Protein AF-A0A2J7ZJL5-F1 (afdb_monomer_lite)

Foldseek 3Di:
DDQLFQPADPCLPPPPPPPDPLLLVLLVVLVVLDDALVVQDQVPAPLVPDDPLVNVLVLLLLLLQLVLLVLLLCLLVVPNLVRTSRNSNNSSSVSLSVVSVRSNVNSLVVLVVNDVDPVVSVVSPVCCVVPPLSVVLSVQSVCLSPDPDAPQLSLLLSLLSLPQLCVLVLVLLVVCVVVVHRRSSNVSSVSSNVSSVSVSVSSVVSSVSGDPVSHDDPVSSCVSNVVSLVSSLCVDPPRSDSVSVPDDSVVSNQVSVQSVVVVLLVVLCVVLVLQQQWLDWDADSVVRDIDTDTDPQQWTQDPSNPGIDGHDDPDDDPCPDPWPVSVVSSCVSCVVSVNDDPDDDDFFADLADPDPVRRCVQFNDQVQLGGDCLPSNLLSCFVVFADDDDPDPLLWFAEDDAAEAEFAAAPLLLVQLLVVLVVLVVVVVVVQVVVCVVPVDRDDHPQVCQVPPSCVVSLLSQAFDDDPVQDQFDLVVLQVVVCVVVVDPDDDPVNSVVVSQVSNLVSLVCCLPVPLLCLELVHVVCNTGSLLNVVVVCLVVFQAAEEEEEQDLGCSPVVNSVSSLLSHQEFEFFWDQDPNDTATDPVSVPPDDDDDDDDDDDDDDDDDLDAHRYAYEQDPPDDPVRNVQVQCQQLQVLVPGDPRHCVRFPDNGRLRHSRHRYYYYYLVVLPDAAGANHAEYEYSAAALACVSVVSNVVSYTDRNRHVVPDSVSSYYYHYYYAYAHDPVSLPPPSCCVSQVRGRPRRSSVVSNVSNVVSVVSVVLSSLLSHPCNVVRDPPQDHRDDQDQDPVRDRDSDDSDPVVSVVPVVVVVPPQPFDWDDDPNAIWTASPVQQWTFHPCCCVPRVDRHTPDGD

Structure (mmCIF, N/CA/C/O backbone):
data_AF-A0A2J7ZJL5-F1
#
_entry.id   AF-A0A2J7ZJL5-F1
#
loop_
_atom_site.group_PDB
_atom_site.id
_atom_site.type_symbol
_atom_site.label_atom_id
_atom_site.label_alt_id
_atom_site.label_comp_id
_atom_site.label_asym_id
_atom_site.label_entity_id
_atom_site.label_seq_id
_atom_site.pdbx_PDB_ins_code
_atom_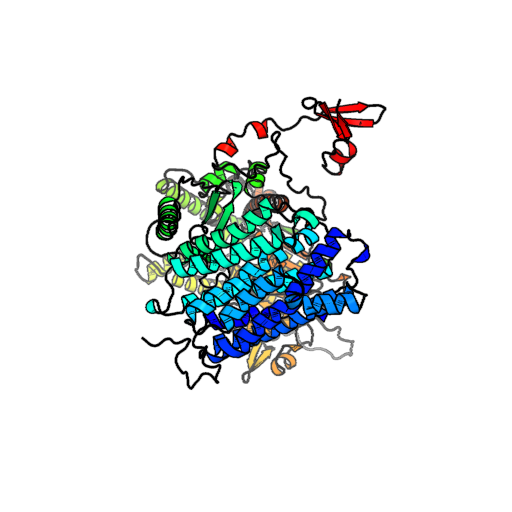site.Cartn_x
_atom_site.Cartn_y
_atom_site.Cartn_z
_atom_site.occupancy
_atom_site.B_iso_or_equiv
_atom_site.auth_seq_id
_atom_site.auth_comp_id
_atom_site.auth_asym_id
_atom_site.auth_atom_id
_atom_site.pdbx_PDB_model_num
ATOM 1 N N . MET A 1 1 ? 45.454 20.305 -2.781 1.00 44.34 1 MET A N 1
ATOM 2 C CA . MET A 1 1 ? 44.418 19.807 -1.847 1.00 44.34 1 MET A CA 1
ATOM 3 C C . MET A 1 1 ? 44.536 18.296 -1.820 1.00 44.34 1 MET A C 1
ATOM 5 O O . MET A 1 1 ? 44.840 17.747 -2.870 1.00 44.34 1 MET A O 1
ATOM 9 N N . ALA A 1 2 ? 44.379 17.667 -0.656 1.00 54.88 2 ALA A N 1
ATOM 10 C CA . ALA A 1 2 ? 44.536 16.222 -0.495 1.00 54.88 2 ALA A CA 1
ATOM 11 C C . ALA A 1 2 ? 43.500 15.450 -1.338 1.00 54.88 2 ALA A C 1
ATOM 13 O O . ALA A 1 2 ? 42.327 15.826 -1.355 1.00 54.88 2 ALA A O 1
ATOM 14 N N . ASN A 1 3 ? 43.929 14.406 -2.045 1.00 72.56 3 ASN A N 1
ATOM 15 C CA . ASN A 1 3 ? 43.061 13.472 -2.750 1.00 72.56 3 ASN A CA 1
ATOM 16 C C . ASN A 1 3 ? 42.745 12.295 -1.818 1.00 72.56 3 ASN A C 1
ATOM 18 O O . ASN A 1 3 ? 43.520 11.347 -1.722 1.00 72.56 3 ASN A O 1
ATOM 22 N N . ALA A 1 4 ? 41.591 12.342 -1.149 1.00 77.94 4 ALA A N 1
ATOM 23 C CA . ALA A 1 4 ? 41.185 11.333 -0.167 1.00 77.94 4 ALA A CA 1
ATOM 24 C C . ALA A 1 4 ? 41.119 9.890 -0.719 1.00 77.94 4 ALA A C 1
ATOM 26 O O . ALA A 1 4 ? 41.192 8.943 0.063 1.00 77.94 4 ALA A O 1
ATOM 27 N N . LEU A 1 5 ? 41.016 9.713 -2.043 1.00 87.00 5 LEU A N 1
ATOM 28 C CA . LEU A 1 5 ? 41.017 8.399 -2.690 1.00 87.00 5 LEU A CA 1
ATOM 29 C C . LEU A 1 5 ? 42.416 7.791 -2.832 1.00 87.00 5 LEU A C 1
ATOM 31 O O . LEU A 1 5 ? 42.555 6.574 -2.715 1.00 87.00 5 LEU A O 1
ATOM 35 N N . LEU A 1 6 ? 43.433 8.611 -3.117 1.00 89.31 6 LEU A N 1
ATOM 36 C CA . LEU A 1 6 ? 44.767 8.151 -3.537 1.00 89.31 6 LEU A CA 1
ATOM 37 C C . LEU A 1 6 ? 45.874 8.475 -2.525 1.00 89.31 6 LEU A C 1
ATOM 39 O O . LEU A 1 6 ? 46.924 7.831 -2.536 1.00 89.31 6 LEU A O 1
ATOM 43 N N . ASP A 1 7 ? 45.662 9.462 -1.655 1.00 87.50 7 ASP A N 1
ATOM 44 C CA . ASP A 1 7 ? 46.666 9.886 -0.685 1.00 87.50 7 ASP A CA 1
ATOM 45 C C . ASP A 1 7 ? 46.880 8.809 0.394 1.00 87.50 7 ASP A C 1
ATOM 47 O O . ASP A 1 7 ? 45.909 8.201 0.856 1.00 87.50 7 ASP A O 1
ATOM 51 N N . PRO A 1 8 ? 48.129 8.569 0.845 1.00 86.88 8 PRO A N 1
ATOM 52 C CA . PRO A 1 8 ? 48.427 7.554 1.851 1.00 86.88 8 PRO A CA 1
ATOM 53 C C . PRO A 1 8 ? 47.559 7.691 3.109 1.00 86.88 8 PRO A C 1
ATOM 55 O O . PRO A 1 8 ? 47.632 8.686 3.828 1.00 86.88 8 PRO A O 1
ATOM 58 N N . ASN A 1 9 ? 46.772 6.654 3.402 1.00 86.06 9 ASN A N 1
ATOM 59 C CA . ASN A 1 9 ? 45.864 6.614 4.545 1.00 86.06 9 ASN A CA 1
ATOM 60 C C . ASN A 1 9 ? 46.341 5.557 5.562 1.00 86.06 9 ASN A C 1
ATOM 62 O O . ASN A 1 9 ? 46.266 4.361 5.264 1.00 86.06 9 ASN A O 1
ATOM 66 N N . PRO A 1 10 ? 46.830 5.947 6.757 1.00 84.50 10 PRO A N 1
ATOM 67 C CA . PRO A 1 10 ? 47.288 4.994 7.771 1.00 84.50 10 PRO A CA 1
ATOM 68 C C . PRO A 1 10 ? 46.146 4.126 8.322 1.00 84.50 10 PRO A C 1
ATOM 70 O O . PRO A 1 10 ? 46.383 2.988 8.722 1.00 84.50 10 PRO A O 1
ATOM 73 N N . ASP A 1 11 ? 44.905 4.614 8.258 1.00 84.81 11 ASP A N 1
ATOM 74 C CA . ASP A 1 11 ? 43.718 3.914 8.754 1.00 84.81 11 ASP A CA 1
ATOM 75 C C . ASP A 1 11 ? 43.083 2.993 7.703 1.00 84.81 11 ASP A C 1
ATOM 77 O O . ASP A 1 11 ? 42.015 2.434 7.939 1.00 84.81 11 ASP A O 1
ATOM 81 N N . ARG A 1 12 ? 43.725 2.800 6.540 1.00 82.81 12 ARG A N 1
ATOM 82 C CA . ARG A 1 12 ? 43.163 2.047 5.401 1.00 82.81 12 ARG A CA 1
ATOM 83 C C . ARG A 1 12 ? 42.781 0.588 5.702 1.00 82.81 12 ARG A C 1
ATOM 85 O O . ARG A 1 12 ? 42.146 -0.062 4.879 1.00 82.81 12 ARG A O 1
ATOM 92 N N . PHE A 1 13 ? 43.225 0.061 6.843 1.00 86.69 13 PHE A N 1
ATOM 93 C CA . PHE A 1 13 ? 42.983 -1.310 7.294 1.00 86.69 13 PHE A CA 1
ATOM 94 C C . PHE A 1 13 ? 41.797 -1.440 8.261 1.00 86.69 13 PHE A C 1
ATOM 96 O O . PHE A 1 13 ? 41.383 -2.560 8.552 1.00 86.69 13 PHE A O 1
ATOM 103 N N . SER A 1 14 ? 41.252 -0.328 8.765 1.00 87.62 14 SER A N 1
ATOM 104 C CA . SER A 1 14 ? 40.042 -0.326 9.592 1.00 87.62 14 SER A CA 1
ATOM 105 C C . SER A 1 14 ? 38.849 0.119 8.756 1.00 87.62 14 SER A C 1
ATOM 107 O O . SER A 1 14 ? 38.888 1.179 8.140 1.00 87.62 14 SER A O 1
ATOM 109 N N . ILE A 1 15 ? 37.776 -0.677 8.755 1.00 89.31 15 ILE A N 1
ATOM 110 C CA . ILE A 1 15 ? 36.534 -0.328 8.045 1.00 89.31 15 ILE A CA 1
ATOM 111 C C . ILE A 1 15 ? 35.759 0.754 8.804 1.00 89.31 15 ILE A C 1
ATOM 113 O O . ILE A 1 15 ? 35.198 1.654 8.192 1.00 89.31 15 ILE A O 1
ATOM 117 N N . PHE A 1 16 ? 35.720 0.683 10.137 1.00 88.00 16 PHE A N 1
ATOM 118 C CA . PHE A 1 16 ? 34.994 1.661 10.943 1.00 88.00 16 PHE A CA 1
ATOM 119 C C . PHE A 1 16 ? 35.926 2.733 11.526 1.00 88.00 16 PHE A C 1
ATOM 121 O O . PHE A 1 16 ? 37.056 2.410 11.915 1.00 88.00 16 PHE A O 1
ATOM 128 N N . PRO A 1 17 ? 35.436 3.982 11.664 1.00 90.31 17 PRO A N 1
ATOM 129 C CA . PRO A 1 17 ? 34.125 4.473 11.208 1.00 90.31 17 PRO A CA 1
ATOM 130 C C . PRO A 1 17 ? 34.066 4.682 9.682 1.00 90.31 17 PRO A C 1
ATOM 132 O O . PRO A 1 17 ? 35.060 5.094 9.092 1.00 90.31 17 PRO A O 1
ATOM 135 N N . ILE A 1 18 ? 32.891 4.446 9.077 1.00 92.31 18 ILE A N 1
ATOM 136 C CA . ILE A 1 18 ? 32.652 4.711 7.647 1.00 92.31 18 ILE A CA 1
ATOM 137 C C . ILE A 1 18 ? 32.831 6.211 7.382 1.00 92.31 18 ILE A C 1
ATOM 139 O O . ILE A 1 18 ? 32.197 7.043 8.037 1.00 92.31 18 ILE A O 1
ATOM 143 N N . ARG A 1 19 ? 33.715 6.542 6.444 1.00 87.69 19 ARG A N 1
ATOM 144 C CA . ARG A 1 19 ? 34.060 7.893 5.987 1.00 87.69 19 ARG A CA 1
ATOM 145 C C . ARG A 1 19 ? 33.262 8.289 4.753 1.00 87.69 19 ARG A C 1
ATOM 147 O O . ARG A 1 19 ? 32.870 9.448 4.656 1.00 87.69 19 ARG A O 1
ATOM 154 N N . ASP A 1 20 ? 33.004 7.344 3.851 1.00 89.75 20 ASP A N 1
ATOM 155 C CA . ASP A 1 20 ? 32.218 7.580 2.639 1.00 89.75 20 ASP A CA 1
ATOM 156 C C . ASP A 1 20 ? 31.023 6.624 2.544 1.00 89.75 20 ASP A C 1
ATOM 158 O O . ASP A 1 20 ? 31.137 5.452 2.177 1.00 89.75 20 ASP A O 1
ATOM 162 N N . GLN A 1 21 ? 29.845 7.152 2.879 1.00 92.31 21 GLN A N 1
ATOM 163 C CA . GLN A 1 21 ? 28.606 6.383 2.869 1.00 92.31 21 GLN A CA 1
ATOM 164 C C . GLN A 1 21 ? 28.136 6.037 1.448 1.00 92.31 21 GLN A C 1
ATOM 166 O O . GLN A 1 21 ? 27.506 4.997 1.267 1.00 92.31 21 GLN A O 1
ATOM 171 N N . ALA A 1 22 ? 28.428 6.871 0.445 1.00 86.81 22 ALA A N 1
ATOM 172 C CA . ALA A 1 22 ? 28.006 6.617 -0.931 1.00 86.81 22 ALA A CA 1
ATOM 173 C C . ALA A 1 22 ? 28.781 5.428 -1.512 1.00 86.81 22 ALA A C 1
ATOM 175 O O . ALA A 1 22 ? 28.172 4.465 -1.981 1.00 86.81 22 ALA A O 1
ATOM 176 N N . VAL A 1 23 ? 30.107 5.428 -1.357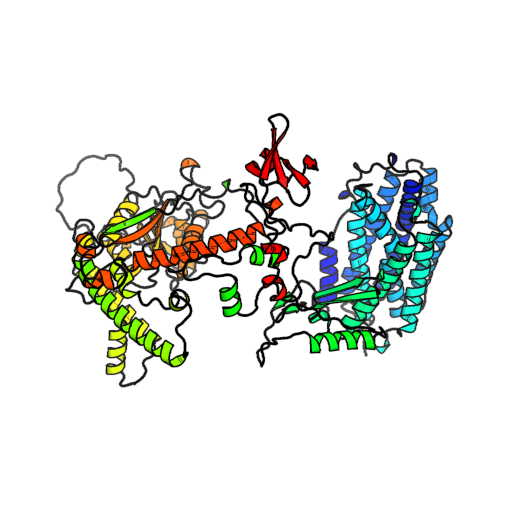 1.00 92.69 23 VAL A N 1
ATOM 177 C CA . VAL A 1 23 ? 30.985 4.306 -1.739 1.00 92.69 23 VAL A CA 1
ATOM 178 C C . VAL A 1 23 ? 30.617 3.037 -0.970 1.00 92.69 23 VAL A C 1
ATOM 180 O O . VAL A 1 23 ? 30.553 1.947 -1.541 1.00 92.69 23 VAL A O 1
ATOM 183 N N . TRP A 1 24 ? 30.310 3.158 0.325 1.00 95.00 24 TRP A N 1
ATOM 184 C CA . TRP A 1 24 ? 29.860 2.017 1.122 1.00 95.00 24 TRP A CA 1
ATOM 185 C C . TRP A 1 24 ? 28.533 1.428 0.626 1.00 95.00 24 TRP A C 1
ATOM 187 O O . TRP A 1 24 ? 28.362 0.208 0.627 1.00 95.00 24 TRP A O 1
ATOM 197 N N . ASN A 1 25 ? 27.601 2.266 0.170 1.00 92.44 25 ASN A N 1
ATOM 198 C CA . ASN A 1 25 ? 26.329 1.809 -0.385 1.00 92.44 25 ASN A CA 1
ATOM 199 C C . ASN A 1 25 ? 26.521 1.044 -1.702 1.00 92.44 25 ASN A C 1
ATOM 201 O O . ASN A 1 25 ? 25.859 0.024 -1.885 1.00 92.44 25 ASN A O 1
ATOM 205 N N . PHE A 1 26 ? 27.454 1.460 -2.569 1.00 94.19 26 PHE A N 1
ATOM 206 C CA . PHE A 1 26 ? 27.849 0.675 -3.749 1.00 94.19 26 PHE A CA 1
ATOM 207 C C . PHE A 1 26 ? 28.334 -0.720 -3.350 1.00 94.19 26 PHE A C 1
ATOM 209 O O . PHE A 1 26 ? 27.852 -1.717 -3.886 1.00 94.19 26 PHE A O 1
ATOM 216 N N . TYR A 1 27 ? 29.210 -0.810 -2.343 1.00 96.81 27 TYR A N 1
ATOM 217 C CA . TYR A 1 27 ? 29.677 -2.103 -1.831 1.00 96.81 27 TYR A CA 1
ATOM 218 C C . TYR A 1 27 ? 28.520 -2.949 -1.290 1.00 96.81 27 TYR A C 1
ATOM 220 O O . TYR A 1 27 ? 28.443 -4.144 -1.563 1.00 96.81 27 TYR A O 1
ATOM 228 N N . LYS A 1 28 ? 27.575 -2.345 -0.562 1.00 96.31 28 LYS A N 1
ATOM 229 C CA . LYS A 1 28 ? 26.391 -3.058 -0.065 1.00 96.31 28 LYS A CA 1
ATOM 230 C C . LYS A 1 28 ? 25.450 -3.514 -1.173 1.00 96.31 28 LYS A C 1
ATOM 232 O O . LYS A 1 28 ? 24.881 -4.595 -1.042 1.00 96.31 28 LYS A O 1
ATOM 237 N N . LYS A 1 29 ? 25.317 -2.742 -2.251 1.00 90.12 29 LYS A N 1
ATOM 238 C CA . LYS A 1 29 ? 24.544 -3.120 -3.439 1.00 90.12 29 LYS A CA 1
ATOM 239 C C . LYS A 1 29 ? 25.184 -4.313 -4.157 1.00 90.12 29 LYS A C 1
ATOM 241 O O . LYS A 1 29 ? 24.472 -5.264 -4.468 1.00 90.12 29 LYS A O 1
ATOM 246 N N . ALA A 1 30 ? 26.509 -4.310 -4.316 1.00 91.81 30 ALA A N 1
ATOM 247 C CA . ALA A 1 30 ? 27.254 -5.446 -4.864 1.00 91.81 30 ALA A CA 1
ATOM 248 C C . ALA A 1 30 ? 27.113 -6.686 -3.963 1.00 91.81 30 ALA A C 1
ATOM 250 O O . ALA A 1 30 ? 26.691 -7.745 -4.415 1.00 91.81 30 ALA A O 1
ATOM 251 N N . GLN A 1 31 ? 27.325 -6.527 -2.652 1.00 93.81 31 GLN A N 1
ATOM 252 C CA . GLN A 1 31 ? 27.197 -7.610 -1.672 1.00 93.81 31 GLN A CA 1
ATOM 253 C C . GLN A 1 31 ? 25.796 -8.244 -1.652 1.00 93.81 31 GLN A C 1
ATOM 255 O O . GLN A 1 31 ? 25.670 -9.452 -1.465 1.00 93.81 31 GLN A O 1
ATOM 260 N N . ALA A 1 32 ? 24.741 -7.444 -1.818 1.00 91.88 32 ALA A N 1
ATOM 261 C CA . ALA A 1 32 ? 23.361 -7.929 -1.869 1.00 91.88 32 ALA A CA 1
ATOM 262 C C . ALA A 1 32 ? 23.025 -8.683 -3.167 1.00 91.88 32 ALA A C 1
ATOM 264 O O . ALA A 1 32 ? 21.989 -9.340 -3.227 1.00 91.88 32 ALA A O 1
ATOM 265 N N . SER A 1 33 ? 23.886 -8.580 -4.179 1.00 91.62 33 SER A N 1
ATOM 266 C CA . SER A 1 33 ? 23.695 -9.157 -5.509 1.00 91.62 33 SER A CA 1
ATOM 267 C C . SER A 1 33 ? 24.506 -10.441 -5.719 1.00 91.62 33 SER A C 1
ATOM 269 O O . SER A 1 33 ? 24.534 -10.944 -6.835 1.00 91.62 33 SER A O 1
ATOM 271 N N . ILE A 1 34 ? 25.145 -10.975 -4.670 1.00 93.88 34 ILE A N 1
ATOM 272 C CA . ILE A 1 34 ? 25.982 -12.180 -4.745 1.00 93.88 34 ILE A CA 1
ATOM 273 C C . ILE A 1 34 ? 25.237 -13.367 -5.369 1.00 93.88 34 ILE A C 1
ATOM 275 O O . ILE A 1 34 ? 24.069 -13.601 -5.057 1.00 93.88 34 ILE A O 1
ATOM 279 N N . TRP A 1 35 ? 25.941 -14.120 -6.207 1.00 97.50 35 TRP A N 1
ATOM 280 C CA . TRP A 1 35 ? 25.481 -15.370 -6.807 1.00 97.50 35 TRP A CA 1
ATOM 281 C C . TRP A 1 35 ? 26.679 -16.289 -7.067 1.00 97.50 35 TRP A C 1
ATOM 283 O O . TRP A 1 35 ? 27.823 -15.823 -7.086 1.00 97.50 35 TRP A O 1
ATOM 293 N N . THR A 1 36 ? 26.434 -17.589 -7.236 1.00 96.38 36 THR A N 1
ATOM 294 C CA . THR A 1 36 ? 27.466 -18.567 -7.625 1.00 96.38 36 THR A CA 1
ATOM 295 C C . THR A 1 36 ? 27.128 -19.259 -8.941 1.00 96.38 36 THR A C 1
ATOM 297 O O . THR A 1 36 ? 25.967 -19.318 -9.351 1.00 96.38 36 THR A O 1
ATOM 300 N N . ALA A 1 37 ? 28.143 -19.807 -9.613 1.00 95.19 37 ALA A N 1
ATOM 301 C CA . ALA A 1 37 ? 27.961 -20.464 -10.904 1.00 95.19 37 ALA A CA 1
ATOM 302 C C . ALA A 1 37 ? 26.998 -21.669 -10.831 1.00 95.19 37 ALA A C 1
ATOM 304 O O . ALA A 1 37 ? 26.288 -21.955 -11.793 1.00 95.19 37 ALA A O 1
ATOM 305 N N . GLU A 1 38 ? 26.904 -22.340 -9.677 1.00 94.12 38 GLU A N 1
ATOM 306 C CA . GLU A 1 38 ? 25.978 -23.457 -9.447 1.00 94.12 38 GLU A CA 1
ATOM 307 C C . GLU A 1 38 ? 24.496 -23.059 -9.441 1.00 94.12 38 GLU A C 1
ATOM 309 O O . GLU A 1 38 ? 23.633 -23.931 -9.558 1.00 94.12 38 GLU A O 1
ATOM 314 N N . GLU A 1 39 ? 24.172 -21.771 -9.304 1.00 90.75 39 GLU A N 1
ATOM 315 C CA . GLU A 1 39 ? 22.790 -21.281 -9.389 1.00 90.75 39 GLU A CA 1
ATOM 316 C C . GLU A 1 39 ? 22.253 -21.291 -10.830 1.00 90.75 39 GLU A C 1
ATOM 318 O O . GLU A 1 39 ? 21.043 -21.172 -11.044 1.00 90.75 39 GLU A O 1
ATOM 323 N N . ILE A 1 40 ? 23.132 -21.451 -11.825 1.00 93.56 40 ILE A N 1
ATOM 324 C CA . ILE A 1 40 ? 22.775 -21.464 -13.242 1.00 93.56 40 ILE A CA 1
ATOM 325 C C . ILE A 1 40 ? 22.494 -22.901 -13.692 1.00 93.56 40 ILE A C 1
ATOM 327 O O . ILE A 1 40 ? 23.391 -23.735 -13.820 1.00 93.56 40 ILE A O 1
ATOM 331 N N . ASP A 1 41 ? 21.229 -23.183 -14.004 1.00 91.00 41 ASP A N 1
ATOM 332 C CA . ASP A 1 41 ? 20.823 -24.468 -14.573 1.00 91.00 41 ASP A CA 1
ATOM 333 C C . ASP A 1 41 ? 21.101 -24.527 -16.085 1.00 91.00 41 ASP A C 1
ATOM 335 O O . ASP A 1 41 ? 20.360 -23.974 -16.899 1.00 91.00 41 ASP A O 1
ATOM 339 N N . LEU A 1 42 ? 22.163 -25.246 -16.461 1.00 92.19 42 LEU A N 1
ATOM 340 C CA . LEU A 1 42 ? 22.555 -25.484 -17.856 1.00 92.19 42 LEU A CA 1
ATOM 341 C C . LEU A 1 42 ? 21.896 -26.725 -18.484 1.00 92.19 42 LEU A C 1
ATOM 343 O O . LEU A 1 42 ? 22.195 -27.071 -19.629 1.00 92.19 42 LEU A O 1
ATOM 347 N N . SER A 1 43 ? 21.028 -27.442 -17.761 1.00 89.69 43 SER A N 1
ATOM 348 C CA . SER A 1 43 ? 20.406 -28.678 -18.268 1.00 89.69 43 SER A CA 1
ATOM 349 C C . SER A 1 43 ? 19.390 -28.428 -19.385 1.00 89.69 43 SER A C 1
ATOM 351 O O . SER A 1 43 ? 19.134 -29.309 -20.208 1.00 89.69 43 SER A O 1
ATOM 353 N N . MET A 1 44 ? 18.833 -27.219 -19.426 1.00 87.06 44 MET A N 1
ATOM 354 C CA . MET A 1 44 ? 17.807 -26.804 -20.380 1.00 87.06 44 MET A CA 1
ATOM 355 C C . MET A 1 44 ? 18.387 -26.206 -21.671 1.00 87.06 44 MET A C 1
ATOM 357 O O . MET A 1 44 ? 17.625 -25.871 -22.585 1.00 87.06 44 MET A O 1
ATOM 361 N N . ASP A 1 45 ? 19.713 -26.100 -21.774 1.00 91.69 45 ASP A N 1
ATOM 362 C CA . ASP A 1 45 ? 20.386 -25.452 -22.896 1.00 91.69 45 ASP A CA 1
ATOM 363 C C . ASP A 1 45 ? 20.553 -26.413 -24.064 1.00 91.69 45 ASP A C 1
ATOM 365 O O . ASP A 1 45 ? 21.344 -27.356 -24.049 1.00 91.69 45 ASP A O 1
ATOM 369 N N . LYS A 1 46 ? 19.772 -26.153 -25.111 1.00 90.56 46 LYS A N 1
ATOM 370 C CA . LYS A 1 46 ? 19.716 -26.980 -26.314 1.00 90.56 46 LYS A CA 1
ATOM 371 C C . LYS A 1 46 ? 20.723 -26.514 -27.358 1.00 90.56 46 LYS A C 1
ATOM 373 O O . LYS A 1 46 ? 20.346 -26.016 -28.415 1.00 90.56 46 LYS A O 1
ATOM 378 N N . TRP A 1 47 ? 22.005 -26.679 -27.046 1.00 93.56 47 TRP A N 1
ATOM 379 C CA . TRP A 1 47 ? 23.104 -26.290 -27.932 1.00 93.56 47 TRP A CA 1
ATOM 380 C C . TRP A 1 47 ? 23.000 -26.921 -29.329 1.00 93.56 47 TRP A C 1
ATOM 382 O O . TRP A 1 47 ? 23.130 -26.226 -30.336 1.00 93.56 47 TRP A O 1
ATOM 392 N N . ASP A 1 48 ? 22.700 -28.221 -29.388 1.00 91.19 48 ASP A N 1
ATOM 393 C CA . ASP A 1 48 ? 22.638 -28.989 -30.638 1.00 91.19 48 ASP A CA 1
ATOM 394 C C . ASP A 1 48 ? 21.452 -28.597 -31.544 1.00 91.19 48 ASP A C 1
ATOM 396 O O . ASP A 1 48 ? 21.459 -28.915 -32.732 1.00 91.19 48 ASP A O 1
ATOM 400 N N . ASP A 1 49 ? 20.452 -27.884 -31.009 1.00 91.56 49 ASP A N 1
ATOM 401 C CA . ASP A 1 49 ? 19.276 -27.419 -31.762 1.00 91.56 49 ASP A CA 1
ATOM 402 C C . ASP A 1 49 ? 19.524 -26.071 -32.477 1.00 91.56 49 ASP A C 1
ATOM 404 O O . ASP A 1 49 ? 18.678 -25.610 -33.253 1.00 91.56 49 ASP A O 1
ATOM 408 N N . LEU A 1 50 ? 20.657 -25.410 -32.213 1.00 93.12 50 LEU A N 1
ATOM 409 C CA . LEU A 1 50 ? 21.027 -24.136 -32.833 1.00 93.12 50 LEU A CA 1
ATOM 410 C C . LEU A 1 50 ? 21.573 -24.314 -34.256 1.00 93.12 50 LEU A C 1
ATOM 412 O O . LEU A 1 50 ? 22.129 -25.350 -34.616 1.00 93.12 50 LEU A O 1
ATOM 416 N N . LYS A 1 51 ? 21.463 -23.264 -35.075 1.00 93.19 51 LYS A N 1
ATOM 417 C CA . LYS A 1 51 ? 22.097 -23.238 -36.405 1.00 93.19 51 LYS A CA 1
ATOM 418 C C . LYS A 1 51 ? 23.617 -23.135 -36.281 1.00 93.19 51 LYS A C 1
ATOM 420 O O . LYS A 1 51 ? 24.110 -22.519 -35.341 1.00 93.19 51 LYS A O 1
ATOM 425 N N . GLU A 1 52 ? 24.352 -23.622 -37.282 1.00 92.69 52 GLU A N 1
ATOM 426 C CA . GLU A 1 52 ? 25.821 -23.513 -37.320 1.00 92.69 52 GLU A CA 1
ATOM 427 C C . GLU A 1 52 ? 26.310 -22.065 -37.153 1.00 92.69 52 GLU A C 1
ATOM 429 O O . GLU A 1 52 ? 27.238 -21.823 -36.387 1.00 92.69 52 GLU A O 1
ATOM 434 N N . ASP A 1 53 ? 25.644 -21.094 -37.788 1.00 92.06 53 ASP A N 1
ATOM 435 C CA . ASP A 1 53 ? 25.967 -19.666 -37.645 1.00 92.06 53 ASP A CA 1
ATOM 436 C C . ASP A 1 53 ? 25.737 -19.151 -36.212 1.00 92.06 53 ASP A C 1
ATOM 438 O O . ASP A 1 53 ? 26.518 -18.350 -35.699 1.00 92.06 53 ASP A O 1
ATOM 442 N N . GLU A 1 54 ? 24.693 -19.635 -35.531 1.00 92.56 54 GLU A N 1
ATOM 443 C CA . GLU A 1 54 ? 24.363 -19.254 -34.152 1.00 92.56 54 GLU A CA 1
ATOM 444 C C . GLU A 1 54 ? 25.348 -19.880 -33.162 1.00 92.56 54 GLU A C 1
ATOM 446 O O . GLU A 1 54 ? 25.848 -19.195 -32.269 1.00 92.56 54 GLU A O 1
ATOM 451 N N . GLN A 1 55 ? 25.691 -21.156 -33.360 1.00 92.88 55 GLN A N 1
ATOM 452 C CA . GLN A 1 55 ? 26.738 -21.844 -32.603 1.00 92.88 55 GLN A CA 1
ATOM 453 C C . GLN A 1 55 ? 28.098 -21.171 -32.815 1.00 92.88 55 GLN A C 1
ATOM 455 O O . GLN A 1 55 ? 28.833 -20.929 -31.857 1.00 92.88 55 GLN A O 1
ATOM 460 N N . HIS A 1 56 ? 28.427 -20.818 -34.060 1.00 90.12 56 HIS A N 1
ATOM 461 C CA . HIS A 1 56 ? 29.645 -20.091 -34.397 1.00 90.12 56 HIS A CA 1
ATOM 462 C C . HIS A 1 56 ? 29.688 -18.725 -33.713 1.00 90.12 56 HIS A C 1
ATOM 464 O O . HIS A 1 56 ? 30.728 -18.338 -33.191 1.00 90.12 56 HIS A O 1
ATOM 470 N N . PHE A 1 57 ? 28.578 -17.999 -33.680 1.00 91.62 57 PHE A N 1
ATOM 471 C CA . PHE A 1 57 ? 28.514 -16.709 -33.009 1.00 91.62 57 PHE A CA 1
ATOM 472 C C . PHE A 1 57 ? 28.715 -16.846 -31.490 1.00 91.62 57 PHE A C 1
ATOM 474 O O . PHE A 1 57 ? 29.609 -16.224 -30.916 1.00 91.62 57 PHE A O 1
ATOM 481 N N . ILE A 1 58 ? 27.945 -17.721 -30.838 1.00 92.25 58 ILE A N 1
ATOM 482 C CA . ILE A 1 58 ? 27.973 -17.881 -29.376 1.00 92.25 58 ILE A CA 1
ATOM 483 C C . ILE A 1 58 ? 29.334 -18.389 -28.893 1.00 92.25 58 ILE A C 1
ATOM 485 O O . ILE A 1 58 ? 29.873 -17.850 -27.928 1.00 92.25 58 ILE A O 1
ATOM 489 N N . LYS A 1 59 ? 29.933 -19.383 -29.567 1.00 89.06 59 LYS A N 1
ATOM 490 C CA . LYS A 1 59 ? 31.216 -19.955 -29.121 1.00 89.06 59 LYS A CA 1
ATOM 491 C C . LYS A 1 59 ? 32.346 -18.924 -29.111 1.00 89.06 59 LYS A C 1
ATOM 493 O O . LYS A 1 59 ? 33.177 -18.941 -28.210 1.00 89.06 59 LYS A O 1
ATOM 498 N N . HIS A 1 60 ? 32.361 -18.009 -30.080 1.00 86.50 60 HIS A N 1
ATOM 499 C CA . HIS A 1 60 ? 33.400 -16.986 -30.177 1.00 86.50 60 HIS A CA 1
ATOM 500 C C . HIS A 1 60 ? 33.175 -15.817 -29.210 1.00 86.50 60 HIS A C 1
ATOM 502 O O . HIS A 1 60 ? 34.155 -15.263 -28.714 1.00 86.50 60 HIS A O 1
ATOM 508 N N . ILE A 1 61 ? 31.922 -15.484 -28.873 1.00 89.19 61 ILE A N 1
ATOM 509 C CA . ILE A 1 61 ? 31.630 -14.565 -27.759 1.00 89.19 61 ILE A CA 1
ATOM 510 C C . ILE A 1 61 ? 32.108 -15.157 -26.432 1.00 89.19 61 ILE A C 1
ATOM 512 O O . ILE A 1 61 ? 32.810 -14.488 -25.679 1.00 89.19 61 ILE A O 1
ATOM 516 N N . LEU A 1 62 ? 31.781 -16.422 -26.159 1.00 89.69 62 LEU A N 1
ATOM 517 C CA . LEU A 1 62 ? 32.192 -17.079 -24.918 1.00 89.69 62 LEU A CA 1
ATOM 518 C C . LEU A 1 62 ? 33.717 -17.210 -24.812 1.00 89.69 62 LEU A C 1
ATOM 520 O O . LEU A 1 62 ? 34.272 -17.018 -23.735 1.00 89.69 62 LEU A O 1
ATOM 524 N N . ALA A 1 63 ? 34.402 -17.478 -25.927 1.00 83.75 63 ALA A N 1
ATOM 525 C CA . ALA A 1 63 ? 35.863 -17.501 -25.977 1.00 83.75 63 ALA A CA 1
ATOM 526 C C . ALA A 1 63 ? 36.492 -16.132 -25.664 1.00 83.75 63 ALA A C 1
ATOM 528 O O . ALA A 1 63 ? 37.520 -16.068 -24.994 1.00 83.75 63 ALA A O 1
ATOM 529 N N . PHE A 1 64 ? 35.870 -15.034 -26.112 1.00 82.56 64 PHE A N 1
ATOM 530 C CA . PHE A 1 64 ? 36.275 -13.684 -25.717 1.00 82.56 64 PHE A CA 1
ATOM 531 C C . PHE A 1 64 ? 36.093 -13.489 -24.206 1.00 82.56 64 PHE A C 1
ATOM 533 O O . PHE A 1 64 ? 37.066 -13.204 -23.510 1.00 82.56 64 PHE A O 1
ATOM 540 N N . PHE A 1 65 ? 34.883 -13.709 -23.690 1.00 86.19 65 PHE A N 1
ATOM 541 C CA . PHE A 1 65 ? 34.558 -13.474 -22.282 1.00 86.19 65 PHE A CA 1
ATOM 542 C C . PHE A 1 65 ? 35.417 -14.279 -21.306 1.00 86.19 65 PHE A C 1
ATOM 544 O O . PHE A 1 65 ? 35.993 -13.698 -20.392 1.00 86.19 65 PHE A O 1
ATOM 551 N N . ALA A 1 66 ? 35.630 -15.572 -21.572 1.00 78.50 66 ALA A N 1
ATOM 552 C CA . ALA A 1 66 ? 36.442 -16.448 -20.721 1.00 78.50 66 ALA A CA 1
ATOM 553 C C . ALA A 1 66 ? 37.885 -15.951 -20.507 1.00 78.50 66 ALA A C 1
ATOM 555 O O . ALA A 1 66 ? 38.563 -16.392 -19.581 1.00 78.50 66 ALA A O 1
ATOM 556 N N . THR A 1 67 ? 38.372 -15.054 -21.368 1.00 75.06 67 THR A N 1
ATOM 557 C CA . THR A 1 67 ? 39.719 -14.482 -21.269 1.00 75.06 67 THR A CA 1
ATOM 558 C C . THR A 1 67 ? 39.739 -13.010 -20.847 1.00 75.06 67 THR A C 1
ATOM 560 O O . THR A 1 67 ? 40.749 -12.554 -20.309 1.00 75.06 67 THR A O 1
ATOM 563 N N . SER A 1 68 ? 38.643 -12.272 -21.044 1.00 81.31 68 SER A N 1
ATOM 564 C CA . SER A 1 68 ? 38.542 -10.839 -20.737 1.00 81.31 68 SER A CA 1
ATOM 565 C C . SER A 1 68 ? 38.453 -10.551 -19.239 1.00 81.31 68 SER A C 1
ATOM 567 O O . SER A 1 68 ? 39.175 -9.674 -18.762 1.00 81.31 68 SER A O 1
ATOM 569 N N . ASP A 1 69 ? 37.675 -11.327 -18.481 1.00 83.88 69 ASP A N 1
ATOM 570 C CA . ASP A 1 69 ? 37.502 -11.099 -17.033 1.00 83.88 69 ASP A CA 1
ATOM 571 C C . ASP A 1 69 ? 38.817 -11.323 -16.272 1.00 83.88 69 ASP A C 1
ATOM 573 O O . ASP A 1 69 ? 39.135 -10.635 -15.306 1.00 83.88 69 ASP A O 1
ATOM 577 N N . GLY A 1 70 ? 39.680 -12.218 -16.771 1.00 86.25 70 GLY A N 1
ATOM 578 C CA . GLY A 1 70 ? 41.035 -12.389 -16.242 1.00 86.25 70 GLY A CA 1
ATOM 579 C C . GLY A 1 70 ? 41.905 -11.131 -16.384 1.00 86.25 70 GLY A C 1
ATOM 580 O O . GLY A 1 70 ? 42.694 -10.820 -15.490 1.00 86.25 70 GLY A O 1
ATOM 581 N N . ILE A 1 71 ? 41.745 -10.377 -17.479 1.00 87.19 71 ILE A N 1
ATOM 582 C CA . ILE A 1 71 ? 42.462 -9.112 -17.720 1.00 87.19 71 ILE A CA 1
ATOM 583 C C . ILE A 1 71 ? 41.948 -8.021 -16.770 1.00 87.19 71 ILE A C 1
ATOM 585 O O . ILE A 1 71 ? 42.748 -7.293 -16.176 1.00 87.19 71 ILE A O 1
ATOM 589 N N . VAL A 1 72 ? 40.626 -7.929 -16.600 1.00 89.81 72 VAL A N 1
ATOM 590 C CA . VAL A 1 72 ? 39.969 -7.035 -15.630 1.00 89.81 72 VAL A CA 1
ATOM 591 C C . VAL A 1 72 ? 40.491 -7.311 -14.220 1.00 89.81 72 VAL A C 1
ATOM 593 O O . VAL A 1 72 ? 40.957 -6.399 -13.528 1.00 89.81 72 VAL A O 1
ATOM 596 N N . ASN A 1 73 ? 40.508 -8.581 -13.824 1.00 91.00 73 ASN A N 1
ATOM 597 C CA . ASN A 1 73 ? 40.921 -9.007 -12.495 1.00 91.00 73 ASN A CA 1
ATOM 598 C C . ASN A 1 73 ? 42.397 -8.673 -12.206 1.00 91.00 73 ASN A C 1
ATOM 600 O O . ASN A 1 73 ? 42.728 -8.148 -11.138 1.00 91.00 73 ASN A O 1
ATOM 604 N N . GLU A 1 74 ? 43.288 -8.867 -13.187 1.00 90.25 74 GLU A N 1
ATOM 605 C CA . GLU A 1 74 ? 44.698 -8.469 -13.077 1.00 90.25 74 GLU A CA 1
ATOM 606 C C . GLU A 1 74 ? 44.842 -6.953 -12.859 1.00 90.25 74 GLU A C 1
ATOM 608 O O . GLU A 1 74 ? 45.637 -6.524 -12.017 1.00 90.25 74 GLU A O 1
ATOM 613 N N . ASN A 1 75 ? 44.050 -6.120 -13.547 1.00 92.44 75 ASN A N 1
ATOM 614 C CA . ASN A 1 75 ? 44.048 -4.669 -13.326 1.00 92.44 75 ASN A CA 1
ATOM 615 C C . ASN A 1 75 ? 43.594 -4.301 -11.906 1.00 92.44 75 ASN A C 1
ATOM 617 O O . ASN A 1 75 ? 44.242 -3.500 -11.218 1.00 92.44 75 ASN A O 1
ATOM 621 N N . LEU A 1 76 ? 42.485 -4.891 -11.457 1.00 94.31 76 LEU A N 1
ATOM 622 C CA . LEU A 1 76 ? 41.911 -4.629 -10.141 1.00 94.31 76 LEU A CA 1
ATOM 623 C C . LEU A 1 76 ? 42.902 -4.993 -9.033 1.00 94.31 76 LEU A C 1
ATOM 625 O O . LEU A 1 76 ? 43.204 -4.154 -8.178 1.00 94.31 76 LEU A O 1
ATOM 629 N N . ALA A 1 77 ? 43.465 -6.201 -9.080 1.00 91.88 77 ALA A N 1
ATOM 630 C CA . ALA A 1 77 ? 44.356 -6.720 -8.050 1.00 91.88 77 ALA A CA 1
ATOM 631 C C . ALA A 1 77 ? 45.738 -6.043 -8.054 1.00 91.88 77 ALA A C 1
ATOM 633 O O . ALA A 1 77 ? 46.240 -5.642 -6.997 1.00 91.88 77 ALA A O 1
ATOM 634 N N . SER A 1 78 ? 46.365 -5.886 -9.225 1.00 88.12 78 SER A N 1
ATOM 635 C CA . SER A 1 78 ? 47.751 -5.402 -9.326 1.00 88.12 78 SER A CA 1
ATOM 636 C C . SER A 1 78 ? 47.872 -3.870 -9.332 1.00 88.12 78 SER A C 1
ATOM 638 O O . SER A 1 78 ? 48.907 -3.324 -8.914 1.00 88.12 78 SER A O 1
ATOM 640 N N . ARG A 1 79 ? 46.823 -3.150 -9.764 1.00 89.75 79 ARG A N 1
ATOM 641 C CA . ARG A 1 79 ? 46.823 -1.682 -9.906 1.00 89.75 79 ARG A CA 1
ATOM 642 C C . ARG A 1 79 ? 45.816 -1.016 -8.975 1.00 89.75 79 ARG A C 1
ATOM 644 O O . ARG A 1 79 ? 46.240 -0.380 -8.007 1.00 89.75 79 ARG A O 1
ATOM 651 N N . PHE A 1 80 ? 44.514 -1.127 -9.229 1.00 94.31 80 PHE A N 1
ATOM 652 C CA . PHE A 1 80 ? 43.515 -0.266 -8.576 1.00 94.31 80 PHE A CA 1
ATOM 653 C C . PHE A 1 80 ? 43.393 -0.511 -7.072 1.00 94.31 80 PHE A C 1
ATOM 655 O O . PHE A 1 80 ? 43.398 0.449 -6.296 1.00 94.31 80 PHE A O 1
ATOM 662 N N . MET A 1 81 ? 43.423 -1.769 -6.627 1.00 91.56 81 MET A N 1
ATOM 663 C CA . MET A 1 81 ? 43.495 -2.101 -5.202 1.00 91.56 81 MET A CA 1
ATOM 664 C C . MET A 1 81 ? 44.780 -1.614 -4.532 1.00 91.56 81 MET A C 1
ATOM 666 O O . MET A 1 81 ? 44.816 -1.499 -3.309 1.00 91.56 81 MET A O 1
ATOM 670 N N . ARG A 1 82 ? 45.859 -1.347 -5.270 1.00 89.44 82 ARG A N 1
ATOM 671 C CA . ARG A 1 82 ? 47.095 -0.795 -4.698 1.00 89.44 82 ARG A CA 1
ATOM 672 C C . ARG A 1 82 ? 47.044 0.726 -4.605 1.00 89.44 82 ARG A C 1
ATOM 674 O O . ARG A 1 82 ? 47.548 1.287 -3.633 1.00 89.44 82 ARG A O 1
ATOM 681 N N . GLU A 1 83 ? 46.458 1.370 -5.609 1.00 91.94 83 GLU A N 1
ATOM 682 C CA . GLU A 1 83 ? 46.383 2.827 -5.736 1.00 91.94 83 GLU A CA 1
ATOM 683 C C . GLU A 1 83 ? 45.326 3.428 -4.798 1.00 91.94 83 GLU A C 1
ATOM 685 O O . GLU A 1 83 ? 45.625 4.405 -4.110 1.00 91.94 83 GLU A O 1
ATOM 690 N N . ILE A 1 84 ? 44.147 2.809 -4.666 1.00 93.44 84 ILE A N 1
ATOM 691 C CA . ILE A 1 84 ? 43.085 3.300 -3.776 1.00 93.44 84 ILE A CA 1
ATOM 692 C C . ILE A 1 84 ? 43.414 3.066 -2.295 1.00 93.44 84 ILE A C 1
ATOM 694 O O . ILE A 1 84 ? 43.661 1.942 -1.839 1.00 93.44 84 ILE A O 1
ATOM 698 N N . GLN A 1 85 ? 43.344 4.147 -1.520 1.00 93.06 85 GLN A N 1
ATOM 699 C CA . GLN A 1 85 ? 43.620 4.188 -0.081 1.00 93.06 85 GLN A CA 1
ATOM 700 C C . GLN A 1 85 ? 42.352 4.276 0.789 1.00 93.06 85 GLN A C 1
ATOM 702 O O . GLN A 1 85 ? 42.441 4.120 2.011 1.00 93.06 85 GLN A O 1
ATOM 707 N N . LEU A 1 86 ? 41.177 4.489 0.186 1.00 93.00 86 LEU A N 1
ATOM 708 C CA . LEU A 1 86 ? 39.880 4.524 0.873 1.00 93.00 86 LEU A CA 1
ATOM 709 C C . LEU A 1 86 ? 39.384 3.091 1.199 1.00 93.00 86 LEU A C 1
ATOM 711 O O . LEU A 1 86 ? 39.185 2.312 0.262 1.00 93.00 86 LEU A O 1
ATOM 715 N N . PRO A 1 87 ? 39.177 2.711 2.482 1.00 93.75 87 PRO A N 1
ATOM 716 C CA . PRO A 1 87 ? 38.742 1.363 2.876 1.00 93.75 87 PRO A CA 1
ATOM 717 C C . PRO A 1 87 ? 37.477 0.866 2.172 1.00 93.75 87 PRO A C 1
ATOM 719 O O . PRO A 1 87 ? 37.410 -0.289 1.758 1.00 93.75 87 PRO A O 1
ATOM 722 N N . GLU A 1 88 ? 36.479 1.729 2.023 1.00 95.19 88 GLU A N 1
ATOM 723 C CA . GLU A 1 88 ? 35.164 1.403 1.475 1.00 95.19 88 GLU A CA 1
ATOM 724 C C . GLU A 1 88 ? 35.264 1.027 -0.003 1.00 95.19 88 GLU A C 1
ATOM 726 O O . GLU A 1 88 ? 34.714 0.012 -0.424 1.00 95.19 88 GLU A O 1
ATOM 731 N N . ALA A 1 89 ? 36.052 1.781 -0.774 1.00 95.44 89 ALA A N 1
ATOM 732 C CA . ALA A 1 89 ? 36.296 1.484 -2.182 1.00 95.44 89 ALA A CA 1
ATOM 733 C C . ALA A 1 89 ? 37.117 0.197 -2.356 1.00 95.44 89 ALA A C 1
ATOM 735 O O . ALA A 1 89 ? 36.889 -0.571 -3.286 1.00 95.44 89 ALA A O 1
ATOM 736 N N . ARG A 1 90 ? 38.028 -0.098 -1.419 1.00 94.62 90 ARG A N 1
ATOM 737 C CA . ARG A 1 90 ? 38.748 -1.383 -1.390 1.00 94.62 90 ARG A CA 1
ATOM 738 C C . ARG A 1 90 ? 37.823 -2.557 -1.065 1.00 94.62 90 ARG A C 1
ATOM 740 O O . ARG A 1 90 ? 38.076 -3.651 -1.558 1.00 94.62 90 ARG A O 1
ATOM 747 N N . CYS A 1 91 ? 36.780 -2.349 -0.256 1.00 96.44 91 CYS A N 1
ATOM 748 C CA . CYS A 1 91 ? 35.756 -3.369 -0.008 1.00 96.44 91 CYS A CA 1
ATOM 749 C C . CYS A 1 91 ? 34.956 -3.658 -1.281 1.00 96.44 91 CYS A C 1
ATOM 751 O O . CYS A 1 91 ? 34.749 -4.827 -1.594 1.00 96.44 91 CYS A O 1
ATOM 753 N N . PHE A 1 92 ? 34.574 -2.617 -2.034 1.00 97.50 92 PHE A N 1
ATOM 754 C CA . PHE A 1 92 ? 33.939 -2.793 -3.343 1.00 97.50 92 PHE A CA 1
ATOM 755 C C . PHE A 1 92 ? 34.841 -3.583 -4.293 1.00 97.50 92 PHE A C 1
ATOM 757 O O . PHE A 1 92 ? 34.432 -4.640 -4.753 1.00 97.50 92 PHE A O 1
ATOM 764 N N . TYR A 1 93 ? 36.089 -3.151 -4.513 1.00 97.50 93 TYR A N 1
ATOM 765 C CA . TYR A 1 93 ? 36.999 -3.862 -5.420 1.00 97.50 93 TYR A CA 1
ATOM 766 C C . TYR A 1 93 ? 37.327 -5.286 -4.974 1.00 97.50 93 TYR A C 1
ATOM 768 O O . TYR A 1 93 ? 37.458 -6.167 -5.814 1.00 97.50 93 TYR A O 1
ATOM 776 N N . GLY A 1 94 ? 37.428 -5.544 -3.668 1.00 96.69 94 GLY A N 1
ATOM 777 C CA . GLY A 1 94 ? 37.591 -6.909 -3.168 1.00 96.69 94 GLY A CA 1
ATOM 778 C C . GLY A 1 94 ? 36.396 -7.804 -3.508 1.00 96.69 94 GLY A C 1
ATOM 779 O O . GLY A 1 94 ? 36.579 -8.989 -3.773 1.00 96.69 94 GLY A O 1
ATOM 780 N N . PHE A 1 95 ? 35.187 -7.238 -3.524 1.00 97.62 95 PHE A N 1
ATOM 781 C CA . PHE A 1 95 ? 33.978 -7.950 -3.923 1.00 97.62 95 PHE A CA 1
ATOM 782 C C . PHE A 1 95 ? 33.865 -8.094 -5.445 1.00 97.62 95 PHE A C 1
ATOM 784 O O . PHE A 1 95 ? 33.556 -9.183 -5.912 1.00 97.62 95 PHE A O 1
ATOM 791 N N . GLN A 1 96 ? 34.193 -7.047 -6.206 1.00 97.81 96 GLN A N 1
ATOM 792 C CA . GLN A 1 96 ? 34.264 -7.096 -7.668 1.00 97.81 96 GLN A CA 1
ATOM 793 C C . GLN A 1 96 ? 35.211 -8.211 -8.124 1.00 97.81 96 GLN A C 1
ATOM 795 O O . GLN A 1 96 ? 34.791 -9.095 -8.848 1.00 97.81 96 GLN A O 1
ATOM 800 N N . ILE A 1 97 ? 36.435 -8.280 -7.585 1.00 97.38 97 ILE A N 1
ATOM 801 C CA . ILE A 1 97 ? 37.391 -9.370 -7.864 1.00 97.38 97 ILE A CA 1
ATOM 802 C C . ILE A 1 97 ? 36.793 -10.756 -7.592 1.00 97.38 97 ILE A C 1
ATOM 804 O O . ILE A 1 97 ? 37.060 -11.707 -8.324 1.00 97.38 97 ILE A O 1
ATOM 808 N N . ALA A 1 98 ? 36.018 -10.903 -6.514 1.00 96.94 98 ALA A N 1
ATOM 809 C CA . ALA A 1 98 ? 35.365 -12.171 -6.215 1.00 96.94 98 ALA A CA 1
ATOM 810 C C . ALA A 1 98 ? 34.325 -12.524 -7.289 1.00 96.94 98 ALA A C 1
ATOM 812 O O . ALA A 1 98 ? 34.308 -13.667 -7.737 1.00 96.94 98 ALA A O 1
ATOM 813 N N . MET A 1 99 ? 33.525 -11.551 -7.730 1.00 97.19 99 MET A N 1
ATOM 814 C CA . MET A 1 99 ? 32.526 -11.747 -8.782 1.00 97.19 99 MET A CA 1
ATOM 815 C C . MET A 1 99 ? 33.153 -11.979 -10.160 1.00 97.19 99 MET A C 1
ATOM 817 O O . MET A 1 99 ? 32.723 -12.904 -10.834 1.00 97.19 99 MET A O 1
ATOM 821 N N . GLU A 1 100 ? 34.243 -11.295 -10.522 1.00 95.75 100 GLU A N 1
ATOM 822 C CA . GLU A 1 100 ? 34.984 -11.566 -11.768 1.00 95.75 100 GLU A CA 1
ATOM 823 C C . GLU A 1 100 ? 35.477 -13.018 -11.854 1.00 95.75 100 GLU A C 1
ATOM 825 O O . GLU A 1 100 ? 35.493 -13.634 -12.919 1.00 95.75 100 GLU A O 1
ATOM 830 N N . ASN A 1 101 ? 35.859 -13.616 -10.718 1.00 95.62 101 ASN A N 1
ATOM 831 C CA . ASN A 1 101 ? 36.214 -15.037 -10.689 1.00 95.62 101 ASN A CA 1
ATOM 832 C C . ASN A 1 101 ? 34.996 -15.936 -10.954 1.00 95.62 101 ASN A C 1
ATOM 834 O O . ASN A 1 101 ? 35.127 -16.939 -11.654 1.00 95.62 101 ASN A O 1
ATOM 838 N N . VAL A 1 102 ? 33.824 -15.576 -10.421 1.00 96.81 102 VAL A N 1
ATOM 839 C CA . VAL A 1 102 ? 32.560 -16.285 -10.684 1.00 96.81 102 VAL A CA 1
ATOM 840 C C . VAL A 1 102 ? 32.133 -16.110 -12.146 1.00 96.81 102 VAL A C 1
ATOM 842 O O . VAL A 1 102 ? 31.663 -17.072 -12.757 1.00 96.81 102 VAL A O 1
ATOM 845 N N . HIS A 1 103 ? 32.343 -14.932 -12.743 1.00 95.81 103 HIS A N 1
ATOM 846 C CA . HIS A 1 103 ? 32.097 -14.673 -14.166 1.00 95.81 103 HIS A CA 1
ATOM 847 C C . HIS A 1 103 ? 32.978 -15.584 -15.031 1.00 95.81 103 HIS A C 1
ATOM 849 O O . HIS A 1 103 ? 32.463 -16.368 -15.835 1.00 95.81 103 HIS A O 1
ATOM 855 N N . GLY A 1 104 ? 34.291 -15.590 -14.778 1.00 92.38 104 GLY A N 1
ATOM 856 C CA . GLY A 1 104 ? 35.246 -16.446 -15.485 1.00 92.38 104 GLY A CA 1
ATOM 857 C C . GLY A 1 104 ? 34.949 -17.946 -15.346 1.00 92.38 104 GLY A C 1
ATOM 858 O O . GLY A 1 104 ? 35.046 -18.693 -16.327 1.00 92.38 104 GLY A O 1
ATOM 859 N N . GLU A 1 105 ? 34.538 -18.402 -14.158 1.00 94.31 105 GLU A N 1
ATOM 860 C CA . GLU A 1 105 ? 34.068 -19.777 -13.937 1.00 94.31 105 GLU A CA 1
ATOM 861 C C . GLU A 1 105 ? 32.810 -20.078 -14.758 1.00 94.31 105 GLU A C 1
ATOM 863 O O . GLU A 1 105 ? 32.759 -21.084 -15.467 1.00 94.31 105 GLU A O 1
ATOM 868 N N . THR A 1 106 ? 31.827 -19.182 -14.729 1.00 95.50 106 THR A N 1
ATOM 869 C CA . THR A 1 106 ? 30.563 -19.326 -15.460 1.00 95.50 106 THR A CA 1
ATOM 870 C C . THR A 1 106 ? 30.795 -19.438 -16.966 1.00 95.50 106 THR A C 1
ATOM 872 O O . THR A 1 106 ? 30.287 -20.364 -17.601 1.00 95.50 106 THR A O 1
ATOM 875 N N . TYR A 1 107 ? 31.617 -18.564 -17.553 1.00 93.62 107 TYR A N 1
ATOM 876 C CA . TYR A 1 107 ? 31.971 -18.652 -18.974 1.00 93.62 107 TYR A CA 1
ATOM 877 C C . TYR A 1 107 ? 32.725 -19.939 -19.314 1.00 93.62 107 TYR A C 1
ATOM 879 O O . TYR A 1 107 ? 32.471 -20.549 -20.357 1.00 93.62 107 TYR A O 1
ATOM 887 N N . SER A 1 108 ? 33.603 -20.396 -18.419 1.00 89.19 108 SER A N 1
ATOM 888 C CA . SER A 1 108 ? 34.317 -21.664 -18.585 1.00 89.19 108 SER A CA 1
ATOM 889 C C . SER A 1 108 ? 33.366 -22.864 -18.556 1.00 89.19 108 SER A C 1
ATOM 891 O O . SER A 1 108 ? 33.506 -23.761 -19.386 1.00 89.19 108 SER A O 1
ATOM 893 N N . LEU A 1 109 ? 32.369 -22.869 -17.665 1.00 91.19 109 LEU A N 1
ATOM 894 C CA . LEU A 1 109 ? 31.332 -23.905 -17.592 1.00 91.19 109 LEU A CA 1
ATOM 895 C C . LEU A 1 109 ? 30.439 -23.916 -18.836 1.00 91.19 109 LEU A C 1
ATOM 897 O O . LEU A 1 109 ? 30.144 -24.986 -19.366 1.00 91.19 109 LEU A O 1
ATOM 901 N N . LEU A 1 110 ? 30.053 -22.742 -19.345 1.00 93.69 110 LEU A N 1
ATOM 902 C CA . LEU A 1 110 ? 29.284 -22.611 -20.588 1.00 93.69 110 LEU A CA 1
ATOM 903 C C . LEU A 1 110 ? 30.059 -23.195 -21.781 1.00 93.69 110 LEU A C 1
ATOM 905 O O . LEU A 1 110 ? 29.525 -24.014 -22.530 1.00 93.69 110 LEU A O 1
ATOM 909 N N . LEU A 1 111 ? 31.342 -22.840 -21.929 1.00 89.81 111 LEU A N 1
ATOM 910 C CA . LEU A 1 111 ? 32.217 -23.426 -22.953 1.00 89.81 111 LEU A CA 1
ATOM 911 C C . LEU A 1 111 ? 32.383 -24.937 -22.772 1.00 89.81 111 LEU A C 1
ATOM 913 O O . LEU A 1 111 ? 32.357 -25.679 -23.758 1.00 89.81 111 LEU A O 1
ATOM 917 N N . ASP A 1 112 ? 32.551 -25.404 -21.532 1.00 88.44 112 ASP A N 1
ATOM 918 C CA . ASP A 1 112 ? 32.709 -26.827 -21.235 1.00 88.44 112 ASP A CA 1
ATOM 919 C C . ASP A 1 112 ? 31.465 -27.635 -21.617 1.00 88.44 112 ASP A C 1
ATOM 921 O O . ASP A 1 112 ? 31.574 -28.712 -22.219 1.00 88.44 112 ASP A O 1
ATOM 925 N N . GLN A 1 113 ? 30.292 -27.067 -21.338 1.00 90.69 113 GLN A N 1
ATOM 926 C CA . GLN A 1 113 ? 29.000 -27.666 -21.622 1.00 90.69 113 GLN A CA 1
ATOM 927 C C . GLN A 1 113 ? 28.696 -27.705 -23.122 1.00 90.69 113 GLN A C 1
ATOM 929 O O . GLN A 1 113 ? 28.243 -28.745 -23.609 1.00 90.69 113 GLN A O 1
ATOM 934 N N . TYR A 1 114 ? 28.959 -26.629 -23.862 1.00 93.00 114 TYR A N 1
ATOM 935 C CA . TYR A 1 114 ? 28.591 -26.525 -25.280 1.00 93.00 114 TYR A CA 1
ATOM 936 C C . TYR A 1 114 ? 29.596 -27.201 -26.211 1.00 93.00 114 TYR A C 1
ATOM 938 O O . TYR A 1 114 ? 29.207 -27.843 -27.185 1.00 93.00 114 TYR A O 1
ATOM 946 N N . ILE A 1 115 ? 30.893 -27.127 -25.904 1.00 90.81 115 ILE A N 1
ATOM 947 C CA . ILE A 1 115 ? 31.945 -27.647 -26.781 1.00 90.81 115 ILE A CA 1
ATOM 948 C C . ILE A 1 115 ? 32.461 -28.980 -26.240 1.00 90.81 115 ILE A C 1
ATOM 950 O O . ILE A 1 115 ? 33.210 -29.042 -25.263 1.00 90.81 115 ILE A O 1
ATOM 954 N N . LYS A 1 116 ? 32.072 -30.083 -26.891 1.00 87.50 116 LYS A N 1
ATOM 955 C CA . LYS A 1 116 ? 32.504 -31.434 -26.492 1.00 87.50 116 LYS A CA 1
ATOM 956 C C . LYS A 1 116 ? 33.896 -31.806 -27.018 1.00 87.50 116 LYS A C 1
ATOM 958 O O . LYS A 1 116 ? 34.585 -32.594 -26.369 1.00 87.50 116 LYS A O 1
ATOM 963 N N . ASP A 1 117 ? 34.338 -31.242 -28.147 1.00 89.69 117 ASP A N 1
ATOM 964 C CA . ASP A 1 117 ? 35.692 -31.483 -28.661 1.00 89.69 117 ASP A CA 1
ATOM 965 C C . ASP A 1 117 ? 36.737 -30.766 -27.794 1.00 89.69 117 ASP A C 1
ATOM 967 O O . ASP A 1 117 ? 36.765 -29.543 -27.663 1.00 89.69 117 ASP A O 1
ATOM 971 N N . THR A 1 118 ? 37.634 -31.553 -27.203 1.00 85.88 118 THR A N 1
ATOM 972 C CA . THR A 1 118 ? 38.708 -31.053 -26.343 1.00 85.88 118 THR A CA 1
ATOM 973 C C . THR A 1 118 ? 39.722 -30.203 -27.112 1.00 85.88 118 THR A C 1
ATOM 975 O O . THR A 1 118 ? 40.302 -29.293 -26.522 1.00 85.88 118 THR A O 1
ATOM 978 N N . ARG A 1 119 ? 39.950 -30.465 -28.407 1.00 86.69 119 ARG A N 1
ATOM 979 C CA . ARG A 1 119 ? 40.883 -29.666 -29.220 1.00 86.69 119 ARG A CA 1
ATOM 980 C C . ARG A 1 119 ? 40.304 -28.295 -29.534 1.00 86.69 119 ARG A C 1
ATOM 982 O O . ARG A 1 119 ? 40.953 -27.299 -29.242 1.00 86.69 119 ARG A O 1
ATOM 989 N N . GLU A 1 120 ? 39.066 -28.251 -30.023 1.00 86.38 120 GLU A N 1
ATOM 990 C CA . GLU A 1 120 ? 38.363 -26.988 -30.280 1.00 86.38 120 GLU A CA 1
ATOM 991 C C . GLU A 1 120 ? 38.267 -26.138 -29.006 1.00 86.38 120 GLU A C 1
ATOM 993 O O . GLU A 1 120 ? 38.565 -24.948 -29.026 1.00 86.38 120 GLU A O 1
ATOM 998 N N . LYS A 1 121 ? 37.958 -26.761 -27.865 1.00 84.62 121 LYS A N 1
ATOM 999 C CA . LYS A 1 121 ? 37.948 -26.093 -26.558 1.00 84.62 121 LYS A CA 1
ATOM 1000 C C . LYS A 1 121 ? 39.304 -25.473 -26.198 1.00 84.62 121 LYS A C 1
ATOM 1002 O O . LYS A 1 121 ? 39.353 -24.330 -25.756 1.00 84.62 121 LYS A O 1
ATOM 1007 N N . GLN A 1 122 ? 40.408 -26.198 -26.402 1.00 82.19 122 GLN A N 1
ATOM 1008 C CA . GLN A 1 122 ? 41.758 -25.671 -26.158 1.00 82.19 122 GLN A CA 1
ATOM 1009 C C . GLN A 1 122 ? 42.111 -24.501 -27.080 1.00 82.19 122 GLN A C 1
ATOM 1011 O O . GLN A 1 122 ? 42.781 -23.569 -26.637 1.00 82.19 122 GLN A O 1
ATOM 1016 N N . ASP A 1 123 ? 41.665 -24.541 -28.333 1.00 83.12 123 ASP A N 1
ATOM 1017 C CA . ASP A 1 123 ? 41.891 -23.461 -29.292 1.00 83.12 123 ASP A CA 1
ATOM 1018 C C . ASP A 1 123 ? 41.059 -22.214 -28.942 1.00 83.12 123 ASP A C 1
ATOM 1020 O O . ASP A 1 123 ? 41.575 -21.098 -29.019 1.00 83.12 123 ASP A O 1
ATOM 1024 N N . LEU A 1 124 ? 39.817 -22.394 -28.470 1.00 82.38 124 LEU A N 1
ATOM 1025 C CA . LEU A 1 124 ? 38.944 -21.311 -27.994 1.00 82.38 124 LEU A CA 1
ATOM 1026 C C . LEU A 1 124 ? 39.473 -20.658 -26.708 1.00 82.38 124 LEU A C 1
ATOM 1028 O O . LEU A 1 124 ? 39.456 -19.437 -26.600 1.00 82.38 124 LEU A O 1
ATOM 1032 N N . PHE A 1 125 ? 40.040 -21.418 -25.767 1.00 75.44 125 PHE A N 1
ATOM 1033 C CA . PHE A 1 125 ? 40.710 -20.825 -24.597 1.00 75.44 125 PHE A CA 1
ATOM 1034 C C . PHE A 1 125 ? 41.973 -20.026 -24.960 1.00 75.44 125 PHE A C 1
ATOM 1036 O O . PHE A 1 125 ? 42.423 -19.189 -24.181 1.00 75.44 125 PHE A O 1
ATOM 1043 N N . LYS A 1 126 ? 42.538 -20.246 -26.153 1.00 79.50 126 LYS A N 1
ATOM 1044 C CA . LYS A 1 126 ? 43.664 -19.474 -26.702 1.00 79.50 126 LYS A CA 1
ATOM 1045 C C . LYS A 1 126 ? 43.218 -18.388 -27.681 1.00 79.50 126 LYS A C 1
ATOM 1047 O O . LYS A 1 126 ? 44.050 -17.860 -28.419 1.00 79.50 126 LYS A O 1
ATOM 1052 N N . ALA A 1 127 ? 41.937 -18.018 -27.685 1.00 74.31 127 ALA A N 1
ATOM 1053 C CA . ALA A 1 127 ? 41.371 -17.072 -28.646 1.00 74.31 127 ALA A CA 1
ATOM 1054 C C . ALA A 1 127 ? 42.071 -15.699 -28.671 1.00 74.31 127 ALA A C 1
ATOM 1056 O O . ALA A 1 127 ? 42.149 -15.080 -29.730 1.00 74.31 127 ALA A O 1
ATOM 1057 N N . ILE A 1 128 ? 42.664 -15.242 -27.559 1.00 72.56 128 ILE A N 1
ATOM 1058 C CA . ILE A 1 128 ? 43.504 -14.026 -27.535 1.00 72.56 128 ILE A CA 1
ATOM 1059 C C . ILE A 1 128 ? 44.710 -14.129 -28.483 1.00 72.56 128 ILE A C 1
ATOM 1061 O O . ILE A 1 128 ? 45.124 -13.131 -29.077 1.00 72.56 128 ILE A O 1
ATOM 1065 N N . GLU A 1 129 ? 45.292 -15.317 -28.633 1.00 77.31 129 GLU A N 1
ATOM 1066 C CA . GLU A 1 129 ? 46.464 -15.549 -29.482 1.00 77.31 129 GLU A CA 1
ATOM 1067 C C . GLU A 1 129 ? 46.076 -15.878 -30.926 1.00 77.31 129 GLU A C 1
ATOM 1069 O O . GLU A 1 129 ? 46.825 -15.554 -31.852 1.00 77.31 129 GLU A O 1
ATOM 1074 N N . THR A 1 130 ? 44.917 -16.512 -31.118 1.00 74.12 130 THR A N 1
ATOM 1075 C CA . THR A 1 130 ? 44.501 -17.100 -32.397 1.00 74.12 130 THR A CA 1
ATOM 1076 C C . THR A 1 130 ? 43.494 -16.251 -33.178 1.00 74.12 130 THR A C 1
ATOM 1078 O O . THR A 1 130 ? 43.381 -16.436 -34.390 1.00 74.12 130 THR A O 1
ATOM 1081 N N . MET A 1 131 ? 42.801 -15.293 -32.544 1.00 76.12 131 MET A N 1
ATOM 1082 C CA . MET A 1 131 ? 41.780 -14.453 -33.186 1.00 76.12 131 MET A CA 1
ATOM 1083 C C . MET A 1 131 ? 42.118 -12.960 -33.133 1.00 76.12 131 MET A C 1
ATOM 1085 O O . MET A 1 131 ? 42.110 -12.327 -32.077 1.00 76.12 131 MET A O 1
ATOM 1089 N N . ASP A 1 132 ? 42.326 -12.357 -34.305 1.00 80.75 132 ASP A N 1
ATOM 1090 C CA . ASP A 1 132 ? 42.768 -10.962 -34.430 1.00 80.75 132 ASP A CA 1
ATOM 1091 C C . ASP A 1 132 ? 41.812 -9.937 -33.798 1.00 80.75 132 ASP A C 1
ATOM 1093 O O . ASP A 1 132 ? 42.260 -8.913 -33.281 1.00 80.75 132 ASP A O 1
ATOM 1097 N N . CYS A 1 133 ? 40.499 -10.173 -33.831 1.00 74.38 133 CYS A N 1
ATOM 1098 C CA . CYS A 1 133 ? 39.515 -9.248 -33.265 1.00 74.38 133 CYS A CA 1
ATOM 1099 C C . CYS A 1 133 ? 39.530 -9.242 -31.728 1.00 74.38 133 CYS A C 1
ATOM 1101 O O . CYS A 1 133 ? 39.549 -8.172 -31.119 1.00 74.38 133 CYS A O 1
ATOM 1103 N N . ILE A 1 134 ? 39.623 -10.422 -31.113 1.00 80.38 134 ILE A N 1
ATOM 1104 C CA . ILE A 1 134 ? 39.769 -10.609 -29.663 1.00 80.38 134 ILE A CA 1
ATOM 1105 C C . ILE A 1 134 ? 41.114 -10.045 -29.206 1.00 80.38 134 ILE A C 1
ATOM 1107 O O . ILE A 1 134 ? 41.177 -9.270 -28.251 1.00 80.38 134 ILE A O 1
ATOM 1111 N N . LYS A 1 135 ? 42.182 -10.325 -29.961 1.00 85.44 135 LYS A N 1
ATOM 1112 C CA . LYS A 1 135 ? 43.523 -9.793 -29.709 1.00 85.44 135 LYS A CA 1
ATOM 1113 C C . LYS A 1 135 ? 43.554 -8.269 -29.659 1.00 85.44 135 LYS A C 1
ATOM 1115 O O . LYS A 1 135 ? 44.251 -7.715 -28.813 1.00 85.44 135 LYS A O 1
ATOM 1120 N N . ARG A 1 136 ? 42.817 -7.569 -30.532 1.00 85.31 136 ARG A N 1
ATOM 1121 C CA . ARG A 1 136 ? 42.746 -6.093 -30.522 1.00 85.31 136 ARG A CA 1
ATOM 1122 C C . ARG A 1 136 ? 42.101 -5.553 -29.246 1.00 85.31 136 ARG A C 1
ATOM 1124 O O . ARG A 1 136 ? 42.667 -4.636 -28.656 1.00 85.31 136 ARG A O 1
ATOM 1131 N N . LYS A 1 137 ? 40.976 -6.130 -28.804 1.00 87.19 137 LYS A N 1
ATOM 1132 C CA . LYS A 1 137 ? 40.299 -5.748 -27.548 1.00 87.19 137 LYS A CA 1
ATOM 1133 C C . LYS A 1 137 ? 41.196 -6.004 -26.339 1.00 87.19 137 LYS A C 1
ATOM 1135 O O . LYS A 1 137 ? 41.457 -5.082 -25.570 1.00 87.19 137 LYS A O 1
ATOM 1140 N N . ALA A 1 138 ? 41.763 -7.208 -26.247 1.00 86.31 138 ALA A N 1
ATOM 1141 C CA . ALA A 1 138 ? 42.698 -7.578 -25.187 1.00 86.31 138 ALA A CA 1
ATOM 1142 C C . ALA A 1 138 ? 43.936 -6.664 -25.164 1.00 86.31 138 ALA A C 1
ATOM 1144 O O . ALA A 1 138 ? 44.305 -6.148 -24.115 1.00 86.31 138 ALA A O 1
ATOM 1145 N N . SER A 1 139 ? 44.540 -6.384 -26.326 1.00 89.06 139 SER A N 1
ATOM 1146 C CA . SER A 1 139 ? 45.704 -5.487 -26.428 1.00 89.06 139 SER A CA 1
ATOM 1147 C C . SER A 1 139 ? 45.372 -4.054 -26.007 1.00 89.06 139 SER A C 1
ATOM 1149 O O . SER A 1 139 ? 46.210 -3.381 -25.410 1.00 89.06 139 SER A O 1
ATOM 1151 N N . TRP A 1 140 ? 44.162 -3.571 -26.311 1.00 92.25 140 TRP A N 1
ATOM 1152 C CA . TRP A 1 140 ? 43.714 -2.247 -25.882 1.00 92.25 140 TRP A CA 1
ATOM 1153 C C . TRP A 1 140 ? 43.533 -2.184 -24.364 1.00 92.25 140 TRP A C 1
ATOM 1155 O O . TRP A 1 140 ? 44.023 -1.243 -23.747 1.00 92.25 140 TRP A O 1
ATOM 1165 N N . ALA A 1 141 ? 42.907 -3.193 -23.752 1.00 90.19 141 ALA A N 1
ATOM 1166 C CA . ALA A 1 141 ? 42.756 -3.267 -22.299 1.00 90.19 141 ALA A CA 1
ATOM 1167 C C . ALA A 1 141 ? 44.123 -3.363 -21.596 1.00 90.19 141 ALA A C 1
ATOM 1169 O O . ALA A 1 141 ? 44.438 -2.535 -20.740 1.00 90.19 141 ALA A O 1
ATOM 1170 N N . LEU A 1 142 ? 44.988 -4.289 -22.029 1.00 88.50 142 LEU A N 1
ATOM 1171 C CA . LEU A 1 142 ? 46.339 -4.481 -21.483 1.00 88.50 142 LEU A CA 1
ATOM 1172 C C . LEU A 1 142 ? 47.197 -3.213 -21.572 1.00 88.50 142 LEU A C 1
ATOM 1174 O O . LEU A 1 142 ? 47.878 -2.866 -20.607 1.00 88.50 142 LEU A O 1
ATOM 1178 N N . LYS A 1 143 ? 47.102 -2.462 -22.680 1.00 92.75 143 LYS A N 1
ATOM 1179 C CA . LYS A 1 143 ? 47.779 -1.163 -22.833 1.00 92.75 143 LYS A CA 1
ATOM 1180 C C . LYS A 1 143 ? 47.475 -0.226 -21.662 1.00 92.75 143 LYS A C 1
ATOM 1182 O O . LYS A 1 143 ? 48.373 0.485 -21.217 1.00 92.75 143 LYS A O 1
ATOM 1187 N N . TRP A 1 144 ? 46.238 -0.189 -21.169 1.00 89.44 144 TRP A N 1
ATOM 1188 C CA . TRP A 1 144 ? 45.855 0.696 -20.065 1.00 89.44 144 TRP A CA 1
ATOM 1189 C C . TRP A 1 144 ? 46.284 0.176 -18.695 1.00 89.44 144 TRP A C 1
ATOM 1191 O O . TRP A 1 144 ? 46.641 0.985 -17.837 1.00 89.44 144 TRP A O 1
ATOM 1201 N N . ILE A 1 145 ? 46.328 -1.143 -18.512 1.00 84.94 145 ILE A N 1
ATOM 1202 C CA . ILE A 1 145 ? 46.835 -1.789 -17.290 1.00 84.94 145 ILE A CA 1
ATOM 1203 C C . ILE A 1 145 ? 48.325 -1.482 -17.106 1.00 84.94 145 ILE A C 1
ATOM 1205 O O . ILE A 1 145 ? 48.763 -1.032 -16.038 1.00 84.94 145 ILE A O 1
ATOM 1209 N N . GLU A 1 146 ? 49.095 -1.665 -18.178 1.00 86.50 146 GLU A N 1
ATOM 1210 C CA . GLU A 1 146 ? 50.542 -1.441 -18.217 1.00 86.50 146 GLU A CA 1
ATOM 1211 C C . GLU A 1 146 ? 50.912 0.049 -18.300 1.00 86.50 146 GLU A C 1
ATOM 1213 O O . GLU A 1 146 ? 52.050 0.426 -18.011 1.00 86.50 146 GLU A O 1
ATOM 1218 N N . SER A 1 147 ? 49.959 0.921 -18.656 1.00 89.56 147 SER A N 1
ATOM 1219 C CA . SER A 1 147 ? 50.218 2.349 -18.838 1.00 89.56 147 SER A CA 1
ATOM 1220 C C . SER A 1 147 ? 50.658 3.046 -17.545 1.00 89.56 147 SER A C 1
ATOM 1222 O O . SER A 1 147 ? 50.061 2.905 -16.467 1.00 89.56 147 SER A O 1
ATOM 1224 N N . SER A 1 148 ? 51.669 3.907 -17.686 1.00 88.62 148 SER A N 1
ATOM 1225 C CA . SER A 1 148 ? 52.124 4.855 -16.667 1.00 88.62 148 SER A CA 1
ATOM 1226 C C . SER A 1 148 ? 51.295 6.149 -16.608 1.00 88.62 148 SER A C 1
ATOM 1228 O O . SER A 1 148 ? 51.703 7.085 -15.926 1.00 88.62 148 SER A O 1
ATOM 1230 N N . ASP A 1 149 ? 50.169 6.232 -17.329 1.00 91.38 149 ASP A N 1
ATOM 1231 C CA . ASP A 1 149 ? 49.258 7.389 -17.335 1.00 91.38 149 ASP A CA 1
ATOM 1232 C C . ASP A 1 149 ? 48.693 7.717 -15.936 1.00 91.38 149 ASP A C 1
ATOM 1234 O O . ASP A 1 149 ? 48.909 7.011 -14.954 1.00 91.38 149 ASP A O 1
ATOM 1238 N N . VAL A 1 150 ? 47.949 8.813 -15.799 1.00 91.75 150 VAL A N 1
ATOM 1239 C CA . VAL A 1 150 ? 47.298 9.155 -14.523 1.00 91.75 150 VAL A CA 1
ATOM 1240 C C . VAL A 1 150 ? 46.126 8.218 -14.208 1.00 91.75 150 VAL A C 1
ATOM 1242 O O . VAL A 1 150 ? 45.465 7.707 -15.112 1.00 91.75 150 VAL A O 1
ATOM 1245 N N . PHE A 1 151 ? 45.835 8.032 -12.914 1.00 92.75 151 PHE A N 1
ATOM 1246 C CA . PHE A 1 151 ? 44.734 7.183 -12.435 1.00 92.75 151 PHE A CA 1
ATOM 1247 C C . PHE A 1 151 ? 43.400 7.510 -13.117 1.00 92.75 151 PHE A C 1
ATOM 1249 O O . PHE A 1 151 ? 42.735 6.604 -13.599 1.00 92.75 151 PHE A O 1
ATOM 1256 N N . ALA A 1 152 ? 43.064 8.798 -13.250 1.00 92.69 152 ALA A N 1
ATOM 1257 C CA . ALA A 1 152 ? 41.837 9.261 -13.898 1.00 92.69 152 ALA A CA 1
ATOM 1258 C C . ALA A 1 152 ? 41.675 8.723 -15.332 1.00 92.69 152 ALA A C 1
ATOM 1260 O O . ALA A 1 152 ? 40.600 8.276 -15.712 1.00 92.69 152 ALA A O 1
ATOM 1261 N N . LYS A 1 153 ? 42.767 8.705 -16.107 1.00 93.25 153 LYS A N 1
ATOM 1262 C CA . LYS A 1 153 ? 42.785 8.224 -17.494 1.00 93.25 153 LYS A CA 1
ATOM 1263 C C . LYS A 1 153 ? 42.584 6.721 -17.584 1.00 93.25 153 LYS A C 1
ATOM 1265 O O . LYS A 1 153 ? 41.805 6.251 -18.406 1.00 93.25 153 LYS A O 1
ATOM 1270 N N . ARG A 1 154 ? 43.247 5.975 -16.699 1.00 94.25 154 ARG A N 1
ATOM 1271 C CA . ARG A 1 154 ? 43.058 4.525 -16.599 1.00 94.25 154 ARG A CA 1
ATOM 1272 C C . ARG A 1 154 ? 41.671 4.155 -16.086 1.00 94.25 154 ARG A C 1
ATOM 1274 O O . ARG A 1 154 ? 41.132 3.162 -16.542 1.00 94.25 154 ARG A O 1
ATOM 1281 N N . LEU A 1 155 ? 41.100 4.937 -15.171 1.00 94.69 155 LEU A N 1
ATOM 1282 C CA . LEU A 1 155 ? 39.765 4.692 -14.630 1.00 94.69 155 LEU A CA 1
ATOM 1283 C C . LEU A 1 155 ? 38.683 4.860 -15.705 1.00 94.69 155 LEU A C 1
ATOM 1285 O O . LEU A 1 155 ? 37.818 4.004 -15.815 1.00 94.69 155 LEU A O 1
ATOM 1289 N N . VAL A 1 156 ? 38.781 5.897 -16.546 1.00 92.31 156 VAL A N 1
ATOM 1290 C CA . VAL A 1 156 ? 37.888 6.074 -17.710 1.00 92.31 156 VAL A CA 1
ATOM 1291 C C . VAL A 1 156 ? 38.066 4.940 -18.721 1.00 92.31 156 VAL A C 1
ATOM 1293 O O . VAL A 1 156 ? 37.088 4.398 -19.223 1.00 92.31 156 VAL A O 1
ATOM 1296 N N . ALA A 1 157 ? 39.309 4.538 -19.004 1.00 92.75 157 ALA A N 1
ATOM 1297 C CA . ALA A 1 157 ? 39.560 3.403 -19.887 1.00 92.75 157 ALA A CA 1
ATOM 1298 C C . ALA A 1 157 ? 39.009 2.085 -19.318 1.00 92.75 157 ALA A C 1
ATOM 1300 O O . ALA A 1 157 ? 38.498 1.271 -20.075 1.00 92.75 157 ALA A O 1
ATOM 1301 N N . PHE A 1 158 ? 39.084 1.893 -18.001 1.00 93.25 158 PHE A N 1
ATOM 1302 C CA . PHE A 1 158 ? 38.516 0.739 -17.313 1.00 93.25 158 PHE A CA 1
ATOM 1303 C C . PHE A 1 158 ? 36.986 0.736 -17.369 1.00 93.25 158 PHE A C 1
ATOM 1305 O O . PHE A 1 158 ? 36.413 -0.280 -17.735 1.00 93.25 158 PHE A O 1
ATOM 1312 N N . ALA A 1 159 ? 36.333 1.877 -17.127 1.00 91.56 159 ALA A N 1
ATOM 1313 C CA . ALA A 1 159 ? 34.886 2.010 -17.313 1.00 91.56 159 ALA A CA 1
ATOM 1314 C C . ALA A 1 159 ? 34.462 1.650 -18.749 1.00 91.56 159 ALA A C 1
ATOM 1316 O O . ALA A 1 159 ? 33.470 0.963 -18.951 1.00 91.56 159 ALA A O 1
ATOM 1317 N N . ALA A 1 160 ? 35.264 2.023 -19.753 1.00 90.25 160 ALA A N 1
ATOM 1318 C CA . ALA A 1 160 ? 35.022 1.620 -21.136 1.00 90.25 160 ALA A CA 1
ATOM 1319 C C . ALA A 1 160 ? 35.208 0.107 -21.376 1.00 90.25 160 ALA A C 1
ATOM 1321 O O . ALA A 1 160 ? 34.531 -0.451 -22.239 1.00 90.25 160 ALA A O 1
ATOM 1322 N N . VAL A 1 161 ? 36.101 -0.568 -20.640 1.00 90.75 161 VAL A N 1
ATOM 1323 C CA . VAL A 1 161 ? 36.204 -2.036 -20.691 1.00 90.75 161 VAL A CA 1
ATOM 1324 C C . VAL A 1 161 ? 34.922 -2.657 -20.143 1.00 90.75 161 VAL A C 1
ATOM 1326 O O . VAL A 1 161 ? 34.272 -3.371 -20.892 1.00 90.75 161 VAL A O 1
ATOM 1329 N N . GLU A 1 162 ? 34.527 -2.335 -18.912 1.00 86.88 162 GLU A N 1
ATOM 1330 C CA . GLU A 1 162 ? 33.353 -2.925 -18.238 1.00 86.88 162 GLU A CA 1
ATOM 1331 C C . GLU A 1 162 ? 32.033 -2.582 -18.960 1.00 86.88 162 GLU A C 1
ATOM 1333 O O . GLU A 1 162 ? 31.168 -3.432 -19.144 1.00 86.88 162 GLU A O 1
ATOM 1338 N N . GLY A 1 163 ? 31.883 -1.334 -19.418 1.00 83.31 163 GLY A N 1
ATOM 1339 C CA . GLY A 1 163 ? 30.635 -0.829 -19.994 1.00 83.31 163 GLY A CA 1
ATOM 1340 C C . GLY A 1 163 ? 30.497 -1.023 -21.505 1.00 83.31 163 GLY A C 1
ATOM 1341 O O . GLY A 1 163 ? 29.433 -1.410 -21.976 1.00 83.31 163 GLY A O 1
ATOM 1342 N N . ILE A 1 164 ? 31.553 -0.775 -22.292 1.00 87.75 164 ILE A N 1
ATOM 1343 C CA . ILE A 1 164 ? 31.455 -0.728 -23.767 1.00 87.75 164 ILE A CA 1
ATOM 1344 C C . ILE A 1 164 ? 31.926 -2.035 -24.406 1.00 87.75 164 ILE A C 1
ATOM 1346 O O . ILE A 1 164 ? 31.305 -2.517 -25.348 1.00 87.75 164 ILE A O 1
ATOM 1350 N N . PHE A 1 165 ? 33.017 -2.646 -23.930 1.00 87.06 165 PHE A N 1
ATOM 1351 C CA . PHE A 1 165 ? 33.541 -3.867 -24.563 1.00 87.06 165 PHE A CA 1
ATOM 1352 C C . PHE A 1 165 ? 32.664 -5.103 -24.354 1.00 87.06 165 PHE A C 1
ATOM 1354 O O . PHE A 1 165 ? 32.862 -6.095 -25.059 1.00 87.06 165 PHE A O 1
ATOM 1361 N N . PHE A 1 166 ? 31.700 -5.064 -23.440 1.00 83.62 166 PHE A N 1
ATOM 1362 C CA . PHE A 1 166 ? 30.762 -6.165 -23.240 1.00 83.62 166 PHE A CA 1
ATOM 1363 C C . PHE A 1 166 ? 29.377 -5.899 -23.848 1.00 83.62 166 PHE A C 1
ATOM 1365 O O . PHE A 1 166 ? 28.646 -6.855 -24.123 1.00 83.62 166 PHE A O 1
ATOM 1372 N N . SER A 1 167 ? 29.012 -4.645 -24.138 1.00 85.00 167 SER A N 1
ATOM 1373 C CA . SER A 1 167 ? 27.618 -4.290 -24.425 1.00 85.00 167 SER A CA 1
ATOM 1374 C C . SER A 1 167 ? 27.062 -4.877 -25.719 1.00 85.00 167 SER A C 1
ATOM 1376 O O . SER A 1 167 ? 25.942 -5.397 -25.729 1.00 85.00 167 SER A O 1
ATOM 1378 N N . GLY A 1 168 ? 27.844 -4.899 -26.802 1.00 86.81 168 GLY A N 1
ATOM 1379 C CA . GLY A 1 168 ? 27.424 -5.529 -28.057 1.00 86.81 168 GLY A CA 1
ATOM 1380 C C . GLY A 1 168 ? 27.148 -7.025 -27.886 1.00 86.81 168 GLY A C 1
ATOM 1381 O O . GLY A 1 168 ? 26.160 -7.557 -28.402 1.00 86.81 168 GLY A O 1
ATOM 1382 N N . SER A 1 169 ? 27.984 -7.695 -27.094 1.00 89.75 169 SER A N 1
ATOM 1383 C CA . SER A 1 169 ? 27.860 -9.124 -26.803 1.00 89.75 169 SER A CA 1
ATOM 1384 C C . SER A 1 169 ? 26.680 -9.428 -25.868 1.00 89.75 169 SER A C 1
ATOM 1386 O O . SER A 1 169 ? 25.919 -10.361 -26.135 1.00 89.75 169 SER A O 1
ATOM 1388 N N . PHE A 1 170 ? 26.446 -8.606 -24.840 1.00 91.38 170 PHE A N 1
ATOM 1389 C CA . PHE A 1 170 ? 25.275 -8.724 -23.963 1.00 91.38 170 PHE A CA 1
ATOM 1390 C C . PHE A 1 170 ? 23.966 -8.518 -24.721 1.00 91.38 170 PHE A C 1
ATOM 1392 O O . PHE A 1 170 ? 23.044 -9.328 -24.599 1.00 91.38 170 PHE A O 1
ATOM 1399 N N . CYS A 1 171 ? 23.890 -7.481 -25.557 1.00 88.50 171 CYS A N 1
ATOM 1400 C CA . CYS A 1 171 ? 22.734 -7.213 -26.411 1.00 88.50 171 CYS A CA 1
ATOM 1401 C C . CYS A 1 171 ? 22.441 -8.397 -27.348 1.00 88.50 171 CYS A C 1
ATOM 1403 O O . CYS A 1 171 ? 21.289 -8.821 -27.498 1.00 88.50 171 CYS A O 1
ATOM 1405 N N . ALA A 1 172 ? 23.488 -8.997 -27.919 1.00 89.06 172 ALA A N 1
ATOM 1406 C CA . ALA A 1 172 ? 23.366 -10.169 -28.773 1.00 89.06 172 ALA A CA 1
ATOM 1407 C C . ALA A 1 172 ? 22.847 -11.414 -28.027 1.00 89.06 172 ALA A C 1
ATOM 1409 O O . ALA A 1 172 ? 22.021 -12.154 -28.563 1.00 89.06 172 ALA A O 1
ATOM 1410 N N . ILE A 1 173 ? 23.251 -11.637 -26.774 1.00 91.69 173 ILE A N 1
ATOM 1411 C CA . ILE A 1 173 ? 22.726 -12.748 -25.962 1.00 91.69 173 ILE A CA 1
ATOM 1412 C C . ILE A 1 173 ? 21.280 -12.472 -25.514 1.00 91.69 173 ILE A C 1
ATOM 1414 O O . ILE A 1 173 ? 20.430 -13.365 -25.575 1.00 91.69 173 ILE A O 1
ATOM 1418 N N . PHE A 1 174 ? 20.927 -11.228 -25.176 1.00 89.19 174 PHE A N 1
ATOM 1419 C CA . PHE A 1 174 ? 19.531 -10.848 -24.912 1.00 89.19 174 PHE A CA 1
ATOM 1420 C C . PHE A 1 174 ? 18.614 -11.064 -26.123 1.00 89.19 174 PHE A C 1
ATOM 1422 O O . PHE A 1 174 ? 17.437 -11.415 -25.969 1.00 89.19 174 PHE A O 1
ATOM 1429 N N . TRP A 1 175 ? 19.134 -10.918 -27.341 1.00 88.94 175 TRP A N 1
ATOM 1430 C CA . TRP A 1 175 ? 18.394 -11.274 -28.549 1.00 88.94 175 TRP A CA 1
ATOM 1431 C C . TRP A 1 175 ? 18.049 -12.771 -28.609 1.00 88.94 175 TRP A C 1
ATOM 1433 O O . TRP A 1 175 ? 16.929 -13.126 -28.988 1.00 88.94 175 TRP A O 1
ATOM 1443 N N . LEU A 1 176 ? 18.950 -13.654 -28.168 1.00 89.00 176 LEU A N 1
ATOM 1444 C CA . LEU A 1 176 ? 18.674 -15.093 -28.061 1.00 89.00 176 LEU A CA 1
ATOM 1445 C C . LEU A 1 176 ? 17.575 -15.380 -27.031 1.00 89.00 176 LEU A C 1
ATOM 1447 O O . LEU A 1 176 ? 16.662 -16.159 -27.319 1.00 89.00 176 LEU A O 1
ATOM 1451 N N . LYS A 1 177 ? 17.575 -14.663 -25.896 1.00 89.75 177 LYS A N 1
ATOM 1452 C CA . LYS A 1 177 ? 16.498 -14.736 -24.891 1.00 89.75 177 LYS A CA 1
ATOM 1453 C C . LYS A 1 177 ? 15.141 -14.396 -25.495 1.00 89.75 177 LYS A C 1
ATOM 1455 O O . LYS A 1 177 ? 14.171 -15.125 -25.298 1.00 89.75 177 LYS A O 1
ATOM 1460 N N . LYS A 1 178 ? 15.062 -13.317 -26.282 1.00 87.88 178 LYS A N 1
ATOM 1461 C CA . LYS A 1 178 ? 13.822 -12.908 -26.968 1.00 87.88 178 LYS A CA 1
ATOM 1462 C C . LYS A 1 178 ? 13.300 -13.987 -27.920 1.00 87.88 178 LYS A C 1
ATOM 1464 O O . LYS A 1 178 ? 12.092 -14.102 -28.119 1.00 87.88 178 LYS A O 1
ATOM 1469 N N . ARG A 1 179 ? 14.201 -14.779 -28.498 1.00 89.31 179 ARG A N 1
ATOM 1470 C CA . ARG A 1 179 ? 13.877 -15.922 -29.359 1.00 89.31 179 ARG A CA 1
ATOM 1471 C C . ARG A 1 179 ? 13.581 -17.210 -28.579 1.00 89.31 179 ARG A C 1
ATOM 1473 O O . ARG A 1 179 ? 13.218 -18.201 -29.205 1.00 89.31 179 ARG A O 1
ATOM 1480 N N . GLY A 1 180 ? 13.701 -17.194 -27.251 1.00 89.56 180 GLY A N 1
ATOM 1481 C CA . GLY A 1 180 ? 13.460 -18.344 -26.379 1.00 89.56 180 GLY A CA 1
ATOM 1482 C C . GLY A 1 180 ? 14.546 -19.419 -26.459 1.00 89.56 180 GLY A C 1
ATOM 1483 O O . GLY A 1 180 ? 14.232 -20.597 -26.309 1.00 89.56 180 GLY A O 1
ATOM 1484 N N . LEU A 1 181 ? 15.793 -19.036 -26.746 1.00 91.38 181 LEU A N 1
ATOM 1485 C CA . LEU A 1 181 ? 16.928 -19.948 -26.924 1.00 91.38 181 LEU A CA 1
ATOM 1486 C C . LEU A 1 181 ? 17.911 -19.849 -25.751 1.00 91.38 181 LEU A C 1
ATOM 1488 O O . LEU A 1 181 ? 18.088 -18.767 -25.202 1.00 91.38 181 LEU A O 1
ATOM 1492 N N . MET A 1 182 ? 18.578 -20.966 -25.434 1.00 93.81 182 MET A N 1
ATOM 1493 C CA . MET A 1 182 ? 19.690 -21.058 -24.467 1.00 93.81 182 MET A CA 1
ATOM 1494 C C . MET A 1 182 ? 19.385 -20.416 -23.095 1.00 93.81 182 MET A C 1
ATOM 1496 O O . MET A 1 182 ? 20.014 -19.425 -22.720 1.00 93.81 182 MET A O 1
ATOM 1500 N N . PRO A 1 183 ? 18.373 -20.919 -22.362 1.00 92.19 183 PRO A N 1
ATOM 1501 C CA . PRO A 1 183 ? 17.889 -20.289 -21.133 1.00 92.19 183 PRO A CA 1
ATOM 1502 C C . PRO A 1 183 ? 18.978 -20.093 -20.066 1.00 92.19 183 PRO A C 1
ATOM 1504 O O . PRO A 1 183 ? 19.032 -19.017 -19.478 1.00 92.19 183 PRO A O 1
ATOM 1507 N N . GLY A 1 184 ? 19.869 -21.059 -19.866 1.00 93.56 184 GLY A N 1
ATOM 1508 C CA . GLY A 1 184 ? 21.018 -21.004 -18.965 1.00 93.56 184 GLY A CA 1
ATOM 1509 C C . GLY A 1 184 ? 22.031 -19.935 -19.368 1.00 93.56 184 GLY A C 1
ATOM 1510 O O . GLY A 1 184 ? 22.351 -19.081 -18.544 1.00 93.56 184 GLY A O 1
ATOM 1511 N N . LEU A 1 185 ? 22.452 -19.893 -20.641 1.00 95.31 185 LEU A N 1
ATOM 1512 C CA . LEU A 1 185 ? 23.299 -18.807 -21.174 1.00 95.31 185 LEU A CA 1
ATOM 1513 C C . LEU A 1 185 ? 22.658 -17.423 -20.994 1.00 95.31 185 LEU A C 1
ATOM 1515 O O . LEU A 1 185 ? 23.329 -16.447 -20.667 1.00 95.31 185 LEU A O 1
ATOM 1519 N N . THR A 1 186 ? 21.356 -17.305 -21.254 1.00 94.62 186 THR A N 1
ATOM 1520 C CA . THR A 1 186 ? 20.673 -16.007 -21.153 1.00 94.62 186 THR A CA 1
ATOM 1521 C C . THR A 1 186 ? 20.475 -15.571 -19.707 1.00 94.62 186 THR A C 1
ATOM 1523 O O . THR A 1 186 ? 20.603 -14.385 -19.413 1.00 94.62 186 THR A O 1
ATOM 1526 N N . PHE A 1 187 ? 20.239 -16.522 -18.800 1.00 93.94 187 PHE A N 1
ATOM 1527 C CA . PHE A 1 187 ? 20.127 -16.263 -17.372 1.00 93.94 187 PHE A CA 1
ATOM 1528 C C . PHE A 1 187 ? 21.472 -15.850 -16.770 1.00 93.94 187 PHE A C 1
ATOM 1530 O O . PHE A 1 187 ? 21.533 -14.858 -16.048 1.00 93.94 187 PHE A O 1
ATOM 1537 N N . SER A 1 188 ? 22.567 -16.529 -17.126 1.00 95.19 188 SER A N 1
ATOM 1538 C CA . SER A 1 188 ? 23.906 -16.112 -16.697 1.00 95.19 188 SER A CA 1
ATOM 1539 C C . SER A 1 188 ? 24.250 -14.713 -17.212 1.00 95.19 188 SER A C 1
ATOM 1541 O O . SER A 1 188 ? 24.779 -13.892 -16.470 1.00 95.19 188 SER A O 1
ATOM 1543 N N . ASN A 1 189 ? 23.882 -14.399 -18.458 1.00 94.75 189 ASN A N 1
ATOM 1544 C CA . ASN A 1 189 ? 24.083 -13.075 -19.045 1.00 94.75 189 ASN A CA 1
ATOM 1545 C C . ASN A 1 189 ? 23.311 -11.971 -18.302 1.00 94.75 189 ASN A C 1
ATOM 1547 O O . ASN A 1 189 ? 23.803 -10.852 -18.200 1.00 94.75 189 ASN A O 1
ATOM 1551 N N . GLU A 1 190 ? 22.125 -12.253 -17.758 1.00 92.38 190 GLU A N 1
ATOM 1552 C CA . GLU A 1 190 ? 21.386 -11.299 -16.913 1.00 92.38 190 GLU A CA 1
ATOM 1553 C C . GLU A 1 190 ? 22.114 -10.979 -15.609 1.00 92.38 190 GLU A C 1
ATOM 1555 O O . GLU A 1 190 ? 22.126 -9.824 -15.187 1.00 92.38 190 GLU A O 1
ATOM 1560 N N . LEU A 1 191 ? 22.708 -11.992 -14.977 1.00 95.00 191 LEU A N 1
ATOM 1561 C CA . LEU A 1 191 ? 23.454 -11.817 -13.734 1.00 95.00 191 LEU A CA 1
ATOM 1562 C C . LEU A 1 191 ? 24.749 -11.038 -13.981 1.00 95.00 191 LEU A C 1
ATOM 1564 O O . LEU A 1 191 ? 24.984 -10.035 -13.314 1.00 95.00 191 LEU A O 1
ATOM 1568 N N . ILE A 1 192 ? 25.520 -11.440 -14.994 1.00 95.25 192 ILE A N 1
ATOM 1569 C CA . ILE A 1 192 ? 26.806 -10.813 -15.322 1.00 95.25 192 ILE A CA 1
ATOM 1570 C C . ILE A 1 192 ? 26.602 -9.374 -15.809 1.00 95.25 192 ILE A C 1
ATOM 1572 O O . ILE A 1 192 ? 27.199 -8.458 -15.262 1.00 95.25 192 ILE A O 1
ATOM 1576 N N . SER A 1 193 ? 25.690 -9.124 -16.758 1.00 91.56 193 SER A N 1
ATOM 1577 C CA . SER A 1 193 ? 25.462 -7.755 -17.266 1.00 91.56 193 SER A CA 1
ATOM 1578 C C . SER A 1 193 ? 24.970 -6.776 -16.193 1.00 91.56 193 SER A C 1
ATOM 1580 O O . SER A 1 193 ? 25.271 -5.584 -16.257 1.00 91.56 193 SER A O 1
ATOM 1582 N N . ARG A 1 194 ? 24.236 -7.260 -15.182 1.00 93.75 194 ARG A N 1
ATOM 1583 C CA . ARG A 1 194 ? 23.860 -6.463 -14.005 1.00 93.75 194 ARG A CA 1
ATOM 1584 C C . ARG A 1 194 ? 25.087 -6.075 -13.181 1.00 93.75 194 ARG A C 1
ATOM 1586 O O . ARG A 1 194 ? 25.149 -4.942 -12.700 1.00 93.75 194 ARG A O 1
ATOM 1593 N N . ASP A 1 195 ? 26.010 -7.009 -12.988 1.00 94.38 195 ASP A N 1
ATOM 1594 C CA . ASP A 1 195 ? 27.218 -6.792 -12.198 1.00 94.38 195 ASP A CA 1
ATOM 1595 C C . ASP A 1 195 ? 28.176 -5.844 -12.938 1.00 94.38 195 ASP A C 1
ATOM 1597 O O . ASP A 1 195 ? 28.568 -4.832 -12.358 1.00 94.38 195 ASP A O 1
ATOM 1601 N N . GLU A 1 196 ? 28.393 -6.039 -14.244 1.00 91.75 196 GLU A N 1
ATOM 1602 C CA . GLU A 1 196 ? 29.189 -5.126 -15.084 1.00 91.75 196 GLU A CA 1
ATOM 1603 C C . GLU A 1 196 ? 28.636 -3.695 -15.103 1.00 91.75 196 GLU A C 1
ATOM 1605 O O . GLU A 1 196 ? 29.380 -2.717 -14.996 1.00 91.75 196 GLU A O 1
ATOM 1610 N N . GLY A 1 197 ? 27.307 -3.545 -15.166 1.00 87.81 197 GLY A N 1
ATOM 1611 C CA . GLY A 1 197 ? 26.671 -2.231 -15.054 1.00 87.81 197 GLY A CA 1
ATOM 1612 C C . GLY A 1 197 ? 26.999 -1.549 -13.721 1.00 87.81 197 GLY A C 1
ATOM 1613 O O . GLY A 1 197 ? 27.319 -0.360 -13.685 1.00 87.81 197 GLY A O 1
ATOM 1614 N N . LEU A 1 198 ? 26.994 -2.308 -12.619 1.00 90.25 198 LEU A N 1
ATOM 1615 C CA . LEU A 1 198 ? 27.357 -1.792 -11.300 1.00 90.25 198 LEU A CA 1
ATOM 1616 C C . LEU A 1 198 ? 28.853 -1.451 -11.195 1.00 90.25 198 LEU A C 1
ATOM 1618 O O . LEU A 1 198 ? 29.205 -0.487 -10.509 1.00 90.25 198 LEU A O 1
ATOM 1622 N N . HIS A 1 199 ? 29.726 -2.215 -11.849 1.00 94.38 199 HIS A N 1
ATOM 1623 C CA . HIS A 1 199 ? 31.162 -1.940 -11.904 1.00 94.38 199 HIS A CA 1
ATOM 1624 C C . HIS A 1 199 ? 31.462 -0.651 -12.677 1.00 94.38 199 HIS A C 1
ATOM 1626 O O . HIS A 1 199 ? 32.224 0.198 -12.198 1.00 94.38 199 HIS A O 1
ATOM 1632 N N . CYS A 1 200 ? 30.806 -0.461 -13.825 1.00 91.62 200 CYS A N 1
ATOM 1633 C CA . CYS A 1 200 ? 30.903 0.755 -14.626 1.00 91.62 200 CYS A CA 1
ATOM 1634 C C . CYS A 1 200 ? 30.403 1.980 -13.843 1.00 91.62 200 CYS A C 1
ATOM 1636 O O . CYS A 1 200 ? 31.134 2.966 -13.703 1.00 91.62 200 CYS A O 1
ATOM 1638 N N . ASP A 1 201 ? 29.218 1.889 -13.225 1.00 86.81 201 ASP A N 1
ATOM 1639 C CA . ASP A 1 201 ? 28.671 2.946 -12.361 1.00 86.81 201 ASP A CA 1
ATOM 1640 C C . ASP A 1 201 ? 29.647 3.320 -11.235 1.00 86.81 201 ASP A C 1
ATOM 1642 O O . ASP A 1 201 ? 29.839 4.499 -10.915 1.00 86.81 201 ASP A O 1
ATOM 1646 N N . PHE A 1 202 ? 30.290 2.320 -10.625 1.00 94.38 202 PHE A N 1
ATOM 1647 C CA . PHE A 1 202 ? 31.259 2.539 -9.559 1.00 94.38 202 PHE A CA 1
ATOM 1648 C C . PHE A 1 202 ? 32.523 3.252 -10.055 1.00 94.38 202 PHE A C 1
ATOM 1650 O O . PHE A 1 202 ? 33.005 4.179 -9.395 1.00 94.38 202 PHE A O 1
ATOM 1657 N N . ALA A 1 203 ? 33.040 2.881 -11.229 1.00 92.62 203 ALA A N 1
ATOM 1658 C CA . ALA A 1 203 ? 34.170 3.565 -11.853 1.00 92.62 203 ALA A CA 1
ATOM 1659 C C . ALA A 1 203 ? 33.842 5.041 -12.148 1.00 92.62 203 ALA A C 1
ATOM 1661 O O . ALA A 1 203 ? 34.636 5.930 -11.816 1.00 92.62 203 ALA A O 1
ATOM 1662 N N . CYS A 1 204 ? 32.645 5.320 -12.670 1.00 89.69 204 CYS A N 1
ATOM 1663 C CA . CYS A 1 204 ? 32.147 6.679 -12.893 1.00 89.69 204 CYS A CA 1
ATOM 1664 C C . CYS A 1 204 ? 32.006 7.461 -11.577 1.00 89.69 204 CYS A C 1
ATOM 1666 O O . CYS A 1 204 ? 32.445 8.612 -11.484 1.00 89.69 204 CYS A O 1
ATOM 1668 N N . HIS A 1 205 ? 31.484 6.833 -10.520 1.00 90.50 205 HIS A N 1
ATOM 1669 C CA . HIS A 1 205 ? 31.379 7.456 -9.200 1.00 90.50 205 HIS A CA 1
ATOM 1670 C C . HIS A 1 205 ? 32.754 7.825 -8.622 1.00 90.50 205 HIS A C 1
ATOM 1672 O O . HIS A 1 205 ? 32.960 8.952 -8.167 1.00 90.50 205 HIS A O 1
ATOM 1678 N N . LEU A 1 206 ? 33.731 6.915 -8.685 1.00 91.75 206 LEU A N 1
ATOM 1679 C CA . LEU A 1 206 ? 35.099 7.192 -8.239 1.00 91.75 206 LEU A CA 1
ATOM 1680 C C . LEU A 1 206 ? 35.756 8.316 -9.049 1.00 91.75 206 LEU A C 1
ATOM 1682 O O . LEU A 1 206 ? 36.475 9.141 -8.481 1.00 91.75 206 LEU A O 1
ATOM 1686 N N . TYR A 1 207 ? 35.488 8.394 -10.353 1.00 92.44 207 TYR A N 1
ATOM 1687 C CA . TYR A 1 207 ? 35.970 9.488 -11.193 1.00 92.44 207 TYR A CA 1
ATOM 1688 C C . TYR A 1 207 ? 35.394 10.839 -10.747 1.00 92.44 207 TYR A C 1
ATOM 1690 O O . TYR A 1 207 ? 36.129 11.821 -10.606 1.00 92.44 207 TYR A O 1
ATOM 1698 N N . GLN A 1 208 ? 34.097 10.888 -10.435 1.00 87.56 208 GLN A N 1
ATOM 1699 C CA . GLN A 1 208 ? 33.434 12.085 -9.908 1.00 87.56 208 GLN A CA 1
ATOM 1700 C C . GLN A 1 208 ? 33.955 12.502 -8.526 1.00 87.56 208 GLN A C 1
ATOM 1702 O O . GLN A 1 208 ? 33.892 13.680 -8.179 1.00 87.56 208 GLN A O 1
ATOM 1707 N N . GLN A 1 209 ? 34.512 11.586 -7.738 1.00 88.00 209 GLN A N 1
ATOM 1708 C CA . GLN A 1 209 ? 35.141 11.921 -6.460 1.00 88.00 209 GLN A CA 1
ATOM 1709 C C . GLN A 1 209 ? 36.553 12.510 -6.601 1.00 88.00 209 GLN A C 1
ATOM 1711 O O . GLN A 1 209 ? 37.063 13.125 -5.659 1.00 88.00 209 GLN A O 1
ATOM 1716 N N . LEU A 1 210 ? 37.193 12.385 -7.770 1.00 87.81 210 LEU A N 1
ATOM 1717 C CA . LEU A 1 210 ? 38.494 13.008 -8.003 1.00 87.81 210 LEU A CA 1
ATOM 1718 C C . LEU A 1 210 ? 38.381 14.537 -7.923 1.00 87.81 210 LEU A C 1
ATOM 1720 O O . LEU A 1 210 ? 37.394 15.120 -8.395 1.00 87.81 210 LEU A O 1
ATOM 1724 N N . PRO A 1 211 ? 39.395 15.223 -7.365 1.00 85.94 211 PRO A N 1
ATOM 1725 C CA . PRO A 1 211 ? 39.382 16.674 -7.312 1.00 85.94 211 PRO A CA 1
ATOM 1726 C C . PRO A 1 211 ? 39.428 17.259 -8.738 1.00 85.94 211 PRO A C 1
ATOM 1728 O O . PRO A 1 211 ? 40.071 16.668 -9.605 1.00 85.94 211 PRO A O 1
ATOM 1731 N N . PRO A 1 212 ? 38.823 18.436 -9.002 1.00 83.88 212 PRO A N 1
ATOM 1732 C CA . PRO A 1 212 ? 38.648 18.951 -10.367 1.00 83.88 212 PRO A CA 1
ATOM 1733 C C . PRO A 1 212 ? 39.930 19.040 -11.206 1.00 83.88 212 PRO A C 1
ATOM 1735 O O . PRO A 1 212 ? 39.903 18.774 -12.396 1.00 83.88 212 PRO A O 1
ATOM 1738 N N . HIS A 1 213 ? 41.068 19.357 -10.581 1.00 82.81 213 HIS A N 1
ATOM 1739 C CA . HIS A 1 213 ? 42.371 19.456 -11.251 1.00 82.81 213 HIS A CA 1
ATOM 1740 C C . HIS A 1 213 ? 43.007 18.100 -11.610 1.00 82.81 213 HIS A C 1
ATOM 1742 O O . HIS A 1 213 ? 44.017 18.074 -12.305 1.00 82.81 213 HIS A O 1
ATOM 1748 N N . ALA A 1 214 ? 42.476 16.994 -11.084 1.00 84.25 214 ALA A N 1
ATOM 1749 C CA . ALA A 1 214 ? 42.917 15.633 -11.382 1.00 84.25 214 ALA A CA 1
ATOM 1750 C C . ALA A 1 214 ? 41.991 14.917 -12.380 1.00 84.25 214 ALA A C 1
ATOM 1752 O O . ALA A 1 214 ? 42.284 13.786 -12.767 1.00 84.25 214 ALA A O 1
ATOM 1753 N N . ARG A 1 215 ? 40.878 15.550 -12.773 1.00 89.06 215 ARG A N 1
ATOM 1754 C CA . ARG A 1 215 ? 39.982 15.059 -13.824 1.00 89.06 215 ARG A CA 1
ATOM 1755 C C . ARG A 1 215 ? 40.552 15.407 -15.196 1.00 89.06 215 ARG A C 1
ATOM 1757 O O . ARG A 1 215 ? 41.330 16.348 -15.332 1.00 89.06 215 ARG A O 1
ATOM 1764 N N . LEU A 1 216 ? 40.180 14.617 -16.192 1.00 86.00 216 LEU A N 1
ATOM 1765 C CA . LEU A 1 216 ? 40.589 14.800 -17.578 1.00 86.00 216 LEU A CA 1
ATOM 1766 C C . LEU A 1 216 ? 39.744 15.873 -18.259 1.00 86.00 216 LEU A C 1
ATOM 1768 O O . LEU A 1 216 ? 38.581 16.085 -17.904 1.00 86.00 216 LEU A O 1
ATOM 1772 N N . ASP A 1 217 ? 40.314 16.477 -19.296 1.00 80.44 217 ASP A N 1
ATOM 1773 C CA . ASP A 1 217 ? 39.547 17.298 -20.220 1.00 80.44 217 ASP A CA 1
ATOM 1774 C C . ASP A 1 217 ? 38.567 16.423 -21.011 1.00 80.44 217 ASP A C 1
ATOM 1776 O O . ASP A 1 217 ? 38.871 15.286 -21.384 1.00 80.44 217 ASP A O 1
ATOM 1780 N N . ALA A 1 218 ? 37.401 16.982 -21.344 1.00 71.75 218 ALA A N 1
ATOM 1781 C CA . ALA A 1 218 ? 36.354 16.271 -22.081 1.00 71.75 218 ALA A CA 1
ATOM 1782 C C . ALA A 1 218 ? 36.857 15.656 -23.400 1.00 71.75 218 ALA A C 1
ATOM 1784 O O . ALA A 1 218 ? 36.384 14.604 -23.818 1.00 71.75 218 ALA A O 1
ATOM 1785 N N . LYS A 1 219 ? 37.848 16.286 -24.043 1.00 72.44 219 LYS A N 1
ATOM 1786 C CA . LYS A 1 219 ? 38.457 15.782 -25.276 1.00 72.44 219 LYS A CA 1
ATOM 1787 C C . LYS A 1 219 ? 39.185 14.450 -25.062 1.00 72.44 219 LYS A C 1
ATOM 1789 O O . LYS A 1 219 ? 39.036 13.551 -25.883 1.00 72.44 219 LYS A O 1
ATOM 1794 N N . ASP A 1 220 ? 39.929 14.314 -23.967 1.00 79.31 220 ASP A N 1
ATOM 1795 C CA . ASP A 1 220 ? 40.678 13.090 -23.666 1.00 79.31 220 ASP A CA 1
ATOM 1796 C C . ASP A 1 220 ? 39.725 11.934 -23.335 1.00 79.31 220 ASP A C 1
ATOM 1798 O O . ASP A 1 220 ? 39.947 10.806 -23.770 1.00 79.31 220 ASP A O 1
ATOM 1802 N N . ILE A 1 221 ? 38.631 12.224 -22.621 1.00 80.88 221 ILE A N 1
ATOM 1803 C CA . ILE A 1 221 ? 37.559 11.254 -22.346 1.00 80.88 221 ILE A CA 1
ATOM 1804 C C . ILE A 1 221 ? 36.926 10.796 -23.663 1.00 80.88 221 ILE A C 1
ATOM 1806 O O . ILE A 1 221 ? 36.860 9.601 -23.938 1.00 80.88 221 ILE A O 1
ATOM 1810 N N . GLN A 1 222 ? 36.527 11.743 -24.518 1.00 74.44 222 GLN A N 1
ATOM 1811 C CA . GLN A 1 222 ? 35.923 11.446 -25.819 1.00 74.44 222 GLN A CA 1
ATOM 1812 C C . GLN A 1 222 ? 36.833 10.606 -26.714 1.00 74.44 222 GLN A C 1
ATOM 1814 O O . GLN A 1 222 ? 36.339 9.731 -27.419 1.00 74.44 222 GLN A O 1
ATOM 1819 N N . GLU A 1 223 ? 38.144 10.851 -26.710 1.00 82.38 223 GLU A N 1
ATOM 1820 C CA . GLU A 1 223 ? 39.095 10.046 -27.482 1.00 82.38 223 GLU A CA 1
ATOM 1821 C C . GLU A 1 223 ? 39.133 8.592 -26.990 1.00 82.38 223 GLU A C 1
ATOM 1823 O O . GLU A 1 223 ? 39.037 7.681 -27.811 1.00 82.38 223 GLU A O 1
ATOM 1828 N N . ILE A 1 224 ? 39.177 8.363 -25.672 1.00 87.25 224 ILE A N 1
ATOM 1829 C CA . ILE A 1 224 ? 39.179 7.011 -25.083 1.00 87.25 224 ILE A CA 1
ATOM 1830 C C . ILE A 1 224 ? 37.879 6.270 -25.408 1.00 87.25 224 ILE A C 1
ATOM 1832 O O . ILE A 1 224 ? 37.926 5.141 -25.900 1.00 87.25 224 ILE A O 1
ATOM 1836 N N . ILE A 1 225 ? 36.730 6.912 -25.178 1.00 85.12 225 ILE A N 1
ATOM 1837 C CA . ILE A 1 225 ? 35.409 6.315 -25.416 1.00 85.12 225 ILE A CA 1
ATOM 1838 C C . ILE A 1 225 ? 35.196 6.038 -26.904 1.00 85.12 225 ILE A C 1
ATOM 1840 O O . ILE A 1 225 ? 34.771 4.948 -27.277 1.00 85.12 225 ILE A O 1
ATOM 1844 N N . ARG A 1 226 ? 35.548 6.979 -27.788 1.00 81.69 226 ARG A N 1
ATOM 1845 C CA . ARG A 1 226 ? 35.408 6.787 -29.239 1.00 81.69 226 ARG A CA 1
ATOM 1846 C C . ARG A 1 226 ? 36.262 5.629 -29.742 1.00 81.69 226 ARG A C 1
ATOM 1848 O O . ARG A 1 226 ? 35.802 4.869 -30.593 1.00 81.69 226 ARG A O 1
ATOM 1855 N N . ASP A 1 227 ? 37.488 5.504 -29.244 1.00 87.25 227 ASP A N 1
ATOM 1856 C CA . ASP A 1 227 ? 38.367 4.396 -29.608 1.00 87.25 227 ASP A CA 1
ATOM 1857 C C . ASP A 1 227 ? 37.777 3.058 -29.134 1.00 87.25 227 ASP A C 1
ATOM 1859 O O . ASP A 1 227 ? 37.761 2.099 -29.908 1.00 87.25 227 ASP A O 1
ATOM 1863 N N . ALA A 1 228 ? 37.218 3.006 -27.919 1.00 88.50 228 ALA A N 1
ATOM 1864 C CA . ALA A 1 228 ? 36.549 1.814 -27.401 1.00 88.50 228 ALA A CA 1
ATOM 1865 C C . ALA A 1 228 ? 35.312 1.428 -28.237 1.00 88.50 228 ALA A C 1
ATOM 1867 O O . ALA A 1 228 ? 35.212 0.292 -28.702 1.00 88.50 228 ALA A O 1
ATOM 1868 N N . VAL A 1 229 ? 34.424 2.384 -28.530 1.00 84.56 229 VAL A N 1
ATOM 1869 C CA . VAL A 1 229 ? 33.233 2.172 -29.379 1.00 84.56 229 VAL A CA 1
ATOM 1870 C C . VAL A 1 229 ? 33.625 1.705 -30.780 1.00 84.56 229 VAL A C 1
ATOM 1872 O O . VAL A 1 229 ? 32.985 0.820 -31.346 1.00 84.56 229 VAL A O 1
ATOM 1875 N N . HIS A 1 230 ? 34.684 2.272 -31.366 1.00 85.12 230 HIS A N 1
ATOM 1876 C CA . HIS A 1 230 ? 35.151 1.859 -32.689 1.00 85.12 230 HIS A CA 1
ATOM 1877 C C . HIS A 1 230 ? 35.632 0.404 -32.698 1.00 85.12 230 HIS A C 1
ATOM 1879 O O . HIS A 1 230 ? 35.306 -0.346 -33.623 1.00 85.12 230 HIS A O 1
ATOM 1885 N N . ILE A 1 231 ? 36.378 0.001 -31.668 1.00 88.25 231 ILE A N 1
ATOM 1886 C CA . ILE A 1 231 ? 36.854 -1.375 -31.514 1.00 88.25 231 ILE A CA 1
ATOM 1887 C C . ILE A 1 231 ? 35.674 -2.330 -31.308 1.00 88.25 231 ILE A C 1
ATOM 1889 O O . ILE A 1 231 ? 35.620 -3.356 -31.988 1.00 88.25 231 ILE A O 1
ATOM 1893 N N . GLU A 1 232 ? 34.721 -1.991 -30.436 1.00 88.75 232 GLU A N 1
ATOM 1894 C CA . GLU A 1 232 ? 33.562 -2.852 -30.171 1.00 88.75 232 GLU A CA 1
ATOM 1895 C C . GLU A 1 232 ? 32.674 -3.008 -31.401 1.00 88.75 232 GLU A C 1
ATOM 1897 O O . GLU A 1 232 ? 32.285 -4.117 -31.767 1.00 88.75 232 GLU A O 1
ATOM 1902 N N . LYS A 1 233 ? 32.435 -1.912 -32.123 1.00 83.38 233 LYS A N 1
ATOM 1903 C CA . LYS A 1 233 ? 31.696 -1.958 -33.381 1.00 83.38 233 LYS A CA 1
ATOM 1904 C C . LYS A 1 233 ? 32.383 -2.864 -34.394 1.00 83.38 233 LYS A C 1
ATOM 1906 O O . LYS A 1 233 ? 31.719 -3.684 -35.015 1.00 83.38 233 LYS A O 1
ATOM 1911 N N . SER A 1 234 ? 33.703 -2.758 -34.549 1.00 85.12 234 SER A N 1
ATOM 1912 C CA . SER A 1 234 ? 34.425 -3.635 -35.475 1.00 85.12 234 SER A CA 1
ATOM 1913 C C . SER A 1 234 ? 34.379 -5.103 -35.036 1.00 85.12 234 SER A C 1
ATOM 1915 O O . SER A 1 234 ? 34.300 -6.001 -35.874 1.00 85.12 234 SER A O 1
ATOM 1917 N N . PHE A 1 235 ? 34.359 -5.369 -33.729 1.00 85.62 235 PHE A N 1
ATOM 1918 C CA . PHE A 1 235 ? 34.200 -6.718 -33.197 1.00 85.62 235 PHE A CA 1
ATOM 1919 C C . PHE A 1 235 ? 32.827 -7.315 -33.539 1.00 85.62 235 PHE A C 1
ATOM 1921 O O . PHE A 1 235 ? 32.774 -8.356 -34.190 1.00 85.62 235 PHE A O 1
ATOM 1928 N N . ILE A 1 236 ? 31.737 -6.645 -33.161 1.00 85.75 236 ILE A N 1
ATOM 1929 C CA . ILE A 1 236 ? 30.378 -7.213 -33.200 1.00 85.75 236 ILE A CA 1
ATOM 1930 C C . ILE A 1 236 ? 29.680 -7.053 -34.565 1.00 85.75 236 ILE A C 1
ATOM 1932 O O . ILE A 1 236 ? 28.696 -7.730 -34.869 1.00 85.75 236 ILE A O 1
ATOM 1936 N N . CYS A 1 237 ? 30.174 -6.144 -35.410 1.00 78.94 237 CYS A N 1
ATOM 1937 C CA . CYS A 1 237 ? 29.622 -5.904 -36.741 1.00 78.94 237 CYS A CA 1
ATOM 1938 C C . CYS A 1 237 ? 30.483 -6.507 -37.857 1.00 78.94 237 CYS A C 1
ATOM 1940 O O . CYS A 1 237 ? 29.917 -6.990 -38.834 1.00 78.94 237 CYS A O 1
ATOM 1942 N N . ASP A 1 238 ? 31.815 -6.512 -37.732 1.00 75.38 238 ASP A N 1
ATOM 1943 C CA . ASP A 1 238 ? 32.692 -6.939 -38.831 1.00 75.38 238 ASP A CA 1
ATOM 1944 C C . ASP A 1 238 ? 33.312 -8.319 -38.582 1.00 75.38 238 ASP A C 1
ATOM 1946 O O . ASP A 1 238 ? 33.248 -9.192 -39.445 1.00 75.38 238 ASP A O 1
ATOM 1950 N N . ALA A 1 239 ? 33.934 -8.522 -37.417 1.00 75.19 239 ALA A N 1
ATOM 1951 C CA . ALA A 1 239 ? 34.690 -9.741 -37.135 1.00 75.19 239 ALA A CA 1
ATOM 1952 C C . ALA A 1 239 ? 33.811 -10.914 -36.684 1.00 75.19 239 ALA A C 1
ATOM 1954 O O . ALA A 1 239 ? 34.072 -12.053 -37.063 1.00 75.19 239 ALA A O 1
ATOM 1955 N N . LEU A 1 240 ? 32.773 -10.632 -35.898 1.00 82.19 240 LEU A N 1
ATOM 1956 C CA . LEU A 1 240 ? 31.758 -11.590 -35.481 1.00 82.19 240 LEU A CA 1
ATOM 1957 C C . LEU A 1 240 ? 30.371 -10.974 -35.720 1.00 82.19 240 LEU A C 1
ATOM 1959 O O . LEU A 1 240 ? 29.757 -10.467 -34.784 1.00 82.19 240 LEU A O 1
ATOM 1963 N N . PRO A 1 241 ? 29.889 -10.947 -36.978 1.00 85.12 241 PRO A N 1
ATOM 1964 C CA . PRO A 1 241 ? 28.710 -10.171 -37.340 1.00 85.12 241 PRO A CA 1
ATOM 1965 C C . PRO A 1 241 ? 27.437 -10.670 -36.651 1.00 85.12 241 PRO A C 1
ATOM 1967 O O . PRO A 1 241 ? 27.048 -11.828 -36.795 1.00 85.12 241 PRO A O 1
ATOM 1970 N N . VAL A 1 242 ? 26.704 -9.770 -35.994 1.00 84.75 242 VAL A N 1
ATOM 1971 C CA . VAL A 1 242 ? 25.386 -10.072 -35.387 1.00 84.75 242 VAL A CA 1
ATOM 1972 C C . VAL A 1 242 ? 24.311 -10.508 -36.390 1.00 84.75 242 VAL A C 1
ATOM 1974 O O . VAL A 1 242 ? 23.269 -11.046 -36.011 1.00 84.75 242 VAL A O 1
ATOM 1977 N N . SER A 1 243 ? 24.559 -10.331 -37.688 1.00 85.25 243 SER A N 1
ATOM 1978 C CA . SER A 1 243 ? 23.715 -10.891 -38.745 1.00 85.25 243 SER A CA 1
ATOM 1979 C C . SER A 1 243 ? 23.674 -12.424 -38.715 1.00 85.25 243 SER A C 1
ATOM 1981 O O . SER A 1 243 ? 22.647 -12.991 -39.090 1.00 85.25 243 SER A O 1
ATOM 1983 N N . LEU A 1 244 ? 24.707 -13.088 -38.176 1.00 85.81 244 LEU A N 1
ATOM 1984 C CA . LEU A 1 244 ? 24.759 -14.545 -37.981 1.00 85.81 244 LEU A CA 1
ATOM 1985 C C . LEU A 1 244 ? 23.637 -15.066 -37.064 1.00 85.81 244 LEU A C 1
ATOM 1987 O O . LEU A 1 244 ? 23.144 -16.175 -37.250 1.00 85.81 244 LEU A O 1
ATOM 1991 N N . ILE A 1 245 ? 23.169 -14.245 -36.119 1.00 88.00 245 ILE A N 1
ATOM 1992 C CA . ILE A 1 245 ? 22.046 -14.566 -35.216 1.00 88.00 245 ILE A CA 1
ATOM 1993 C C . ILE A 1 245 ? 20.734 -13.874 -35.621 1.00 88.00 245 ILE A C 1
ATOM 1995 O O . ILE A 1 245 ? 19.742 -13.901 -34.880 1.00 88.00 245 ILE A O 1
ATOM 1999 N N . GLY A 1 246 ? 20.706 -13.262 -36.809 1.00 84.00 246 GLY A N 1
ATOM 2000 C CA . GLY A 1 246 ? 19.532 -12.599 -37.373 1.00 84.00 246 GLY A CA 1
ATOM 2001 C C . GLY A 1 246 ? 19.252 -11.198 -36.823 1.00 84.00 246 GLY A C 1
ATOM 2002 O O . GLY A 1 246 ? 18.111 -10.744 -36.913 1.00 84.00 246 GLY A O 1
ATOM 2003 N N . MET A 1 247 ? 20.247 -10.513 -36.253 1.00 84.31 247 MET A N 1
ATOM 2004 C CA . MET A 1 247 ? 20.125 -9.099 -35.875 1.00 84.31 247 MET A CA 1
ATOM 2005 C C . MET A 1 247 ? 20.569 -8.173 -37.013 1.00 84.31 247 MET A C 1
ATOM 2007 O O . MET A 1 247 ? 21.368 -8.536 -37.875 1.00 84.31 247 MET A O 1
ATOM 2011 N N . ASN A 1 248 ? 20.060 -6.941 -37.002 1.00 84.75 248 ASN A N 1
ATOM 2012 C CA . ASN A 1 248 ? 20.462 -5.912 -37.953 1.00 84.75 248 ASN A CA 1
ATOM 2013 C C . ASN A 1 248 ? 21.763 -5.228 -37.482 1.00 84.75 248 ASN A C 1
ATOM 2015 O O . ASN A 1 248 ? 21.811 -4.644 -36.401 1.00 84.75 248 ASN A O 1
ATOM 2019 N N . GLN A 1 249 ? 22.799 -5.285 -38.319 1.00 79.69 249 GLN A N 1
ATOM 2020 C CA . GLN A 1 249 ? 24.127 -4.729 -38.044 1.00 79.69 249 GLN A CA 1
ATOM 2021 C C . GLN A 1 249 ? 24.144 -3.192 -37.954 1.00 79.69 249 GLN A C 1
ATOM 2023 O O . GLN A 1 249 ? 24.929 -2.632 -37.191 1.00 79.69 249 GLN A O 1
ATOM 2028 N N . GLU A 1 250 ? 23.275 -2.499 -38.695 1.00 73.81 250 GLU A N 1
ATOM 2029 C CA . GLU A 1 250 ? 23.130 -1.041 -38.608 1.00 73.81 250 GLU A CA 1
ATOM 2030 C C . GLU A 1 250 ? 22.548 -0.648 -37.249 1.00 73.81 250 GLU A C 1
ATOM 2032 O O . GLU A 1 250 ? 23.123 0.203 -36.579 1.00 73.81 250 GLU A O 1
ATOM 2037 N N . LEU A 1 251 ? 21.496 -1.340 -36.791 1.00 73.81 251 LEU A N 1
ATOM 2038 C CA . LEU A 1 251 ? 20.894 -1.106 -35.471 1.00 73.81 251 LEU A CA 1
ATOM 2039 C C . LEU A 1 251 ? 21.843 -1.454 -34.318 1.00 73.81 251 LEU A C 1
ATOM 2041 O O . LEU A 1 251 ? 21.839 -0.764 -33.307 1.00 73.81 251 LEU A O 1
ATOM 2045 N N . MET A 1 252 ? 22.680 -2.486 -34.461 1.00 75.50 252 MET A N 1
ATOM 2046 C CA . MET A 1 252 ? 23.743 -2.773 -33.487 1.00 75.50 252 MET A CA 1
ATOM 2047 C C . MET A 1 252 ? 24.804 -1.662 -33.475 1.00 75.50 252 MET A C 1
ATOM 2049 O O . MET A 1 252 ? 25.259 -1.226 -32.422 1.00 75.50 252 MET A O 1
ATOM 2053 N N . GLY A 1 253 ? 25.170 -1.153 -34.653 1.00 70.38 253 GLY A N 1
ATOM 2054 C CA . GLY A 1 253 ? 26.073 -0.015 -34.776 1.00 70.38 253 GLY A CA 1
ATOM 2055 C C . GLY A 1 253 ? 25.503 1.292 -34.215 1.00 70.38 253 GLY A C 1
ATOM 2056 O O . GLY A 1 253 ? 26.294 2.123 -33.776 1.00 70.38 253 GLY A O 1
ATOM 2057 N N . GLU A 1 254 ? 24.181 1.479 -34.254 1.00 69.50 254 GLU A N 1
ATOM 2058 C CA . GLU A 1 254 ? 23.466 2.570 -33.578 1.00 69.50 254 GLU A CA 1
ATOM 2059 C C . GLU A 1 254 ? 23.456 2.342 -32.065 1.00 69.50 254 GLU A C 1
ATOM 2061 O O . GLU A 1 254 ? 23.964 3.200 -31.359 1.00 69.50 254 GLU A O 1
ATOM 2066 N N . TYR A 1 255 ? 23.060 1.158 -31.583 1.00 68.50 255 TYR A N 1
ATOM 2067 C CA . TYR A 1 255 ? 23.053 0.787 -30.158 1.00 68.50 255 TYR A CA 1
ATOM 2068 C C . TYR A 1 255 ? 24.374 1.107 -29.435 1.00 68.50 255 TYR A C 1
ATOM 2070 O O . TYR A 1 255 ? 24.366 1.735 -28.379 1.00 68.50 255 TYR A O 1
ATOM 2078 N N . LEU A 1 256 ? 25.518 0.764 -30.037 1.00 63.34 256 LEU A N 1
ATOM 2079 C CA . LEU A 1 256 ? 26.843 1.052 -29.465 1.00 63.34 256 LEU A CA 1
ATOM 2080 C C . LEU A 1 256 ? 27.177 2.554 -29.400 1.00 63.34 256 LEU A C 1
ATOM 2082 O O . LEU A 1 256 ? 27.930 2.998 -28.537 1.00 63.34 256 LEU A O 1
ATOM 2086 N N . ILE A 1 257 ? 26.642 3.353 -30.327 1.00 61.16 257 ILE A N 1
ATOM 2087 C CA . ILE A 1 257 ? 26.761 4.820 -30.305 1.00 61.16 257 ILE A CA 1
ATOM 2088 C C . ILE A 1 257 ? 25.724 5.415 -29.334 1.00 61.16 257 ILE A C 1
ATOM 2090 O O . ILE A 1 257 ? 25.984 6.439 -28.695 1.00 61.16 257 ILE A O 1
ATOM 2094 N N . ASP A 1 258 ? 24.572 4.769 -29.193 1.00 60.31 258 ASP A N 1
ATOM 2095 C CA . ASP A 1 258 ? 23.446 5.190 -28.368 1.00 60.31 258 ASP A CA 1
ATOM 2096 C C . ASP A 1 258 ? 23.731 5.029 -26.873 1.00 60.31 258 ASP A C 1
ATOM 2098 O O . ASP A 1 258 ? 23.400 5.944 -26.121 1.00 60.31 258 ASP A O 1
ATOM 2102 N N . GLU A 1 259 ? 24.414 3.961 -26.443 1.00 55.22 259 GLU A N 1
ATOM 2103 C CA . GLU A 1 259 ? 24.905 3.832 -25.059 1.00 55.22 259 GLU A CA 1
ATOM 2104 C C . GLU A 1 259 ? 25.841 4.987 -24.689 1.00 55.22 259 GLU A C 1
ATOM 2106 O O . GLU A 1 259 ? 25.608 5.674 -23.695 1.00 55.22 259 GLU A O 1
ATOM 2111 N N . SER A 1 260 ? 26.813 5.307 -25.551 1.00 59.88 260 SER A N 1
ATOM 2112 C CA . SER A 1 260 ? 27.726 6.438 -25.316 1.00 59.88 260 SER A CA 1
ATOM 2113 C C . SER A 1 260 ? 27.016 7.803 -25.311 1.00 59.88 260 SER A C 1
ATOM 2115 O O . SER A 1 260 ? 27.413 8.729 -24.603 1.00 59.88 260 SER A O 1
ATOM 2117 N N . SER A 1 261 ? 25.939 7.945 -26.092 1.00 63.47 261 SER A N 1
ATOM 2118 C CA . SER A 1 261 ? 25.149 9.180 -26.168 1.00 63.47 261 SER A CA 1
ATOM 2119 C C . SER A 1 261 ? 24.226 9.340 -24.959 1.00 63.47 261 SER A C 1
ATOM 2121 O O . SER A 1 261 ? 24.034 10.458 -24.479 1.00 63.47 261 SER A O 1
ATOM 2123 N N . MET A 1 262 ? 23.664 8.239 -24.458 1.00 64.62 262 MET A N 1
ATOM 2124 C CA . MET A 1 262 ? 22.869 8.205 -23.232 1.00 64.62 262 MET A CA 1
ATOM 2125 C C . MET A 1 262 ? 23.715 8.523 -22.005 1.00 64.62 262 MET A C 1
ATOM 2127 O O . MET A 1 262 ? 23.286 9.326 -21.179 1.00 64.62 262 MET A O 1
ATOM 2131 N N . GLU A 1 263 ? 24.925 7.973 -21.922 1.00 64.12 263 GLU A N 1
ATOM 2132 C CA . GLU A 1 263 ? 25.864 8.252 -20.833 1.00 64.12 263 GLU A CA 1
ATOM 2133 C C . GLU A 1 263 ? 26.238 9.743 -20.790 1.00 64.12 263 GLU A C 1
ATOM 2135 O O . GLU A 1 263 ? 26.134 10.382 -19.744 1.00 64.12 263 GLU A O 1
ATOM 2140 N N . ALA A 1 264 ? 26.519 10.351 -21.949 1.00 65.81 264 ALA A N 1
ATOM 2141 C CA . ALA A 1 264 ? 26.785 11.788 -22.053 1.00 65.81 264 ALA A CA 1
ATOM 2142 C C . ALA A 1 264 ? 25.570 12.670 -21.690 1.00 65.81 264 ALA A C 1
ATOM 2144 O O . ALA A 1 264 ? 25.726 13.741 -21.099 1.00 65.81 264 ALA A O 1
ATOM 2145 N N . ILE A 1 265 ? 24.348 12.247 -22.041 1.00 68.00 265 ILE A N 1
ATOM 2146 C CA . ILE A 1 265 ? 23.112 12.944 -21.645 1.00 68.00 265 ILE A CA 1
ATOM 2147 C C . ILE A 1 265 ? 22.920 12.856 -20.129 1.00 68.00 265 ILE A C 1
ATOM 2149 O O . ILE A 1 265 ? 22.584 13.859 -19.502 1.00 68.00 265 ILE A O 1
ATOM 2153 N N . GLN A 1 266 ? 23.136 11.682 -19.540 1.00 65.31 266 GLN A N 1
ATOM 2154 C CA . GLN A 1 266 ? 22.977 11.460 -18.108 1.00 65.31 266 GLN A CA 1
ATOM 2155 C C . GLN A 1 266 ? 24.009 12.267 -17.308 1.00 65.31 266 GLN A C 1
ATOM 2157 O O . GLN A 1 266 ? 23.633 13.017 -16.406 1.00 65.31 266 GLN A O 1
ATOM 2162 N N . GLU A 1 267 ? 25.278 12.241 -17.722 1.00 67.19 267 GLU A N 1
ATOM 2163 C CA . GLU A 1 267 ? 26.354 13.035 -17.117 1.00 67.19 267 GLU A CA 1
ATOM 2164 C C . GLU A 1 267 ? 26.054 14.543 -17.167 1.00 67.19 267 GLU A C 1
ATOM 2166 O O . GLU A 1 267 ? 26.236 15.253 -16.176 1.00 67.19 267 GLU A O 1
ATOM 2171 N N . ALA A 1 268 ? 25.523 15.039 -18.290 1.00 68.19 268 ALA A N 1
ATOM 2172 C CA . ALA A 1 268 ? 25.124 16.439 -18.434 1.00 68.19 268 ALA A CA 1
ATOM 2173 C C . ALA A 1 268 ? 24.023 16.851 -17.443 1.00 68.19 268 ALA A C 1
ATOM 2175 O O . ALA A 1 268 ? 24.028 17.970 -16.921 1.00 68.19 268 ALA A O 1
ATOM 2176 N N . LEU A 1 269 ? 23.061 15.962 -17.187 1.00 70.00 269 LEU A N 1
ATOM 2177 C CA . LEU A 1 269 ? 21.958 16.214 -16.259 1.00 70.00 269 LEU A CA 1
ATOM 2178 C C . LEU A 1 269 ? 22.412 16.137 -14.796 1.00 70.00 269 LEU A C 1
ATOM 2180 O O . LEU A 1 269 ? 21.976 16.951 -13.975 1.00 70.00 269 LEU A O 1
ATOM 2184 N N . ASP A 1 270 ? 23.319 15.218 -14.479 1.00 67.19 270 ASP A N 1
ATOM 2185 C CA . ASP A 1 270 ? 23.891 15.077 -13.139 1.00 67.19 270 ASP A CA 1
ATOM 2186 C C . ASP A 1 270 ? 24.823 16.244 -12.788 1.00 67.19 270 ASP A C 1
ATOM 2188 O O . ASP A 1 270 ? 24.720 16.814 -11.698 1.00 67.19 270 ASP A O 1
ATOM 2192 N N . ALA A 1 271 ? 25.650 16.699 -13.734 1.00 66.25 271 ALA A N 1
ATOM 2193 C CA . ALA A 1 271 ? 26.525 17.860 -13.556 1.00 66.25 271 ALA A CA 1
ATOM 2194 C C . ALA A 1 271 ? 25.759 19.165 -13.255 1.00 66.25 271 ALA A C 1
ATOM 2196 O O . ALA A 1 271 ? 26.298 20.073 -12.619 1.00 66.25 271 ALA A O 1
ATOM 2197 N N . ALA A 1 272 ? 24.500 19.264 -13.689 1.00 65.38 272 ALA A N 1
ATOM 2198 C CA . ALA A 1 272 ? 23.652 20.442 -13.521 1.00 65.38 272 ALA A CA 1
ATOM 2199 C C . ALA A 1 272 ? 22.654 20.354 -12.340 1.00 65.38 272 ALA A C 1
ATOM 2201 O O . ALA A 1 272 ? 21.775 21.218 -12.223 1.00 65.38 272 ALA A O 1
ATOM 2202 N N . ASP A 1 273 ? 22.768 19.336 -11.472 1.00 66.88 273 ASP A N 1
ATOM 2203 C CA . ASP A 1 273 ? 21.872 19.076 -10.321 1.00 66.88 273 ASP A CA 1
ATOM 2204 C C . ASP A 1 273 ? 20.378 19.094 -10.720 1.00 66.88 273 ASP A C 1
ATOM 2206 O O . ASP A 1 273 ? 19.511 19.631 -10.018 1.00 66.88 273 ASP A O 1
ATOM 2210 N N . VAL A 1 274 ? 20.065 18.564 -11.910 1.00 69.06 274 VAL A N 1
ATOM 2211 C CA . VAL A 1 274 ? 18.686 18.414 -12.412 1.00 69.06 274 VAL A CA 1
ATOM 2212 C C . VAL A 1 274 ? 18.167 16.982 -12.307 1.00 69.06 274 VAL A C 1
ATOM 2214 O O . VAL A 1 274 ? 16.956 16.793 -12.411 1.00 69.06 274 VAL A O 1
ATOM 2217 N N . SER A 1 275 ? 19.005 15.994 -11.985 1.00 64.31 275 SER A N 1
ATOM 2218 C CA . SER A 1 275 ? 18.566 14.610 -11.735 1.00 64.31 275 SER A CA 1
ATOM 2219 C C . SER A 1 275 ? 17.575 14.477 -10.577 1.00 64.31 275 SER A C 1
ATOM 2221 O O . SER A 1 275 ? 16.720 13.601 -10.591 1.00 64.31 275 SER A O 1
ATOM 2223 N N . ARG A 1 276 ? 17.558 15.425 -9.632 1.00 69.50 276 ARG A N 1
ATOM 2224 C CA . ARG A 1 276 ? 16.545 15.470 -8.559 1.00 69.50 276 ARG A CA 1
ATOM 2225 C C . ARG A 1 276 ? 15.119 15.716 -9.043 1.00 69.50 276 ARG A C 1
ATOM 2227 O O . ARG A 1 276 ? 14.178 15.339 -8.354 1.00 69.50 276 ARG A O 1
ATOM 2234 N N . ILE A 1 277 ? 14.945 16.377 -10.186 1.00 69.19 277 ILE A N 1
ATOM 2235 C CA . ILE A 1 277 ? 13.622 16.712 -10.739 1.00 69.19 277 ILE A CA 1
ATOM 2236 C C . ILE A 1 277 ? 13.278 15.879 -11.976 1.00 69.19 277 ILE A C 1
ATOM 2238 O O . ILE A 1 277 ? 12.168 15.992 -12.492 1.00 69.19 277 ILE A O 1
ATOM 2242 N N . VAL A 1 278 ? 14.211 15.061 -12.460 1.00 69.81 278 VAL A N 1
ATOM 2243 C CA . VAL A 1 278 ? 14.047 14.193 -13.626 1.00 69.81 278 VAL A CA 1
ATOM 2244 C C . VAL A 1 278 ? 13.870 12.760 -13.135 1.00 69.81 278 VAL A C 1
ATOM 2246 O O . VAL A 1 278 ? 14.759 12.201 -12.511 1.00 69.81 278 VAL A O 1
ATOM 2249 N N . GLN A 1 279 ? 12.702 12.180 -13.401 1.00 69.00 279 GLN A N 1
ATOM 2250 C CA . GLN A 1 279 ? 12.380 10.798 -13.05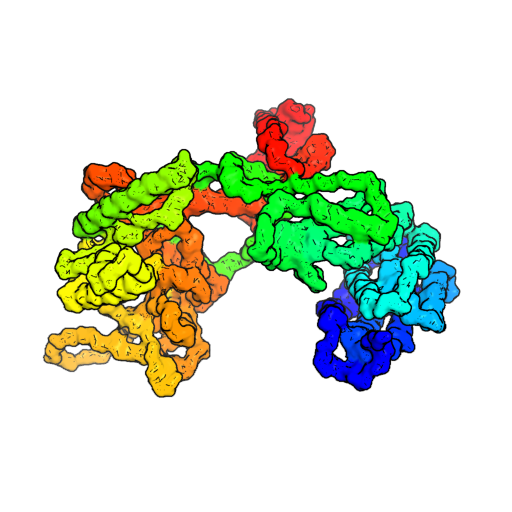1 1.00 69.00 279 GLN A CA 1
ATOM 2251 C C . GLN A 1 279 ? 13.003 9.808 -14.035 1.00 69.00 279 GLN A C 1
ATOM 2253 O O . GLN A 1 279 ? 13.531 8.779 -13.629 1.00 69.00 279 GLN A O 1
ATOM 2258 N N . GLU A 1 280 ? 12.876 10.088 -15.329 1.00 69.75 280 GLU A N 1
ATOM 2259 C CA . GLU A 1 280 ? 13.305 9.184 -16.391 1.00 69.75 280 GLU A CA 1
ATOM 2260 C C . GLU A 1 280 ? 13.800 10.001 -17.580 1.00 69.75 280 GLU A C 1
ATOM 2262 O O . GLU A 1 280 ? 13.221 11.033 -17.935 1.00 69.75 280 GLU A O 1
ATOM 2267 N N . VAL A 1 281 ? 14.854 9.514 -18.223 1.00 70.75 281 VAL A N 1
ATOM 2268 C CA . VAL A 1 281 ? 15.345 10.036 -19.494 1.00 70.75 281 VAL A CA 1
ATOM 2269 C C . VAL A 1 281 ? 15.418 8.879 -20.466 1.00 70.75 281 VAL A C 1
ATOM 2271 O O . VAL A 1 281 ? 16.013 7.848 -20.173 1.00 70.75 281 VAL A O 1
ATOM 2274 N N . SER A 1 282 ? 14.821 9.057 -21.635 1.00 62.00 282 SER A N 1
ATOM 2275 C CA . SER A 1 282 ? 14.962 8.131 -22.751 1.00 62.00 282 SER A CA 1
ATOM 2276 C C . SER A 1 282 ? 15.351 8.895 -24.005 1.00 62.00 282 SER A C 1
ATOM 2278 O O . SER A 1 282 ? 14.880 10.002 -24.262 1.00 62.00 282 SER A O 1
ATOM 2280 N N . TYR A 1 283 ? 16.225 8.307 -24.807 1.00 69.56 283 TYR A N 1
ATOM 2281 C CA . TYR A 1 283 ? 16.613 8.833 -26.107 1.00 69.56 283 TYR A CA 1
ATOM 2282 C C . TYR A 1 283 ? 16.099 7.883 -27.182 1.00 69.56 283 TYR A C 1
ATOM 2284 O O . TYR A 1 283 ? 16.334 6.683 -27.114 1.00 69.56 283 TYR A O 1
ATOM 2292 N N . GLU A 1 284 ? 15.356 8.419 -28.148 1.00 64.94 284 GLU A N 1
ATOM 2293 C CA . GLU A 1 284 ? 14.910 7.698 -29.336 1.00 64.94 284 GLU A CA 1
ATOM 2294 C C . GLU A 1 284 ? 15.873 8.022 -30.495 1.00 64.94 284 GLU A C 1
ATOM 2296 O O . GLU A 1 284 ? 15.808 9.130 -31.049 1.00 64.94 284 GLU A O 1
ATOM 2301 N N . PRO A 1 285 ? 16.765 7.089 -30.879 1.00 52.09 285 PRO A N 1
ATOM 2302 C CA . PRO A 1 285 ? 17.858 7.360 -31.819 1.00 52.09 285 PRO A CA 1
ATOM 2303 C C . PRO A 1 285 ? 17.376 7.665 -33.238 1.00 52.09 285 PRO A C 1
ATOM 2305 O O . PRO A 1 285 ? 17.830 8.623 -33.871 1.00 52.09 285 PRO A O 1
ATOM 2308 N N . SER A 1 286 ? 16.374 6.913 -33.703 1.00 52.12 286 SER A N 1
ATOM 2309 C CA . SER A 1 286 ? 15.791 7.030 -35.047 1.00 52.12 286 SER A CA 1
ATOM 2310 C C . SER A 1 286 ? 15.207 8.418 -35.326 1.00 52.12 286 SER A C 1
ATOM 2312 O O . SER A 1 286 ? 15.248 8.913 -36.454 1.00 52.12 286 SER A O 1
ATOM 2314 N N . THR A 1 287 ? 14.692 9.083 -34.290 1.00 66.25 287 THR A N 1
ATOM 2315 C CA . THR A 1 287 ? 14.108 10.426 -34.379 1.00 66.25 287 THR A CA 1
ATOM 2316 C C . THR A 1 287 ? 15.005 11.505 -33.767 1.00 66.25 287 THR A C 1
ATOM 2318 O O . THR A 1 287 ? 14.693 12.696 -33.887 1.00 66.25 287 THR A O 1
ATOM 2321 N N . ARG A 1 288 ? 16.122 11.109 -33.136 1.00 67.69 288 ARG A N 1
ATOM 2322 C CA . ARG A 1 288 ? 17.004 11.944 -32.303 1.00 67.69 288 ARG A CA 1
ATOM 2323 C C . ARG A 1 288 ? 16.231 12.736 -31.248 1.00 67.69 288 ARG A C 1
ATOM 2325 O O . ARG A 1 288 ? 16.525 13.910 -30.998 1.00 67.69 288 ARG A O 1
ATOM 2332 N N . ARG A 1 289 ? 15.191 12.129 -30.673 1.00 69.12 289 ARG A N 1
ATOM 2333 C CA . ARG A 1 289 ? 14.344 12.765 -29.658 1.00 69.12 289 ARG A CA 1
ATOM 2334 C C . ARG A 1 289 ? 14.785 12.329 -28.276 1.00 69.12 289 ARG A C 1
ATOM 2336 O O . ARG A 1 289 ? 14.742 11.152 -27.957 1.00 69.12 289 ARG A O 1
ATOM 2343 N N . VAL A 1 290 ? 15.137 13.296 -27.438 1.00 69.12 290 VAL A N 1
ATOM 2344 C CA . VAL A 1 290 ? 15.293 13.069 -25.999 1.00 69.12 290 VAL A CA 1
ATOM 2345 C C . VAL A 1 290 ? 13.934 13.298 -25.344 1.00 69.12 290 VAL A C 1
ATOM 2347 O O . VAL A 1 290 ? 13.351 14.379 -25.465 1.00 69.12 290 VAL A O 1
ATOM 2350 N N . ARG A 1 291 ? 13.416 12.274 -24.676 1.00 70.56 291 ARG A N 1
ATOM 2351 C CA . ARG A 1 291 ? 12.246 12.331 -23.809 1.00 70.56 291 ARG A CA 1
ATOM 2352 C C . ARG A 1 291 ? 12.736 12.432 -22.370 1.00 70.56 291 ARG A C 1
ATOM 2354 O O . ARG A 1 291 ? 13.484 11.588 -21.899 1.00 70.56 291 ARG A O 1
ATOM 2361 N N . VAL A 1 292 ? 12.283 13.470 -21.680 1.00 68.81 292 VAL A N 1
ATOM 2362 C CA . VAL A 1 292 ? 12.565 13.688 -20.261 1.00 68.81 292 VAL A CA 1
ATOM 2363 C C . VAL A 1 292 ? 11.237 13.656 -19.524 1.00 68.81 292 VAL A C 1
ATOM 2365 O O . VAL A 1 292 ? 10.330 14.427 -19.847 1.00 68.81 292 VAL A O 1
ATOM 2368 N N . VAL A 1 293 ? 11.115 12.750 -18.563 1.00 68.19 293 VAL A N 1
ATOM 2369 C CA . VAL A 1 293 ? 9.976 12.647 -17.652 1.00 68.19 293 VAL A CA 1
ATOM 2370 C C . VAL A 1 293 ? 10.384 13.314 -16.349 1.00 68.19 293 VAL A C 1
ATOM 2372 O O . VAL A 1 293 ? 11.359 12.915 -15.716 1.00 68.19 293 VAL A O 1
ATOM 2375 N N . PHE A 1 294 ? 9.662 14.358 -15.955 1.00 68.94 294 PHE A N 1
ATOM 2376 C CA . PHE A 1 294 ? 9.904 15.037 -14.686 1.00 68.94 294 PHE A CA 1
ATOM 2377 C C . PHE A 1 294 ? 9.219 14.300 -13.537 1.00 68.94 294 PHE A C 1
ATOM 2379 O O . PHE A 1 294 ? 8.162 13.695 -13.725 1.00 68.94 294 PHE A O 1
ATOM 2386 N N . ALA A 1 295 ? 9.803 14.393 -12.344 1.00 65.81 295 ALA A N 1
ATOM 2387 C CA . ALA A 1 295 ? 9.157 13.938 -11.124 1.00 65.81 295 ALA A CA 1
ATOM 2388 C C . ALA A 1 295 ? 7.826 14.696 -10.898 1.00 65.81 295 ALA A C 1
ATOM 2390 O O . ALA A 1 295 ? 7.718 15.872 -11.273 1.00 65.81 295 ALA A O 1
ATOM 2391 N N . PRO A 1 296 ? 6.807 14.051 -10.296 1.00 62.66 296 PRO A N 1
ATOM 2392 C CA . PRO A 1 296 ? 5.554 14.703 -9.938 1.00 62.66 296 PRO A CA 1
ATOM 2393 C C . PRO A 1 296 ? 5.774 15.927 -9.046 1.00 62.66 296 PRO A C 1
ATOM 2395 O O . PRO A 1 296 ? 6.714 15.986 -8.255 1.00 62.66 296 PRO A O 1
ATOM 2398 N N . VAL A 1 297 ? 4.864 16.897 -9.129 1.00 61.38 297 VAL A N 1
ATOM 2399 C CA . VAL A 1 297 ? 4.926 18.115 -8.309 1.00 61.38 297 VAL A CA 1
ATOM 2400 C C . VAL A 1 297 ? 4.960 17.755 -6.819 1.00 61.38 297 VAL A C 1
ATOM 2402 O O . VAL A 1 297 ? 4.118 16.999 -6.341 1.00 61.38 297 VAL A O 1
ATOM 2405 N N . GLY A 1 298 ? 5.936 18.303 -6.086 1.00 57.78 298 GLY A N 1
ATOM 2406 C CA . GLY A 1 298 ? 6.148 18.019 -4.659 1.00 57.78 298 GLY A CA 1
ATOM 2407 C C . GLY A 1 298 ? 7.000 16.777 -4.371 1.00 57.78 298 GLY A C 1
ATOM 2408 O O . GLY A 1 298 ? 7.234 16.461 -3.202 1.00 57.78 298 GLY A O 1
ATOM 2409 N N . PHE A 1 299 ? 7.490 16.092 -5.408 1.00 61.72 299 PHE A N 1
ATOM 2410 C CA . PHE A 1 299 ? 8.391 14.951 -5.292 1.00 61.72 299 PHE A CA 1
ATOM 2411 C C . PHE A 1 299 ? 9.748 15.262 -5.931 1.00 61.72 299 PHE A C 1
ATOM 2413 O O . PHE A 1 299 ? 9.830 15.826 -7.020 1.00 61.72 299 PHE A O 1
ATOM 2420 N N . GLU A 1 300 ? 10.818 14.871 -5.246 1.00 71.25 300 GLU A N 1
ATOM 2421 C CA . GLU A 1 300 ? 12.186 14.862 -5.773 1.00 71.25 300 GLU A CA 1
ATOM 2422 C C . GLU A 1 300 ? 12.688 13.414 -5.807 1.00 71.25 300 GLU A C 1
ATOM 2424 O O . GLU A 1 300 ? 12.297 12.591 -4.973 1.00 71.25 300 GLU A O 1
ATOM 2429 N N . MET A 1 301 ? 13.569 13.087 -6.748 1.00 66.88 301 MET A N 1
ATOM 2430 C CA . MET A 1 301 ? 14.309 11.828 -6.708 1.00 66.88 301 MET A CA 1
ATOM 2431 C C . MET A 1 301 ? 15.227 11.827 -5.482 1.00 66.88 301 MET A C 1
ATOM 2433 O O . MET A 1 301 ? 15.905 12.818 -5.189 1.00 66.88 301 MET A O 1
ATOM 2437 N N . SER A 1 302 ? 15.215 10.725 -4.735 1.00 64.38 302 SER A N 1
ATOM 2438 C CA . SER A 1 302 ? 16.099 10.535 -3.588 1.00 64.38 302 SER A CA 1
ATOM 2439 C C . SER A 1 302 ? 17.565 10.596 -4.024 1.00 64.38 302 SER A C 1
ATOM 2441 O O . SER A 1 302 ? 17.913 10.140 -5.108 1.00 64.38 302 SER A O 1
ATOM 2443 N N . ALA A 1 303 ? 18.445 11.121 -3.166 1.00 56.56 303 ALA A N 1
ATOM 2444 C CA . ALA A 1 303 ? 19.876 11.265 -3.463 1.00 56.56 303 ALA A CA 1
ATOM 2445 C C . ALA A 1 303 ? 20.610 9.923 -3.674 1.00 56.56 303 ALA A C 1
ATOM 2447 O O . ALA A 1 303 ? 21.736 9.911 -4.159 1.00 56.56 303 ALA A O 1
ATOM 2448 N N . ASP A 1 304 ? 19.986 8.811 -3.292 1.00 54.22 304 ASP A N 1
ATOM 2449 C CA . ASP A 1 304 ? 20.459 7.439 -3.483 1.00 54.22 304 ASP A CA 1
ATOM 2450 C C . ASP A 1 304 ? 19.772 6.717 -4.661 1.00 54.22 304 ASP A C 1
ATOM 2452 O O . ASP A 1 304 ? 19.972 5.516 -4.832 1.00 54.22 304 ASP A O 1
ATOM 2456 N N . ASN A 1 305 ? 18.947 7.417 -5.455 1.00 51.31 305 ASN A N 1
ATOM 2457 C CA . ASN A 1 305 ? 18.120 6.856 -6.532 1.00 51.31 305 ASN A CA 1
ATOM 2458 C C . ASN A 1 305 ? 17.216 5.677 -6.104 1.00 51.31 305 ASN A C 1
ATOM 2460 O O . ASN A 1 305 ? 16.698 4.952 -6.953 1.00 51.31 305 ASN A O 1
ATOM 2464 N N . ALA A 1 306 ? 16.954 5.496 -4.803 1.00 44.97 306 ALA A N 1
ATOM 2465 C CA . ALA A 1 306 ? 16.130 4.397 -4.289 1.00 44.97 306 ALA A CA 1
ATOM 2466 C C . ALA A 1 306 ? 14.611 4.637 -4.434 1.00 44.97 306 ALA A C 1
ATOM 2468 O O . ALA A 1 306 ? 13.809 3.772 -4.079 1.00 44.97 306 ALA A O 1
ATOM 2469 N N . GLY A 1 307 ? 14.199 5.809 -4.936 1.00 57.50 307 GLY A N 1
ATOM 2470 C CA . GLY A 1 307 ? 12.798 6.165 -5.165 1.00 57.50 307 GLY A CA 1
ATOM 2471 C C . GLY A 1 307 ? 12.529 7.671 -5.102 1.00 57.50 307 GLY A C 1
ATOM 2472 O O . GLY A 1 307 ? 13.450 8.486 -5.077 1.00 57.50 307 GLY A O 1
ATOM 2473 N N . MET A 1 308 ? 11.248 8.043 -5.068 1.00 65.56 308 MET A N 1
ATOM 2474 C CA . MET A 1 308 ? 10.797 9.433 -4.932 1.00 65.56 308 MET A CA 1
ATOM 2475 C C . MET A 1 308 ? 10.561 9.808 -3.467 1.00 65.56 308 MET A C 1
ATOM 2477 O O . MET A 1 308 ? 9.945 9.052 -2.715 1.00 65.56 308 MET A O 1
ATOM 2481 N N . VAL A 1 309 ? 10.988 11.007 -3.075 1.00 63.09 309 VAL A N 1
ATOM 2482 C CA . VAL A 1 309 ? 10.788 11.574 -1.737 1.00 63.09 309 VAL A CA 1
ATOM 2483 C C . VAL A 1 309 ? 9.864 12.779 -1.839 1.00 63.09 309 VAL A C 1
ATOM 2485 O O . VAL A 1 309 ? 10.108 13.702 -2.613 1.00 63.09 309 VAL A O 1
ATOM 2488 N N . HIS A 1 310 ? 8.805 12.791 -1.032 1.00 62.94 310 HIS A N 1
ATOM 2489 C CA . HIS A 1 310 ? 7.910 13.939 -0.930 1.00 62.94 310 HIS A CA 1
ATOM 2490 C C . HIS A 1 310 ? 8.592 15.069 -0.144 1.00 62.94 310 HIS A C 1
ATOM 2492 O O . HIS A 1 310 ? 8.921 14.899 1.034 1.00 62.94 310 HIS A O 1
ATOM 2498 N N . ARG A 1 311 ? 8.790 16.228 -0.774 1.00 60.31 311 ARG A N 1
ATOM 2499 C CA . ARG A 1 311 ? 9.306 17.445 -0.135 1.00 60.31 311 ARG A CA 1
ATOM 2500 C C . ARG A 1 311 ? 8.385 18.615 -0.454 1.00 60.31 311 ARG A C 1
ATOM 2502 O O . ARG A 1 311 ? 8.410 19.165 -1.550 1.00 60.31 311 ARG A O 1
ATOM 2509 N N . VAL A 1 312 ? 7.609 19.029 0.542 1.00 49.97 312 VAL A N 1
ATOM 2510 C CA . VAL A 1 312 ? 6.917 20.323 0.526 1.00 49.97 312 VAL A CA 1
ATOM 2511 C C . VAL A 1 312 ? 7.942 21.380 0.931 1.00 49.97 312 VAL A C 1
ATOM 2513 O O . VAL A 1 312 ? 8.561 21.245 1.985 1.00 49.97 312 VAL A O 1
ATOM 2516 N N . ARG A 1 313 ? 8.168 22.405 0.103 1.00 49.66 313 ARG A N 1
ATOM 2517 C CA . ARG A 1 313 ? 8.832 23.633 0.568 1.00 49.66 313 ARG A CA 1
ATOM 2518 C C . ARG A 1 313 ? 7.762 24.518 1.206 1.00 49.66 313 ARG A C 1
ATOM 2520 O O . ARG A 1 313 ? 6.709 24.706 0.609 1.00 49.66 313 ARG A O 1
ATOM 2527 N N . ASP A 1 314 ? 8.037 25.001 2.414 1.00 39.06 314 ASP A N 1
ATOM 2528 C CA . ASP A 1 314 ? 7.083 25.704 3.286 1.00 39.06 314 ASP A CA 1
ATOM 2529 C C . ASP A 1 314 ? 6.753 27.150 2.872 1.00 39.06 314 ASP A C 1
ATOM 2531 O O . ASP A 1 314 ? 5.910 27.766 3.512 1.00 39.06 314 ASP A O 1
ATOM 2535 N N . ASP A 1 315 ? 7.329 27.689 1.796 1.00 35.06 315 ASP A N 1
ATOM 2536 C CA . ASP A 1 315 ? 7.074 29.071 1.383 1.00 35.06 315 ASP A CA 1
ATOM 2537 C C . ASP A 1 315 ? 6.625 29.154 -0.084 1.00 35.06 315 ASP A C 1
ATOM 2539 O O . ASP A 1 315 ? 7.340 28.734 -0.993 1.00 35.06 315 ASP A O 1
ATOM 2543 N N . ASP A 1 316 ? 5.435 29.736 -0.244 1.00 35.66 316 ASP A N 1
ATOM 2544 C CA . ASP A 1 316 ? 4.849 30.396 -1.412 1.00 35.66 316 ASP A CA 1
ATOM 2545 C C . ASP A 1 316 ? 4.666 29.634 -2.745 1.00 35.66 316 ASP A C 1
ATOM 2547 O O . ASP A 1 316 ? 5.584 29.141 -3.389 1.00 35.66 316 ASP A O 1
ATOM 2551 N N . GLU A 1 317 ? 3.400 29.673 -3.184 1.00 31.92 317 GLU A N 1
ATOM 2552 C CA . GLU A 1 317 ? 2.837 29.234 -4.466 1.00 31.92 317 GLU A CA 1
ATOM 2553 C C . GLU A 1 317 ? 2.838 27.716 -4.712 1.00 31.92 317 GLU A C 1
ATOM 2555 O O . GLU A 1 317 ? 3.840 27.097 -5.058 1.00 31.92 317 GLU A O 1
ATOM 2560 N N . ARG A 1 318 ? 1.643 27.101 -4.639 1.00 34.38 318 ARG A N 1
ATOM 2561 C CA . ARG A 1 318 ? 1.392 25.818 -5.316 1.00 34.38 318 ARG A CA 1
ATOM 2562 C C . ARG A 1 318 ? 1.845 26.000 -6.769 1.00 34.38 318 ARG A C 1
ATOM 2564 O O . ARG A 1 318 ? 1.211 26.801 -7.460 1.00 34.38 318 ARG A O 1
ATOM 2571 N N . PRO A 1 319 ? 2.886 25.305 -7.260 1.00 36.81 319 PRO A N 1
ATOM 2572 C CA . PRO A 1 319 ? 3.301 25.466 -8.637 1.00 36.81 319 PRO A CA 1
ATOM 2573 C C . PRO A 1 319 ? 2.237 24.778 -9.488 1.00 36.81 319 PRO A C 1
ATOM 2575 O O . PRO A 1 319 ? 2.282 23.574 -9.715 1.00 36.81 319 PRO A O 1
ATOM 2578 N N . THR A 1 320 ? 1.252 25.539 -9.956 1.00 40.84 320 THR A N 1
ATOM 2579 C CA . THR A 1 320 ? 0.250 25.078 -10.925 1.00 40.84 320 THR A CA 1
ATOM 2580 C C . THR A 1 320 ? 0.868 24.785 -12.295 1.00 40.84 320 THR A C 1
ATOM 2582 O O . THR A 1 320 ? 0.182 24.300 -13.187 1.00 40.84 320 THR A O 1
ATOM 2585 N N . SER A 1 321 ? 2.173 25.013 -12.489 1.00 46.41 321 SER A N 1
ATOM 2586 C CA . SER A 1 321 ? 2.896 24.492 -13.649 1.00 46.41 321 SER A CA 1
ATOM 2587 C C . SER A 1 321 ? 4.389 24.319 -13.361 1.00 46.41 321 SER A C 1
ATOM 2589 O O . SER A 1 321 ? 5.139 25.279 -13.215 1.00 46.41 321 SER A O 1
ATOM 2591 N N . MET A 1 322 ? 4.848 23.069 -13.296 1.00 52.41 322 MET A N 1
ATOM 2592 C CA . MET A 1 322 ? 6.267 22.726 -13.128 1.00 52.41 322 MET A CA 1
ATOM 2593 C C . MET A 1 322 ? 7.006 22.580 -14.472 1.00 52.41 322 MET A C 1
ATOM 2595 O O . MET A 1 322 ? 7.968 21.820 -14.576 1.00 52.41 322 MET A O 1
ATOM 2599 N N . THR A 1 323 ? 6.554 23.262 -15.530 1.00 57.66 323 THR A N 1
ATOM 2600 C CA . THR A 1 323 ? 6.978 22.962 -16.907 1.00 57.66 323 THR A CA 1
ATOM 2601 C C . THR A 1 323 ? 7.986 23.946 -17.493 1.00 57.66 323 THR A C 1
ATOM 2603 O O . THR A 1 323 ? 8.968 23.493 -18.063 1.00 57.66 323 THR A O 1
ATOM 2606 N N . SER A 1 324 ? 7.847 25.268 -17.359 1.00 57.59 324 SER A N 1
ATOM 2607 C CA . SER A 1 324 ? 8.764 26.199 -18.052 1.00 57.59 324 SER A CA 1
ATOM 2608 C C . SER A 1 324 ? 10.167 26.231 -17.432 1.00 57.59 324 SER A C 1
ATOM 2610 O O . SER A 1 324 ? 11.156 25.976 -18.119 1.00 57.59 324 SER A O 1
ATOM 2612 N N . THR A 1 325 ? 10.261 26.457 -16.122 1.00 64.69 325 THR A N 1
ATOM 2613 C CA . THR A 1 325 ? 11.538 26.611 -15.403 1.00 64.69 325 THR A CA 1
ATOM 2614 C C . THR A 1 325 ? 12.373 25.324 -15.402 1.00 64.69 325 THR A C 1
ATOM 2616 O O . THR A 1 325 ? 13.591 25.365 -15.571 1.00 64.69 325 THR A O 1
ATOM 2619 N N . SER A 1 326 ? 11.730 24.163 -15.258 1.00 68.94 326 SER A N 1
ATOM 2620 C CA . SER A 1 326 ? 12.389 22.847 -15.270 1.00 68.94 326 SER A CA 1
ATOM 2621 C C . SER A 1 326 ? 12.913 22.482 -16.662 1.00 68.94 326 SER A C 1
ATOM 2623 O O . SER A 1 326 ? 14.053 22.036 -16.795 1.00 68.94 326 SER A O 1
ATOM 2625 N N . ILE A 1 327 ? 12.125 22.748 -17.713 1.00 70.56 327 ILE A N 1
ATOM 2626 C CA . ILE A 1 327 ? 12.540 22.544 -19.110 1.00 70.56 327 ILE A CA 1
ATOM 2627 C C . ILE A 1 327 ? 13.717 23.457 -19.464 1.00 70.56 327 ILE A C 1
ATOM 2629 O O . ILE A 1 327 ? 14.644 23.024 -20.151 1.00 70.56 327 ILE A O 1
ATOM 2633 N N . GLU A 1 328 ? 13.724 24.703 -18.989 1.00 73.62 328 GLU A N 1
ATOM 2634 C CA . GLU A 1 328 ? 14.849 25.618 -19.197 1.00 73.62 328 GLU A CA 1
ATOM 2635 C C . GLU A 1 328 ? 16.128 25.146 -18.507 1.00 73.62 328 GLU A C 1
ATOM 2637 O O . GLU A 1 328 ? 17.197 25.212 -19.115 1.00 73.62 328 GLU A O 1
ATOM 2642 N N . ARG A 1 329 ? 16.032 24.627 -17.277 1.00 72.94 329 ARG A N 1
ATOM 2643 C CA . ARG A 1 329 ? 17.182 24.065 -16.551 1.00 72.94 329 ARG A CA 1
ATOM 2644 C C . ARG A 1 329 ? 17.770 22.851 -17.269 1.00 72.94 329 ARG A C 1
ATOM 2646 O O . ARG A 1 329 ? 18.974 22.825 -17.495 1.00 72.94 329 ARG A O 1
ATOM 2653 N N . VAL A 1 330 ? 16.928 21.908 -17.696 1.00 74.38 330 VAL A N 1
ATOM 2654 C CA . VAL A 1 330 ? 17.355 20.731 -18.476 1.00 74.38 330 VAL A CA 1
ATOM 2655 C C . VAL A 1 330 ? 17.955 21.145 -19.819 1.00 74.38 330 VAL A C 1
ATOM 2657 O O . VAL A 1 330 ? 19.010 20.659 -20.209 1.00 74.38 330 VAL A O 1
ATOM 2660 N N . THR A 1 331 ? 17.338 22.094 -20.526 1.00 75.62 331 THR A N 1
ATOM 2661 C CA . THR A 1 331 ? 17.867 22.546 -21.822 1.00 75.62 331 THR A CA 1
ATOM 2662 C C . THR A 1 331 ? 19.211 23.261 -21.679 1.00 75.62 331 THR A C 1
ATOM 2664 O O . THR A 1 331 ? 20.064 23.133 -22.554 1.00 75.62 331 THR A O 1
ATOM 2667 N N . ARG A 1 332 ? 19.405 24.018 -20.593 1.00 78.06 332 ARG A N 1
ATOM 2668 C CA . ARG A 1 332 ? 20.685 24.660 -20.278 1.00 78.06 332 ARG A CA 1
ATOM 2669 C C . ARG A 1 332 ? 21.756 23.616 -19.970 1.00 78.06 332 ARG A C 1
ATOM 2671 O O . ARG A 1 332 ? 22.803 23.672 -20.595 1.00 78.06 332 ARG A O 1
ATOM 2678 N N . ALA A 1 333 ? 21.443 22.631 -19.127 1.00 77.25 333 ALA A N 1
ATOM 2679 C CA . ALA A 1 333 ? 22.339 21.522 -18.797 1.00 77.25 333 ALA A CA 1
ATOM 2680 C C . ALA A 1 333 ? 22.837 20.782 -20.050 1.00 77.25 333 ALA A C 1
ATOM 2682 O O . ALA A 1 333 ? 24.036 20.611 -20.251 1.00 77.25 333 ALA A O 1
ATOM 2683 N N . LEU A 1 334 ? 21.916 20.433 -20.953 1.00 77.25 334 LEU A N 1
ATOM 2684 C CA . LEU A 1 334 ? 22.261 19.803 -22.230 1.00 77.25 334 LEU A CA 1
ATOM 2685 C C . LEU A 1 334 ? 23.106 20.733 -23.120 1.00 77.25 334 LEU A C 1
ATOM 2687 O O . LEU A 1 334 ? 24.048 20.286 -23.767 1.00 77.25 334 LEU A O 1
ATOM 2691 N N . GLY A 1 335 ? 22.802 22.034 -23.141 1.00 76.25 335 GLY A N 1
ATOM 2692 C CA . GLY A 1 335 ? 23.571 23.026 -23.895 1.00 76.25 335 GLY A CA 1
ATOM 2693 C C . GLY A 1 335 ? 25.004 23.211 -23.387 1.00 76.25 335 GLY A C 1
ATOM 2694 O O . GLY A 1 335 ? 25.924 23.311 -24.204 1.00 76.25 335 GLY A O 1
ATOM 2695 N N . ASP A 1 336 ? 25.192 23.210 -22.068 1.00 74.25 336 ASP A N 1
ATOM 2696 C CA . ASP A 1 336 ? 26.496 23.309 -21.403 1.00 74.25 336 ASP A CA 1
ATOM 2697 C C . ASP A 1 336 ? 27.361 22.067 -21.685 1.00 74.25 336 ASP A C 1
ATOM 2699 O O . ASP A 1 336 ? 28.572 22.183 -21.849 1.00 74.25 336 ASP A O 1
ATOM 2703 N N . ALA A 1 337 ? 26.729 20.905 -21.885 1.00 67.44 337 ALA A N 1
ATOM 2704 C CA . ALA A 1 337 ? 27.363 19.676 -22.372 1.00 67.44 337 ALA A CA 1
ATOM 2705 C C . ALA A 1 337 ? 27.508 19.603 -23.909 1.00 67.44 337 ALA A C 1
ATOM 2707 O O . ALA A 1 337 ? 27.754 18.539 -24.474 1.00 67.44 337 ALA A O 1
ATOM 2708 N N . HIS A 1 338 ? 27.342 20.726 -24.617 1.00 72.00 338 HIS A N 1
ATOM 2709 C CA . HIS A 1 338 ? 27.425 20.832 -26.080 1.00 72.00 338 HIS A CA 1
ATOM 2710 C C . HIS A 1 338 ? 26.379 20.016 -26.872 1.00 72.00 338 HIS A C 1
ATOM 2712 O O . HIS A 1 338 ? 26.511 19.840 -28.088 1.00 72.00 338 HIS A O 1
ATOM 2718 N N . ILE A 1 339 ? 25.279 19.602 -26.238 1.00 71.62 339 ILE A N 1
ATOM 2719 C CA . ILE A 1 339 ? 24.158 18.904 -26.879 1.00 71.62 339 ILE A CA 1
ATOM 2720 C C . ILE A 1 339 ? 23.154 19.940 -27.408 1.00 71.62 339 ILE A C 1
ATOM 2722 O O . ILE A 1 339 ? 22.421 20.604 -26.671 1.00 71.62 339 ILE A O 1
ATOM 2726 N N . ARG A 1 340 ? 23.107 20.109 -28.736 1.00 70.69 340 ARG A N 1
ATOM 2727 C CA . ARG A 1 340 ? 22.281 21.144 -29.382 1.00 70.69 340 ARG A CA 1
ATOM 2728 C C . ARG A 1 340 ? 20.806 20.725 -29.488 1.00 70.69 340 ARG A C 1
ATOM 2730 O O . ARG A 1 340 ? 20.427 19.990 -30.399 1.00 70.69 340 ARG A O 1
ATOM 2737 N N . VAL A 1 341 ? 19.950 21.284 -28.631 1.00 73.19 341 VAL A N 1
ATOM 2738 C CA . VAL A 1 341 ? 18.488 21.078 -28.668 1.00 73.19 341 VAL A CA 1
ATOM 2739 C C . VAL A 1 341 ? 17.848 21.887 -29.807 1.00 73.19 341 VAL A C 1
ATOM 2741 O O . VAL A 1 341 ? 17.836 23.116 -29.776 1.00 73.19 341 VAL A O 1
ATOM 2744 N N . LYS A 1 342 ? 17.313 21.205 -30.832 1.00 70.38 342 LYS A N 1
ATOM 2745 C CA . LYS A 1 342 ? 16.712 21.846 -32.024 1.00 70.38 342 LYS A CA 1
ATOM 2746 C C . LYS A 1 342 ? 15.242 22.252 -31.864 1.00 70.38 342 LYS A C 1
ATOM 2748 O O . LYS A 1 342 ? 14.818 23.207 -32.506 1.00 70.38 342 LYS A O 1
ATOM 2753 N N . ALA A 1 343 ? 14.465 21.527 -31.063 1.00 65.00 343 ALA A N 1
ATOM 2754 C CA . ALA A 1 343 ? 13.036 21.771 -30.866 1.00 65.00 343 ALA A CA 1
ATOM 2755 C C . ALA A 1 343 ? 12.613 21.366 -29.447 1.00 65.00 343 ALA A C 1
ATOM 2757 O O . ALA A 1 343 ? 13.172 20.422 -28.891 1.00 65.00 343 ALA A O 1
ATOM 2758 N N . ARG A 1 344 ? 11.633 22.078 -28.874 1.00 67.94 344 ARG A N 1
ATOM 2759 C CA . ARG A 1 344 ? 11.072 21.811 -27.540 1.00 67.94 344 ARG A CA 1
ATOM 2760 C C . ARG A 1 344 ? 9.571 21.570 -27.664 1.00 67.94 344 ARG A C 1
ATOM 2762 O O . ARG A 1 344 ? 8.861 22.468 -28.101 1.00 67.94 344 ARG A O 1
ATOM 2769 N N . ASN A 1 345 ? 9.107 20.399 -27.235 1.00 63.16 345 ASN A N 1
ATOM 2770 C CA . ASN A 1 345 ? 7.685 20.093 -27.098 1.00 63.16 345 ASN A CA 1
ATOM 2771 C C . ASN A 1 345 ? 7.430 19.678 -25.646 1.00 63.16 345 ASN A C 1
ATOM 2773 O O . ASN A 1 345 ? 7.983 18.680 -25.191 1.00 63.16 345 ASN A O 1
ATOM 2777 N N . SER A 1 346 ? 6.619 20.445 -24.918 1.00 57.47 346 SER A N 1
ATOM 2778 C CA . SER A 1 346 ? 6.173 20.108 -23.564 1.00 57.47 346 SER A CA 1
ATOM 2779 C C . SER A 1 346 ? 4.770 19.519 -23.623 1.00 57.47 346 SER A C 1
ATOM 2781 O O . SER A 1 346 ? 3.889 20.118 -24.241 1.00 57.47 346 SER A O 1
ATOM 2783 N N . MET A 1 347 ? 4.544 18.383 -22.972 1.00 55.97 347 MET A N 1
ATOM 2784 C CA . MET A 1 347 ? 3.218 17.775 -22.864 1.00 55.97 347 MET A CA 1
ATOM 2785 C C . MET A 1 347 ? 2.883 17.563 -21.391 1.00 55.97 347 MET A C 1
ATOM 2787 O O . MET A 1 347 ? 3.599 16.843 -20.700 1.00 55.97 347 MET A O 1
ATOM 2791 N N . THR A 1 348 ? 1.789 18.163 -20.923 1.00 55.78 348 THR A N 1
ATOM 2792 C CA . THR A 1 348 ? 1.222 17.894 -19.597 1.00 55.78 348 THR A CA 1
ATOM 2793 C C . THR A 1 348 ? -0.017 17.039 -19.804 1.00 55.78 348 THR A C 1
ATOM 2795 O O . THR A 1 348 ? -0.987 17.516 -20.377 1.00 55.78 348 THR A O 1
ATOM 2798 N N . ALA A 1 349 ? 0.022 15.773 -19.390 1.00 56.56 349 ALA A N 1
ATOM 2799 C CA . ALA A 1 349 ? -1.119 14.866 -19.483 1.00 56.56 349 ALA A CA 1
ATOM 2800 C C . ALA A 1 349 ? -1.523 14.433 -18.073 1.00 56.56 349 ALA A C 1
ATOM 2802 O O . ALA A 1 349 ? -1.017 13.436 -17.553 1.00 56.56 349 ALA A O 1
ATOM 2803 N N . LEU A 1 350 ? -2.412 15.204 -17.447 1.00 60.56 350 LEU A N 1
ATOM 2804 C CA . LEU A 1 350 ? -2.955 14.847 -16.141 1.00 60.56 350 LEU A CA 1
ATOM 2805 C C . LEU A 1 350 ? -3.910 13.648 -16.292 1.00 60.56 350 LEU A C 1
ATOM 2807 O O . LEU A 1 350 ? -4.797 13.677 -17.158 1.00 60.56 350 LEU A O 1
ATOM 2811 N N . PRO A 1 351 ? -3.742 12.579 -15.488 1.00 66.00 351 PRO A N 1
ATOM 2812 C CA . PRO A 1 351 ? -4.652 11.441 -15.513 1.00 66.00 351 PRO A CA 1
ATOM 2813 C C . PRO A 1 351 ? -6.074 11.871 -15.149 1.00 66.00 351 PRO A C 1
ATOM 2815 O O . PRO A 1 351 ? -7.020 11.467 -15.808 1.00 66.00 351 PRO A O 1
ATOM 2818 N N . LEU A 1 352 ? -6.233 12.730 -14.146 1.00 75.62 352 LEU A N 1
ATOM 2819 C CA . LEU A 1 352 ? -7.517 13.230 -13.657 1.00 75.62 352 LEU A CA 1
ATOM 2820 C C . LEU A 1 352 ? -7.445 14.755 -13.492 1.00 75.62 352 LEU A C 1
ATOM 2822 O O . LEU A 1 352 ? -6.339 15.293 -13.498 1.00 75.62 352 LEU A O 1
ATOM 2826 N N . PRO A 1 353 ? -8.584 15.457 -13.370 1.00 75.75 353 PRO A N 1
ATOM 2827 C CA . PRO A 1 353 ? -8.592 16.862 -12.976 1.00 75.75 353 PRO A CA 1
ATOM 2828 C C . PRO A 1 353 ? -7.862 17.066 -11.641 1.00 75.75 353 PRO A C 1
ATOM 2830 O O . PRO A 1 353 ? -8.013 16.254 -10.728 1.00 75.75 353 PRO A O 1
ATOM 2833 N N . ASP A 1 354 ? -7.089 18.149 -11.531 1.00 67.56 354 ASP A N 1
ATOM 2834 C CA . ASP A 1 354 ? -6.354 18.506 -10.305 1.00 67.56 354 ASP A CA 1
ATOM 2835 C C . ASP A 1 354 ? -7.244 19.199 -9.257 1.00 67.56 354 ASP A C 1
ATOM 2837 O O . ASP A 1 354 ? -6.874 19.294 -8.084 1.00 67.56 354 ASP A O 1
ATOM 2841 N N . ASP A 1 355 ? -8.410 19.695 -9.677 1.00 75.06 355 ASP A N 1
ATOM 2842 C CA . ASP A 1 355 ? -9.395 20.346 -8.821 1.00 75.06 355 ASP A CA 1
ATOM 2843 C C . ASP A 1 355 ? -10.545 19.389 -8.465 1.00 75.06 355 ASP A C 1
ATOM 2845 O O . ASP A 1 355 ? -11.030 18.622 -9.301 1.00 75.06 355 ASP A O 1
ATOM 2849 N N . VAL A 1 356 ? -10.964 19.419 -7.197 1.00 72.31 356 VAL A N 1
ATOM 2850 C CA . VAL A 1 356 ? -12.003 18.522 -6.667 1.00 72.31 356 VAL A CA 1
ATOM 2851 C C . VAL A 1 356 ? -13.373 18.850 -7.256 1.00 72.31 356 VAL A C 1
ATOM 2853 O O . VAL A 1 356 ? -14.120 17.924 -7.564 1.00 72.31 356 VAL A O 1
ATOM 2856 N N . ASP A 1 357 ? -13.691 20.132 -7.459 1.00 75.75 357 ASP A N 1
ATOM 2857 C CA . ASP A 1 357 ? -14.974 20.538 -8.037 1.00 75.75 357 ASP A CA 1
ATOM 2858 C C . ASP A 1 357 ? -15.052 20.091 -9.507 1.00 75.75 357 ASP A C 1
ATOM 2860 O O . ASP A 1 357 ? -16.094 19.602 -9.951 1.00 75.75 357 ASP A O 1
ATOM 2864 N N . ASP A 1 358 ? -13.937 20.176 -10.243 1.00 74.38 358 ASP A N 1
ATOM 2865 C CA . ASP A 1 358 ? -13.839 19.662 -11.615 1.00 74.38 358 ASP A CA 1
ATOM 2866 C C . ASP A 1 358 ? -13.945 18.127 -11.662 1.00 74.38 358 ASP A C 1
ATOM 2868 O O . ASP A 1 358 ? -14.659 17.575 -12.505 1.00 74.38 358 ASP A O 1
ATOM 2872 N N . PHE A 1 359 ? -13.279 17.404 -10.753 1.00 82.38 359 PHE A N 1
ATOM 2873 C CA . PHE A 1 359 ? -13.407 15.945 -10.663 1.00 82.38 359 PHE A CA 1
ATOM 2874 C C . PHE A 1 359 ? -14.857 15.529 -10.394 1.00 82.38 359 PHE A C 1
ATOM 2876 O O . PHE A 1 359 ? -15.399 14.667 -11.094 1.00 82.38 359 PHE A O 1
ATOM 2883 N N . ASP A 1 360 ? -15.499 16.164 -9.418 1.00 80.31 360 ASP A N 1
ATOM 2884 C CA . ASP A 1 360 ? -16.874 15.864 -9.038 1.00 80.31 360 ASP A CA 1
ATOM 2885 C C . ASP A 1 360 ? -17.844 16.165 -10.182 1.00 80.31 360 ASP A C 1
ATOM 2887 O O . ASP A 1 360 ? -18.667 15.312 -10.519 1.00 80.31 360 ASP A O 1
ATOM 2891 N N . ALA A 1 361 ? -17.696 17.310 -10.856 1.00 79.25 361 ALA A N 1
ATOM 2892 C CA . ALA A 1 361 ? -18.526 17.679 -12.003 1.00 79.25 361 ALA A CA 1
ATOM 2893 C C . ALA A 1 361 ? -18.459 16.656 -13.151 1.00 79.25 361 ALA A C 1
ATOM 2895 O O . ALA A 1 361 ? -19.439 16.474 -13.880 1.00 79.25 361 ALA A O 1
ATOM 2896 N N . HIS A 1 362 ? -17.319 15.983 -13.322 1.00 77.44 362 HIS A N 1
ATOM 2897 C CA . HIS A 1 362 ? -17.105 15.031 -14.409 1.00 77.44 362 HIS A CA 1
ATOM 2898 C C . HIS A 1 362 ? -17.372 13.573 -14.037 1.00 77.44 362 HIS A C 1
ATOM 2900 O O . HIS A 1 362 ? -17.734 12.789 -14.922 1.00 77.44 362 HIS A O 1
ATOM 2906 N N . PHE A 1 363 ? -17.199 13.182 -12.775 1.00 82.94 363 PHE A N 1
ATOM 2907 C CA . PHE A 1 363 ? -17.214 11.772 -12.389 1.00 82.94 363 PHE A CA 1
ATOM 2908 C C . PHE A 1 363 ? -18.241 11.414 -11.321 1.00 82.94 363 PHE A C 1
ATOM 2910 O O . PHE A 1 363 ? -18.603 10.240 -11.270 1.00 82.94 363 PHE A O 1
ATOM 2917 N N . VAL A 1 364 ? -18.759 12.352 -10.524 1.00 82.50 364 VAL A N 1
ATOM 2918 C CA . VAL A 1 364 ? -19.573 12.030 -9.341 1.00 82.50 364 VAL A CA 1
ATOM 2919 C C . VAL A 1 364 ? -20.959 12.673 -9.405 1.00 82.50 364 VAL A C 1
ATOM 2921 O O . VAL A 1 364 ? -21.108 13.889 -9.407 1.00 82.50 364 VAL A O 1
ATOM 2924 N N . ASP A 1 365 ? -22.007 11.847 -9.361 1.00 80.44 365 ASP A N 1
ATOM 2925 C CA . ASP A 1 365 ? -23.364 12.302 -9.051 1.00 80.44 365 ASP A CA 1
ATOM 2926 C C . ASP A 1 365 ? -23.617 12.113 -7.550 1.00 80.44 365 ASP A C 1
ATOM 2928 O O . ASP A 1 365 ? -23.896 11.008 -7.074 1.00 80.44 365 ASP A O 1
ATOM 2932 N N . TRP A 1 366 ? -23.515 13.201 -6.788 1.00 75.06 366 TRP A N 1
ATOM 2933 C CA . TRP A 1 366 ? -23.733 13.194 -5.340 1.00 75.06 366 TRP A CA 1
ATOM 2934 C C . TRP A 1 366 ? -25.202 13.012 -4.928 1.00 75.06 366 TRP A C 1
ATOM 2936 O O . TRP A 1 366 ? -25.463 12.607 -3.790 1.00 75.06 366 TRP A O 1
ATOM 2946 N N . GLU A 1 367 ? -26.167 13.300 -5.806 1.00 72.19 367 GLU A N 1
ATOM 2947 C CA . GLU A 1 367 ? -27.590 13.106 -5.505 1.00 72.19 367 GLU A CA 1
ATOM 2948 C C . GLU A 1 367 ? -27.959 11.623 -5.584 1.00 72.19 367 GLU A C 1
ATOM 2950 O O . GLU A 1 367 ? -28.604 11.082 -4.671 1.00 72.19 367 GLU A O 1
ATOM 2955 N N . GLN A 1 368 ? -27.498 10.957 -6.645 1.00 72.00 368 GLN A N 1
ATOM 2956 C CA . GLN A 1 368 ? -27.742 9.536 -6.900 1.00 72.00 368 GLN A CA 1
ATOM 2957 C C . GLN A 1 368 ? -26.723 8.619 -6.208 1.00 72.00 368 GLN A C 1
ATOM 2959 O O . GLN A 1 368 ? -27.038 7.465 -5.918 1.00 72.00 368 GLN A O 1
ATOM 2964 N N . GLY A 1 369 ? -25.536 9.127 -5.863 1.00 74.38 369 GLY A N 1
ATOM 2965 C CA . GLY A 1 369 ? -24.444 8.339 -5.285 1.00 74.38 369 GLY A CA 1
ATOM 2966 C C . GLY A 1 369 ? -23.797 7.398 -6.304 1.00 74.38 369 GLY A C 1
ATOM 2967 O O . GLY A 1 369 ? -23.476 6.255 -5.972 1.00 74.38 369 GLY A O 1
ATOM 2968 N N . THR A 1 370 ? -23.644 7.857 -7.547 1.00 80.00 370 THR A N 1
ATOM 2969 C CA . THR A 1 370 ? -23.192 7.054 -8.696 1.00 80.00 370 THR A CA 1
ATOM 2970 C C . THR A 1 370 ? -22.094 7.751 -9.491 1.00 80.00 370 THR A C 1
ATOM 2972 O O . THR A 1 370 ? -21.930 8.966 -9.404 1.00 80.00 370 THR A O 1
ATOM 2975 N N . ILE A 1 371 ? -21.356 6.982 -10.296 1.00 81.19 371 ILE A N 1
ATOM 2976 C CA . ILE A 1 371 ? -20.340 7.524 -11.209 1.00 81.19 371 ILE A CA 1
ATOM 2977 C C . ILE A 1 371 ? -20.964 7.888 -12.563 1.00 81.19 371 ILE A C 1
ATOM 2979 O O . ILE A 1 371 ? -21.627 7.055 -13.178 1.00 81.19 371 ILE A O 1
ATOM 2983 N N . VAL A 1 372 ? -20.730 9.115 -13.043 1.00 79.12 372 VAL A N 1
ATOM 2984 C CA . VAL A 1 372 ? -21.333 9.645 -14.288 1.00 79.12 372 VAL A CA 1
ATOM 2985 C C . VAL A 1 372 ? -20.602 9.153 -15.540 1.00 79.12 372 VAL A C 1
ATOM 2987 O O . VAL A 1 372 ? -21.234 8.663 -16.472 1.00 79.12 372 VAL A O 1
ATOM 2990 N N . ASN A 1 373 ? -19.268 9.236 -15.558 1.00 77.50 373 ASN A N 1
ATOM 2991 C CA . ASN A 1 373 ? -18.437 8.870 -16.711 1.00 77.50 373 ASN A CA 1
ATOM 2992 C C . ASN A 1 373 ? -17.465 7.716 -16.378 1.00 77.50 373 ASN A C 1
ATOM 2994 O O . ASN A 1 373 ? -16.245 7.911 -16.391 1.00 77.50 373 ASN A O 1
ATOM 2998 N N . PRO A 1 374 ? -17.969 6.500 -16.081 1.00 78.38 374 PRO A N 1
ATOM 2999 C CA . PRO A 1 374 ? -17.150 5.394 -15.575 1.00 78.38 374 PRO A CA 1
ATOM 3000 C C . PRO A 1 374 ? -16.078 4.943 -16.570 1.00 78.38 374 PRO A C 1
ATOM 3002 O O . PRO A 1 374 ? -14.952 4.648 -16.186 1.00 78.38 374 PRO A O 1
ATOM 3005 N N . VAL A 1 375 ? -16.401 4.956 -17.861 1.00 75.88 375 VAL A N 1
ATOM 3006 C CA . VAL A 1 375 ? -15.463 4.581 -18.920 1.00 75.88 375 VAL A CA 1
ATOM 3007 C C . VAL A 1 375 ? -14.347 5.605 -19.081 1.00 75.88 375 VAL A C 1
ATOM 3009 O O . VAL A 1 375 ? -13.189 5.228 -19.241 1.00 75.88 375 VAL A O 1
ATOM 3012 N N . LEU A 1 376 ? -14.682 6.899 -19.073 1.00 78.12 376 LEU A N 1
ATOM 3013 C CA . LEU A 1 376 ? -13.679 7.955 -19.183 1.00 78.12 376 LEU A CA 1
ATOM 3014 C C . LEU A 1 376 ? -12.702 7.863 -18.010 1.00 78.12 376 LEU A C 1
ATOM 3016 O O . LEU A 1 376 ? -11.495 7.951 -18.225 1.00 78.12 376 LEU A O 1
ATOM 3020 N N . LEU A 1 377 ? -13.231 7.617 -16.805 1.00 81.56 377 LEU A N 1
ATOM 3021 C CA . LEU A 1 377 ? -12.440 7.380 -15.603 1.00 81.56 377 LEU A CA 1
ATOM 3022 C C . LEU A 1 377 ? -11.489 6.196 -15.808 1.00 81.56 377 LEU A C 1
ATOM 3024 O O . LEU A 1 377 ? -10.288 6.356 -15.623 1.00 81.56 377 LEU A O 1
ATOM 3028 N N . GLN A 1 378 ? -11.996 5.046 -16.264 1.00 78.81 378 GLN A N 1
ATOM 3029 C CA . GLN A 1 378 ? -11.179 3.861 -16.546 1.00 78.81 378 GLN A CA 1
ATOM 3030 C C . GLN A 1 378 ? -10.103 4.134 -17.601 1.00 78.81 378 GLN A C 1
ATOM 3032 O O . GLN A 1 378 ? -8.932 3.915 -17.322 1.00 78.81 378 GLN A O 1
ATOM 3037 N N . ARG A 1 379 ? -10.452 4.691 -18.769 1.00 76.81 379 ARG A N 1
ATOM 3038 C CA . ARG A 1 379 ? -9.493 5.030 -19.841 1.00 76.81 379 ARG A CA 1
ATOM 3039 C C . ARG A 1 379 ? -8.329 5.872 -19.315 1.00 76.81 379 ARG A C 1
ATOM 3041 O O . ARG A 1 379 ? -7.178 5.615 -19.640 1.00 76.81 379 ARG A O 1
ATOM 3048 N N . ARG A 1 380 ? -8.640 6.855 -18.473 1.00 77.56 380 ARG A N 1
ATOM 3049 C CA . ARG A 1 380 ? -7.678 7.812 -17.923 1.00 77.56 380 ARG A CA 1
ATOM 3050 C C . ARG A 1 380 ? -6.763 7.233 -16.834 1.00 77.56 380 ARG A C 1
ATOM 3052 O O . ARG A 1 380 ? -5.646 7.734 -16.683 1.00 77.56 380 ARG A O 1
ATOM 3059 N N . ILE A 1 381 ? -7.208 6.201 -16.108 1.00 79.06 381 ILE A N 1
ATOM 3060 C CA . ILE A 1 381 ? -6.443 5.540 -15.029 1.00 79.06 381 ILE A CA 1
ATOM 3061 C C . ILE A 1 381 ? -5.830 4.188 -15.433 1.00 79.06 381 ILE A C 1
ATOM 3063 O O . ILE A 1 381 ? -5.002 3.659 -14.691 1.00 79.06 381 ILE A O 1
ATOM 3067 N N . VAL A 1 382 ? -6.207 3.620 -16.583 1.00 74.19 382 VAL A N 1
ATOM 3068 C CA . VAL A 1 382 ? -5.601 2.393 -17.128 1.00 74.19 382 VAL A CA 1
ATOM 3069 C C . VAL A 1 382 ? -4.091 2.569 -17.249 1.00 74.19 382 VAL A C 1
ATOM 3071 O O . VAL A 1 382 ? -3.606 3.593 -17.728 1.00 74.19 382 VAL A O 1
ATOM 3074 N N . GLY A 1 383 ? -3.340 1.568 -16.793 1.00 67.38 383 GLY A N 1
ATOM 3075 C CA . GLY A 1 383 ? -1.876 1.624 -16.768 1.00 67.38 383 GLY A CA 1
ATOM 3076 C C . GLY A 1 383 ? -1.288 2.366 -15.564 1.00 67.38 383 GLY A C 1
ATOM 3077 O O . GLY A 1 383 ? -0.104 2.208 -15.289 1.00 67.38 383 GLY A O 1
ATOM 3078 N N . ALA A 1 384 ? -2.091 3.137 -14.821 1.00 72.81 384 ALA A N 1
ATOM 3079 C CA . ALA A 1 384 ? -1.646 3.886 -13.641 1.00 72.81 384 ALA A CA 1
ATOM 3080 C C . ALA A 1 384 ? -1.976 3.189 -12.310 1.00 72.81 384 ALA A C 1
ATOM 3082 O O . ALA A 1 384 ? -1.537 3.642 -11.254 1.00 72.81 384 ALA A O 1
ATOM 3083 N N . VAL A 1 385 ? -2.764 2.110 -12.339 1.00 76.12 385 VAL A N 1
ATOM 3084 C CA . VAL A 1 385 ? -3.231 1.400 -11.142 1.00 76.12 385 VAL A CA 1
ATOM 3085 C C . VAL A 1 385 ? -2.931 -0.098 -11.226 1.00 76.12 385 VAL A C 1
ATOM 3087 O O . VAL A 1 385 ? -3.008 -0.712 -12.290 1.00 76.12 385 VAL A O 1
ATOM 3090 N N . SER A 1 386 ? -2.591 -0.690 -10.083 1.00 76.88 386 SER A N 1
ATOM 3091 C CA . SER A 1 386 ? -2.399 -2.131 -9.878 1.00 76.88 386 SER A CA 1
ATOM 3092 C C . SER A 1 386 ? -3.250 -2.564 -8.682 1.00 76.88 386 SER A C 1
ATOM 3094 O O . SER A 1 386 ? -3.457 -1.791 -7.741 1.00 76.88 386 SER A O 1
ATOM 3096 N N . SER A 1 387 ? -3.803 -3.772 -8.740 1.00 72.81 387 SER A N 1
ATOM 3097 C CA . SER A 1 387 ? -4.689 -4.335 -7.728 1.00 72.81 387 SER A CA 1
ATOM 3098 C C . SER A 1 387 ? -4.286 -5.766 -7.387 1.00 72.81 387 SER A C 1
ATOM 3100 O O . SER A 1 387 ? -4.648 -6.719 -8.073 1.00 72.81 387 SER A O 1
ATOM 3102 N N . TYR A 1 388 ? -3.676 -5.934 -6.219 1.00 66.56 388 TYR A N 1
ATOM 3103 C CA . TYR A 1 388 ? -3.308 -7.243 -5.690 1.00 66.56 388 TYR A CA 1
ATOM 3104 C C . TYR A 1 388 ? -4.463 -7.899 -4.926 1.00 66.56 388 TYR A C 1
ATOM 3106 O O . TYR A 1 388 ? -5.054 -7.305 -4.021 1.00 66.56 388 TYR A O 1
ATOM 3114 N N . SER A 1 389 ? -4.741 -9.165 -5.243 1.00 61.22 389 SER A N 1
ATOM 3115 C CA . SER A 1 389 ? -5.646 -10.015 -4.462 1.00 61.22 389 SER A CA 1
ATOM 3116 C C . SER A 1 389 ? -4.859 -10.980 -3.570 1.00 61.22 389 SER A C 1
ATOM 3118 O O . SER A 1 389 ? -3.840 -11.543 -3.980 1.00 61.22 389 SER A O 1
ATOM 3120 N N . LEU A 1 390 ? -5.333 -11.198 -2.340 1.00 57.75 390 LEU A N 1
ATOM 3121 C CA . LEU A 1 390 ? -4.750 -12.178 -1.421 1.00 57.75 390 LEU A CA 1
ATOM 3122 C C . LEU A 1 390 ? -5.034 -13.598 -1.936 1.00 57.75 390 LEU A C 1
ATOM 3124 O O . LEU A 1 390 ? -6.189 -13.988 -2.098 1.00 57.75 390 LEU A O 1
ATOM 3128 N N . ARG A 1 391 ? -3.970 -14.374 -2.190 1.00 54.00 391 ARG A N 1
ATOM 3129 C CA . ARG A 1 391 ? -4.042 -15.673 -2.887 1.00 54.00 391 ARG A CA 1
ATOM 3130 C C . ARG A 1 391 ? -4.747 -16.791 -2.115 1.00 54.00 391 ARG A C 1
ATOM 3132 O O . ARG A 1 391 ? -5.162 -17.753 -2.752 1.00 54.00 391 ARG A O 1
ATOM 3139 N N . ASP A 1 392 ? -4.908 -16.677 -0.796 1.00 64.75 392 ASP A N 1
ATOM 3140 C CA . ASP A 1 392 ? -5.483 -17.758 0.005 1.00 64.75 392 ASP A CA 1
ATOM 3141 C C . ASP A 1 392 ? -6.484 -17.257 1.059 1.00 64.75 392 ASP A C 1
ATOM 3143 O O . ASP A 1 392 ? -6.126 -16.840 2.166 1.00 64.75 392 ASP A O 1
ATOM 3147 N N . LYS A 1 393 ? -7.773 -17.290 0.691 1.00 66.81 393 LYS A N 1
ATOM 3148 C CA . LYS A 1 393 ? -8.896 -16.919 1.568 1.00 66.81 393 LYS A CA 1
ATOM 3149 C C . LYS A 1 393 ? -9.077 -17.912 2.733 1.00 66.81 393 LYS A C 1
ATOM 3151 O O . LYS A 1 393 ? -9.753 -17.561 3.694 1.00 66.81 393 LYS A O 1
ATOM 3156 N N . THR A 1 394 ? -8.460 -19.101 2.699 1.00 70.31 394 THR A N 1
ATOM 3157 C CA . THR A 1 394 ? -8.630 -20.139 3.740 1.00 70.31 394 THR A CA 1
ATOM 3158 C C . THR A 1 394 ? -7.997 -19.767 5.083 1.00 70.31 394 THR A C 1
ATOM 3160 O O . THR A 1 394 ? -8.413 -20.259 6.130 1.00 70.31 394 THR A O 1
ATOM 3163 N N . PHE A 1 395 ? -7.025 -18.848 5.088 1.00 78.81 395 PHE A N 1
ATOM 3164 C CA . PHE A 1 395 ? -6.423 -18.344 6.325 1.00 78.81 395 PHE A CA 1
ATOM 3165 C C . PHE A 1 395 ? -7.294 -17.322 7.064 1.00 78.81 395 PHE A C 1
ATOM 3167 O O . PHE A 1 395 ? -6.921 -16.900 8.160 1.00 78.81 395 PHE A O 1
ATOM 3174 N N . PHE A 1 396 ? -8.423 -16.903 6.495 1.00 83.44 396 PHE A N 1
ATOM 3175 C CA . PHE A 1 396 ? -9.344 -15.954 7.110 1.00 83.44 396 PHE A CA 1
ATOM 3176 C C . PHE A 1 396 ? -10.585 -16.679 7.630 1.00 83.44 396 PHE A C 1
ATOM 3178 O O . PHE A 1 396 ? -11.054 -17.642 7.030 1.00 83.44 396 PHE A O 1
ATOM 3185 N N . ALA A 1 397 ? -11.135 -16.202 8.747 1.00 85.88 397 ALA A N 1
ATOM 3186 C CA . ALA A 1 397 ? -12.458 -16.637 9.177 1.00 85.88 397 ALA A CA 1
ATOM 3187 C C . ALA A 1 397 ? -13.526 -16.134 8.197 1.00 85.88 397 ALA A C 1
ATOM 3189 O O . ALA A 1 397 ? -13.419 -15.027 7.660 1.00 85.88 397 ALA A O 1
ATOM 3190 N N . SER A 1 398 ? -14.573 -16.930 7.990 1.00 88.25 398 SER A N 1
ATOM 3191 C CA . SER A 1 398 ? -15.726 -16.494 7.205 1.00 88.25 398 SER A CA 1
ATOM 3192 C C . SER A 1 398 ? -16.500 -15.422 7.970 1.00 88.25 398 SER A C 1
ATOM 3194 O O . SER A 1 398 ? -16.781 -15.590 9.157 1.00 88.25 398 SER A O 1
ATOM 3196 N N . VAL A 1 399 ? -16.885 -14.341 7.299 1.00 90.81 399 VAL A N 1
ATOM 3197 C CA . VAL A 1 399 ? -17.631 -13.237 7.918 1.00 90.81 399 VAL A CA 1
ATOM 3198 C C . VAL A 1 399 ? -19.061 -13.257 7.408 1.00 90.81 399 VAL A C 1
ATOM 3200 O O . VAL A 1 399 ? -19.281 -13.193 6.197 1.00 90.81 399 VAL A O 1
ATOM 3203 N N . SER A 1 400 ? -20.027 -13.341 8.320 1.00 88.31 400 SER A N 1
ATOM 3204 C CA . SER A 1 400 ? -21.445 -13.227 7.976 1.00 88.31 400 SER A CA 1
ATOM 3205 C C . SER A 1 400 ? -21.751 -11.812 7.457 1.00 88.31 400 SER A C 1
ATOM 3207 O O . SER A 1 400 ? -21.143 -10.843 7.927 1.00 88.31 400 SER A O 1
ATOM 3209 N N . PRO A 1 401 ? -22.707 -11.640 6.523 1.00 89.06 401 PRO A N 1
ATOM 3210 C CA . PRO A 1 401 ? -23.217 -10.317 6.175 1.00 89.06 401 PRO A CA 1
ATOM 3211 C C . PRO A 1 401 ? -23.647 -9.550 7.431 1.00 89.06 401 PRO A C 1
ATOM 3213 O O . PRO A 1 401 ? -24.148 -10.153 8.381 1.00 89.06 401 PRO A O 1
ATOM 3216 N N . ILE A 1 402 ? -23.466 -8.225 7.437 1.00 90.50 402 ILE A N 1
ATOM 3217 C CA . ILE A 1 402 ? -23.822 -7.392 8.593 1.00 90.50 402 ILE A CA 1
ATOM 3218 C C . ILE A 1 402 ? -25.318 -7.554 8.887 1.00 90.50 402 ILE A C 1
ATOM 3220 O O . ILE A 1 402 ? -26.166 -7.113 8.110 1.00 90.50 402 ILE A O 1
ATOM 3224 N N . ASN A 1 403 ? -25.633 -8.156 10.029 1.00 93.94 403 ASN A N 1
ATOM 3225 C CA . ASN A 1 403 ? -26.990 -8.308 10.520 1.00 93.94 403 ASN A CA 1
ATOM 3226 C C . ASN A 1 403 ? -27.464 -6.982 11.127 1.00 93.94 403 ASN A C 1
ATOM 3228 O O . ASN A 1 403 ? -26.947 -6.527 12.153 1.00 93.94 403 ASN A O 1
ATOM 3232 N N . ILE A 1 404 ? -28.439 -6.347 10.479 1.00 93.62 404 ILE A N 1
ATOM 3233 C CA . ILE A 1 404 ? -29.030 -5.096 10.952 1.00 93.62 404 ILE A CA 1
ATOM 3234 C C . ILE A 1 404 ? -30.109 -5.426 11.984 1.00 93.62 404 ILE A C 1
ATOM 3236 O O . ILE A 1 404 ? -31.216 -5.840 11.642 1.00 93.62 404 ILE A O 1
ATOM 3240 N N . VAL A 1 405 ? -29.798 -5.189 13.256 1.00 95.19 405 VAL A N 1
ATOM 3241 C CA . VAL A 1 405 ? -30.736 -5.363 14.365 1.00 95.19 405 VAL A CA 1
ATOM 3242 C C . VAL A 1 405 ? -31.532 -4.073 14.525 1.00 95.19 405 VAL A C 1
ATOM 3244 O O . VAL A 1 405 ? -31.059 -3.103 15.123 1.00 95.19 405 VAL A O 1
ATOM 3247 N N . GLN A 1 406 ? -32.736 -4.050 13.960 1.00 94.38 406 GLN A N 1
ATOM 3248 C CA . GLN A 1 406 ? -33.669 -2.940 14.135 1.00 94.38 406 GLN A CA 1
ATOM 3249 C C . GLN A 1 406 ? -34.346 -3.041 15.500 1.00 94.38 406 GLN A C 1
ATOM 3251 O O . GLN A 1 406 ? -34.892 -4.084 15.852 1.00 94.38 406 GLN A O 1
ATOM 3256 N N . VAL A 1 407 ? -34.296 -1.958 16.272 1.00 95.00 407 VAL A N 1
ATOM 3257 C CA . VAL A 1 407 ? -34.867 -1.906 17.619 1.00 95.00 407 VAL A CA 1
ATOM 3258 C C . VAL A 1 407 ? -35.798 -0.710 17.726 1.00 95.00 407 VAL A C 1
ATOM 3260 O O . VAL A 1 407 ? -35.399 0.413 17.436 1.00 95.00 407 VAL A O 1
ATOM 3263 N N . GLU A 1 408 ? -37.046 -0.926 18.117 1.00 95.12 408 GLU A N 1
ATOM 3264 C CA . GLU A 1 408 ? -38.016 0.161 18.252 1.00 95.12 408 GLU A CA 1
ATOM 3265 C C . GLU A 1 408 ? -37.753 1.002 19.506 1.00 95.12 408 GLU A C 1
ATOM 3267 O O . GLU A 1 408 ? -37.425 0.475 20.573 1.00 95.12 408 GLU A O 1
ATOM 3272 N N . MET A 1 409 ? -37.892 2.323 19.383 1.00 94.25 409 MET A N 1
ATOM 3273 C CA . MET A 1 409 ? -37.753 3.232 20.517 1.00 94.25 409 MET A CA 1
ATOM 3274 C C . MET A 1 409 ? -38.918 3.086 21.493 1.00 94.25 409 MET A C 1
ATOM 3276 O O . MET A 1 409 ? -40.089 3.089 21.107 1.00 94.25 409 MET A O 1
ATOM 3280 N N . SER A 1 410 ? -38.603 3.080 22.787 1.00 95.06 410 SER A N 1
ATOM 3281 C CA . SER A 1 410 ? -39.623 3.229 23.824 1.00 95.06 410 SER A CA 1
ATOM 3282 C C . SER A 1 410 ? -40.284 4.615 23.749 1.00 95.06 410 SER A C 1
ATOM 3284 O O . SER A 1 410 ? -39.711 5.567 23.213 1.00 95.06 410 SER A O 1
ATOM 3286 N N . GLY A 1 411 ? -41.462 4.773 24.362 1.00 92.25 411 GLY A N 1
ATOM 3287 C CA . GLY A 1 411 ? -42.128 6.079 24.443 1.00 92.25 411 GLY A CA 1
ATOM 3288 C C . GLY A 1 411 ? -41.273 7.158 25.126 1.00 92.25 411 GLY A C 1
ATOM 3289 O O . GLY A 1 411 ? -41.191 8.282 24.635 1.00 92.25 411 GLY A O 1
ATOM 3290 N N . LEU A 1 412 ? -40.566 6.816 26.211 1.00 91.69 412 LEU A N 1
ATOM 3291 C CA . LEU A 1 412 ? -39.669 7.756 26.896 1.00 91.69 412 LEU A CA 1
ATOM 3292 C C . LEU A 1 412 ? -38.477 8.144 26.012 1.00 91.69 412 LEU A C 1
ATOM 3294 O O . LEU A 1 412 ? -38.113 9.321 25.928 1.00 91.69 412 LEU A O 1
ATOM 3298 N N . GLN A 1 413 ? -37.877 7.157 25.341 1.00 92.62 413 GLN A N 1
ATOM 3299 C CA . GLN A 1 413 ? -36.752 7.372 24.438 1.00 92.62 413 GLN A CA 1
ATOM 3300 C C . GLN A 1 413 ? -37.149 8.282 23.280 1.00 92.62 413 GLN A C 1
ATOM 3302 O O . GLN A 1 413 ? -36.424 9.228 22.974 1.00 92.62 413 GLN A O 1
ATOM 3307 N N . PHE A 1 414 ? -38.330 8.056 22.709 1.00 92.31 414 PHE A N 1
ATOM 3308 C CA . PHE A 1 414 ? -38.901 8.869 21.647 1.00 92.31 414 PHE A CA 1
ATOM 3309 C C . PHE A 1 414 ? -39.082 10.337 22.051 1.00 92.31 414 PHE A C 1
ATOM 3311 O O . PHE A 1 414 ? -38.645 11.232 21.324 1.00 92.31 414 PHE A O 1
ATOM 3318 N N . VAL A 1 415 ? -39.665 10.608 23.224 1.00 90.44 415 VAL A N 1
ATOM 3319 C CA . VAL A 1 415 ? -39.883 11.985 23.707 1.00 90.44 415 VAL A CA 1
ATOM 3320 C C . VAL A 1 415 ? -38.552 12.722 23.876 1.00 90.44 415 VAL A C 1
ATOM 3322 O O . VAL A 1 415 ? -38.381 13.825 23.349 1.00 90.44 415 VAL A O 1
ATOM 3325 N N . LYS A 1 416 ? -37.575 12.101 24.549 1.00 90.31 416 LYS A N 1
ATOM 3326 C CA . LYS A 1 416 ? -36.252 12.710 24.779 1.00 90.31 416 LYS A CA 1
ATOM 3327 C C . LYS A 1 416 ? -35.461 12.879 23.486 1.00 90.31 416 LYS A C 1
ATOM 3329 O O . LYS A 1 416 ? -34.840 13.921 23.275 1.00 90.31 416 LYS A O 1
ATOM 3334 N N . TYR A 1 417 ? -35.512 11.891 22.596 1.00 91.44 417 TYR A N 1
ATOM 3335 C CA . TYR A 1 417 ? -34.920 11.976 21.264 1.00 91.44 417 TYR A CA 1
ATOM 3336 C C . TYR A 1 417 ? -35.498 13.156 20.473 1.00 91.44 417 TYR A C 1
ATOM 3338 O O . TYR A 1 417 ? -34.741 13.947 19.911 1.00 91.44 417 TYR A O 1
ATOM 3346 N N . SER A 1 418 ? -36.825 13.309 20.463 1.00 88.75 418 SER A N 1
ATOM 3347 C CA . SER A 1 418 ? -37.523 14.338 19.684 1.00 88.75 418 SER A CA 1
ATOM 3348 C C . SER A 1 418 ? -37.140 15.749 20.122 1.00 88.75 418 SER A C 1
ATOM 3350 O O . SER A 1 418 ? -36.860 16.606 19.281 1.00 88.75 418 SER A O 1
ATOM 3352 N N . GLN A 1 419 ? -37.044 15.975 21.436 1.00 86.56 419 GLN A N 1
ATOM 3353 C CA . GLN A 1 419 ? -36.575 17.241 22.006 1.00 86.56 419 GLN A CA 1
ATOM 3354 C C . GLN A 1 419 ? -35.143 17.561 21.554 1.00 86.56 419 GLN A C 1
ATOM 3356 O O . GLN A 1 419 ? -34.881 18.641 21.021 1.00 86.56 419 GLN A O 1
ATOM 3361 N N . LEU A 1 420 ? -34.229 16.594 21.683 1.00 86.88 420 LEU A N 1
ATOM 3362 C CA . LEU A 1 420 ? -32.828 16.762 21.289 1.00 86.88 420 LEU A CA 1
ATOM 3363 C C . LEU A 1 420 ? -32.673 17.004 19.790 1.00 86.88 420 LEU A C 1
ATOM 3365 O O . LEU A 1 420 ? -31.916 17.884 19.376 1.00 86.88 420 LEU A O 1
ATOM 3369 N N . ARG A 1 421 ? -33.418 16.265 18.965 1.00 86.56 421 ARG A N 1
ATOM 3370 C CA . ARG A 1 421 ? -33.352 16.411 17.512 1.00 86.56 421 ARG A CA 1
ATOM 3371 C C . ARG A 1 421 ? -33.898 17.761 17.058 1.00 86.56 421 ARG A C 1
ATOM 3373 O O . ARG A 1 421 ? -33.332 18.374 16.151 1.00 86.56 421 ARG A O 1
ATOM 3380 N N . TYR A 1 422 ? -34.951 18.261 17.700 1.00 84.31 422 TYR A N 1
ATOM 3381 C CA . TYR A 1 422 ? -35.470 19.599 17.427 1.00 84.31 422 TYR A CA 1
ATOM 3382 C C . TYR A 1 422 ? -34.418 20.687 17.704 1.00 84.31 422 TYR A C 1
ATOM 3384 O O . TYR A 1 422 ? -34.218 21.585 16.876 1.00 84.31 422 TYR A O 1
ATOM 3392 N N . GLU A 1 423 ? -33.701 20.586 18.826 1.00 80.31 423 GLU A N 1
ATOM 3393 C CA . GLU A 1 423 ? -32.616 21.510 19.174 1.00 80.31 423 GLU A CA 1
ATOM 3394 C C . GLU A 1 423 ? -31.435 21.437 18.201 1.00 80.31 423 GLU A C 1
ATOM 3396 O O . GLU A 1 423 ? -30.961 22.478 17.731 1.00 80.31 423 GLU A O 1
ATOM 3401 N N . GLU A 1 424 ? -30.977 20.229 17.864 1.00 82.25 424 GLU A N 1
ATOM 3402 C CA . GLU A 1 424 ? -29.911 20.001 16.881 1.00 82.25 424 GLU A CA 1
ATOM 3403 C C . GLU A 1 424 ? -30.275 20.615 15.526 1.00 82.25 424 GLU A C 1
ATOM 3405 O O . GLU A 1 424 ? -29.511 21.417 14.987 1.00 82.25 424 GLU A O 1
ATOM 3410 N N . ARG A 1 425 ? -31.493 20.371 15.026 1.00 78.75 425 ARG A N 1
ATOM 3411 C CA . ARG A 1 425 ? -31.966 20.935 13.752 1.00 78.75 425 ARG A CA 1
ATOM 3412 C C . ARG A 1 425 ? -32.073 22.460 13.782 1.00 78.75 425 ARG A C 1
ATOM 3414 O O . ARG A 1 425 ? -31.909 23.131 12.759 1.00 78.75 425 ARG A O 1
ATOM 3421 N N . ARG A 1 426 ? -32.395 23.049 14.940 1.00 78.25 426 ARG A N 1
ATOM 3422 C CA . ARG A 1 426 ? -32.394 24.512 15.111 1.00 78.25 426 ARG A CA 1
ATOM 3423 C C . ARG A 1 426 ? -30.977 25.072 14.961 1.00 78.25 426 ARG A C 1
ATOM 3425 O O . ARG A 1 426 ? -30.811 26.114 14.331 1.00 78.25 426 ARG A O 1
ATOM 3432 N N . ARG A 1 427 ? -29.966 24.376 15.492 1.00 74.94 427 ARG A N 1
ATOM 3433 C CA . ARG A 1 427 ? -28.548 24.750 15.345 1.00 74.94 427 ARG A CA 1
ATOM 3434 C C . ARG A 1 427 ? -28.049 24.545 13.914 1.00 74.94 427 ARG A C 1
ATOM 3436 O O . ARG A 1 427 ? -27.470 25.478 13.365 1.00 74.94 427 ARG A O 1
ATOM 3443 N N . GLU A 1 428 ? -28.350 23.405 13.290 1.00 75.31 428 GLU A N 1
ATOM 3444 C CA . GLU A 1 428 ? -28.010 23.103 11.886 1.00 75.31 428 GLU A CA 1
ATOM 3445 C C . GLU A 1 428 ? -28.506 24.210 10.940 1.00 75.31 428 GLU A C 1
ATOM 3447 O O . GLU A 1 428 ? -27.731 24.758 10.158 1.00 75.31 428 GLU A O 1
ATOM 3452 N N . ARG A 1 429 ? -29.774 24.632 11.076 1.00 73.62 429 ARG A N 1
ATOM 3453 C CA . ARG A 1 429 ? -30.346 25.732 10.274 1.00 73.62 429 ARG A CA 1
ATOM 3454 C C . ARG A 1 429 ? -29.621 27.063 10.468 1.00 73.62 429 ARG A C 1
ATOM 3456 O O . ARG A 1 429 ? -29.488 27.825 9.511 1.00 73.62 429 ARG A O 1
ATOM 3463 N N . ASN A 1 430 ? -29.170 27.362 11.684 1.00 69.81 430 ASN A N 1
ATOM 3464 C CA . ASN A 1 430 ? -28.422 28.587 11.954 1.00 69.81 430 ASN A CA 1
ATOM 3465 C C . ASN A 1 430 ? -27.044 28.541 11.283 1.00 69.81 430 ASN A C 1
ATOM 3467 O O . ASN A 1 430 ? -26.696 29.486 10.581 1.00 69.81 430 ASN A O 1
ATOM 3471 N N . VAL A 1 431 ? -26.308 27.433 11.417 1.00 67.19 431 VAL A N 1
ATOM 3472 C CA . VAL A 1 431 ? -24.994 27.239 10.773 1.00 67.19 431 VAL A CA 1
ATOM 3473 C C . VAL A 1 431 ? -25.109 27.319 9.251 1.00 67.19 431 VAL A C 1
ATOM 3475 O O . VAL A 1 431 ? -24.360 28.063 8.621 1.00 67.19 431 VAL A O 1
ATOM 3478 N N . GLN A 1 432 ? -26.104 26.652 8.663 1.00 65.62 432 GLN A N 1
ATOM 3479 C CA . GLN A 1 432 ? -26.333 26.671 7.217 1.00 65.62 432 GLN A CA 1
ATOM 3480 C C . GLN A 1 432 ? -26.633 28.089 6.701 1.00 65.62 432 GLN A C 1
ATOM 3482 O O . GLN A 1 432 ? -26.125 28.494 5.656 1.00 65.62 432 GLN A O 1
ATOM 3487 N N . ARG A 1 433 ? -27.399 28.896 7.454 1.00 65.00 433 ARG A N 1
ATOM 3488 C CA . ARG A 1 433 ? -27.632 30.318 7.130 1.00 65.00 433 ARG A CA 1
ATOM 3489 C C . ARG A 1 433 ? -26.346 31.148 7.162 1.00 65.00 433 ARG A C 1
ATOM 3491 O O . ARG A 1 433 ? -26.188 32.025 6.316 1.00 65.00 433 ARG A O 1
ATOM 3498 N N . PHE A 1 434 ? -25.443 30.891 8.109 1.00 60.50 434 PHE A N 1
ATOM 3499 C CA . PHE A 1 434 ? -24.143 31.569 8.176 1.00 60.50 434 PHE A CA 1
ATOM 3500 C C . PHE A 1 434 ? -23.213 31.149 7.027 1.00 60.50 434 PHE A C 1
ATOM 3502 O O . PHE A 1 434 ? -22.615 32.014 6.393 1.00 60.50 434 PHE A O 1
ATOM 3509 N N . GLN A 1 435 ? -23.148 29.857 6.694 1.00 60.62 435 GLN A N 1
ATOM 3510 C CA . GLN A 1 435 ? -22.314 29.344 5.597 1.00 60.62 435 GLN A CA 1
ATOM 3511 C C . GLN A 1 435 ? -22.755 29.868 4.222 1.00 60.62 435 GLN A C 1
ATOM 3513 O O . GLN A 1 435 ? -21.915 30.294 3.432 1.00 60.62 435 GLN A O 1
ATOM 3518 N N . VAL A 1 436 ? -24.066 29.919 3.957 1.00 60.53 436 VAL A N 1
ATOM 3519 C CA . VAL A 1 436 ? -24.614 30.483 2.707 1.00 60.53 436 VAL A CA 1
ATOM 3520 C C . VAL A 1 436 ? -24.297 31.978 2.580 1.00 60.53 436 VAL A C 1
ATOM 3522 O O . VAL A 1 436 ? -24.003 32.449 1.484 1.00 60.53 436 VAL A O 1
ATOM 3525 N N . ARG A 1 437 ? -24.300 32.726 3.693 1.00 58.38 437 ARG A N 1
ATOM 3526 C CA . ARG A 1 437 ? -23.903 34.146 3.706 1.00 58.38 437 ARG A CA 1
ATOM 3527 C C . ARG A 1 437 ? -22.409 34.354 3.449 1.00 58.38 437 ARG A C 1
ATOM 3529 O O . ARG A 1 437 ? -22.059 35.356 2.842 1.00 58.38 437 ARG A O 1
ATOM 3536 N N . ALA A 1 438 ? -21.553 33.435 3.894 1.00 55.72 438 ALA A N 1
ATOM 3537 C CA . ALA A 1 438 ? -20.103 33.546 3.741 1.00 55.72 438 ALA A CA 1
ATOM 3538 C C . ALA A 1 438 ? -19.591 33.116 2.353 1.00 55.72 438 ALA A C 1
ATOM 3540 O O . ALA A 1 438 ? -18.635 33.701 1.859 1.00 55.72 438 ALA A O 1
ATOM 3541 N N . ARG A 1 439 ? -20.208 32.106 1.719 1.00 52.28 439 ARG A N 1
ATOM 3542 C CA . ARG A 1 439 ? -19.721 31.512 0.454 1.00 52.28 439 ARG A CA 1
ATOM 3543 C C . ARG A 1 439 ? -20.467 31.960 -0.808 1.00 52.28 439 ARG A C 1
ATOM 3545 O O . ARG A 1 439 ? -20.082 31.569 -1.902 1.00 52.28 439 ARG A O 1
ATOM 3552 N N . GLY A 1 440 ? -21.553 32.730 -0.696 1.00 46.06 440 GLY A N 1
ATOM 3553 C CA . GLY A 1 440 ? -22.301 33.260 -1.850 1.00 46.06 440 GLY A CA 1
ATOM 3554 C C . GLY A 1 440 ? -23.041 32.223 -2.720 1.00 46.06 440 GLY A C 1
ATOM 3555 O O . GLY A 1 440 ? -23.839 32.606 -3.572 1.00 46.06 440 GLY A O 1
ATOM 3556 N N . ARG A 1 441 ? -22.843 30.917 -2.494 1.00 51.31 441 ARG A N 1
ATOM 3557 C CA . ARG A 1 441 ? -23.564 29.801 -3.130 1.00 51.31 441 ARG A CA 1
ATOM 3558 C C . ARG A 1 441 ? -24.022 28.780 -2.089 1.00 51.31 441 ARG A C 1
ATOM 3560 O O . ARG A 1 441 ? -23.447 28.669 -1.005 1.00 51.31 441 ARG A O 1
ATOM 3567 N N . LYS A 1 442 ? -25.080 28.032 -2.420 1.00 49.62 442 LYS A N 1
ATOM 3568 C CA . LYS A 1 442 ? -25.444 26.826 -1.665 1.00 49.62 442 LYS A CA 1
ATOM 3569 C C . LYS A 1 442 ? -24.349 25.772 -1.899 1.00 49.62 442 LYS A C 1
ATOM 3571 O O . LYS A 1 442 ? -23.960 25.617 -3.052 1.00 49.62 442 LYS A O 1
ATOM 3576 N N . PRO A 1 443 ? -23.858 25.079 -0.857 1.00 48.47 443 PRO A N 1
ATOM 3577 C CA . PRO A 1 443 ? -22.921 23.972 -1.037 1.00 48.47 443 PRO A CA 1
ATOM 3578 C C . PRO A 1 443 ? -23.511 22.915 -1.980 1.00 48.47 443 PRO A C 1
ATOM 3580 O O . PRO A 1 443 ? -24.713 22.630 -1.918 1.00 48.47 443 PRO A O 1
ATOM 3583 N N . SER A 1 444 ? -22.670 22.396 -2.870 1.00 40.72 444 SER A N 1
ATOM 3584 C CA . SER A 1 444 ? -22.955 21.321 -3.818 1.00 40.72 444 SER A CA 1
ATOM 3585 C C . SER A 1 444 ? -23.224 20.023 -3.054 1.00 40.72 444 SER A C 1
ATOM 3587 O O . SER A 1 444 ? -22.335 19.415 -2.476 1.00 40.72 444 SER A O 1
ATOM 3589 N N . GLY A 1 445 ? -24.492 19.611 -3.019 1.00 47.84 445 GLY A N 1
ATOM 3590 C CA . GLY A 1 445 ? -24.917 18.330 -2.455 1.00 47.84 445 GLY A CA 1
ATOM 3591 C C . GLY A 1 445 ? -25.121 18.305 -0.934 1.00 47.84 445 GLY A C 1
ATOM 3592 O O . GLY A 1 445 ? -24.463 18.986 -0.147 1.00 47.84 445 GLY A O 1
ATOM 3593 N N . GLU A 1 446 ? -26.046 17.445 -0.489 1.00 45.59 446 GLU A N 1
ATOM 3594 C CA . GLU A 1 446 ? -26.211 17.094 0.932 1.00 45.59 446 GLU A CA 1
ATOM 3595 C C . GLU A 1 446 ? -24.932 16.469 1.523 1.00 45.59 446 GLU A C 1
ATOM 3597 O O . GLU A 1 446 ? -24.808 16.398 2.744 1.00 45.59 446 GLU A O 1
ATOM 3602 N N . VAL A 1 447 ? -23.983 16.036 0.679 1.00 42.81 447 VAL A N 1
ATOM 3603 C CA . VAL A 1 447 ? -22.854 15.181 1.054 1.00 42.81 447 VAL A CA 1
ATOM 3604 C C . VAL A 1 447 ? -21.644 15.932 1.614 1.00 42.81 447 VAL A C 1
ATOM 3606 O O . VAL A 1 447 ? -21.054 15.459 2.592 1.00 42.81 447 VAL A O 1
ATOM 3609 N N . ASP A 1 448 ? -21.344 17.129 1.111 1.00 39.31 448 ASP A N 1
ATOM 3610 C CA . ASP A 1 448 ? -20.243 17.968 1.615 1.00 39.31 448 ASP A CA 1
ATOM 3611 C C . ASP A 1 448 ? -20.504 18.529 3.017 1.00 39.31 448 ASP A C 1
ATOM 3613 O O . ASP A 1 448 ? -19.591 18.702 3.826 1.00 39.31 448 ASP A O 1
ATOM 3617 N N . ASN A 1 449 ? -21.774 18.724 3.376 1.00 45.19 449 ASN A N 1
ATOM 3618 C CA . ASN A 1 449 ? -22.155 19.143 4.727 1.00 45.19 449 ASN A CA 1
ATOM 3619 C C . ASN A 1 449 ? -22.113 17.998 5.759 1.00 45.19 449 ASN A C 1
ATOM 3621 O O . ASN A 1 449 ? -22.294 18.244 6.955 1.00 45.19 449 ASN A O 1
ATOM 3625 N N . LEU A 1 450 ? -21.863 16.745 5.348 1.00 44.03 450 LEU A N 1
ATOM 3626 C CA . LEU A 1 450 ? -21.906 15.586 6.254 1.00 44.03 450 LEU A CA 1
ATOM 3627 C C . LEU A 1 450 ? -20.666 15.447 7.150 1.00 44.03 450 LEU A C 1
ATOM 3629 O O . LEU A 1 450 ? -20.716 14.712 8.135 1.00 44.03 450 LEU A O 1
ATOM 3633 N N . GLY A 1 451 ? -19.575 16.170 6.876 1.00 40.94 451 GLY A N 1
ATOM 3634 C CA . GLY A 1 451 ? -18.442 16.249 7.812 1.00 40.94 451 GLY A CA 1
ATOM 3635 C C . GLY A 1 451 ? -18.818 16.887 9.157 1.00 40.94 451 GLY A C 1
ATOM 3636 O O . GLY A 1 451 ? -18.134 16.681 10.156 1.00 40.94 451 GLY A O 1
ATOM 3637 N N . GLN A 1 452 ? -19.940 17.615 9.196 1.00 45.62 452 GLN A N 1
ATOM 3638 C CA . GLN A 1 452 ? -20.486 18.299 10.368 1.00 45.62 452 GLN A CA 1
ATOM 3639 C C . GLN A 1 452 ? -21.908 17.818 10.705 1.00 45.62 452 GLN A C 1
ATOM 3641 O O . GLN A 1 452 ? -22.786 18.627 11.005 1.00 45.62 452 GLN A O 1
ATOM 3646 N N . VAL A 1 453 ? -22.192 16.511 10.655 1.00 50.56 453 VAL A N 1
ATOM 3647 C CA . VAL A 1 453 ? -23.491 16.011 11.142 1.00 50.56 453 VAL A CA 1
ATOM 3648 C C . VAL A 1 453 ? -23.582 16.219 12.660 1.00 50.56 453 VAL A C 1
ATOM 3650 O O . VAL A 1 453 ? -23.113 15.401 13.450 1.00 50.56 453 VAL A O 1
ATOM 3653 N N . TYR A 1 454 ? -24.224 17.314 13.076 1.00 58.34 454 TYR A N 1
ATOM 3654 C CA . TYR A 1 454 ? -24.577 17.642 14.462 1.00 58.34 454 TYR A CA 1
ATOM 3655 C C . TYR A 1 454 ? -25.722 16.746 14.977 1.00 58.34 454 TYR A C 1
ATOM 3657 O O . TYR A 1 454 ? -26.754 17.243 15.415 1.00 58.34 454 TYR A O 1
ATOM 3665 N N . ARG A 1 455 ? -25.552 15.417 14.924 1.00 76.69 455 ARG A N 1
ATOM 3666 C CA . ARG A 1 455 ? -26.517 14.430 15.457 1.00 76.69 455 ARG A CA 1
ATOM 3667 C C . ARG A 1 455 ? -26.005 13.679 16.684 1.00 76.69 455 ARG A C 1
ATOM 3669 O O . ARG A 1 455 ? -26.533 12.634 17.038 1.00 76.69 455 ARG A O 1
ATOM 3676 N N . THR A 1 456 ? -24.945 14.165 17.325 1.00 78.31 456 THR A N 1
ATOM 3677 C CA . THR A 1 456 ? -24.283 13.466 18.436 1.00 78.31 456 THR A CA 1
ATOM 3678 C C . THR A 1 456 ? -25.237 13.169 19.597 1.00 78.31 456 THR A C 1
ATOM 3680 O O . THR A 1 456 ? -25.208 12.067 20.141 1.00 78.31 456 THR A O 1
ATOM 3683 N N . PHE A 1 457 ? -26.110 14.110 19.972 1.00 83.19 457 PHE A N 1
ATOM 3684 C CA . PHE A 1 457 ? -26.996 13.938 21.125 1.00 83.19 457 PHE A CA 1
ATOM 3685 C C . PHE A 1 457 ? -28.224 13.103 20.788 1.00 83.19 457 PHE A C 1
ATOM 3687 O O . PHE A 1 457 ? -28.634 12.297 21.629 1.00 83.19 457 PHE A O 1
ATOM 3694 N N . SER A 1 458 ? -28.784 13.269 19.586 1.00 87.81 458 SER A N 1
ATOM 3695 C CA . SER A 1 458 ? -29.880 12.423 19.104 1.00 87.81 458 SER A CA 1
ATOM 3696 C C . SER A 1 458 ? -29.423 10.981 18.857 1.00 87.81 458 SER A C 1
ATOM 3698 O O . SER A 1 458 ? -30.139 10.068 19.251 1.00 87.81 458 SER A O 1
ATOM 3700 N N . LEU A 1 459 ? -28.209 10.748 18.338 1.00 88.00 459 LEU A N 1
ATOM 3701 C CA . LEU A 1 459 ? -27.597 9.410 18.247 1.00 88.00 459 LEU A CA 1
ATOM 3702 C C . LEU A 1 459 ? -27.370 8.791 19.626 1.00 88.00 459 LEU A C 1
ATOM 3704 O O . LEU A 1 459 ? -27.726 7.641 19.860 1.00 88.00 459 LEU A O 1
ATOM 3708 N N . ALA A 1 460 ? -26.836 9.560 20.574 1.00 87.44 460 ALA A N 1
ATOM 3709 C CA . ALA A 1 460 ? -26.685 9.075 21.941 1.00 87.44 460 ALA A CA 1
ATOM 3710 C C . ALA A 1 460 ? -28.047 8.728 22.569 1.00 87.44 460 ALA A C 1
ATOM 3712 O O . ALA A 1 460 ? -28.148 7.728 23.268 1.00 87.44 460 ALA A O 1
ATOM 3713 N N . ALA A 1 461 ? -29.108 9.489 22.265 1.00 90.12 461 ALA A N 1
ATOM 3714 C CA . ALA A 1 461 ? -30.469 9.166 22.692 1.00 90.12 461 ALA A CA 1
ATOM 3715 C C . ALA A 1 461 ? -31.039 7.922 21.988 1.00 90.12 461 ALA A C 1
ATOM 3717 O O . ALA A 1 461 ? -31.814 7.196 22.606 1.00 90.12 461 ALA A O 1
ATOM 3718 N N . CYS A 1 462 ? -30.631 7.625 20.746 1.00 91.56 462 CYS A N 1
ATOM 3719 C CA . CYS A 1 462 ? -30.923 6.341 20.099 1.00 91.56 462 CYS A CA 1
ATOM 3720 C C . CYS A 1 462 ? -30.312 5.164 20.872 1.00 91.56 462 CYS A C 1
ATOM 3722 O O . CYS A 1 462 ? -30.898 4.082 20.881 1.00 91.56 462 CYS A O 1
ATOM 3724 N N . THR A 1 463 ? -29.167 5.366 21.528 1.00 91.69 463 THR A N 1
ATOM 3725 C CA . THR A 1 463 ? -28.521 4.347 22.361 1.00 91.69 463 THR A CA 1
ATOM 3726 C C . THR A 1 463 ? -29.123 4.293 23.764 1.00 91.69 463 THR A C 1
ATOM 3728 O O . THR A 1 463 ? -29.622 3.240 24.142 1.00 91.69 463 THR A O 1
ATOM 3731 N N . PHE A 1 464 ? -29.123 5.384 24.535 1.00 92.62 464 PHE A N 1
ATOM 3732 C CA . PHE A 1 464 ? -29.606 5.406 25.921 1.00 92.62 464 PHE A CA 1
ATOM 3733 C C . PHE A 1 464 ? -30.191 6.772 26.304 1.00 92.62 464 PHE A C 1
ATOM 3735 O O . PHE A 1 464 ? -29.628 7.820 25.978 1.00 92.62 464 PHE A O 1
ATOM 3742 N N . VAL A 1 465 ? -31.287 6.775 27.067 1.00 92.38 465 VAL A N 1
ATOM 3743 C CA . VAL A 1 465 ? -31.845 7.988 27.681 1.00 92.38 465 VAL A CA 1
ATOM 3744 C C . VAL A 1 465 ? -31.872 7.896 29.204 1.00 92.38 465 VAL A C 1
ATOM 3746 O O . VAL A 1 465 ? -32.394 6.948 29.786 1.00 92.38 465 VAL A O 1
ATOM 3749 N N . PHE A 1 466 ? -31.339 8.926 29.864 1.00 90.06 466 PHE A N 1
ATOM 3750 C CA . PHE A 1 466 ? -31.392 9.042 31.322 1.00 90.06 466 PHE A CA 1
ATOM 3751 C C . PHE A 1 466 ? -32.848 9.112 31.811 1.00 90.06 466 PHE A C 1
ATOM 3753 O O . PHE A 1 466 ? -33.691 9.627 31.073 1.00 90.06 466 PHE A O 1
ATOM 3760 N N . PRO A 1 467 ? -33.174 8.627 33.019 1.00 90.25 467 PRO A N 1
ATOM 3761 C CA . PRO A 1 467 ? -34.458 8.903 33.670 1.00 90.25 467 PRO A CA 1
ATOM 3762 C C . PRO A 1 467 ? -34.630 10.401 33.983 1.00 90.25 467 PRO A C 1
ATOM 3764 O O . PRO A 1 467 ? -33.673 11.166 33.872 1.00 90.25 467 PRO A O 1
ATOM 3767 N N . ASP A 1 468 ? -35.842 10.855 34.301 1.00 86.62 468 ASP A N 1
ATOM 3768 C CA . ASP A 1 468 ? -36.125 12.289 34.513 1.00 86.62 468 ASP A CA 1
ATOM 3769 C C . ASP A 1 468 ? -35.481 12.840 35.794 1.00 86.62 468 ASP A C 1
ATOM 3771 O O . ASP A 1 468 ? -35.147 14.020 35.877 1.00 86.62 468 ASP A O 1
ATOM 3775 N N . GLU A 1 469 ? -35.219 11.967 36.761 1.00 86.50 469 GLU A N 1
ATOM 3776 C CA . GLU A 1 469 ? -34.597 12.262 38.051 1.00 86.50 469 GLU A CA 1
ATOM 3777 C C . GLU A 1 469 ? -33.092 12.559 37.934 1.00 86.50 469 GLU A C 1
ATOM 3779 O O . GLU A 1 469 ? -32.492 13.159 38.834 1.00 86.50 469 GLU A O 1
ATOM 3784 N N . ILE A 1 470 ? -32.461 12.143 36.829 1.00 85.00 470 ILE A N 1
ATOM 3785 C CA . ILE A 1 470 ? -31.056 12.434 36.530 1.00 85.00 470 ILE A CA 1
ATOM 3786 C C . ILE A 1 470 ? -30.979 13.282 35.268 1.00 85.00 470 ILE A C 1
ATOM 3788 O O . ILE A 1 470 ? -31.134 12.805 34.144 1.00 85.00 470 ILE A O 1
ATOM 3792 N N . THR A 1 471 ? -30.644 14.556 35.457 1.00 82.06 471 THR A N 1
ATOM 3793 C CA . THR A 1 471 ? -30.402 15.481 34.354 1.00 82.06 471 THR A CA 1
ATOM 3794 C C . THR A 1 471 ? -29.231 15.002 33.499 1.00 82.06 471 THR A C 1
ATOM 3796 O O . THR A 1 471 ? -28.105 14.872 33.987 1.00 82.06 471 THR A O 1
ATOM 3799 N N . ARG A 1 472 ? -29.482 14.786 32.202 1.00 81.50 472 ARG A N 1
ATOM 3800 C CA . ARG A 1 472 ? -28.427 14.514 31.220 1.00 81.50 472 ARG A CA 1
ATOM 3801 C C . ARG A 1 472 ? -27.524 15.751 31.084 1.00 81.50 472 ARG A C 1
ATOM 3803 O O . ARG A 1 472 ? -28.038 16.817 30.751 1.00 81.50 472 ARG A O 1
ATOM 3810 N N . PRO A 1 473 ? -26.201 15.632 31.276 1.00 82.00 473 PRO A N 1
ATOM 3811 C CA . PRO A 1 473 ? -25.288 16.755 31.071 1.00 82.00 473 PRO A CA 1
ATOM 3812 C C . PRO A 1 473 ? -25.147 17.106 29.587 1.00 82.00 473 PRO A C 1
ATOM 3814 O O . PRO A 1 473 ? -25.073 16.211 28.742 1.00 82.00 473 PRO A O 1
ATOM 3817 N N . PHE A 1 474 ? -25.036 18.398 29.263 1.00 81.38 474 PHE A N 1
ATOM 3818 C CA . PHE A 1 474 ? -24.754 18.871 27.903 1.00 81.38 474 PHE A CA 1
ATOM 3819 C C . PHE A 1 474 ? -23.567 19.834 27.862 1.00 81.38 474 PHE A C 1
ATOM 3821 O O . PHE A 1 474 ? -23.467 20.751 28.675 1.00 81.38 474 PHE A O 1
ATOM 3828 N N . LYS A 1 475 ? -22.708 19.705 26.840 1.00 79.00 475 LYS A N 1
ATOM 3829 C CA . LYS A 1 475 ? -21.526 20.574 26.666 1.00 79.00 475 LYS A CA 1
ATOM 3830 C C . LYS A 1 475 ? -21.855 22.069 26.636 1.00 79.00 475 LYS A C 1
ATOM 3832 O O . LYS A 1 475 ? -21.085 22.875 27.144 1.00 79.00 475 LYS A O 1
ATOM 3837 N N . PHE A 1 476 ? -22.992 22.458 26.053 1.00 76.12 476 PHE A N 1
ATOM 3838 C CA . PHE A 1 476 ? -23.367 23.874 25.979 1.00 76.12 476 PHE A CA 1
ATOM 3839 C C . PHE A 1 476 ? -23.705 24.462 27.357 1.00 76.12 476 PHE A C 1
ATOM 3841 O O . PHE A 1 476 ? -23.400 25.626 27.593 1.00 76.12 476 PHE A O 1
ATOM 3848 N N . GLN A 1 477 ? -24.281 23.662 28.264 1.00 81.19 477 GLN A N 1
ATOM 3849 C CA . GLN A 1 477 ? -24.547 24.080 29.642 1.00 81.19 477 GLN A CA 1
ATOM 3850 C C . GLN A 1 477 ? -23.236 24.268 30.402 1.00 81.19 477 GLN A C 1
ATOM 3852 O O . GLN A 1 477 ? -23.094 25.242 31.127 1.00 81.19 477 GLN A O 1
ATOM 3857 N N . MET A 1 478 ? -22.254 23.385 30.182 1.00 84.88 478 MET A N 1
ATOM 3858 C CA . MET A 1 478 ? -20.923 23.517 30.789 1.00 84.88 478 MET A CA 1
ATOM 3859 C C . MET A 1 478 ? -20.214 24.769 30.281 1.00 84.88 478 MET A C 1
ATOM 3861 O O . MET A 1 478 ? -19.662 25.527 31.066 1.00 84.88 478 MET A O 1
ATOM 3865 N N . ARG A 1 479 ? -20.303 25.043 28.974 1.00 81.19 479 ARG A N 1
ATOM 3866 C CA . ARG A 1 479 ? -19.763 26.274 28.388 1.00 81.19 479 ARG A CA 1
ATOM 3867 C C . ARG A 1 479 ? -20.423 27.529 28.952 1.00 81.19 479 ARG A C 1
ATOM 3869 O O . ARG A 1 479 ? -19.731 28.512 29.171 1.00 81.19 479 ARG A O 1
ATOM 3876 N N . GLN A 1 480 ? -21.738 27.519 29.154 1.00 81.25 480 GLN A N 1
ATOM 3877 C CA . GLN A 1 480 ? -22.439 28.654 29.748 1.00 81.25 480 GLN A CA 1
ATOM 3878 C C . GLN A 1 480 ? -22.047 28.849 31.216 1.00 81.25 480 GLN A C 1
ATOM 3880 O O . GLN A 1 480 ? -21.701 29.957 31.598 1.00 81.25 480 GLN A O 1
ATOM 3885 N N . LYS A 1 481 ? -22.024 27.770 31.999 1.00 83.00 481 LYS A N 1
ATOM 3886 C CA . LYS A 1 481 ? -21.625 27.805 33.405 1.00 83.00 481 LYS A CA 1
ATOM 3887 C C . LYS A 1 481 ? -20.187 28.302 33.577 1.00 83.00 481 LYS A C 1
ATOM 3889 O O . LYS A 1 481 ? -19.955 29.202 34.363 1.00 83.00 481 LYS A O 1
ATOM 3894 N N . LEU A 1 482 ? -19.241 27.796 32.781 1.00 83.94 482 LEU A N 1
ATOM 3895 C CA . LEU A 1 482 ? -17.847 28.250 32.826 1.00 83.94 482 LEU A CA 1
ATOM 3896 C C . LEU A 1 482 ? -17.695 29.725 32.429 1.00 83.94 482 LEU A C 1
ATOM 3898 O O . LEU A 1 482 ? -16.885 30.418 33.026 1.00 83.94 482 LEU A O 1
ATOM 3902 N N . ARG A 1 483 ? -18.497 30.224 31.474 1.00 84.00 483 ARG A N 1
ATOM 3903 C CA . ARG A 1 483 ? -18.548 31.663 31.145 1.00 84.00 483 ARG A CA 1
ATOM 3904 C C . ARG A 1 483 ? -19.050 32.501 32.316 1.00 84.00 483 ARG A C 1
ATOM 3906 O O . ARG A 1 483 ? -18.529 33.582 32.563 1.00 84.00 483 ARG A O 1
ATOM 3913 N N . GLU A 1 484 ? -20.087 32.021 32.996 1.00 84.62 484 GLU A N 1
ATOM 3914 C CA . GLU A 1 484 ? -20.661 32.686 34.168 1.00 84.62 484 GLU A CA 1
ATOM 3915 C C . GLU A 1 484 ? -19.682 32.666 35.356 1.00 84.62 484 GLU A C 1
ATOM 3917 O O . GLU A 1 484 ? -19.562 33.673 36.050 1.00 84.62 484 GLU A O 1
ATOM 3922 N N . ASP A 1 485 ? -18.944 31.567 35.542 1.00 82.31 485 ASP A N 1
ATOM 3923 C CA . ASP A 1 485 ? -17.986 31.378 36.637 1.00 82.31 485 ASP A CA 1
ATOM 3924 C C . ASP A 1 485 ? -16.661 32.141 36.415 1.00 82.31 485 ASP A C 1
ATOM 3926 O O . ASP A 1 485 ? -16.095 32.659 37.380 1.00 82.31 485 ASP A O 1
ATOM 3930 N N . SER A 1 486 ? -16.151 32.229 35.176 1.00 79.75 486 SER A N 1
ATOM 3931 C CA . SER A 1 486 ? -14.880 32.916 34.871 1.00 79.75 486 SER A CA 1
ATOM 3932 C C . SER A 1 486 ? -15.035 34.411 34.579 1.00 79.75 486 SER A C 1
ATOM 3934 O O . SER A 1 486 ? -14.094 35.176 34.775 1.00 79.75 486 SER A O 1
ATOM 3936 N N . GLY A 1 487 ? -16.214 34.845 34.121 1.00 73.81 487 GLY A N 1
ATOM 3937 C CA . GLY A 1 487 ? -16.451 36.216 33.660 1.00 73.81 487 GLY A CA 1
ATOM 3938 C C . GLY A 1 487 ? -15.870 36.529 32.273 1.00 73.81 487 GLY A C 1
ATOM 3939 O O . GLY A 1 487 ? -16.005 37.661 31.803 1.00 73.81 487 GLY A O 1
ATOM 3940 N N . ASP A 1 488 ? -15.264 35.547 31.598 1.00 76.06 488 ASP A N 1
ATOM 3941 C CA . ASP A 1 488 ? -14.644 35.713 30.282 1.00 76.06 488 ASP A CA 1
ATOM 3942 C C . ASP A 1 488 ? -15.633 35.511 29.121 1.00 76.06 488 ASP A C 1
ATOM 3944 O O . ASP A 1 488 ? -16.560 34.696 29.159 1.00 76.06 488 ASP A O 1
ATOM 3948 N N . VAL A 1 489 ? -15.398 36.229 28.016 1.00 68.69 489 VAL A N 1
ATOM 3949 C CA . VAL A 1 489 ? -16.204 36.111 26.782 1.00 68.69 489 VAL A CA 1
ATOM 3950 C C . VAL A 1 489 ? -15.909 34.795 26.040 1.00 68.69 489 VAL A C 1
ATOM 3952 O O . VAL A 1 489 ? -16.802 34.180 25.435 1.00 68.69 489 VAL A O 1
ATOM 3955 N N . GLU A 1 490 ? -14.664 34.327 26.118 1.00 74.00 490 GLU A N 1
ATOM 3956 C CA . GLU A 1 490 ? -14.202 33.066 25.543 1.00 74.00 490 GLU A CA 1
ATOM 3957 C C . GLU A 1 490 ? -13.783 32.083 26.632 1.00 74.00 490 GLU A C 1
ATOM 3959 O O . GLU A 1 490 ? -13.093 32.439 27.575 1.00 74.00 490 GLU A O 1
ATOM 3964 N N . VAL A 1 491 ? -14.212 30.829 26.475 1.00 76.88 491 VAL A N 1
ATOM 3965 C CA . VAL A 1 491 ? -13.874 29.727 27.381 1.00 76.88 491 VAL A CA 1
ATOM 3966 C C . VAL A 1 491 ? -13.135 28.673 26.584 1.00 76.88 491 VAL A C 1
ATOM 3968 O O . VAL A 1 491 ? -13.596 28.289 25.496 1.00 76.88 491 VAL A O 1
ATOM 3971 N N . ASP A 1 492 ? -12.028 28.200 27.155 1.00 82.56 492 ASP A N 1
ATOM 3972 C CA . ASP A 1 492 ? -11.204 27.138 26.594 1.00 82.56 492 ASP A CA 1
ATOM 3973 C C . ASP A 1 492 ? -12.040 25.883 26.304 1.00 82.56 492 ASP A C 1
ATOM 3975 O O . ASP A 1 492 ? -12.795 25.378 27.140 1.00 82.56 492 ASP A O 1
ATOM 3979 N N . ALA A 1 493 ? -11.913 25.361 25.086 1.00 79.75 493 ALA A N 1
ATOM 3980 C CA . ALA A 1 493 ? -12.669 24.188 24.664 1.00 79.75 493 ALA A CA 1
ATOM 3981 C C . ALA A 1 493 ? -12.247 22.923 25.433 1.00 79.75 493 ALA A C 1
ATOM 3983 O O . ALA A 1 493 ? -13.087 22.049 25.666 1.00 79.75 493 ALA A O 1
ATOM 3984 N N . GLY A 1 494 ? -10.978 22.836 25.848 1.00 83.31 494 GLY A N 1
ATOM 3985 C CA . GLY A 1 494 ? -10.459 21.727 26.647 1.00 83.31 494 GLY A CA 1
ATOM 3986 C C . GLY A 1 494 ? -11.045 21.697 28.058 1.00 83.31 494 GLY A C 1
ATOM 3987 O O . GLY A 1 494 ? -11.406 20.632 28.558 1.00 83.31 494 GLY A O 1
ATOM 3988 N N . GLU A 1 495 ? -11.206 22.856 28.690 1.00 83.25 495 GLU A N 1
ATOM 3989 C CA . GLU A 1 495 ? -11.845 22.984 30.002 1.00 83.25 495 GLU A CA 1
ATOM 3990 C C . GLU A 1 495 ? -13.329 22.596 29.978 1.00 83.25 495 GLU A C 1
ATOM 3992 O O . GLU A 1 495 ? -13.770 21.806 30.818 1.00 83.25 495 GLU A O 1
ATOM 3997 N N . VAL A 1 496 ? -14.076 23.049 28.963 1.00 83.25 496 VAL A N 1
ATOM 3998 C CA . VAL A 1 496 ? -15.474 22.625 28.742 1.00 83.25 496 VAL A CA 1
ATOM 3999 C C . VAL A 1 496 ? -15.570 21.105 28.617 1.00 83.25 496 VAL A C 1
ATOM 4001 O O . VAL A 1 496 ? -16.505 20.496 29.142 1.00 83.25 496 VAL A O 1
ATOM 4004 N N . ASP A 1 497 ? -14.619 20.485 27.918 1.00 81.69 497 ASP A N 1
ATOM 4005 C CA . ASP A 1 497 ? -14.601 19.042 27.720 1.00 81.69 497 ASP A CA 1
ATOM 4006 C C . ASP A 1 497 ? -14.325 18.260 29.008 1.00 81.69 497 ASP A C 1
ATOM 4008 O O . ASP A 1 497 ? -15.030 17.276 29.252 1.00 81.69 497 ASP A O 1
ATOM 4012 N N . ARG A 1 498 ? -13.388 18.723 29.848 1.00 84.12 498 ARG A N 1
ATOM 4013 C CA . ARG A 1 498 ? -13.085 18.118 31.159 1.00 84.12 498 ARG A CA 1
ATOM 4014 C C . ARG A 1 498 ? -14.258 18.221 32.137 1.00 84.12 498 ARG A C 1
ATOM 4016 O O . ARG A 1 498 ? -14.601 17.238 32.791 1.00 84.12 498 ARG A O 1
ATOM 4023 N N . GLU A 1 499 ? -14.902 19.384 32.232 1.00 85.81 499 GLU A N 1
ATOM 4024 C CA . GLU A 1 499 ? -16.039 19.572 33.150 1.00 85.81 499 GLU A CA 1
ATOM 4025 C C . GLU A 1 499 ? -17.271 18.777 32.697 1.00 85.81 499 GLU A C 1
ATOM 4027 O O . GLU A 1 499 ? -17.973 18.156 33.504 1.00 85.81 499 GLU A O 1
ATOM 4032 N N . TYR A 1 500 ? -17.511 18.726 31.384 1.00 84.88 500 TYR A N 1
ATOM 4033 C CA . TYR A 1 500 ? -18.550 17.876 30.814 1.00 84.88 500 TYR A CA 1
ATOM 4034 C C . TYR A 1 500 ? -18.315 16.395 31.131 1.00 84.88 500 TYR A C 1
ATOM 4036 O O . TYR A 1 500 ? -19.251 15.701 31.530 1.00 84.88 500 TYR A O 1
ATOM 4044 N N . GLU A 1 501 ? -17.079 15.917 30.992 1.00 81.75 501 GLU A N 1
ATOM 4045 C CA . GLU A 1 501 ? -16.704 14.539 31.310 1.00 81.75 501 GLU A CA 1
ATOM 4046 C C . GLU A 1 501 ? -16.930 14.208 32.785 1.00 81.75 501 GLU A C 1
ATOM 4048 O O . GLU A 1 501 ? -17.637 13.248 33.100 1.00 81.75 501 GLU A O 1
ATOM 4053 N N . ARG A 1 502 ? -16.446 15.064 33.689 1.00 85.25 502 ARG A N 1
ATOM 4054 C CA . ARG A 1 502 ? -16.657 14.914 35.132 1.00 85.25 502 ARG A CA 1
ATOM 4055 C C . ARG A 1 502 ? -18.140 14.826 35.490 1.00 85.25 502 ARG A C 1
ATOM 4057 O O . ARG A 1 502 ? -18.546 13.968 36.277 1.00 85.25 502 ARG A O 1
ATOM 4064 N N . THR A 1 503 ? -18.958 15.702 34.911 1.00 87.44 503 THR A N 1
ATOM 4065 C CA . THR A 1 503 ? -20.400 15.756 35.188 1.00 87.44 503 THR A CA 1
ATOM 4066 C C . THR A 1 503 ? -21.119 14.518 34.652 1.00 87.44 503 THR A C 1
ATOM 4068 O O . THR A 1 503 ? -21.995 13.961 35.318 1.00 87.44 503 THR A O 1
ATOM 4071 N N . LEU A 1 504 ? -20.730 14.045 33.468 1.00 85.50 504 LEU A N 1
ATOM 4072 C CA . LEU A 1 504 ? -21.290 12.847 32.851 1.00 85.50 504 LEU A CA 1
ATOM 4073 C C . LEU A 1 504 ? -20.916 11.565 33.603 1.00 85.50 504 LEU A C 1
ATOM 4075 O O . LEU A 1 504 ? -21.773 10.698 33.801 1.00 85.50 504 LEU A O 1
ATOM 4079 N N . GLU A 1 505 ? -19.675 11.444 34.068 1.00 86.31 505 GLU A N 1
ATOM 4080 C CA . GLU A 1 505 ? -19.281 10.344 34.948 1.00 86.31 505 GLU A CA 1
ATOM 4081 C C . GLU A 1 505 ? -20.101 10.338 36.235 1.00 86.31 505 GLU A C 1
ATOM 4083 O O . GLU A 1 505 ? -20.553 9.281 36.679 1.00 86.31 505 GLU A O 1
ATOM 4088 N N . LEU A 1 506 ? -20.325 11.512 36.829 1.00 87.56 506 LEU A N 1
ATOM 4089 C CA . LEU A 1 506 ? -21.114 11.638 38.048 1.00 87.56 506 LEU A CA 1
ATOM 4090 C C . LEU A 1 506 ? -22.569 11.216 37.809 1.00 87.56 506 LEU A C 1
ATOM 4092 O O . LEU A 1 506 ? -23.107 10.434 38.591 1.00 87.56 506 LEU A O 1
ATOM 4096 N N . ALA A 1 507 ? -23.179 11.650 36.702 1.00 87.69 507 ALA A N 1
ATOM 4097 C CA . ALA A 1 507 ? -24.519 11.223 36.299 1.00 87.69 507 ALA A CA 1
ATOM 4098 C C . ALA A 1 507 ? -24.600 9.701 36.081 1.00 87.69 507 ALA A C 1
ATOM 4100 O O . ALA A 1 507 ? -25.537 9.059 36.549 1.00 87.69 507 ALA A O 1
ATOM 4101 N N . THR A 1 508 ? -23.587 9.104 35.449 1.00 86.12 508 THR A N 1
ATOM 4102 C CA . THR A 1 508 ? -23.499 7.650 35.222 1.00 86.12 508 THR A CA 1
ATOM 4103 C C . THR A 1 508 ? -23.355 6.877 36.539 1.00 86.12 508 THR A C 1
ATOM 4105 O O . THR A 1 508 ? -24.008 5.853 36.747 1.00 86.12 508 THR A O 1
ATOM 4108 N N . ARG A 1 509 ? -22.552 7.384 37.485 1.00 87.12 509 ARG A N 1
ATOM 4109 C CA . ARG A 1 509 ? -22.425 6.800 38.832 1.00 87.12 509 ARG A CA 1
ATOM 4110 C C . ARG A 1 509 ? -23.729 6.902 39.618 1.00 87.12 509 ARG A C 1
ATOM 4112 O O . ARG A 1 509 ? -24.125 5.920 40.243 1.00 87.12 509 ARG A O 1
ATOM 4119 N N . ARG A 1 510 ? -24.406 8.054 39.565 1.00 89.50 510 ARG A N 1
ATOM 4120 C CA . ARG A 1 510 ? -25.729 8.244 40.180 1.00 89.50 510 ARG A CA 1
ATOM 4121 C C . ARG A 1 510 ? -26.744 7.273 39.595 1.00 89.50 510 ARG A C 1
ATOM 4123 O O . ARG A 1 510 ? -27.429 6.613 40.358 1.00 89.50 510 ARG A O 1
ATOM 4130 N N . LEU A 1 511 ? -26.761 7.085 38.278 1.00 88.88 511 LEU A N 1
ATOM 4131 C CA . LEU A 1 511 ? -27.637 6.117 37.615 1.00 88.88 511 LEU A CA 1
ATOM 4132 C C . LEU A 1 511 ? -27.434 4.698 38.167 1.00 88.88 511 LEU A C 1
ATOM 4134 O O . LEU A 1 511 ? -28.395 4.031 38.538 1.00 88.88 511 LEU A O 1
ATOM 4138 N N . LYS A 1 512 ? -26.175 4.270 38.311 1.00 87.62 512 LYS A N 1
ATOM 4139 C CA . LYS A 1 512 ? -25.820 2.948 38.848 1.00 87.62 512 LYS A CA 1
ATOM 4140 C C . LYS A 1 512 ? -26.226 2.748 40.316 1.00 87.62 512 LYS A C 1
ATOM 4142 O O . LYS A 1 512 ? -26.519 1.620 40.708 1.00 87.62 512 LYS A O 1
ATOM 4147 N N . ILE A 1 513 ? -26.203 3.803 41.133 1.00 87.88 513 ILE A N 1
ATOM 4148 C CA . ILE A 1 513 ? -26.453 3.728 42.584 1.00 87.88 513 ILE A CA 1
ATOM 4149 C C . ILE A 1 513 ? -27.920 4.013 42.927 1.00 87.88 513 ILE A C 1
ATOM 4151 O O . ILE A 1 513 ? -28.527 3.258 43.681 1.00 87.88 513 ILE A O 1
ATOM 4155 N N . GLU A 1 514 ? -28.466 5.106 42.399 1.00 90.38 514 GLU A N 1
ATOM 4156 C CA . GLU A 1 514 ? -29.793 5.639 42.725 1.00 90.38 514 GLU A CA 1
ATOM 4157 C C . GLU A 1 514 ? -30.899 4.963 41.905 1.00 90.38 514 GLU A C 1
ATOM 4159 O O . GLU A 1 514 ? -31.995 4.769 42.419 1.00 90.38 514 GLU A O 1
ATOM 4164 N N . MET A 1 515 ? -30.623 4.566 40.654 1.00 89.00 515 MET A N 1
ATOM 4165 C CA . MET A 1 515 ? -31.624 3.984 39.745 1.00 89.00 515 MET A CA 1
ATOM 4166 C C . MET A 1 515 ? -31.119 2.738 38.997 1.00 89.00 515 MET A C 1
ATOM 4168 O O . MET A 1 515 ? -31.170 2.686 37.764 1.00 89.00 515 MET A O 1
ATOM 4172 N N . PRO A 1 516 ? -30.666 1.687 39.707 1.00 90.31 516 PRO A N 1
ATOM 4173 C CA . PRO A 1 516 ? -30.124 0.484 39.076 1.00 90.31 516 PRO A CA 1
ATOM 4174 C C . PRO A 1 516 ? -31.140 -0.244 38.185 1.00 90.31 516 PRO A C 1
ATOM 4176 O O . PRO A 1 516 ? -30.740 -0.889 37.220 1.00 90.31 516 PRO A O 1
ATOM 4179 N N . ASP A 1 517 ? -32.444 -0.129 38.459 1.00 90.56 517 ASP A N 1
ATOM 4180 C CA . ASP A 1 517 ? -33.481 -0.786 37.654 1.00 90.56 517 ASP A CA 1
ATOM 4181 C C . ASP A 1 517 ? -33.547 -0.247 36.217 1.00 90.56 517 ASP A C 1
ATOM 4183 O O . ASP A 1 517 ? -33.835 -1.020 35.305 1.00 90.56 517 ASP A O 1
ATOM 4187 N N . SER A 1 518 ? -33.151 1.013 35.985 1.00 90.25 518 SER A N 1
ATOM 4188 C CA . SER A 1 518 ? -33.014 1.598 34.636 1.00 90.25 518 SER A CA 1
ATOM 4189 C C . SER A 1 518 ? -31.918 0.944 33.786 1.00 90.25 518 SER A C 1
ATOM 4191 O O . SER A 1 518 ? -31.888 1.113 32.568 1.00 90.25 518 SER A O 1
ATOM 4193 N N . LEU A 1 519 ? -31.034 0.174 34.426 1.00 91.19 519 LEU A N 1
ATOM 4194 C CA . LEU A 1 519 ? -29.921 -0.543 33.814 1.00 91.19 519 LEU A CA 1
ATOM 4195 C C . LEU A 1 519 ? -30.123 -2.069 33.817 1.00 91.19 519 LEU A C 1
ATOM 4197 O O . LEU A 1 519 ? -29.323 -2.792 33.227 1.00 91.19 519 LEU A O 1
ATOM 4201 N N . ARG A 1 520 ? -31.165 -2.599 34.472 1.00 92.25 520 ARG A N 1
ATOM 4202 C CA . ARG A 1 520 ? -31.421 -4.049 34.580 1.00 92.25 520 ARG A CA 1
ATOM 4203 C C . ARG A 1 520 ? -32.246 -4.571 33.418 1.00 92.25 520 ARG A C 1
ATOM 4205 O O . ARG A 1 520 ? -33.285 -3.998 33.106 1.00 92.25 520 ARG A O 1
ATOM 4212 N N . MET A 1 521 ? -31.861 -5.725 32.871 1.00 88.94 521 MET A N 1
ATOM 4213 C CA . MET A 1 521 ? -32.652 -6.413 31.841 1.00 88.94 521 MET A CA 1
ATOM 4214 C C . MET A 1 521 ? -34.075 -6.740 32.313 1.00 88.94 521 MET A C 1
ATOM 4216 O O . MET A 1 521 ? -35.017 -6.565 31.554 1.00 88.94 521 MET A O 1
ATOM 4220 N N . GLU A 1 522 ? -34.226 -7.189 33.563 1.00 87.25 522 GLU A N 1
ATOM 4221 C CA . GLU A 1 522 ? -35.526 -7.487 34.196 1.00 87.25 522 GLU A CA 1
ATOM 4222 C C . GLU A 1 522 ? -36.209 -6.234 34.784 1.00 87.25 522 GLU A C 1
ATOM 4224 O O . GLU A 1 522 ? -37.286 -6.329 35.365 1.00 87.25 522 GLU A O 1
ATOM 4229 N N . GLY A 1 523 ? -35.563 -5.068 34.678 1.00 88.56 523 GLY A N 1
ATOM 4230 C CA . GLY A 1 523 ? -36.061 -3.789 35.175 1.00 88.56 523 GLY A CA 1
ATOM 4231 C C . GLY A 1 523 ? -36.634 -2.922 34.057 1.00 88.56 523 GLY A C 1
ATOM 4232 O O . GLY A 1 523 ? -37.309 -3.395 33.145 1.00 88.56 523 GLY A O 1
ATOM 4233 N N . THR A 1 524 ? -36.345 -1.624 34.108 1.00 92.06 524 THR A N 1
ATOM 4234 C CA . THR A 1 524 ? -36.827 -0.637 33.134 1.00 92.06 524 THR A CA 1
ATOM 4235 C C . THR A 1 524 ? -35.820 -0.355 32.016 1.00 92.06 524 THR A C 1
ATOM 4237 O O . THR A 1 524 ? -36.006 0.599 31.262 1.00 92.06 524 THR A O 1
ATOM 4240 N N . LEU A 1 525 ? -34.784 -1.188 31.824 1.00 93.94 525 LEU A N 1
ATOM 4241 C CA . LEU A 1 525 ? -33.813 -1.008 30.733 1.00 93.94 525 LEU A CA 1
ATOM 4242 C C . LEU A 1 525 ? -34.485 -0.944 29.358 1.00 93.94 525 LEU A C 1
ATOM 4244 O O . LEU A 1 525 ? -34.090 -0.120 28.547 1.00 93.94 525 LEU A O 1
ATOM 4248 N N . ALA A 1 526 ? -35.537 -1.729 29.106 1.00 93.75 526 ALA A N 1
ATOM 4249 C CA . ALA A 1 526 ? -36.306 -1.649 27.857 1.00 93.75 526 ALA A CA 1
ATOM 4250 C C . ALA A 1 526 ? -36.899 -0.248 27.605 1.00 93.75 526 ALA A C 1
ATOM 4252 O O . ALA A 1 526 ? -37.101 0.151 26.465 1.00 93.75 526 ALA A O 1
ATOM 4253 N N . VAL A 1 527 ? -37.170 0.517 28.665 1.00 93.81 527 VAL A N 1
ATOM 4254 C CA . VAL A 1 527 ? -37.693 1.884 28.576 1.00 93.81 527 VAL A CA 1
ATOM 4255 C C . VAL A 1 527 ? -36.566 2.885 28.309 1.00 93.81 527 VAL A C 1
ATOM 4257 O O . VAL A 1 527 ? -36.764 3.838 27.563 1.00 93.81 527 VAL A O 1
ATOM 4260 N N . HIS A 1 528 ? -35.375 2.681 28.869 1.00 93.56 528 HIS A N 1
ATOM 4261 C CA . HIS A 1 528 ? -34.259 3.630 28.738 1.00 93.56 528 HIS A CA 1
ATOM 4262 C C . HIS A 1 528 ? -33.323 3.334 27.560 1.00 93.56 528 HIS A C 1
ATOM 4264 O O . HIS A 1 528 ? -32.723 4.246 26.992 1.00 93.56 528 HIS A O 1
ATOM 4270 N N . SER A 1 529 ? -33.191 2.064 27.193 1.00 94.75 529 SER A N 1
ATOM 4271 C CA . SER A 1 529 ? -32.375 1.567 26.091 1.00 94.75 529 SER A CA 1
ATOM 4272 C C . SER A 1 529 ? -32.844 0.175 25.639 1.00 94.75 529 SER A C 1
ATOM 4274 O O . SER A 1 529 ? -32.266 -0.851 26.020 1.00 94.75 529 SER A O 1
ATOM 4276 N N . PRO A 1 530 ? -33.852 0.120 24.750 1.00 95.00 530 PRO A N 1
ATOM 4277 C CA . PRO A 1 530 ? -34.162 -1.084 23.981 1.00 95.00 530 PRO A CA 1
ATOM 4278 C C . PRO A 1 530 ? -32.914 -1.690 23.315 1.00 95.00 530 PRO A C 1
ATOM 4280 O O . PRO A 1 530 ? -32.749 -2.907 23.247 1.00 95.00 530 PRO A O 1
ATOM 4283 N N . LYS A 1 531 ? -31.997 -0.827 22.855 1.00 94.62 531 LYS A N 1
ATOM 4284 C CA . LYS A 1 531 ? -30.768 -1.217 22.160 1.00 94.62 531 LYS A CA 1
ATOM 4285 C C . LYS A 1 531 ? -29.808 -2.007 23.056 1.00 94.62 531 LYS A C 1
ATOM 4287 O O . LYS A 1 531 ? -29.329 -3.062 22.645 1.00 94.62 531 LYS A O 1
ATOM 4292 N N . PHE A 1 532 ? -29.538 -1.540 24.278 1.00 95.31 532 PHE A N 1
ATOM 4293 C CA . PHE A 1 532 ? -28.704 -2.283 25.228 1.00 95.31 532 PHE A CA 1
ATOM 4294 C C . PHE A 1 532 ? -29.365 -3.582 25.673 1.00 95.31 532 PHE A C 1
ATOM 4296 O O . PHE A 1 532 ? -28.657 -4.568 25.862 1.00 95.31 532 PHE A O 1
ATOM 4303 N N . LEU A 1 533 ? -30.696 -3.621 25.790 1.00 95.06 533 LEU A N 1
ATOM 4304 C CA . LEU A 1 533 ? -31.404 -4.868 26.070 1.00 95.06 533 LEU A CA 1
ATOM 4305 C C . LEU A 1 533 ? -31.161 -5.909 24.966 1.00 95.06 533 LEU A C 1
ATOM 4307 O O . LEU A 1 533 ? -30.743 -7.024 25.273 1.00 95.06 533 LEU A O 1
ATOM 4311 N N . ALA A 1 534 ? -31.349 -5.531 23.697 1.00 95.12 534 ALA A N 1
ATOM 4312 C CA . ALA A 1 534 ? -31.076 -6.409 22.557 1.00 95.12 534 ALA A CA 1
ATOM 4313 C C . ALA A 1 534 ? -29.604 -6.857 22.531 1.00 95.12 534 ALA A C 1
ATOM 4315 O O . ALA A 1 534 ? -29.311 -8.044 22.399 1.00 95.12 534 ALA A O 1
ATOM 4316 N N . LEU A 1 535 ? -28.668 -5.925 22.734 1.00 95.38 535 LEU A N 1
ATOM 4317 C CA . LEU A 1 535 ? -27.238 -6.226 22.780 1.00 95.38 535 LEU A CA 1
ATOM 4318 C C . LEU A 1 535 ? -26.883 -7.216 23.897 1.00 95.38 535 LEU A C 1
ATOM 4320 O O . LEU A 1 535 ? -26.136 -8.162 23.658 1.00 95.38 535 LEU A O 1
ATOM 4324 N N . LEU A 1 536 ? -27.437 -7.052 25.101 1.00 93.75 536 LEU A N 1
ATOM 4325 C CA . LEU A 1 536 ? -27.207 -7.980 26.211 1.00 93.75 536 LEU A CA 1
ATOM 4326 C C . LEU A 1 536 ? -27.755 -9.379 25.927 1.00 93.75 536 LEU A C 1
ATOM 4328 O O . LEU A 1 536 ? -27.112 -10.357 26.309 1.00 93.75 536 LEU A O 1
ATOM 4332 N N . GLN A 1 537 ? -28.903 -9.487 25.254 1.00 92.81 537 GLN A N 1
ATOM 4333 C CA . GLN A 1 537 ? -29.472 -10.775 24.848 1.00 92.81 537 GLN A CA 1
ATOM 4334 C C . GLN A 1 537 ? -28.531 -11.514 23.886 1.00 92.81 537 GLN A C 1
ATOM 4336 O O . GLN A 1 537 ? -28.226 -12.686 24.117 1.00 92.81 537 GLN A O 1
ATOM 4341 N N . TYR A 1 538 ? -27.988 -10.821 22.879 1.00 93.38 538 TYR A N 1
ATOM 4342 C CA . TYR A 1 538 ? -26.995 -11.403 21.969 1.00 93.38 538 TYR A CA 1
ATOM 4343 C C . TYR A 1 538 ? -25.694 -11.781 22.687 1.00 93.38 538 TYR A C 1
ATOM 4345 O O . TYR A 1 538 ? -25.226 -12.908 22.541 1.00 93.38 538 TYR A O 1
ATOM 4353 N N . LEU A 1 539 ? -25.153 -10.904 23.541 1.00 92.81 539 LEU A N 1
ATOM 4354 C CA . LEU A 1 539 ? -23.926 -11.189 24.297 1.00 92.81 539 LEU A CA 1
ATOM 4355 C C . LEU A 1 539 ? -24.063 -12.400 25.231 1.00 92.81 539 LEU A C 1
ATOM 4357 O O . LEU A 1 539 ? -23.106 -13.158 25.417 1.00 92.81 539 LEU A O 1
ATOM 4361 N N . GLN A 1 540 ? -25.240 -12.596 25.833 1.00 88.56 540 GLN A N 1
ATOM 4362 C CA . GLN A 1 540 ? -25.523 -13.771 26.661 1.00 88.56 540 GLN A CA 1
ATOM 4363 C C . GLN A 1 540 ? -25.605 -15.060 25.840 1.00 88.56 540 GLN A C 1
ATOM 4365 O O . GLN A 1 540 ? -25.208 -16.111 26.344 1.00 88.56 540 GLN A O 1
ATOM 4370 N N . GLY A 1 541 ? -26.079 -14.972 24.595 1.00 86.94 541 GLY A N 1
ATOM 4371 C CA . GLY A 1 541 ? -26.143 -16.081 23.643 1.00 86.94 541 GLY A CA 1
ATOM 4372 C C . GLY A 1 541 ? -24.861 -16.324 22.838 1.00 86.94 541 GLY A C 1
ATOM 4373 O O . GLY A 1 541 ? -24.793 -17.328 22.136 1.00 86.94 541 GLY A O 1
ATOM 4374 N N . SER A 1 542 ? -23.853 -15.445 22.925 1.00 90.06 542 SER A N 1
ATOM 4375 C CA . SER A 1 542 ? -22.617 -15.562 22.137 1.00 90.06 542 SER A CA 1
ATOM 4376 C C . SER A 1 542 ? -21.932 -16.918 22.355 1.00 90.06 542 SER A C 1
ATOM 4378 O O . SER A 1 542 ? -21.744 -17.301 23.513 1.00 90.06 542 SER A O 1
ATOM 4380 N N . PRO A 1 543 ? -21.491 -17.631 21.302 1.00 89.44 543 PRO A N 1
ATOM 4381 C CA . PRO A 1 543 ? -20.782 -18.905 21.441 1.00 89.44 543 PRO A CA 1
ATOM 4382 C C . PRO A 1 543 ? -19.335 -18.753 21.945 1.00 89.44 543 PRO A C 1
ATOM 4384 O O . PRO A 1 543 ? -18.718 -19.746 22.317 1.00 89.44 543 PRO A O 1
ATOM 4387 N N . GLY A 1 544 ? -18.786 -17.534 21.988 1.00 91.44 544 GLY A N 1
ATOM 4388 C CA . GLY A 1 544 ? -17.416 -17.283 22.439 1.00 91.44 544 GLY A CA 1
ATOM 4389 C C . GLY A 1 544 ? -17.119 -15.800 22.691 1.00 91.44 544 GLY A C 1
ATOM 4390 O O . GLY A 1 544 ? -18.047 -15.034 22.983 1.00 91.44 544 GLY A O 1
ATOM 4391 N N . PRO A 1 545 ? -15.843 -15.380 22.600 1.00 94.75 545 PRO A N 1
ATOM 4392 C CA . PRO A 1 545 ? -15.442 -13.989 22.780 1.00 94.75 545 PRO A CA 1
ATOM 4393 C C . PRO A 1 545 ? -16.147 -13.054 21.791 1.00 94.75 545 PRO A C 1
ATOM 4395 O O . PRO A 1 545 ? -16.275 -13.371 20.608 1.00 94.75 545 PRO A O 1
ATOM 4398 N N . ALA A 1 546 ? -16.587 -11.892 22.265 1.00 96.12 546 ALA A N 1
ATOM 4399 C CA . ALA A 1 546 ? -17.287 -10.891 21.468 1.00 96.12 546 ALA A CA 1
ATOM 4400 C C . ALA A 1 546 ? -16.585 -9.531 21.537 1.00 96.12 546 ALA A C 1
ATOM 4402 O O . ALA A 1 546 ? -16.118 -9.107 22.596 1.00 96.12 546 ALA A O 1
ATOM 4403 N N . LEU A 1 547 ? -16.547 -8.827 20.409 1.00 96.06 547 LEU A N 1
ATOM 4404 C CA . LEU A 1 547 ? -16.109 -7.441 20.314 1.00 96.06 547 LEU A CA 1
ATOM 4405 C C . LEU A 1 547 ? -17.327 -6.521 20.361 1.00 96.06 547 LEU A C 1
ATOM 4407 O O . LEU A 1 547 ? -18.272 -6.709 19.600 1.00 96.06 547 LEU A O 1
ATOM 4411 N N . VAL A 1 548 ? -17.287 -5.489 21.198 1.00 95.56 548 VAL A N 1
ATOM 4412 C CA . VAL A 1 548 ? -18.284 -4.415 21.204 1.00 95.56 548 VAL A CA 1
ATOM 4413 C C . VAL A 1 548 ? -17.603 -3.095 20.874 1.00 95.56 548 VAL A C 1
ATOM 4415 O O . VAL A 1 548 ? -16.606 -2.714 21.487 1.00 95.56 548 VAL A O 1
ATOM 4418 N N . TYR A 1 549 ? -18.160 -2.384 19.904 1.00 93.81 549 TYR A N 1
ATOM 4419 C CA . TYR A 1 549 ? -17.654 -1.113 19.419 1.00 93.81 549 TYR A CA 1
ATOM 4420 C C . TYR A 1 549 ? -18.690 -0.003 19.601 1.00 93.81 549 TYR A C 1
ATOM 4422 O O . TYR A 1 549 ? -19.844 -0.144 19.186 1.00 93.81 549 TYR A O 1
ATOM 4430 N N . SER A 1 550 ? -18.250 1.119 20.177 1.00 90.75 550 SER A N 1
ATOM 4431 C CA . SER A 1 550 ? -19.029 2.358 20.265 1.00 90.75 550 SER A CA 1
ATOM 4432 C C . SER A 1 550 ? -18.247 3.540 19.697 1.00 90.75 550 SER A C 1
ATOM 4434 O O . SER A 1 550 ? -17.031 3.658 19.876 1.00 90.75 550 SER A O 1
ATOM 4436 N N . GLN A 1 551 ? -18.952 4.452 19.030 1.00 82.56 551 GLN A N 1
ATOM 4437 C CA . GLN A 1 551 ? -18.367 5.710 18.549 1.00 82.56 551 GLN A CA 1
ATOM 4438 C C . GLN A 1 551 ? -18.083 6.689 19.691 1.00 82.56 551 GLN A C 1
ATOM 4440 O O . GLN A 1 551 ? -17.175 7.523 19.603 1.00 82.56 551 GLN A O 1
ATOM 4445 N N . PHE A 1 552 ? -18.850 6.598 20.777 1.00 82.19 552 PHE A N 1
ATOM 4446 C CA . PHE A 1 552 ? -18.714 7.498 21.909 1.00 82.19 552 PHE A CA 1
ATOM 4447 C C . PHE A 1 552 ? -17.486 7.112 22.733 1.00 82.19 552 PHE A C 1
ATOM 4449 O O . PHE A 1 552 ? -17.474 6.121 23.459 1.00 82.19 552 PHE A O 1
ATOM 4456 N N . ARG A 1 553 ? -16.440 7.939 22.628 1.00 67.00 553 ARG A N 1
ATOM 4457 C CA . ARG A 1 553 ? -15.171 7.759 23.354 1.00 67.00 553 ARG A CA 1
ATOM 4458 C C . ARG A 1 553 ? -15.303 7.905 24.877 1.00 67.00 553 ARG A C 1
ATOM 4460 O O . ARG A 1 553 ? -14.399 7.504 25.594 1.00 67.00 553 ARG A O 1
ATOM 4467 N N . ARG A 1 554 ? -16.399 8.511 25.345 1.00 70.56 554 ARG A N 1
ATOM 4468 C CA . ARG A 1 554 ? -16.622 8.946 26.734 1.00 70.56 554 ARG A CA 1
ATOM 4469 C C . ARG A 1 554 ? -17.637 8.040 27.443 1.00 70.56 554 ARG A C 1
ATOM 4471 O O . ARG A 1 554 ? -18.102 7.044 26.889 1.00 70.56 554 ARG A O 1
ATOM 4478 N N . ALA A 1 555 ? -18.047 8.425 28.649 1.00 66.62 555 ALA A N 1
ATOM 4479 C CA . ALA A 1 555 ? -19.014 7.676 29.450 1.00 66.62 555 ALA A CA 1
ATOM 4480 C C . ALA A 1 555 ? -20.390 7.436 28.775 1.00 66.62 555 ALA A C 1
ATOM 4482 O O . ALA A 1 555 ? -21.077 6.501 29.174 1.00 66.62 555 ALA A O 1
ATOM 4483 N N . GLU A 1 556 ? -20.780 8.195 27.737 1.00 74.44 556 GLU A N 1
ATOM 4484 C CA . GLU A 1 556 ? -22.076 8.038 27.037 1.00 74.44 556 GLU A CA 1
ATOM 4485 C C . GLU A 1 556 ? -22.219 6.706 26.279 1.00 74.44 556 GLU A C 1
ATOM 4487 O O . GLU A 1 556 ? -23.335 6.243 26.073 1.00 74.44 556 GLU A O 1
ATOM 4492 N N . GLY A 1 557 ? -21.108 6.096 25.854 1.00 82.88 557 GLY A N 1
ATOM 4493 C CA . GLY A 1 557 ? -21.119 4.816 25.143 1.00 82.88 557 GLY A CA 1
ATOM 4494 C C . GLY A 1 557 ? -20.756 3.669 26.071 1.00 82.88 557 GLY A C 1
ATOM 4495 O O . GLY A 1 557 ? -21.584 3.136 26.813 1.00 82.88 557 GLY A O 1
ATOM 4496 N N . LEU A 1 558 ? -19.472 3.306 26.052 1.00 87.81 558 LEU A N 1
ATOM 4497 C CA . LEU A 1 558 ? -18.967 2.156 26.799 1.00 87.81 558 LEU A CA 1
ATOM 4498 C C . LEU A 1 558 ? -19.113 2.298 28.317 1.00 87.81 558 LEU A C 1
ATOM 4500 O O . LEU A 1 558 ? -19.245 1.285 28.988 1.00 87.81 558 LEU A O 1
ATOM 4504 N N . GLY A 1 559 ? -19.118 3.514 28.874 1.00 87.69 559 GLY A N 1
ATOM 4505 C CA . GLY A 1 559 ? -19.289 3.724 30.320 1.00 87.69 559 GLY A CA 1
ATOM 4506 C C . GLY A 1 559 ? -20.695 3.372 30.822 1.00 87.69 559 GLY A C 1
ATOM 4507 O O . GLY A 1 559 ? -20.847 2.691 31.843 1.00 87.69 559 GLY A O 1
ATOM 4508 N N . LEU A 1 560 ? -21.731 3.781 30.084 1.00 90.12 560 LEU A N 1
ATOM 4509 C CA . LEU A 1 560 ? -23.112 3.375 30.344 1.00 90.12 560 LEU A CA 1
ATOM 4510 C C . LEU A 1 560 ? -23.305 1.878 30.094 1.00 90.12 560 LEU A C 1
ATOM 4512 O O . LEU A 1 560 ? -23.914 1.203 30.926 1.00 90.12 560 LEU A O 1
ATOM 4516 N N . LEU A 1 561 ? -22.732 1.328 29.018 1.00 92.31 561 LEU A N 1
ATOM 4517 C CA . LEU A 1 561 ? -22.783 -0.114 28.769 1.00 92.31 561 LEU A CA 1
ATOM 4518 C C . LEU A 1 561 ? -22.086 -0.912 29.882 1.00 92.31 561 LEU A C 1
ATOM 4520 O O . LEU A 1 561 ? -22.642 -1.889 30.366 1.00 92.31 561 LEU A O 1
ATOM 4524 N N . ALA A 1 562 ? -20.917 -0.472 30.343 1.00 91.44 562 ALA A N 1
ATOM 4525 C CA . ALA A 1 562 ? -20.193 -1.057 31.469 1.00 91.44 562 ALA A CA 1
ATOM 4526 C C . ALA A 1 562 ? -21.030 -1.041 32.752 1.00 91.44 562 ALA A C 1
ATOM 4528 O O . ALA A 1 562 ? -21.193 -2.068 33.403 1.00 91.44 562 ALA A O 1
ATOM 4529 N N . SER A 1 563 ? -21.659 0.097 33.060 1.00 91.25 563 SER A N 1
ATOM 4530 C CA . SER A 1 563 ? -22.578 0.206 34.199 1.00 91.25 563 SER A CA 1
ATOM 4531 C C . SER A 1 563 ? -23.782 -0.730 34.051 1.00 91.25 563 SER A C 1
ATOM 4533 O O . SER A 1 563 ? -24.221 -1.326 35.031 1.00 91.25 563 SER A O 1
ATOM 4535 N N . THR A 1 564 ? -24.285 -0.904 32.828 1.00 92.56 564 THR A N 1
ATOM 4536 C CA . THR A 1 564 ? -25.365 -1.847 32.512 1.00 92.56 564 THR A CA 1
ATOM 4537 C C . THR A 1 564 ? -24.908 -3.292 32.732 1.00 92.56 564 THR A C 1
ATOM 4539 O O . THR A 1 564 ? -25.582 -4.061 33.415 1.00 92.56 564 THR A O 1
ATOM 4542 N N . LEU A 1 565 ? -23.736 -3.668 32.219 1.00 92.38 565 LEU A N 1
ATOM 4543 C CA . LEU A 1 565 ? -23.132 -4.990 32.394 1.00 92.38 565 LEU A CA 1
ATOM 4544 C C . LEU A 1 565 ? -22.916 -5.310 33.882 1.00 92.38 565 LEU A C 1
ATOM 4546 O O . LEU A 1 565 ? -23.357 -6.365 34.345 1.00 92.38 565 LEU A O 1
ATOM 4550 N N . ASP A 1 566 ? -22.336 -4.378 34.640 1.00 90.44 566 ASP A N 1
ATOM 4551 C CA . ASP A 1 566 ? -22.095 -4.500 36.082 1.00 90.44 566 ASP A CA 1
ATOM 4552 C C . ASP A 1 566 ? -23.374 -4.825 36.866 1.00 90.44 566 ASP A C 1
ATOM 4554 O O . ASP A 1 566 ? -23.406 -5.732 37.700 1.00 90.44 566 ASP A O 1
ATOM 4558 N N . VAL A 1 567 ? -24.456 -4.087 36.598 1.00 90.69 567 VAL A N 1
ATOM 4559 C CA . VAL A 1 567 ? -25.738 -4.267 37.298 1.00 90.69 567 VAL A CA 1
ATOM 4560 C C . VAL A 1 567 ? -26.402 -5.601 36.925 1.00 90.69 567 VAL A C 1
ATOM 4562 O O . VAL A 1 567 ? -27.111 -6.182 37.748 1.00 90.69 567 VAL A O 1
ATOM 4565 N N . ASN A 1 568 ? -26.131 -6.126 35.726 1.00 91.12 568 ASN A N 1
ATOM 4566 C CA . ASN A 1 568 ? -26.607 -7.433 35.254 1.00 91.12 568 ASN A CA 1
ATOM 4567 C C . ASN A 1 568 ? -25.627 -8.587 35.561 1.00 91.12 568 ASN A C 1
ATOM 4569 O O . ASN A 1 568 ? -25.701 -9.658 34.948 1.00 91.12 568 ASN A O 1
ATOM 4573 N N . GLY A 1 569 ? -24.719 -8.395 36.525 1.00 88.19 569 GLY A N 1
ATOM 4574 C CA . GLY A 1 569 ? -23.867 -9.453 37.075 1.00 88.19 569 GLY A CA 1
ATOM 4575 C C . GLY A 1 569 ? -22.648 -9.810 36.227 1.00 88.19 569 GLY A C 1
ATOM 4576 O O . GLY A 1 569 ? -22.105 -10.906 36.388 1.00 88.19 569 GLY A O 1
ATOM 4577 N N . TRP A 1 570 ? -22.237 -8.924 35.322 1.00 90.50 570 TRP A N 1
ATOM 4578 C CA . TRP A 1 570 ? -20.925 -8.993 34.688 1.00 90.50 570 TRP A CA 1
ATOM 4579 C C . TRP A 1 570 ? -19.887 -8.260 35.532 1.00 90.50 570 TRP A C 1
ATOM 4581 O O . TRP A 1 570 ? -20.225 -7.452 36.393 1.00 90.50 570 TRP A O 1
ATOM 4591 N N . VAL A 1 571 ? -18.617 -8.563 35.291 1.00 89.44 571 VAL A N 1
ATOM 4592 C CA . VAL A 1 571 ? -17.501 -8.028 36.066 1.00 89.44 571 VAL A CA 1
ATOM 4593 C C . VAL A 1 571 ? -16.424 -7.485 35.137 1.00 89.44 571 VAL A C 1
ATOM 4595 O O . VAL A 1 571 ? -15.961 -8.186 34.236 1.00 89.44 571 VAL A O 1
ATOM 4598 N N . GLU A 1 572 ? -15.974 -6.257 35.380 1.00 90.19 572 GLU A N 1
ATOM 4599 C CA . GLU A 1 572 ? -14.823 -5.715 34.663 1.00 90.19 572 GLU A CA 1
ATOM 4600 C C . GLU A 1 572 ? -13.541 -6.482 35.014 1.00 90.19 572 GLU A C 1
ATOM 4602 O O . GLU A 1 572 ? -13.148 -6.615 36.180 1.00 90.19 572 GLU A O 1
ATOM 4607 N N . PHE A 1 573 ? -12.872 -6.976 33.981 1.00 89.75 573 PHE A N 1
ATOM 4608 C CA . PHE A 1 573 ? -11.597 -7.658 34.077 1.00 89.75 573 PHE A CA 1
ATOM 4609 C C . PHE A 1 573 ? -10.475 -6.615 34.122 1.00 89.75 573 PHE A C 1
ATOM 4611 O O . PHE A 1 573 ? -10.156 -5.997 33.108 1.00 89.75 573 PHE A O 1
ATOM 4618 N N . ARG A 1 574 ? -9.881 -6.408 35.306 1.00 88.88 574 ARG A N 1
ATOM 4619 C CA . ARG A 1 574 ? -8.808 -5.424 35.521 1.00 88.88 574 ARG A CA 1
ATOM 4620 C C . ARG A 1 574 ? -7.543 -6.060 36.082 1.00 88.88 574 ARG A C 1
ATOM 4622 O O . ARG A 1 574 ? -7.602 -6.921 36.965 1.00 88.88 574 ARG A O 1
ATOM 4629 N N . LEU A 1 575 ? -6.407 -5.555 35.613 1.00 89.00 575 LEU A N 1
ATOM 4630 C CA . LEU A 1 575 ? -5.096 -5.812 36.193 1.00 89.00 575 LEU A CA 1
ATOM 4631 C C . LEU A 1 575 ? -4.725 -4.650 37.118 1.00 89.00 575 LEU A C 1
ATOM 4633 O O . LEU A 1 575 ? -4.937 -3.485 36.789 1.00 89.00 575 LEU A O 1
ATOM 4637 N N . VAL A 1 576 ? -4.183 -4.966 38.288 1.00 88.94 576 VAL A N 1
ATOM 4638 C CA . VAL A 1 576 ? -3.679 -3.988 39.257 1.00 88.94 576 VAL A CA 1
ATOM 4639 C C . VAL A 1 576 ? -2.217 -4.277 39.547 1.00 88.94 576 VAL A C 1
ATOM 4641 O O . VAL A 1 576 ? -1.782 -5.429 39.528 1.00 88.94 576 VAL A O 1
ATOM 4644 N N . ARG A 1 577 ? -1.439 -3.232 39.822 1.00 87.69 577 ARG A N 1
ATOM 4645 C CA . ARG A 1 577 ? -0.023 -3.388 40.143 1.00 87.69 577 ARG A CA 1
ATOM 4646 C C . ARG A 1 577 ? 0.134 -3.821 41.602 1.00 87.69 577 ARG A C 1
ATOM 4648 O O . ARG A 1 577 ? -0.233 -3.081 42.510 1.00 87.69 577 ARG A O 1
ATOM 4655 N N . SER A 1 578 ? 0.696 -5.005 41.826 1.00 85.56 578 SER A N 1
ATOM 4656 C CA . SER A 1 578 ? 1.021 -5.551 43.147 1.00 85.56 578 SER A CA 1
ATOM 4657 C C . SER A 1 578 ? 2.476 -6.005 43.165 1.00 85.56 578 SER A C 1
ATOM 4659 O O . SER A 1 578 ? 2.902 -6.759 42.294 1.00 85.56 578 SER A O 1
ATOM 4661 N N . GLN A 1 579 ? 3.259 -5.513 44.131 1.00 81.94 579 GLN A N 1
ATOM 4662 C CA . GLN A 1 579 ? 4.693 -5.828 44.272 1.00 81.94 579 GLN A CA 1
ATOM 4663 C C . GLN A 1 579 ? 5.502 -5.641 42.970 1.00 81.94 579 GLN A C 1
ATOM 4665 O O . GLN A 1 579 ? 6.409 -6.406 42.662 1.00 81.94 579 GLN A O 1
ATOM 4670 N N . GLY A 1 580 ? 5.157 -4.619 42.182 1.00 81.06 580 GLY A N 1
ATOM 4671 C CA . 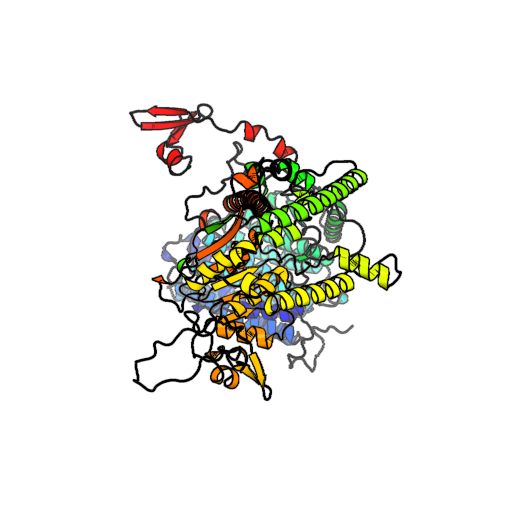GLY A 1 580 ? 5.837 -4.305 40.924 1.00 81.06 580 GLY A CA 1
ATOM 4672 C C . GLY A 1 580 ? 5.337 -5.073 39.695 1.00 81.06 580 GLY A C 1
ATOM 4673 O O . GLY A 1 580 ? 5.672 -4.650 38.594 1.00 81.06 580 GLY A O 1
ATOM 4674 N N . ALA A 1 581 ? 4.492 -6.099 39.855 1.00 85.56 581 ALA A N 1
ATOM 4675 C CA . ALA A 1 581 ? 3.912 -6.886 38.764 1.00 85.56 581 ALA A CA 1
ATOM 4676 C C . ALA A 1 581 ? 2.413 -6.599 38.561 1.00 85.56 581 ALA A C 1
ATOM 4678 O O . ALA A 1 581 ? 1.698 -6.249 39.500 1.00 85.56 581 ALA A O 1
ATOM 4679 N N . TRP A 1 582 ? 1.923 -6.775 37.333 1.00 89.56 582 TRP A N 1
ATOM 4680 C CA . TRP A 1 582 ? 0.495 -6.716 37.017 1.00 89.56 582 TRP A CA 1
ATOM 4681 C C . TRP A 1 582 ? -0.187 -8.029 37.401 1.00 89.56 582 TRP A C 1
ATOM 4683 O O . TRP A 1 582 ? 0.169 -9.086 36.881 1.00 89.56 582 TRP A O 1
ATOM 4693 N N . VAL A 1 583 ? -1.171 -7.972 38.295 1.00 90.31 583 VAL A N 1
ATOM 4694 C CA . VAL A 1 583 ? -1.934 -9.139 38.758 1.00 90.31 583 VAL A CA 1
ATOM 4695 C C . VAL A 1 583 ? -3.429 -8.896 38.613 1.00 90.31 583 VAL A C 1
ATOM 4697 O O . VAL A 1 583 ? -3.908 -7.767 38.723 1.00 90.31 583 VAL A O 1
ATOM 4700 N N . TYR A 1 584 ? -4.183 -9.959 38.366 1.00 87.06 584 TYR A N 1
ATOM 4701 C CA . TYR A 1 584 ? -5.635 -9.902 38.289 1.00 87.06 584 TYR A CA 1
ATOM 4702 C C . TYR A 1 584 ? -6.241 -9.510 39.642 1.00 87.06 584 TYR A C 1
ATOM 4704 O O . TYR A 1 584 ? -5.976 -10.133 40.674 1.00 87.06 584 TYR A O 1
ATOM 4712 N N . SER A 1 585 ? -7.074 -8.467 39.640 1.00 81.38 585 SER A N 1
ATOM 4713 C CA . SER A 1 585 ? -7.776 -8.031 40.846 1.00 81.38 585 SER A CA 1
ATOM 4714 C C . SER A 1 585 ? -9.052 -8.842 41.055 1.00 81.38 585 SER A C 1
ATOM 4716 O O . SER A 1 585 ? -10.043 -8.677 40.345 1.00 81.38 585 SER A O 1
ATOM 4718 N N . SER A 1 586 ? -9.055 -9.690 42.084 1.00 63.06 586 SER A N 1
ATOM 4719 C CA . SER A 1 586 ? -10.247 -10.441 42.503 1.00 63.06 586 SER A CA 1
ATOM 4720 C C . SER A 1 586 ? -11.264 -9.600 43.291 1.00 63.06 586 SER A C 1
ATOM 4722 O O . SER A 1 586 ? -12.371 -10.075 43.554 1.00 63.06 586 SER A O 1
ATOM 4724 N N . ASP A 1 587 ? -10.953 -8.344 43.639 1.00 53.72 587 ASP A N 1
ATOM 4725 C CA . ASP A 1 587 ? -11.912 -7.445 44.303 1.00 53.72 587 ASP A CA 1
ATOM 4726 C C . ASP A 1 587 ? -13.094 -7.059 43.395 1.00 53.72 587 ASP A C 1
ATOM 4728 O O . ASP A 1 587 ? -14.158 -6.691 43.897 1.00 53.72 587 ASP A O 1
ATOM 4732 N N . SER A 1 588 ? -12.982 -7.275 42.081 1.00 44.53 588 SER A N 1
ATOM 4733 C CA . SER A 1 588 ? -14.088 -7.146 41.126 1.00 44.53 588 SER A CA 1
ATOM 4734 C C . SER A 1 588 ? -15.203 -8.198 41.329 1.00 44.53 588 SER A C 1
ATOM 4736 O O . SER A 1 588 ? -16.315 -8.015 40.847 1.00 44.53 588 SER A O 1
ATOM 4738 N N . LEU A 1 589 ? -14.961 -9.276 42.092 1.00 42.03 589 LEU A N 1
ATOM 4739 C CA . LEU A 1 589 ? -15.964 -10.298 42.452 1.00 42.03 589 LEU A CA 1
ATOM 4740 C C . LEU A 1 589 ? -16.729 -9.990 43.757 1.00 42.03 589 LEU A C 1
ATOM 4742 O O . LEU A 1 589 ? -17.619 -10.752 44.144 1.00 42.03 589 LEU A O 1
ATOM 4746 N N . LYS A 1 590 ? -16.401 -8.900 44.467 1.00 37.78 590 LYS A N 1
ATOM 4747 C CA . LYS A 1 590 ? -16.964 -8.570 45.793 1.00 37.78 590 LYS A CA 1
ATOM 4748 C C . LYS A 1 590 ? -18.043 -7.481 45.765 1.00 37.78 590 LYS A C 1
ATOM 4750 O O . LYS A 1 590 ? -18.141 -6.677 46.688 1.00 37.78 590 LYS A O 1
ATOM 4755 N N . THR A 1 591 ? -18.942 -7.476 44.788 1.00 30.72 591 THR A N 1
ATOM 4756 C CA . THR A 1 591 ? -20.201 -6.710 44.870 1.00 30.72 591 THR A CA 1
ATOM 4757 C C . THR A 1 591 ? -21.358 -7.618 45.298 1.00 30.72 591 THR A C 1
ATOM 4759 O O . THR A 1 591 ? -22.153 -8.097 44.505 1.00 30.72 591 THR A O 1
ATOM 4762 N N . LYS A 1 592 ? -21.417 -7.852 46.618 1.00 31.97 592 LYS A N 1
ATOM 4763 C CA . LYS A 1 592 ? -22.593 -8.199 47.445 1.00 31.97 592 LYS A CA 1
ATOM 4764 C C . LYS A 1 592 ? -23.662 -9.119 46.814 1.00 31.97 592 LYS A C 1
ATOM 4766 O O . LYS A 1 592 ? -24.689 -8.645 46.335 1.00 31.97 592 LYS A O 1
ATOM 4771 N N . SER A 1 593 ? -23.558 -10.428 47.077 1.00 26.39 593 SER A N 1
ATOM 4772 C CA . SER A 1 593 ? -24.767 -11.203 47.402 1.00 26.39 593 SER A CA 1
ATOM 4773 C C . SER A 1 593 ? -25.471 -10.507 48.567 1.00 26.39 593 SER A C 1
ATOM 4775 O O . SER A 1 593 ? -24.920 -10.418 49.671 1.00 26.39 593 SER A O 1
ATOM 4777 N N . LEU A 1 594 ? -26.680 -10.000 48.326 1.00 29.61 594 LEU A N 1
ATOM 4778 C CA . LEU A 1 594 ? -27.595 -9.646 49.400 1.00 29.61 594 LEU A CA 1
ATOM 4779 C C . LEU A 1 594 ? -27.757 -10.864 50.317 1.00 29.61 594 LEU A C 1
ATOM 4781 O O . LEU A 1 594 ? -27.965 -11.990 49.873 1.00 29.61 594 LEU A O 1
ATOM 4785 N N . LYS A 1 595 ? -27.617 -10.614 51.618 1.00 29.72 595 LYS A N 1
ATOM 4786 C CA . LYS A 1 595 ? -27.773 -11.596 52.687 1.00 29.72 595 LYS A CA 1
ATOM 4787 C C . LYS A 1 595 ? -29.150 -12.262 52.588 1.00 29.72 595 LYS A C 1
ATOM 4789 O O . LYS A 1 595 ? -30.154 -11.628 52.898 1.00 29.72 595 LYS A O 1
ATOM 4794 N N . THR A 1 596 ? -29.189 -13.558 52.305 1.00 23.55 596 THR A N 1
ATOM 4795 C CA . THR A 1 596 ? -30.291 -14.423 52.740 1.00 23.55 596 THR A CA 1
ATOM 4796 C C . THR A 1 596 ? -29.713 -15.523 53.619 1.00 23.55 596 THR A C 1
ATOM 4798 O O . THR A 1 596 ? -28.646 -16.075 53.353 1.00 23.55 596 THR A O 1
ATOM 4801 N N . LYS A 1 597 ? -30.357 -15.709 54.770 1.00 27.23 597 LYS A N 1
ATOM 4802 C CA . LYS A 1 597 ? -29.881 -16.483 55.915 1.00 27.23 597 LYS A CA 1
ATOM 4803 C C . LYS A 1 597 ? -29.601 -17.947 55.561 1.00 27.23 597 LYS A C 1
ATOM 4805 O O . LYS A 1 597 ? -30.290 -18.554 54.753 1.00 27.23 597 LYS A O 1
ATOM 4810 N N . LYS A 1 598 ? -28.600 -18.487 56.263 1.00 28.88 598 LYS A N 1
ATOM 4811 C CA . LYS A 1 598 ? -28.263 -19.907 56.397 1.00 28.88 598 LYS A CA 1
ATOM 4812 C C . LYS A 1 598 ? -29.509 -20.783 56.580 1.00 28.88 598 LYS A C 1
ATOM 4814 O O . LYS A 1 598 ? -30.198 -20.590 57.577 1.00 28.88 598 LYS A O 1
ATOM 4819 N N . THR A 1 599 ? -29.606 -21.848 55.787 1.00 23.97 599 THR A N 1
ATOM 4820 C CA . THR A 1 599 ? -29.909 -23.184 56.315 1.00 23.97 599 THR A CA 1
ATOM 4821 C C . THR A 1 599 ? -29.398 -24.288 55.386 1.00 23.97 599 THR A C 1
ATOM 4823 O O . THR A 1 599 ? -29.562 -24.245 54.176 1.00 23.97 599 THR A O 1
ATOM 4826 N N . GLU A 1 600 ? -28.786 -25.269 56.044 1.00 26.30 600 GLU A N 1
ATOM 4827 C CA . GLU A 1 600 ? -28.667 -26.682 55.681 1.00 26.30 600 GLU A CA 1
ATOM 4828 C C . GLU A 1 600 ? -27.588 -27.204 54.717 1.00 26.30 600 GLU A C 1
ATOM 4830 O O . GLU A 1 600 ? -27.419 -26.844 53.557 1.00 26.30 600 GLU A O 1
ATOM 4835 N N . LYS A 1 601 ? -26.859 -28.162 55.302 1.00 30.45 601 LYS A N 1
ATOM 4836 C CA . LYS A 1 601 ? -25.936 -29.118 54.710 1.00 30.45 601 LYS A CA 1
ATOM 4837 C C . LYS A 1 601 ? -26.716 -30.054 53.788 1.00 30.45 601 LYS A C 1
ATOM 4839 O O . LYS A 1 601 ? -27.587 -30.755 54.289 1.00 30.45 601 LYS A O 1
ATOM 4844 N N . THR A 1 602 ? -26.314 -30.217 52.527 1.00 25.11 602 THR A N 1
ATOM 4845 C CA . THR A 1 602 ? -26.196 -31.554 51.908 1.00 25.11 602 THR A CA 1
ATOM 4846 C C . THR A 1 602 ? -25.550 -31.537 50.517 1.00 25.11 602 THR A C 1
ATOM 4848 O O . THR A 1 602 ? -25.818 -30.678 49.691 1.00 25.11 602 THR A O 1
ATOM 4851 N N . LYS A 1 603 ? -24.755 -32.593 50.292 1.00 26.22 603 LYS A N 1
ATOM 4852 C CA . LYS A 1 603 ? -24.399 -33.268 49.030 1.00 26.22 603 LYS A CA 1
ATOM 4853 C C . LYS A 1 603 ? -23.531 -32.525 47.998 1.00 26.22 603 LYS A 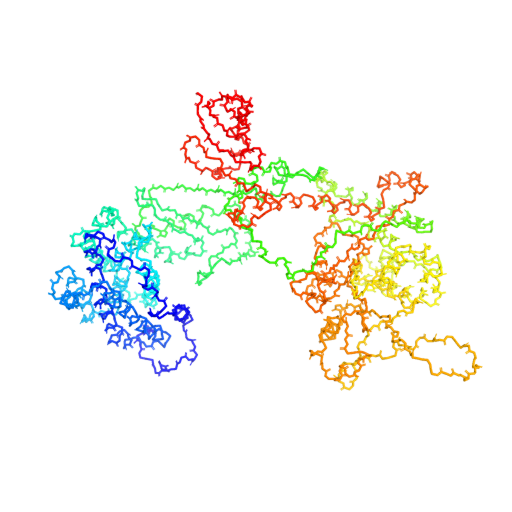C 1
ATOM 4855 O O . LYS A 1 603 ? -23.926 -31.586 47.324 1.00 26.22 603 LYS A O 1
ATOM 4860 N N . LYS A 1 604 ? -22.326 -33.089 47.824 1.00 27.94 604 LYS A N 1
ATOM 4861 C CA . LYS A 1 604 ? -21.414 -32.891 46.694 1.00 27.94 604 LYS A CA 1
ATOM 4862 C C . LYS A 1 604 ? -22.095 -33.347 45.396 1.00 27.94 604 LYS A C 1
ATOM 4864 O O . LYS A 1 604 ? -22.111 -34.537 45.096 1.00 27.94 604 LYS A O 1
ATOM 4869 N N . THR A 1 605 ? -22.604 -32.409 44.613 1.00 25.61 605 THR A N 1
ATOM 4870 C CA . THR A 1 605 ? -22.876 -32.586 43.181 1.00 25.61 605 THR A CA 1
ATOM 4871 C C . THR A 1 605 ? -21.786 -31.874 42.380 1.00 25.61 605 THR A C 1
ATOM 4873 O O . THR A 1 605 ? -21.341 -30.785 42.746 1.00 25.61 605 THR A O 1
ATOM 4876 N N . LYS A 1 606 ? -21.304 -32.533 41.316 1.00 28.59 606 LYS A N 1
ATOM 4877 C CA . LYS A 1 606 ? -20.303 -32.023 40.365 1.00 28.59 606 LYS A CA 1
ATOM 4878 C C . LYS A 1 606 ? -20.687 -30.604 39.917 1.00 28.59 606 LYS A C 1
ATOM 4880 O O . LYS A 1 606 ? -21.682 -30.431 39.222 1.00 28.59 606 LYS A O 1
ATOM 4885 N N . LYS A 1 607 ? -19.900 -29.598 40.317 1.00 28.86 607 LYS A N 1
ATOM 4886 C CA . LYS A 1 607 ? -20.017 -28.226 39.810 1.00 28.86 607 LYS A CA 1
ATOM 4887 C C . LYS A 1 607 ? -19.567 -28.212 38.350 1.00 28.86 607 LYS A C 1
ATOM 4889 O O . LYS A 1 607 ? -18.376 -28.313 38.074 1.00 28.86 607 LYS A O 1
ATOM 4894 N N . THR A 1 608 ? -20.508 -28.060 37.429 1.00 28.45 608 THR A N 1
ATOM 4895 C CA . THR A 1 608 ? -20.250 -27.472 36.113 1.00 28.45 608 THR A CA 1
ATOM 4896 C C . THR A 1 608 ? -19.517 -26.139 36.325 1.00 28.45 608 THR A C 1
ATOM 4898 O O . THR A 1 608 ? -19.982 -25.293 37.094 1.00 28.45 608 THR A O 1
ATOM 4901 N N . LYS A 1 609 ? -18.325 -25.976 35.727 1.00 39.41 609 LYS A N 1
ATOM 4902 C CA . LYS A 1 609 ? -17.540 -24.726 35.761 1.00 39.41 609 LYS A CA 1
ATOM 4903 C C . LYS A 1 609 ? -18.422 -23.607 35.191 1.00 39.41 609 LYS A C 1
ATOM 4905 O O . LYS A 1 609 ? -18.670 -23.566 33.993 1.00 39.41 609 LYS A O 1
ATOM 4910 N N . LYS A 1 610 ? -18.951 -22.738 36.054 1.00 49.75 610 LYS A N 1
ATOM 4911 C CA . LYS A 1 610 ? -19.753 -21.578 35.652 1.00 49.75 610 LYS A CA 1
ATOM 4912 C C . LYS A 1 610 ? -18.791 -20.567 35.020 1.00 49.75 610 LYS A C 1
ATOM 4914 O O . LYS A 1 610 ? -17.933 -20.046 35.727 1.00 49.75 610 LYS A O 1
ATOM 4919 N N . THR A 1 611 ? -18.889 -20.359 33.710 1.00 56.88 611 THR A N 1
ATOM 4920 C CA . THR A 1 611 ? -18.080 -19.391 32.952 1.00 56.88 611 THR A CA 1
ATOM 4921 C C . THR A 1 611 ? -18.215 -17.994 33.557 1.00 56.88 611 THR A C 1
ATOM 4923 O O . THR A 1 611 ? -19.325 -17.564 33.892 1.00 56.88 611 THR A O 1
ATOM 4926 N N . LEU A 1 612 ? -17.091 -17.296 33.725 1.00 68.38 612 LEU A N 1
ATOM 4927 C CA . LEU A 1 612 ? -17.056 -15.948 34.282 1.00 68.38 612 LEU A CA 1
ATOM 4928 C C . LEU A 1 612 ? -17.718 -14.979 33.285 1.00 68.38 612 LEU A C 1
ATOM 4930 O O . LEU A 1 612 ? -17.341 -14.929 32.119 1.00 68.38 612 LEU A O 1
ATOM 4934 N N . LYS A 1 613 ? -18.724 -14.215 33.724 1.00 85.06 613 LYS A N 1
ATOM 4935 C CA . LYS A 1 613 ? -19.294 -13.127 32.916 1.00 85.06 613 LYS A CA 1
ATOM 4936 C C . LYS A 1 613 ? -18.415 -11.896 33.091 1.00 85.06 613 LYS A C 1
ATOM 4938 O O . LYS A 1 613 ? -18.606 -11.142 34.040 1.00 85.06 613 LYS A O 1
ATOM 4943 N N . SER A 1 614 ? -17.430 -11.720 32.225 1.00 91.06 614 SER A N 1
ATOM 4944 C CA . SER A 1 614 ? -16.447 -10.643 32.348 1.00 91.06 614 SER A CA 1
ATOM 4945 C C . SER A 1 614 ? -16.245 -9.878 31.049 1.00 91.06 614 SER A C 1
ATOM 4947 O O . SER A 1 614 ? -16.434 -10.414 29.951 1.00 91.06 614 SER A O 1
ATOM 4949 N N . TYR A 1 615 ? -15.859 -8.613 31.187 1.00 92.81 615 TYR A N 1
ATOM 4950 C CA . TYR A 1 615 ? -15.580 -7.726 30.065 1.00 92.81 615 TYR A CA 1
ATOM 4951 C C . TYR A 1 615 ? -14.291 -6.926 30.278 1.00 92.81 615 TYR A C 1
ATOM 4953 O O . TYR A 1 615 ? -13.911 -6.639 31.410 1.00 92.81 615 TYR A O 1
ATOM 4961 N N . ILE A 1 616 ? -13.645 -6.532 29.186 1.00 92.38 616 ILE A N 1
ATOM 4962 C CA . ILE A 1 616 ? -12.482 -5.640 29.148 1.00 92.38 616 ILE A CA 1
ATOM 4963 C C . ILE A 1 616 ? -12.892 -4.354 28.428 1.00 92.38 616 ILE A C 1
ATOM 4965 O O . ILE A 1 616 ? -13.618 -4.409 27.437 1.00 92.38 616 ILE A O 1
ATOM 4969 N N . ILE A 1 617 ? -12.419 -3.203 28.904 1.00 90.06 617 ILE A N 1
ATOM 4970 C CA . ILE A 1 617 ? -12.525 -1.921 28.196 1.00 90.06 617 ILE A CA 1
ATOM 4971 C C . ILE A 1 617 ? -11.113 -1.466 27.873 1.00 90.06 617 ILE A C 1
ATOM 4973 O O . ILE A 1 617 ? -10.322 -1.256 28.788 1.00 90.06 617 ILE A O 1
ATOM 4977 N N . LEU A 1 618 ? -10.804 -1.290 26.590 1.00 87.00 618 LEU A N 1
ATOM 4978 C CA . LEU A 1 618 ? -9.518 -0.737 26.182 1.00 87.00 618 LEU A CA 1
ATOM 4979 C C . LEU A 1 618 ? -9.519 0.780 26.401 1.00 87.00 618 LEU A C 1
ATOM 4981 O O . LEU A 1 618 ? -10.277 1.504 25.747 1.00 87.00 618 LEU A O 1
ATOM 4985 N N . ARG A 1 619 ? -8.660 1.265 27.301 1.00 81.12 619 ARG A N 1
ATOM 4986 C CA . ARG A 1 619 ? -8.525 2.694 27.608 1.00 81.12 619 ARG A CA 1
ATOM 4987 C C . ARG A 1 619 ? -7.170 3.191 27.125 1.00 81.12 619 ARG A C 1
ATOM 4989 O O . ARG A 1 619 ? -6.129 2.727 27.574 1.00 81.12 619 ARG A O 1
ATOM 4996 N N . THR A 1 620 ? -7.177 4.154 26.208 1.00 68.25 620 THR A N 1
ATOM 4997 C CA . THR A 1 620 ? -5.941 4.708 25.625 1.00 68.25 620 THR A CA 1
ATOM 4998 C C . THR A 1 620 ? -5.105 5.524 26.604 1.00 68.25 620 THR A C 1
ATOM 5000 O O . THR A 1 620 ? -3.937 5.764 26.339 1.00 68.25 620 THR A O 1
ATOM 5003 N N . GLU A 1 621 ? -5.699 5.951 27.715 1.00 67.06 621 GLU A N 1
ATOM 5004 C CA . GLU A 1 621 ? -5.032 6.709 28.779 1.00 67.06 621 GLU A CA 1
ATOM 5005 C C . GLU A 1 621 ? -4.353 5.800 29.819 1.00 67.06 621 GLU A C 1
ATOM 5007 O O . GLU A 1 621 ? -3.623 6.287 30.680 1.00 67.06 621 GLU A O 1
ATOM 5012 N N . GLU A 1 622 ? -4.592 4.485 29.763 1.00 71.25 622 GLU A N 1
ATOM 5013 C CA . GLU A 1 622 ? -3.961 3.513 30.657 1.00 71.25 622 GLU A CA 1
ATOM 5014 C C . GLU A 1 622 ? -2.564 3.095 30.172 1.00 71.25 622 GLU A C 1
ATOM 5016 O O . GLU A 1 622 ? -2.189 3.289 29.014 1.00 71.25 622 GLU A O 1
ATOM 5021 N N . ASP A 1 623 ? -1.795 2.495 31.085 1.00 81.00 623 ASP A N 1
ATOM 5022 C CA . ASP A 1 623 ? -0.434 2.025 30.835 1.00 81.00 623 ASP A CA 1
ATOM 5023 C C . ASP A 1 623 ? -0.380 1.098 29.594 1.00 81.00 623 ASP A C 1
ATOM 5025 O O . ASP A 1 623 ? -1.105 0.091 29.547 1.00 81.00 623 ASP A O 1
ATOM 5029 N N . PRO A 1 624 ? 0.468 1.395 28.586 1.00 85.38 624 PRO A N 1
ATOM 5030 C CA . PRO A 1 624 ? 0.605 0.570 27.385 1.00 85.38 624 PRO A CA 1
ATOM 5031 C C . PRO A 1 624 ? 0.934 -0.898 27.680 1.00 85.38 624 PRO A C 1
ATOM 5033 O O . PRO A 1 624 ? 0.498 -1.790 26.947 1.00 85.38 624 PRO A O 1
ATOM 5036 N N . GLU A 1 625 ? 1.672 -1.171 28.759 1.00 87.62 625 GLU A N 1
ATOM 5037 C CA . GLU A 1 625 ? 1.977 -2.528 29.202 1.00 87.62 625 GLU A CA 1
ATOM 5038 C C . GLU A 1 625 ? 0.709 -3.257 29.659 1.00 87.62 625 GLU A C 1
ATOM 5040 O O . GLU A 1 625 ? 0.475 -4.391 29.239 1.00 87.62 625 GLU A O 1
ATOM 5045 N N . CYS A 1 626 ? -0.140 -2.602 30.456 1.00 88.94 626 CYS A N 1
ATOM 5046 C CA . CYS A 1 626 ? -1.413 -3.164 30.913 1.00 88.94 626 CYS A CA 1
ATOM 5047 C C . CYS A 1 626 ? -2.320 -3.509 29.724 1.00 88.94 626 CYS A C 1
ATOM 5049 O O . CYS A 1 626 ? -2.821 -4.631 29.624 1.00 88.94 626 CYS A O 1
ATOM 5051 N N . ASN A 1 627 ? -2.455 -2.582 28.770 1.00 88.50 627 ASN A N 1
ATOM 5052 C CA . ASN A 1 627 ? -3.242 -2.785 27.552 1.00 88.50 627 ASN A CA 1
ATOM 5053 C C . ASN A 1 627 ? -2.734 -3.979 26.727 1.00 88.50 627 ASN A C 1
ATOM 5055 O O . ASN A 1 627 ? -3.533 -4.793 26.256 1.00 88.50 627 ASN A O 1
ATOM 5059 N N . ARG A 1 628 ? -1.410 -4.137 26.601 1.00 89.81 628 ARG A N 1
ATOM 5060 C CA . ARG A 1 628 ? -0.795 -5.299 25.939 1.00 89.81 628 ARG A CA 1
ATOM 5061 C C . ARG A 1 628 ? -1.110 -6.606 26.669 1.00 89.81 628 ARG A C 1
ATOM 5063 O O . ARG A 1 628 ? -1.454 -7.592 26.025 1.00 89.81 628 ARG A O 1
ATOM 5070 N N . LEU A 1 629 ? -1.030 -6.626 28.000 1.00 91.44 629 LEU A N 1
ATOM 5071 C CA . LEU A 1 629 ? -1.351 -7.818 28.793 1.00 91.44 629 LEU A CA 1
ATOM 5072 C C . LEU A 1 629 ? -2.832 -8.205 28.670 1.00 91.44 629 LEU A C 1
ATOM 5074 O O . LEU A 1 629 ? -3.135 -9.384 28.498 1.00 91.44 629 LEU A O 1
ATOM 5078 N N . LEU A 1 630 ? -3.748 -7.232 28.697 1.00 91.81 630 LEU A N 1
ATOM 5079 C CA . LEU A 1 630 ? -5.183 -7.462 28.490 1.00 91.81 630 LEU A CA 1
ATOM 5080 C C . LEU A 1 630 ? -5.484 -8.027 27.094 1.00 91.81 630 LEU A C 1
ATOM 5082 O O . LEU A 1 630 ? -6.285 -8.954 26.978 1.00 91.81 630 LEU A O 1
ATOM 5086 N N . LEU A 1 631 ? -4.819 -7.514 26.052 1.00 92.50 631 LEU A N 1
ATOM 5087 C CA . LEU A 1 631 ? -4.919 -8.047 24.689 1.00 92.50 631 LEU A CA 1
ATOM 5088 C C . LEU A 1 631 ? -4.415 -9.492 24.608 1.00 92.50 631 LEU A C 1
ATOM 5090 O O . LEU A 1 631 ? -5.109 -10.340 24.052 1.00 92.50 631 LEU A O 1
ATOM 5094 N N . ASN A 1 632 ? -3.259 -9.794 25.205 1.00 93.00 632 ASN A N 1
ATOM 5095 C CA . ASN A 1 632 ? -2.699 -11.148 25.217 1.00 93.00 632 ASN A CA 1
ATOM 5096 C C . ASN A 1 632 ? -3.625 -12.139 25.941 1.00 93.00 632 ASN A C 1
ATOM 5098 O O . ASN A 1 632 ? -3.851 -13.241 25.444 1.00 93.00 632 ASN A O 1
ATOM 5102 N N . ILE A 1 633 ? -4.216 -11.742 27.074 1.00 93.00 633 ILE A N 1
ATOM 5103 C CA . ILE A 1 633 ? -5.211 -12.557 27.792 1.00 93.00 633 ILE A CA 1
ATOM 5104 C C . ILE A 1 633 ? -6.440 -12.799 26.912 1.00 93.00 633 ILE A C 1
ATOM 5106 O O . ILE A 1 633 ? -6.882 -13.940 26.775 1.00 93.00 633 ILE A O 1
ATOM 5110 N N . PHE A 1 634 ? -6.986 -11.744 26.299 1.00 94.56 634 PHE A N 1
ATOM 5111 C CA . PHE A 1 634 ? -8.176 -11.862 25.459 1.00 94.56 634 PHE A CA 1
ATOM 5112 C C . PHE A 1 634 ? -7.934 -12.766 24.241 1.00 94.56 634 PHE A C 1
ATOM 5114 O O . PHE A 1 634 ? -8.768 -13.614 23.936 1.00 94.56 634 PHE A O 1
ATOM 5121 N N . ASN A 1 635 ? -6.760 -12.653 23.615 1.00 94.31 635 ASN A N 1
ATOM 5122 C CA . ASN A 1 635 ? -6.349 -13.423 22.439 1.00 94.31 635 ASN A CA 1
ATOM 5123 C C . ASN A 1 635 ? -5.928 -14.870 22.730 1.00 94.31 635 ASN A C 1
ATOM 5125 O O . ASN A 1 635 ? -5.498 -15.559 21.808 1.00 94.31 635 ASN A O 1
ATOM 5129 N N . ASN A 1 636 ? -6.049 -15.338 23.976 1.00 93.69 636 ASN A N 1
ATOM 5130 C CA . ASN A 1 636 ? -5.598 -16.663 24.406 1.00 93.69 636 ASN A CA 1
ATOM 5131 C C . ASN A 1 636 ? -4.068 -16.878 24.293 1.00 93.69 636 ASN A C 1
ATOM 5133 O O . ASN A 1 636 ? -3.596 -18.001 24.163 1.00 93.69 636 ASN A O 1
ATOM 5137 N N . GLU A 1 637 ? -3.266 -15.816 24.406 1.00 92.62 637 GLU A N 1
ATOM 5138 C CA . GLU A 1 637 ? -1.796 -15.842 24.307 1.00 92.62 637 GLU A CA 1
ATOM 5139 C C . GLU A 1 637 ? -1.127 -15.882 25.693 1.00 92.62 637 GLU A C 1
ATOM 5141 O O . GLU A 1 637 ? -0.282 -15.050 26.041 1.00 92.62 637 GLU A O 1
ATOM 5146 N N . PHE A 1 638 ? -1.514 -16.858 26.517 1.00 91.44 638 PHE A N 1
ATOM 5147 C CA . PHE A 1 638 ? -1.080 -16.955 27.918 1.00 91.44 638 PHE A CA 1
ATOM 5148 C C . PHE A 1 638 ? 0.436 -17.158 28.071 1.00 91.44 638 PHE A C 1
ATOM 5150 O O . PHE A 1 638 ? 1.016 -16.714 29.067 1.00 91.44 638 PHE A O 1
ATOM 5157 N N . ASP A 1 639 ? 1.094 -17.748 27.071 1.00 89.94 639 ASP A N 1
ATOM 5158 C CA . ASP A 1 639 ? 2.542 -17.988 27.056 1.00 89.94 639 ASP A CA 1
ATOM 5159 C C . ASP A 1 639 ? 3.376 -16.706 27.058 1.00 89.94 639 ASP A C 1
ATOM 5161 O O . ASP A 1 639 ? 4.481 -16.689 27.603 1.00 89.94 639 ASP A O 1
ATOM 5165 N N . GLN A 1 640 ? 2.825 -15.611 26.532 1.00 90.44 640 GLN A N 1
ATOM 5166 C CA . GLN A 1 640 ? 3.485 -14.305 26.504 1.00 90.44 640 GLN A CA 1
ATOM 5167 C C . GLN A 1 640 ? 3.311 -13.510 27.808 1.00 90.44 640 GLN A C 1
ATOM 5169 O O . GLN A 1 640 ? 3.873 -12.421 27.950 1.00 90.44 640 GLN A O 1
ATOM 5174 N N . LEU A 1 641 ? 2.509 -14.011 28.752 1.00 91.19 641 LEU A N 1
ATOM 5175 C CA . LEU A 1 641 ? 2.253 -13.330 30.018 1.00 91.19 641 LEU A CA 1
ATOM 5176 C C . LEU A 1 641 ? 3.382 -13.591 31.025 1.00 91.19 641 LEU A C 1
ATOM 5178 O O . LEU A 1 641 ? 3.834 -14.738 31.141 1.00 91.19 641 LEU A O 1
ATOM 5182 N N . PRO A 1 642 ? 3.793 -12.577 31.814 1.00 92.44 642 PRO A N 1
ATOM 5183 C CA . PRO A 1 642 ? 4.659 -12.780 32.969 1.00 92.44 642 PRO A CA 1
ATOM 5184 C C . PRO A 1 642 ? 4.064 -13.816 33.930 1.00 92.44 642 PRO A C 1
ATOM 5186 O O . PRO A 1 642 ? 2.849 -13.847 34.132 1.00 92.44 642 PRO A O 1
ATOM 5189 N N . ARG A 1 643 ? 4.916 -14.629 34.573 1.00 88.81 643 ARG A N 1
ATOM 5190 C CA . ARG A 1 643 ? 4.475 -15.696 35.497 1.00 88.81 643 ARG A CA 1
ATOM 5191 C C . ARG A 1 643 ? 3.533 -15.176 36.586 1.00 88.81 643 ARG A C 1
ATOM 5193 O O . ARG A 1 643 ? 2.444 -15.703 36.741 1.00 88.81 643 ARG A O 1
ATOM 5200 N N . ALA A 1 644 ? 3.896 -14.069 37.239 1.00 88.00 644 ALA A N 1
ATOM 5201 C CA . ALA A 1 644 ? 3.068 -13.448 38.274 1.00 88.00 644 ALA A CA 1
ATOM 5202 C C . ALA A 1 644 ? 1.663 -13.057 37.775 1.00 88.00 644 ALA A C 1
ATOM 5204 O O . ALA A 1 644 ? 0.682 -13.220 38.499 1.00 88.00 644 ALA A O 1
ATOM 5205 N N . THR A 1 645 ? 1.553 -12.570 36.534 1.00 89.38 645 THR A N 1
ATOM 5206 C CA . THR A 1 645 ? 0.259 -12.269 35.915 1.00 89.38 645 THR A CA 1
ATOM 5207 C C . THR A 1 645 ? -0.498 -13.558 35.638 1.00 89.38 645 THR A C 1
ATOM 5209 O O . THR A 1 645 ? -1.638 -13.675 36.071 1.00 89.38 645 THR A O 1
ATOM 5212 N N . ARG A 1 646 ? 0.141 -14.537 34.985 1.00 89.12 646 ARG A N 1
ATOM 5213 C CA . ARG A 1 646 ? -0.461 -15.827 34.614 1.00 89.12 646 ARG A CA 1
ATOM 5214 C C . ARG A 1 646 ? -1.029 -16.570 35.823 1.00 89.12 646 ARG A C 1
ATOM 5216 O O . ARG A 1 646 ? -2.187 -16.970 35.788 1.00 89.12 646 ARG A O 1
ATOM 5223 N N . ASP A 1 647 ? -0.257 -16.659 36.901 1.00 87.94 647 ASP A N 1
ATOM 5224 C CA . ASP A 1 647 ? -0.631 -17.371 38.130 1.00 87.94 647 ASP A CA 1
ATOM 5225 C C . ASP A 1 647 ? -1.796 -16.694 38.876 1.00 87.94 647 ASP A C 1
ATOM 5227 O O . ASP A 1 647 ? -2.478 -17.325 39.682 1.00 87.94 647 ASP A O 1
ATOM 5231 N N . SER A 1 648 ? -2.044 -15.406 38.612 1.00 88.56 648 SER A N 1
ATOM 5232 C CA . SER A 1 648 ? -3.157 -14.660 39.211 1.00 88.56 648 SER A CA 1
ATOM 5233 C C . SER A 1 648 ? -4.495 -14.843 38.482 1.00 88.56 648 SER A C 1
ATOM 5235 O O . SER A 1 648 ? -5.539 -14.462 39.020 1.00 88.56 648 SER A O 1
ATOM 5237 N N . LEU A 1 649 ? -4.489 -15.391 37.261 1.00 87.88 649 LEU A N 1
ATOM 5238 C CA . LEU A 1 649 ? -5.677 -15.481 36.411 1.00 87.88 649 LEU A CA 1
ATOM 5239 C C . LEU A 1 649 ? -6.650 -16.563 36.903 1.00 87.88 649 LEU A C 1
ATOM 5241 O O . LEU A 1 649 ? -6.236 -17.593 37.432 1.00 87.88 649 LEU A O 1
ATOM 5245 N N . PRO A 1 650 ? -7.967 -16.374 36.699 1.00 83.56 650 PRO A N 1
ATOM 5246 C CA . PRO A 1 650 ? -8.964 -17.347 37.140 1.00 83.56 650 PRO A CA 1
ATOM 5247 C C . PRO A 1 650 ? -8.956 -18.640 36.310 1.00 83.56 650 PRO A C 1
ATOM 5249 O O . PRO A 1 650 ? -9.464 -19.665 36.770 1.00 83.56 650 PRO A O 1
ATOM 5252 N N . THR A 1 651 ? -8.433 -18.593 35.081 1.00 85.75 651 THR A N 1
ATOM 5253 C CA . THR A 1 651 ? -8.323 -19.739 34.171 1.00 85.75 651 THR A CA 1
ATOM 5254 C C . THR A 1 651 ? -7.068 -19.618 33.301 1.00 85.75 651 THR A C 1
ATOM 5256 O O . THR A 1 651 ? -6.484 -18.541 33.208 1.00 85.75 651 THR A O 1
ATOM 5259 N N . GLU A 1 652 ? -6.669 -20.719 32.663 1.00 86.81 652 GLU A N 1
ATOM 5260 C CA . GLU A 1 652 ? -5.460 -20.820 31.827 1.00 86.81 652 GLU A CA 1
ATOM 5261 C C . GLU A 1 652 ? -5.744 -20.654 30.322 1.00 86.81 652 GLU A C 1
ATOM 5263 O O . GLU A 1 652 ? -4.854 -20.841 29.500 1.00 86.81 652 GLU A O 1
ATOM 5268 N N . THR A 1 653 ? -6.988 -20.340 29.942 1.00 90.75 653 THR A N 1
ATOM 5269 C CA . THR A 1 653 ? -7.392 -20.176 28.540 1.00 90.75 653 THR A CA 1
ATOM 5270 C C . THR A 1 653 ? -8.491 -19.124 28.395 1.00 90.75 653 THR A C 1
ATOM 5272 O O . THR A 1 653 ? -9.191 -18.803 29.353 1.00 90.75 653 THR A O 1
ATOM 5275 N N . ASN A 1 654 ? -8.631 -18.563 27.199 1.00 91.00 654 ASN A N 1
ATOM 5276 C CA . ASN A 1 654 ? -9.731 -17.688 26.810 1.00 91.00 654 ASN A CA 1
ATOM 5277 C C . ASN A 1 654 ? -10.306 -18.049 25.429 1.00 91.00 654 ASN A C 1
ATOM 5279 O O . ASN A 1 654 ? -10.890 -17.192 24.768 1.00 91.00 654 ASN A O 1
ATOM 5283 N N . LEU A 1 655 ? -10.115 -19.288 24.965 1.00 89.88 655 LEU A N 1
ATOM 5284 C CA . LEU A 1 655 ? -10.510 -19.706 23.618 1.00 89.88 655 LEU A CA 1
ATOM 5285 C C . LEU A 1 655 ? -12.016 -19.515 23.362 1.00 89.88 655 LEU A C 1
ATOM 5287 O O . LEU A 1 655 ? -12.404 -19.062 22.286 1.00 89.88 655 LEU A O 1
ATOM 5291 N N . HIS A 1 656 ? -12.854 -19.774 24.371 1.00 90.31 656 HIS A N 1
ATOM 5292 C CA . HIS A 1 656 ? -14.310 -19.599 24.310 1.00 90.31 656 HIS A CA 1
ATOM 5293 C C . HIS A 1 656 ? -14.819 -18.504 25.270 1.00 90.31 656 HIS A C 1
ATOM 5295 O O . HIS A 1 656 ? -16.015 -18.424 25.573 1.00 90.31 656 HIS A O 1
ATOM 5301 N N . GLY A 1 657 ? -13.930 -17.620 25.738 1.00 88.00 657 GLY A N 1
ATOM 5302 C CA . GLY A 1 657 ? -14.270 -16.502 26.624 1.00 88.00 657 GLY A CA 1
ATOM 5303 C C . GLY A 1 657 ? -14.363 -16.881 28.106 1.00 88.00 657 GLY A C 1
ATOM 5304 O O . GLY A 1 657 ? -15.190 -16.327 28.832 1.00 88.00 657 GLY A O 1
ATOM 5305 N N . GLU A 1 658 ? -13.568 -17.852 28.560 1.00 88.75 658 GLU A N 1
ATOM 5306 C CA . GLU A 1 658 ? -13.521 -18.336 29.945 1.00 88.75 658 GLU A CA 1
ATOM 5307 C C . GLU A 1 658 ? -12.972 -17.294 30.931 1.00 88.75 658 GLU A C 1
ATOM 5309 O O . GLU A 1 658 ? -13.410 -17.248 32.086 1.00 88.75 658 GLU A O 1
ATOM 5314 N N . CYS A 1 659 ? -12.034 -16.462 30.471 1.00 85.25 659 CYS A N 1
ATOM 5315 C CA . CYS A 1 659 ? -11.392 -15.397 31.239 1.00 85.25 659 CYS A CA 1
ATOM 5316 C C . CYS A 1 659 ? -12.071 -14.041 31.014 1.00 85.25 659 CYS A C 1
ATOM 5318 O O . CYS A 1 659 ? -12.426 -13.363 31.980 1.00 85.25 659 CYS A O 1
ATOM 5320 N N . ALA A 1 660 ? -12.246 -13.649 29.751 1.00 88.94 660 ALA A N 1
ATOM 5321 C CA . ALA A 1 660 ? -12.827 -12.391 29.298 1.00 88.94 660 ALA A CA 1
ATOM 5322 C C . ALA A 1 660 ? -13.704 -12.644 28.068 1.00 88.94 660 ALA A C 1
ATOM 5324 O O . ALA A 1 660 ? -13.210 -12.980 26.990 1.00 88.94 660 ALA A O 1
ATOM 5325 N N . ARG A 1 661 ? -15.019 -12.469 28.232 1.00 92.00 661 ARG A N 1
ATOM 5326 C CA . ARG A 1 661 ? -16.002 -12.789 27.188 1.00 92.00 661 ARG A CA 1
ATOM 5327 C C . ARG A 1 661 ? -16.278 -11.617 26.254 1.00 92.00 661 ARG A C 1
ATOM 5329 O O . ARG A 1 661 ? -16.607 -11.838 25.097 1.00 92.00 661 ARG A O 1
ATOM 5336 N N . VAL A 1 662 ? -16.156 -10.383 26.739 1.00 94.94 662 VAL A N 1
ATOM 5337 C CA . VAL A 1 662 ? -16.431 -9.178 25.945 1.00 94.94 662 VAL A CA 1
ATOM 5338 C C . VAL A 1 662 ? -15.220 -8.262 25.943 1.00 94.94 662 VAL A C 1
ATOM 5340 O O . VAL A 1 662 ? -14.699 -7.923 27.002 1.00 94.94 662 VAL A O 1
ATOM 5343 N N . PHE A 1 663 ? -14.802 -7.820 24.765 1.00 94.50 663 PHE A N 1
ATOM 5344 C CA . PHE A 1 663 ? -13.788 -6.788 24.595 1.00 94.50 663 PHE A CA 1
ATOM 5345 C C . PHE A 1 663 ? -14.449 -5.539 24.031 1.00 94.50 663 PHE A C 1
ATOM 5347 O O . PHE A 1 663 ? -15.076 -5.590 22.976 1.00 94.50 663 PHE A O 1
ATOM 5354 N N . MET A 1 664 ? -14.349 -4.421 24.742 1.00 93.62 664 MET A N 1
ATOM 5355 C CA . MET A 1 664 ? -14.990 -3.169 24.364 1.00 93.62 664 MET A CA 1
ATOM 5356 C C . MET A 1 664 ? -13.959 -2.148 23.899 1.00 93.62 664 MET A C 1
ATOM 5358 O O . MET A 1 664 ? -12.976 -1.882 24.595 1.00 93.62 664 MET A O 1
ATOM 5362 N N . ILE A 1 665 ? -14.211 -1.547 22.738 1.00 91.38 665 ILE A N 1
ATOM 5363 C CA . ILE A 1 665 ? -13.333 -0.549 22.122 1.00 91.38 665 ILE A CA 1
ATOM 5364 C C . ILE A 1 665 ? -14.114 0.677 21.656 1.00 91.38 665 ILE A C 1
ATOM 5366 O O . ILE A 1 665 ? -15.286 0.602 21.281 1.00 91.38 665 ILE A O 1
ATOM 5370 N N . THR A 1 666 ? -13.438 1.822 21.664 1.00 88.25 666 THR A N 1
ATOM 5371 C CA . THR A 1 666 ? -13.947 3.064 21.072 1.00 88.25 666 THR A CA 1
ATOM 5372 C C . THR A 1 666 ? -13.285 3.315 19.717 1.00 88.25 666 THR A C 1
ATOM 5374 O O . THR A 1 666 ? -12.485 2.507 19.240 1.00 88.25 666 THR A O 1
ATOM 5377 N N . ALA A 1 667 ? -13.567 4.459 19.090 1.00 78.12 667 ALA A N 1
ATOM 5378 C CA . ALA A 1 667 ? -12.914 4.874 17.849 1.00 78.12 667 ALA A CA 1
ATOM 5379 C C . ALA A 1 667 ? -11.371 4.852 17.897 1.00 78.12 667 ALA A C 1
ATOM 5381 O O . ALA A 1 667 ? -10.765 4.639 16.853 1.00 78.12 667 ALA A O 1
ATOM 5382 N N . SER A 1 668 ? -10.733 5.040 19.060 1.00 75.88 668 SER A N 1
ATOM 5383 C CA . SER A 1 668 ? -9.268 4.944 19.176 1.00 75.88 668 SER A CA 1
ATOM 5384 C C . SER A 1 668 ? -8.751 3.503 19.127 1.00 75.88 668 SER A C 1
ATOM 5386 O O . SER A 1 668 ? -7.668 3.262 18.610 1.00 75.88 668 SER A O 1
ATOM 5388 N N . GLY A 1 669 ? -9.545 2.533 19.588 1.00 68.06 669 GLY A N 1
ATOM 5389 C CA . GLY A 1 669 ? -9.242 1.103 19.472 1.00 68.06 669 GLY A CA 1
ATOM 5390 C C . GLY A 1 669 ? -9.611 0.498 18.113 1.00 68.06 669 GLY A C 1
ATOM 5391 O O . GLY A 1 669 ? -9.327 -0.669 17.867 1.00 68.06 669 GLY A O 1
ATOM 5392 N N . ALA A 1 670 ? -10.233 1.265 17.208 1.00 61.00 670 ALA A N 1
ATOM 5393 C CA . ALA A 1 670 ? -10.512 0.820 15.838 1.00 61.00 670 ALA A CA 1
ATOM 5394 C C . ALA A 1 670 ? -9.241 0.749 14.963 1.00 61.00 670 ALA A C 1
ATOM 5396 O O . ALA A 1 670 ? -9.292 0.278 13.823 1.00 61.00 670 ALA A O 1
ATOM 5397 N N . GLU A 1 671 ? -8.099 1.194 15.491 1.00 68.69 671 GLU A N 1
ATOM 5398 C CA . GLU A 1 671 ? -6.783 1.203 14.855 1.00 68.69 671 GLU A CA 1
ATOM 5399 C C . GLU A 1 671 ? -5.756 0.503 15.760 1.00 68.69 671 GLU A C 1
ATOM 5401 O O . GLU A 1 671 ? -5.889 0.484 16.978 1.00 68.69 671 GLU A O 1
ATOM 5406 N N . GLY A 1 672 ? -4.743 -0.133 15.166 1.00 72.06 672 GLY A N 1
ATOM 5407 C CA . GLY A 1 672 ? -3.582 -0.634 15.915 1.00 72.06 672 GLY A CA 1
ATOM 5408 C C . GLY A 1 672 ? -3.735 -1.943 16.708 1.00 72.06 672 GLY A C 1
ATOM 5409 O O . GLY A 1 672 ? -2.721 -2.452 17.170 1.00 72.06 672 GLY A O 1
ATOM 5410 N N . ILE A 1 673 ? -4.927 -2.549 16.826 1.00 85.12 673 ILE A N 1
ATOM 5411 C CA . ILE A 1 673 ? -5.116 -3.806 17.593 1.00 85.12 673 ILE A CA 1
ATOM 5412 C C . ILE A 1 673 ? -5.456 -5.027 16.725 1.00 85.12 673 ILE A C 1
ATOM 5414 O O . ILE A 1 673 ? -6.053 -4.900 15.653 1.00 85.12 673 ILE A O 1
ATOM 5418 N N . SER A 1 674 ? -5.098 -6.223 17.193 1.00 90.06 674 SER A N 1
ATOM 5419 C CA . SER A 1 674 ? -5.484 -7.505 16.586 1.00 90.06 674 SER A CA 1
ATOM 5420 C C . SER A 1 674 ? -6.195 -8.350 17.627 1.00 90.06 674 SER A C 1
ATOM 5422 O O . SER A 1 674 ? -5.638 -8.573 18.700 1.00 90.06 674 SER A O 1
ATOM 5424 N N . LEU A 1 675 ? -7.395 -8.821 17.306 1.00 93.50 675 LEU A N 1
ATOM 5425 C CA . LEU A 1 675 ? -8.184 -9.687 18.169 1.00 93.50 675 LEU A CA 1
ATOM 5426 C C . LEU A 1 675 ? -8.284 -11.079 17.544 1.00 93.50 675 LEU A C 1
ATOM 5428 O O . LEU A 1 675 ? -8.498 -11.206 16.336 1.00 93.50 675 LEU A O 1
ATOM 5432 N N . LYS A 1 676 ? -8.108 -12.111 18.366 1.00 93.88 676 LYS A N 1
ATOM 5433 C CA . LYS A 1 676 ? -8.161 -13.520 17.966 1.00 93.88 676 LYS A CA 1
ATOM 5434 C C . LYS A 1 676 ? -9.398 -14.202 18.532 1.00 93.88 676 LYS A C 1
ATOM 5436 O O . LYS A 1 676 ? -9.903 -13.801 19.576 1.00 93.88 676 LYS A O 1
ATOM 5441 N N . ASN A 1 677 ? -9.859 -15.242 17.840 1.00 93.56 677 ASN A N 1
ATOM 5442 C CA . ASN A 1 677 ? -10.938 -16.130 18.283 1.00 93.56 677 ASN A CA 1
ATOM 5443 C C . ASN A 1 677 ? -12.274 -15.414 18.595 1.00 93.56 677 ASN A C 1
ATOM 5445 O O . ASN A 1 677 ? -13.092 -15.915 19.365 1.00 93.56 677 ASN A O 1
ATOM 5449 N N . VAL A 1 678 ? -12.512 -14.236 18.004 1.00 95.44 678 VAL A N 1
ATOM 5450 C CA . VAL A 1 678 ? -13.733 -13.444 18.222 1.00 95.44 678 VAL A CA 1
ATOM 5451 C C . VAL A 1 678 ? -14.877 -14.000 17.390 1.00 95.44 678 VAL A C 1
ATOM 5453 O O . VAL A 1 678 ? -14.827 -13.992 16.171 1.00 95.44 678 VAL A O 1
ATOM 5456 N N . ARG A 1 679 ? -15.964 -14.405 18.040 1.00 94.94 679 ARG A N 1
ATOM 5457 C CA . ARG A 1 679 ? -17.113 -15.034 17.376 1.00 94.94 679 ARG A CA 1
ATOM 5458 C C . ARG A 1 679 ? -18.194 -14.036 16.974 1.00 94.94 679 ARG A C 1
ATOM 5460 O O . ARG A 1 679 ? -18.943 -14.303 16.040 1.00 94.94 679 ARG A O 1
ATOM 5467 N N . GLN A 1 680 ? -18.278 -12.897 17.662 1.00 96.19 680 GLN A N 1
ATOM 5468 C CA . GLN A 1 680 ? -19.279 -11.865 17.389 1.00 96.19 680 GLN A CA 1
ATOM 5469 C C . GLN A 1 680 ? -18.682 -10.458 17.430 1.00 96.19 680 GLN A C 1
ATOM 5471 O O . GLN A 1 680 ? -17.856 -10.148 18.287 1.00 96.19 680 GLN A O 1
ATOM 5476 N N . VAL A 1 681 ? -19.140 -9.588 16.532 1.00 96.62 681 VAL A N 1
ATOM 5477 C CA . VAL A 1 681 ? -18.821 -8.156 16.505 1.00 96.62 681 VAL A CA 1
ATOM 5478 C C . VAL A 1 681 ? -20.116 -7.363 16.616 1.00 96.62 681 VAL A C 1
ATOM 5480 O O . VAL A 1 681 ? -21.013 -7.508 15.794 1.00 96.62 681 VAL A O 1
ATOM 5483 N N . HIS A 1 682 ? -20.209 -6.493 17.614 1.00 96.38 682 HIS A N 1
ATOM 5484 C CA . HIS A 1 682 ? -21.385 -5.680 17.901 1.00 96.38 682 HIS A CA 1
ATOM 5485 C C . HIS A 1 682 ? -21.059 -4.196 17.761 1.00 96.38 682 HIS A C 1
ATOM 5487 O O . HIS A 1 682 ? -20.235 -3.660 18.499 1.00 96.38 682 HIS A O 1
ATOM 5493 N N . MET A 1 683 ? -21.738 -3.518 16.842 1.00 93.81 683 MET A N 1
ATOM 5494 C CA . MET A 1 683 ? -21.592 -2.084 16.598 1.00 93.81 683 MET A CA 1
ATOM 5495 C C . MET A 1 683 ? -22.844 -1.363 17.093 1.00 93.81 683 MET A C 1
ATOM 5497 O O . MET A 1 683 ? -23.921 -1.511 16.513 1.00 93.81 683 MET A O 1
ATOM 5501 N N . ILE A 1 684 ? -22.709 -0.612 18.187 1.00 92.06 684 ILE A N 1
ATOM 5502 C CA . ILE A 1 684 ? -23.844 0.033 18.874 1.00 92.06 684 ILE A CA 1
ATOM 5503 C C . ILE A 1 684 ? -24.377 1.227 18.070 1.00 92.06 684 ILE A C 1
ATOM 5505 O O . ILE A 1 684 ? -25.580 1.495 18.062 1.00 92.06 684 ILE A O 1
ATOM 5509 N N . GLU A 1 685 ? -23.485 1.932 17.376 1.00 87.88 685 GLU A N 1
ATOM 5510 C CA . GLU A 1 685 ? -23.809 3.092 16.552 1.00 87.88 685 GLU A CA 1
ATOM 5511 C C . GLU A 1 685 ? -23.186 2.984 15.160 1.00 87.88 685 GLU A C 1
ATOM 5513 O O . GLU A 1 685 ? -22.052 2.523 14.991 1.00 87.88 685 GLU A O 1
ATOM 5518 N N . GLY A 1 686 ? -23.915 3.478 14.159 1.00 79.38 686 GLY A N 1
ATOM 5519 C CA . GLY A 1 686 ? -23.380 3.671 12.817 1.00 79.38 686 GLY A CA 1
ATOM 5520 C C . GLY A 1 686 ? -22.414 4.858 12.740 1.00 79.38 686 GLY A C 1
ATOM 5521 O O . GLY A 1 686 ? -22.431 5.769 13.567 1.00 79.38 686 GLY A O 1
ATOM 5522 N N . PHE A 1 687 ? -21.587 4.875 11.698 1.00 80.94 687 PHE A N 1
ATOM 5523 C CA . PHE A 1 687 ? -20.751 6.020 11.346 1.00 80.94 687 PHE A CA 1
ATOM 5524 C C . PHE A 1 687 ? -21.045 6.436 9.913 1.00 80.94 687 PHE A C 1
ATOM 5526 O O . PHE A 1 687 ? -21.259 5.581 9.061 1.00 80.94 687 PHE A O 1
ATOM 5533 N N . TRP A 1 688 ? -21.001 7.740 9.638 1.00 77.00 688 TRP A N 1
ATOM 5534 C CA . TRP A 1 688 ? -21.210 8.312 8.302 1.00 77.00 688 TRP A CA 1
ATOM 5535 C C . TRP A 1 688 ? -20.234 7.786 7.235 1.00 77.00 688 TRP A C 1
ATOM 5537 O O . TRP A 1 688 ? -20.522 7.893 6.046 1.00 77.00 688 TRP A O 1
ATOM 5547 N N . ASN A 1 689 ? -19.097 7.213 7.647 1.00 79.75 689 ASN A N 1
ATOM 5548 C CA . ASN A 1 689 ? -18.158 6.515 6.775 1.00 79.75 689 ASN A CA 1
ATOM 5549 C C . ASN A 1 689 ? -18.130 5.013 7.108 1.00 79.75 689 ASN A C 1
ATOM 5551 O O . ASN A 1 689 ? -17.666 4.614 8.180 1.00 79.75 689 ASN A O 1
ATOM 5555 N N . HIS A 1 690 ? -18.587 4.184 6.169 1.00 83.25 690 HIS A N 1
ATOM 5556 C CA . HIS A 1 690 ? -18.665 2.736 6.352 1.00 83.25 690 HIS A CA 1
ATOM 5557 C C . HIS A 1 690 ? -17.291 2.069 6.530 1.00 83.25 690 HIS A C 1
ATOM 5559 O O . HIS A 1 690 ? -17.190 1.090 7.267 1.00 83.25 690 HIS A O 1
ATOM 5565 N N . ASN A 1 691 ? -16.216 2.661 5.990 1.00 84.00 691 ASN A N 1
ATOM 5566 C CA . ASN A 1 691 ? -14.851 2.139 6.129 1.00 84.00 691 ASN A CA 1
ATOM 5567 C C . ASN A 1 691 ? -14.433 2.007 7.599 1.00 84.00 691 ASN A C 1
ATOM 5569 O O . ASN A 1 691 ? -13.628 1.146 7.946 1.00 84.00 691 ASN A O 1
ATOM 5573 N N . ARG A 1 692 ? -14.979 2.843 8.494 1.00 83.31 692 ARG A N 1
ATOM 5574 C CA . ARG A 1 692 ? -14.718 2.727 9.935 1.00 83.31 692 ARG A CA 1
ATOM 5575 C C . ARG A 1 692 ? -15.238 1.396 10.486 1.00 83.31 692 ARG A C 1
ATOM 5577 O O . ARG A 1 692 ? -14.545 0.784 11.291 1.00 83.31 692 ARG A O 1
ATOM 5584 N N . LEU A 1 693 ? -16.421 0.961 10.049 1.00 85.75 693 LEU A N 1
ATOM 5585 C CA . LEU A 1 693 ? -17.031 -0.306 10.461 1.00 85.75 693 LEU A CA 1
ATOM 5586 C C . LEU A 1 693 ? -16.250 -1.493 9.883 1.00 85.75 693 LEU A C 1
ATOM 5588 O O . LEU A 1 693 ? -15.901 -2.406 10.629 1.00 85.75 693 LEU A O 1
ATOM 5592 N N . ASP A 1 694 ? -15.871 -1.428 8.603 1.00 87.69 694 ASP A N 1
ATOM 5593 C CA . ASP A 1 694 ? -15.037 -2.459 7.965 1.00 87.69 694 ASP A CA 1
ATOM 5594 C C . ASP A 1 694 ? -13.689 -2.620 8.681 1.00 87.69 694 ASP A C 1
ATOM 5596 O O . ASP A 1 694 ? -13.212 -3.735 8.891 1.00 87.69 694 ASP A O 1
ATOM 5600 N N . GLN A 1 695 ? -13.089 -1.519 9.142 1.00 88.50 695 GLN A N 1
ATOM 5601 C CA . GLN A 1 695 ? -11.855 -1.575 9.922 1.00 88.50 695 GLN A CA 1
ATOM 5602 C C . GLN A 1 695 ? -12.039 -2.234 11.288 1.00 88.50 695 GLN A C 1
ATOM 5604 O O . GLN A 1 695 ? -11.143 -2.962 11.710 1.00 88.50 695 GLN A O 1
ATOM 5609 N N . VAL A 1 696 ? -13.169 -2.011 11.969 1.00 89.19 696 VAL A N 1
ATOM 5610 C CA . VAL A 1 696 ? -13.499 -2.688 13.237 1.00 89.19 696 VAL A CA 1
ATOM 5611 C C . VAL A 1 696 ? -13.629 -4.194 13.013 1.00 89.19 696 VAL A C 1
ATOM 5613 O O . VAL A 1 696 ? -13.000 -4.969 13.733 1.00 89.19 696 VAL A O 1
ATOM 5616 N N . ILE A 1 697 ? -14.355 -4.611 11.972 1.00 91.38 697 ILE A N 1
ATOM 5617 C CA . ILE A 1 697 ? -14.469 -6.024 11.576 1.00 91.38 697 ILE A CA 1
ATOM 5618 C C . ILE A 1 697 ? -13.074 -6.591 11.267 1.00 91.38 697 ILE A C 1
ATOM 5620 O O . ILE A 1 697 ? -12.688 -7.634 11.801 1.00 91.38 697 ILE A O 1
ATOM 5624 N N . GLY A 1 698 ? -12.256 -5.855 10.511 1.00 88.94 698 GLY A N 1
ATOM 5625 C CA . GLY A 1 698 ? -10.876 -6.215 10.180 1.00 88.94 698 GLY A CA 1
ATOM 5626 C C . GLY A 1 698 ? -9.934 -6.358 11.384 1.00 88.94 698 GLY A C 1
ATOM 5627 O O . GLY A 1 698 ? -8.886 -6.995 11.263 1.00 88.94 698 GLY A O 1
ATOM 5628 N N . ARG A 1 699 ? -10.281 -5.839 12.575 1.00 89.44 699 ARG A N 1
ATOM 5629 C CA . ARG A 1 699 ? -9.519 -6.125 13.810 1.00 89.44 699 ARG A CA 1
ATOM 5630 C C . ARG A 1 699 ? -9.707 -7.555 14.299 1.00 89.44 699 ARG A C 1
ATOM 5632 O O . ARG A 1 699 ? -8.806 -8.063 14.958 1.00 89.44 699 ARG A O 1
ATOM 5639 N N . THR A 1 700 ? -10.820 -8.191 13.949 1.00 91.50 700 THR A N 1
ATOM 5640 C CA . THR A 1 700 ? -11.161 -9.565 14.350 1.00 91.50 700 THR A CA 1
ATOM 5641 C C . THR A 1 700 ? -10.814 -10.592 13.273 1.00 91.50 700 THR A C 1
ATOM 5643 O O . THR A 1 700 ? -10.375 -11.700 13.577 1.00 91.50 700 THR A O 1
ATOM 5646 N N . VAL A 1 701 ? -10.921 -10.212 11.998 1.00 88.88 701 VAL A N 1
ATOM 5647 C CA . VAL A 1 701 ? -10.756 -11.117 10.850 1.00 88.88 701 VAL A CA 1
ATOM 5648 C C . VAL A 1 701 ? -9.409 -10.872 10.170 1.00 88.88 701 VAL A C 1
ATOM 5650 O O . VAL A 1 701 ? -9.327 -10.402 9.038 1.00 88.88 701 VAL A O 1
ATOM 5653 N N . ARG A 1 702 ? -8.321 -11.162 10.887 1.00 87.56 702 ARG A N 1
ATOM 5654 C CA . ARG A 1 702 ? -6.966 -11.148 10.318 1.00 87.56 702 ARG A CA 1
ATOM 5655 C C . ARG A 1 702 ? -6.555 -12.550 9.881 1.00 87.56 702 ARG A C 1
ATOM 5657 O O . ARG A 1 702 ? -7.106 -13.543 10.352 1.00 87.56 702 ARG A O 1
ATOM 5664 N N . ALA A 1 703 ? -5.547 -12.633 9.016 1.00 84.38 703 ALA A N 1
ATOM 5665 C CA . ALA A 1 703 ? -4.971 -13.915 8.633 1.00 84.38 703 ALA A CA 1
ATOM 5666 C C . ALA A 1 703 ? -4.567 -14.711 9.888 1.00 84.38 703 ALA A C 1
ATOM 5668 O O . ALA A 1 703 ? -3.859 -14.200 10.757 1.00 84.38 703 ALA A O 1
ATOM 5669 N N . ARG A 1 704 ? -5.044 -15.956 9.976 1.00 88.00 704 ARG A N 1
ATOM 5670 C CA . ARG A 1 704 ? -4.833 -16.903 11.083 1.00 88.00 704 ARG A CA 1
ATOM 5671 C C . ARG A 1 704 ? -5.386 -16.455 12.442 1.00 88.00 704 ARG A C 1
ATOM 5673 O O . ARG A 1 704 ? -5.031 -17.054 13.451 1.00 88.00 704 ARG A O 1
ATOM 5680 N N . SER A 1 705 ? -6.281 -15.463 12.511 1.00 90.62 705 SER A N 1
ATOM 5681 C CA . SER A 1 705 ? -6.828 -15.000 13.801 1.00 90.62 705 SER A CA 1
ATOM 5682 C C . SER A 1 705 ? -7.739 -16.014 14.505 1.00 90.62 705 SER A C 1
ATOM 5684 O O . SER A 1 705 ? -7.981 -15.869 15.698 1.00 90.62 705 SER A O 1
ATOM 5686 N N . HIS A 1 706 ? -8.228 -17.027 13.785 1.00 93.69 706 HIS A N 1
ATOM 5687 C CA . HIS A 1 706 ? -9.114 -18.084 14.294 1.00 93.69 706 HIS A CA 1
ATOM 5688 C C . HIS A 1 706 ? -8.504 -19.484 14.132 1.00 93.69 706 HIS A C 1
ATOM 5690 O O . HIS A 1 706 ? -9.219 -20.481 14.160 1.00 93.69 706 HIS A O 1
ATOM 5696 N N . ILE A 1 707 ? -7.190 -19.581 13.896 1.00 90.69 707 ILE A N 1
ATOM 5697 C CA . ILE A 1 707 ? -6.540 -20.869 13.617 1.00 90.69 707 ILE A CA 1
ATOM 5698 C C . ILE A 1 707 ? -6.608 -21.829 14.814 1.00 90.69 707 ILE A C 1
ATOM 5700 O O . ILE A 1 707 ? -6.697 -23.038 14.613 1.00 90.69 707 ILE A O 1
ATOM 5704 N N . ASP A 1 708 ? -6.649 -21.279 16.030 1.00 90.06 708 ASP A N 1
ATOM 5705 C CA . ASP A 1 708 ? -6.738 -22.034 17.284 1.00 90.06 708 ASP A CA 1
ATOM 5706 C C . ASP A 1 708 ? -8.134 -22.640 17.508 1.00 90.06 708 ASP A C 1
ATOM 5708 O O . ASP A 1 708 ? -8.294 -23.547 18.324 1.00 90.06 708 ASP A O 1
ATOM 5712 N N . LEU A 1 709 ? -9.149 -22.162 16.778 1.00 90.50 709 LEU A N 1
ATOM 5713 C CA . LEU A 1 709 ? -10.502 -22.707 16.816 1.00 90.50 709 LEU A CA 1
ATOM 5714 C C . LEU A 1 709 ? -10.664 -23.870 15.822 1.00 90.50 709 LEU A C 1
ATOM 5716 O O . LEU A 1 709 ? -10.052 -23.855 14.742 1.00 90.50 709 LEU A O 1
ATOM 5720 N N . PRO A 1 710 ? -11.537 -24.850 16.129 1.00 91.38 710 PRO A N 1
ATOM 5721 C CA . PRO A 1 710 ? -11.977 -25.851 15.162 1.00 91.38 710 PRO A CA 1
ATOM 5722 C C . PRO A 1 710 ? -12.554 -25.191 13.907 1.00 91.38 710 PRO A C 1
ATOM 5724 O O . PRO A 1 710 ? -13.196 -24.150 13.997 1.00 91.38 710 PRO A O 1
ATOM 5727 N N . GLU A 1 711 ? -12.378 -25.806 12.737 1.00 87.56 711 GLU A N 1
ATOM 5728 C CA . GLU A 1 711 ? -12.772 -25.217 11.446 1.00 87.56 711 GLU A CA 1
ATOM 5729 C C . GLU A 1 711 ? -14.252 -24.796 11.388 1.00 87.56 711 GLU A C 1
ATOM 5731 O O . GLU A 1 711 ? -14.562 -23.700 10.927 1.00 87.56 711 GLU A O 1
ATOM 5736 N N . ALA A 1 712 ? -15.154 -25.596 11.968 1.00 88.94 712 ALA A N 1
ATOM 5737 C CA . ALA A 1 712 ? -16.584 -25.281 12.071 1.00 88.94 712 ALA A CA 1
ATOM 5738 C C . ALA A 1 712 ? -16.885 -23.999 12.883 1.00 88.94 712 ALA A C 1
ATOM 5740 O O . ALA A 1 712 ? -17.936 -23.374 12.724 1.00 88.94 712 ALA A O 1
ATOM 5741 N N . GLU A 1 713 ? -15.961 -23.583 13.746 1.00 90.19 713 GLU A N 1
ATOM 5742 C CA . GLU A 1 713 ? -16.064 -22.396 14.593 1.00 90.19 713 GLU A CA 1
ATOM 5743 C C . GLU A 1 713 ? -15.306 -21.188 14.023 1.00 90.19 713 GLU A C 1
ATOM 5745 O O . GLU A 1 713 ? -15.288 -20.124 14.639 1.00 90.19 713 GLU A O 1
ATOM 5750 N N . ARG A 1 714 ? -14.703 -21.288 12.833 1.00 91.31 714 ARG A N 1
ATOM 5751 C CA . ARG A 1 714 ? -13.960 -20.179 12.204 1.00 91.31 714 ARG A CA 1
ATOM 5752 C C . ARG A 1 714 ? -14.874 -19.233 11.428 1.00 91.31 714 ARG A C 1
ATOM 5754 O O . ARG A 1 714 ? -14.627 -18.923 10.264 1.00 91.31 714 ARG A O 1
ATOM 5761 N N . HIS A 1 715 ? -15.928 -18.763 12.088 1.00 91.44 715 HIS A N 1
ATOM 5762 C CA . HIS A 1 715 ? -16.850 -17.764 11.550 1.00 91.44 715 HIS A CA 1
ATOM 5763 C C . HIS A 1 715 ? -17.006 -16.565 12.492 1.00 91.44 715 HIS A C 1
ATOM 5765 O O . HIS A 1 715 ? -16.778 -16.680 13.694 1.00 91.44 715 HIS A O 1
ATOM 5771 N N . VAL A 1 716 ? -17.398 -15.412 11.959 1.00 94.88 716 VAL A N 1
ATOM 5772 C CA . VAL A 1 716 ? -17.664 -14.207 12.755 1.00 94.88 716 VAL A CA 1
ATOM 5773 C C . VAL A 1 716 ? -19.007 -13.617 12.357 1.00 94.88 716 VAL A C 1
ATOM 5775 O O . VAL A 1 716 ? -19.205 -13.248 11.197 1.00 94.88 716 VAL A O 1
ATOM 5778 N N . ASP A 1 717 ? -19.907 -13.485 13.331 1.00 95.56 717 ASP A N 1
ATOM 5779 C CA . ASP A 1 717 ? -21.192 -12.816 13.139 1.00 95.56 717 ASP A CA 1
ATOM 5780 C C . ASP A 1 717 ? -21.083 -11.330 13.464 1.00 95.56 717 ASP A C 1
ATOM 5782 O O . ASP A 1 717 ? -20.598 -10.934 14.526 1.00 95.56 717 ASP A O 1
ATOM 5786 N N . VAL A 1 718 ? -21.554 -10.489 12.550 1.00 95.62 718 VAL A N 1
ATOM 5787 C CA . VAL A 1 718 ? -21.453 -9.035 12.671 1.00 95.62 718 VAL A CA 1
ATOM 5788 C C . VAL A 1 718 ? -22.845 -8.438 12.836 1.00 95.62 718 VAL A C 1
ATOM 5790 O O . VAL A 1 718 ? -23.720 -8.669 12.010 1.00 95.62 718 VAL A O 1
ATOM 5793 N N . PHE A 1 719 ? -23.039 -7.631 13.877 1.00 95.94 719 PHE A N 1
ATOM 5794 C CA . PHE A 1 719 ? -24.311 -7.000 14.223 1.00 95.94 719 PHE A CA 1
ATOM 5795 C C . PHE A 1 719 ? -24.173 -5.478 14.246 1.00 95.94 719 PHE A C 1
ATOM 5797 O O . PHE A 1 719 ? -23.289 -4.936 14.917 1.00 95.94 719 PHE A O 1
ATOM 5804 N N . LEU A 1 720 ? -25.084 -4.785 13.565 1.00 94.50 720 LEU A N 1
ATOM 5805 C CA . LEU A 1 720 ? -25.242 -3.333 13.628 1.00 94.50 720 LEU A CA 1
ATOM 5806 C C . LEU A 1 720 ? -26.616 -3.006 14.210 1.00 94.50 720 LEU A C 1
ATOM 5808 O O . LEU A 1 720 ? -27.634 -3.384 13.633 1.00 94.50 720 LEU A O 1
ATOM 5812 N N . TYR A 1 721 ? -26.650 -2.293 15.332 1.00 94.94 721 TYR A N 1
ATOM 5813 C CA . TYR A 1 721 ? -27.901 -1.956 16.008 1.00 94.94 721 TYR A CA 1
ATOM 5814 C C . TYR A 1 721 ? -28.420 -0.594 15.545 1.00 94.94 721 TYR A C 1
ATOM 5816 O O . TYR A 1 721 ? -27.744 0.420 15.722 1.00 94.94 721 TYR A O 1
ATOM 5824 N N . LEU A 1 722 ? -29.636 -0.558 14.997 1.00 94.25 722 LEU A N 1
ATOM 5825 C CA . LEU A 1 722 ? -30.292 0.672 14.549 1.00 94.25 722 LEU A CA 1
ATOM 5826 C C . LEU A 1 722 ? -31.592 0.884 15.317 1.00 94.25 722 LEU A C 1
ATOM 5828 O O . LEU A 1 722 ? -32.503 0.059 15.242 1.00 94.25 722 LEU A O 1
ATOM 5832 N N . SER A 1 723 ? -31.708 2.013 16.011 1.00 93.94 723 SER A N 1
ATOM 5833 C CA . SER A 1 723 ? -32.982 2.397 16.614 1.00 93.94 723 SER A CA 1
ATOM 5834 C C . SER A 1 723 ? -33.955 2.870 15.534 1.00 93.94 723 SER A C 1
ATOM 5836 O O . SER A 1 723 ? -33.568 3.595 14.618 1.00 93.94 723 SER A O 1
ATOM 5838 N N . THR A 1 724 ? -35.221 2.483 15.632 1.00 93.94 724 THR A N 1
ATOM 5839 C CA . THR A 1 724 ? -36.291 2.788 14.671 1.00 93.94 724 THR A CA 1
ATOM 5840 C C . THR A 1 724 ? -37.518 3.327 15.401 1.00 93.94 724 THR A C 1
ATOM 5842 O O . THR A 1 724 ? -37.689 3.099 16.598 1.00 93.94 724 THR A O 1
ATOM 5845 N N . PHE A 1 725 ? -38.360 4.076 14.695 1.00 92.81 725 PHE A N 1
ATOM 5846 C CA . PHE A 1 725 ? -39.664 4.476 15.219 1.00 92.81 725 PHE A CA 1
ATOM 5847 C C . PHE A 1 725 ? -40.692 3.369 14.997 1.00 92.81 725 PHE A C 1
ATOM 5849 O O . PHE A 1 725 ? -40.694 2.765 13.914 1.00 92.81 725 PHE A O 1
ATOM 5856 N N . THR A 1 726 ? -41.581 3.188 15.976 1.00 91.19 726 THR A N 1
ATOM 5857 C CA . THR A 1 726 ? -42.824 2.418 15.815 1.00 91.19 726 THR A CA 1
ATOM 5858 C C . THR A 1 726 ? -43.734 3.087 14.782 1.00 91.19 726 THR A C 1
ATOM 5860 O O . THR A 1 726 ? -43.572 4.274 14.479 1.00 91.19 726 THR A O 1
ATOM 5863 N N . ASP A 1 727 ? -44.710 2.357 14.243 1.00 87.62 727 ASP A N 1
ATOM 5864 C CA . ASP A 1 727 ? -45.640 2.919 13.255 1.00 87.62 727 ASP A CA 1
ATOM 5865 C C . ASP A 1 727 ? -46.405 4.138 13.804 1.00 87.62 727 ASP A C 1
ATOM 5867 O O . ASP A 1 727 ? -46.491 5.160 13.124 1.00 87.62 727 ASP A O 1
ATOM 5871 N N . ASP A 1 728 ? -46.833 4.097 15.071 1.00 86.25 728 ASP A N 1
ATOM 5872 C CA . ASP A 1 728 ? -47.499 5.225 15.739 1.00 86.25 728 ASP A CA 1
ATOM 5873 C C . ASP A 1 728 ? -46.577 6.445 15.898 1.00 86.25 728 ASP A C 1
ATOM 5875 O O . ASP A 1 728 ? -46.983 7.584 15.677 1.00 86.25 728 ASP A O 1
ATOM 5879 N N . GLN A 1 729 ? -45.308 6.221 16.244 1.00 88.25 729 GLN A N 1
ATOM 5880 C CA . GLN A 1 729 ? -44.311 7.287 16.389 1.00 88.25 729 GLN A CA 1
ATOM 5881 C C . GLN A 1 729 ? -43.980 7.965 15.053 1.00 88.25 729 GLN A C 1
ATOM 5883 O O . GLN A 1 729 ? -43.669 9.156 15.025 1.00 88.25 729 GLN A O 1
ATOM 5888 N N . ARG A 1 730 ? -44.052 7.235 13.931 1.00 82.94 730 ARG A N 1
ATOM 5889 C CA . ARG A 1 730 ? -43.828 7.798 12.586 1.00 82.94 730 ARG A CA 1
ATOM 5890 C C . ARG A 1 730 ? -44.943 8.738 12.144 1.00 82.94 730 ARG A C 1
ATOM 5892 O O . ARG A 1 730 ? -44.681 9.618 11.326 1.00 82.94 730 ARG A O 1
ATOM 5899 N N . LEU A 1 731 ? -46.155 8.556 12.673 1.00 80.25 731 LEU A N 1
ATOM 5900 C CA . LEU A 1 731 ? -47.303 9.427 12.408 1.00 80.25 731 LEU A CA 1
ATOM 5901 C C . LEU A 1 731 ? -47.191 10.784 13.118 1.00 80.25 731 LEU A C 1
ATOM 5903 O O . LEU A 1 731 ? -47.958 11.696 12.808 1.00 80.25 731 LEU A O 1
ATOM 5907 N N . ASP A 1 732 ? -46.229 10.958 14.031 1.00 77.75 732 ASP A N 1
ATOM 5908 C CA . ASP A 1 732 ? -45.932 12.266 14.607 1.00 77.75 732 ASP A CA 1
ATOM 5909 C C . ASP A 1 732 ? -45.479 13.243 13.505 1.00 77.75 732 ASP A C 1
ATOM 5911 O O . ASP A 1 732 ? -44.409 13.115 12.893 1.00 77.75 732 ASP A O 1
ATOM 5915 N N . HIS A 1 733 ? -46.317 14.257 13.265 1.00 67.38 733 HIS A N 1
ATOM 5916 C CA . HIS A 1 733 ? -46.111 15.260 12.224 1.00 67.38 733 HIS A CA 1
ATOM 5917 C C . HIS A 1 733 ? -44.754 15.968 12.326 1.00 67.38 733 HIS A C 1
ATOM 5919 O O . HIS A 1 733 ? -44.175 16.324 11.296 1.00 67.38 733 HIS A O 1
ATOM 5925 N N . ALA A 1 734 ? -44.217 16.184 13.532 1.00 69.75 734 ALA A N 1
ATOM 5926 C CA . ALA A 1 734 ? -42.940 16.868 13.681 1.00 69.75 734 ALA A CA 1
ATOM 5927 C C . ALA A 1 734 ? -41.806 16.024 13.084 1.00 69.75 734 ALA A C 1
ATOM 5929 O O . ALA A 1 734 ? -40.981 16.546 12.332 1.00 69.75 734 ALA A O 1
ATOM 5930 N N . ILE A 1 735 ? -41.783 14.720 13.351 1.00 70.44 735 ILE A N 1
ATOM 5931 C CA . ILE A 1 735 ? -40.700 13.825 12.919 1.00 70.44 735 ILE A CA 1
ATOM 5932 C C . ILE A 1 735 ? -40.803 13.465 11.443 1.00 70.44 735 ILE A C 1
ATOM 5934 O O . ILE A 1 735 ? -39.781 13.478 10.743 1.00 70.44 735 ILE A O 1
ATOM 5938 N N . MET A 1 736 ? -42.019 13.226 10.945 1.00 70.56 736 MET A N 1
ATOM 5939 C CA . MET A 1 736 ? -42.264 12.958 9.526 1.00 70.56 736 MET A CA 1
ATOM 5940 C C . MET A 1 736 ? -41.671 14.069 8.639 1.00 70.56 736 MET A C 1
ATOM 5942 O O . MET A 1 736 ? -41.025 13.788 7.629 1.00 70.56 736 MET A O 1
ATOM 5946 N N . HIS A 1 737 ? -41.791 15.333 9.061 1.00 69.94 737 HIS A N 1
ATOM 5947 C CA . HIS A 1 737 ? -41.222 16.486 8.354 1.00 69.94 737 HIS A CA 1
ATOM 5948 C C . HIS A 1 737 ? -39.758 16.808 8.714 1.00 69.94 737 HIS A C 1
ATOM 5950 O O . HIS A 1 737 ? -39.101 17.571 7.990 1.00 69.94 737 HIS A O 1
ATOM 5956 N N . ILE A 1 738 ? -39.224 16.301 9.833 1.00 67.00 738 ILE A N 1
ATOM 5957 C CA . ILE A 1 738 ? -37.853 16.609 10.261 1.00 67.00 738 ILE A CA 1
ATOM 5958 C C . ILE A 1 738 ? -36.809 15.843 9.452 1.00 67.00 738 ILE A C 1
ATOM 5960 O O . ILE A 1 738 ? -35.949 16.480 8.842 1.00 67.00 738 ILE A O 1
ATOM 5964 N N . ASP A 1 739 ? -36.924 14.519 9.408 1.00 72.94 739 ASP A N 1
ATOM 5965 C CA . ASP A 1 739 ? -35.926 13.625 8.805 1.00 72.94 739 ASP A CA 1
ATOM 5966 C C . ASP A 1 739 ? -36.586 12.550 7.922 1.00 72.94 739 ASP A C 1
ATOM 5968 O O . ASP A 1 739 ? -36.119 11.417 7.844 1.00 72.94 739 ASP A O 1
ATOM 5972 N N . LYS A 1 740 ? -37.704 12.894 7.262 1.00 79.06 740 LYS A N 1
ATOM 5973 C CA . LYS A 1 740 ? -38.490 11.973 6.415 1.00 79.06 740 LYS A CA 1
ATOM 5974 C C . LYS A 1 740 ? -38.941 10.708 7.169 1.00 79.06 740 LYS A C 1
ATOM 5976 O O . LYS A 1 740 ? -39.011 9.632 6.585 1.00 79.06 740 LYS A O 1
ATOM 5981 N N . GLY A 1 741 ? -39.208 10.831 8.472 1.00 81.88 741 GLY A N 1
ATOM 5982 C CA . GLY A 1 741 ? -39.606 9.705 9.324 1.00 81.88 741 GLY A CA 1
ATOM 5983 C C . GLY A 1 741 ? -38.479 8.733 9.699 1.00 81.88 741 GLY A C 1
ATOM 5984 O O . GLY A 1 741 ? -38.774 7.656 10.208 1.00 81.88 741 GLY A O 1
ATOM 5985 N N . LEU A 1 742 ? -37.206 9.080 9.464 1.00 88.06 742 LEU A N 1
ATOM 5986 C CA . LEU A 1 742 ? -36.050 8.264 9.854 1.00 88.06 742 LEU A CA 1
ATOM 5987 C C . LEU A 1 742 ? -35.457 8.729 11.188 1.00 88.06 742 LEU A C 1
ATOM 5989 O O . LEU A 1 742 ? -35.369 9.928 11.466 1.00 88.06 742 LEU A O 1
ATOM 5993 N N . THR A 1 743 ? -34.995 7.784 12.006 1.00 90.62 743 THR A N 1
ATOM 5994 C CA . THR A 1 743 ? -34.180 8.098 13.190 1.00 90.62 743 THR A CA 1
ATOM 5995 C C . THR A 1 743 ? -32.781 8.573 12.781 1.00 90.62 743 THR A C 1
ATOM 5997 O O . THR A 1 743 ? -32.333 8.348 11.654 1.00 90.62 743 THR A O 1
ATOM 6000 N N . SER A 1 744 ? -32.034 9.184 13.707 1.00 88.69 744 SER A N 1
ATOM 6001 C CA . SER A 1 744 ? -30.634 9.554 13.466 1.00 88.69 744 SER A CA 1
ATOM 6002 C C . SER A 1 744 ? -29.762 8.344 13.109 1.00 88.69 744 SER A C 1
ATOM 6004 O O . SER A 1 744 ? -28.914 8.473 12.228 1.00 88.69 744 SER A O 1
ATOM 6006 N N . ASP A 1 745 ? -30.001 7.171 13.709 1.00 89.75 745 ASP A N 1
ATOM 6007 C CA . ASP A 1 745 ? -29.314 5.921 13.345 1.00 89.75 745 ASP A CA 1
ATOM 6008 C C . ASP A 1 745 ? -29.590 5.526 11.887 1.00 89.75 745 ASP A C 1
ATOM 6010 O O . ASP A 1 745 ? -28.657 5.299 11.113 1.00 89.75 745 ASP A O 1
ATOM 6014 N N . GLN A 1 746 ? -30.866 5.486 11.484 1.00 90.12 746 GLN A N 1
ATOM 6015 C CA . GLN A 1 746 ? -31.261 5.132 10.117 1.00 90.12 746 GLN A CA 1
ATOM 6016 C C . GLN A 1 746 ? -30.744 6.148 9.095 1.00 90.12 746 GLN A C 1
ATOM 6018 O O . GLN A 1 746 ? -30.285 5.765 8.017 1.00 90.12 746 GLN A O 1
ATOM 6023 N N . TYR A 1 747 ? -30.778 7.437 9.432 1.00 87.12 747 TYR A N 1
ATOM 6024 C CA . TYR A 1 747 ? -30.254 8.503 8.584 1.00 87.12 747 TYR A CA 1
ATOM 6025 C C . TYR A 1 747 ? -28.745 8.348 8.356 1.00 87.12 747 TYR A C 1
ATOM 6027 O O . TYR A 1 747 ? -28.294 8.325 7.210 1.00 87.12 747 TYR A O 1
ATOM 6035 N N . VAL A 1 748 ? -27.961 8.192 9.430 1.00 85.75 748 VAL A N 1
ATOM 6036 C CA . VAL A 1 748 ? -26.500 8.014 9.340 1.00 85.75 748 VAL A CA 1
ATOM 6037 C C . VAL A 1 748 ? -26.154 6.737 8.582 1.00 85.75 748 VAL A C 1
ATOM 6039 O O . VAL A 1 748 ? -25.252 6.757 7.747 1.00 85.75 748 VAL A O 1
ATOM 6042 N N . HIS A 1 749 ? -26.891 5.649 8.811 1.00 87.75 749 HIS A N 1
ATOM 6043 C CA . HIS A 1 749 ? -26.714 4.408 8.064 1.00 87.75 749 HIS A CA 1
ATOM 6044 C C . HIS A 1 749 ? -27.006 4.587 6.567 1.00 87.75 749 HIS A C 1
ATOM 6046 O O . HIS A 1 749 ? -26.201 4.175 5.736 1.00 87.75 749 HIS A O 1
ATOM 6052 N N . THR A 1 750 ? -28.100 5.267 6.209 1.00 86.06 750 THR A N 1
ATOM 6053 C CA . THR A 1 750 ? -28.465 5.545 4.807 1.00 86.06 750 THR A CA 1
ATOM 6054 C C . THR A 1 750 ? -27.376 6.353 4.104 1.00 86.06 750 THR A C 1
ATOM 6056 O O . THR A 1 750 ? -26.957 6.016 2.998 1.00 86.06 750 THR A O 1
ATOM 6059 N N . VAL A 1 751 ? -26.865 7.390 4.770 1.00 81.81 751 VAL A N 1
ATOM 6060 C CA . VAL A 1 751 ? -25.730 8.188 4.291 1.00 81.81 751 VAL A CA 1
ATOM 6061 C C . VAL A 1 751 ? -24.488 7.322 4.079 1.00 81.81 751 VAL A C 1
ATOM 6063 O O . VAL A 1 751 ? -23.853 7.397 3.026 1.00 81.81 751 VAL A O 1
ATOM 6066 N N . ALA A 1 752 ? -24.143 6.497 5.068 1.00 84.19 752 ALA A N 1
ATOM 6067 C CA . ALA A 1 752 ? -22.965 5.644 5.009 1.00 84.19 752 ALA A CA 1
ATOM 6068 C C . ALA A 1 752 ? -23.057 4.636 3.858 1.00 84.19 752 ALA A C 1
ATOM 6070 O O . ALA A 1 752 ? -22.069 4.421 3.161 1.00 84.19 752 ALA A O 1
ATOM 6071 N N . MET A 1 753 ? -24.241 4.065 3.621 1.00 85.50 753 MET A N 1
ATOM 6072 C CA . MET A 1 753 ? -24.486 3.132 2.522 1.00 85.50 753 MET A CA 1
ATOM 6073 C C . MET A 1 753 ? -24.413 3.807 1.151 1.00 85.50 753 MET A C 1
ATOM 6075 O O . MET A 1 753 ? -23.837 3.222 0.240 1.00 85.50 753 MET A O 1
ATOM 6079 N N . LYS A 1 754 ? -24.899 5.048 1.002 1.00 82.44 754 LYS A N 1
ATOM 6080 C CA . LYS A 1 754 ? -24.706 5.827 -0.237 1.00 82.44 754 LYS A CA 1
ATOM 6081 C C . LYS A 1 754 ? -23.222 6.049 -0.538 1.00 82.44 754 LYS A C 1
ATOM 6083 O O . LYS A 1 754 ? -22.773 5.777 -1.647 1.00 82.44 754 LYS A O 1
ATOM 6088 N N . LYS A 1 755 ? -22.441 6.477 0.463 1.00 81.50 755 LYS A N 1
ATOM 6089 C CA . LYS A 1 755 ? -20.983 6.645 0.315 1.00 81.50 755 LYS A CA 1
ATOM 6090 C C . LYS A 1 755 ? -20.281 5.323 0.017 1.00 81.50 755 LYS A C 1
ATOM 6092 O O . LYS A 1 755 ? -19.385 5.294 -0.822 1.00 81.50 755 LYS A O 1
ATOM 6097 N N . LYS A 1 756 ? -20.693 4.235 0.673 1.00 84.94 756 LYS A N 1
ATOM 6098 C CA . LYS A 1 756 ? -20.162 2.893 0.415 1.00 84.94 756 LYS A CA 1
ATOM 6099 C C . LYS A 1 756 ? -20.430 2.472 -1.026 1.00 84.94 756 LYS A C 1
ATOM 6101 O O . LYS A 1 756 ? -19.506 2.061 -1.705 1.00 84.94 756 LYS A O 1
ATOM 6106 N N . HIS A 1 757 ? -21.656 2.653 -1.512 1.00 86.00 757 HIS A N 1
ATOM 6107 C CA . HIS A 1 757 ? -22.034 2.295 -2.875 1.00 86.00 757 HIS A CA 1
ATOM 6108 C C . HIS A 1 757 ? -21.198 3.027 -3.933 1.00 86.00 757 HIS A C 1
ATOM 6110 O O . HIS A 1 757 ? -20.732 2.403 -4.885 1.00 86.00 757 HIS A O 1
ATOM 6116 N N . LEU A 1 758 ? -20.966 4.329 -3.746 1.00 84.25 758 LEU A N 1
ATOM 6117 C CA . LEU A 1 758 ? -20.072 5.107 -4.605 1.00 84.25 758 LEU A CA 1
ATOM 6118 C C . LEU A 1 758 ? -18.621 4.601 -4.512 1.00 84.25 758 LEU A C 1
ATOM 6120 O O . LEU A 1 758 ? -17.963 4.402 -5.529 1.00 84.25 758 LEU A O 1
ATOM 6124 N N . THR A 1 759 ? -18.139 4.334 -3.293 1.00 85.00 759 THR A N 1
ATOM 6125 C CA . THR A 1 759 ? -16.787 3.801 -3.044 1.00 85.00 759 THR A CA 1
ATOM 6126 C C . THR A 1 759 ? -16.578 2.451 -3.733 1.00 85.00 759 THR A C 1
ATOM 6128 O O . THR A 1 759 ? -15.567 2.248 -4.400 1.00 85.00 759 THR A O 1
ATOM 6131 N N . ASP A 1 760 ? -17.549 1.544 -3.622 1.00 84.50 760 ASP A N 1
ATOM 6132 C CA . ASP A 1 760 ? -17.512 0.211 -4.223 1.00 84.50 760 ASP A CA 1
ATOM 6133 C C . ASP A 1 760 ? -17.512 0.286 -5.758 1.00 84.50 760 ASP A C 1
ATOM 6135 O O . ASP A 1 760 ? -16.787 -0.472 -6.406 1.00 84.50 760 ASP A O 1
ATOM 6139 N N . GLN A 1 761 ? -18.265 1.226 -6.347 1.00 85.25 761 GLN A N 1
ATOM 6140 C CA . GLN A 1 761 ? -18.217 1.502 -7.788 1.00 85.25 761 GLN A CA 1
ATOM 6141 C C . GLN A 1 761 ? -16.818 1.954 -8.215 1.00 85.25 761 GLN A C 1
ATOM 6143 O O . GLN A 1 761 ? -16.241 1.357 -9.122 1.00 85.25 761 GLN A O 1
ATOM 6148 N N . VAL A 1 762 ? -16.240 2.950 -7.537 1.00 85.81 762 VAL A N 1
ATOM 6149 C CA . VAL A 1 762 ? -14.889 3.453 -7.843 1.00 85.81 762 VAL A CA 1
ATOM 6150 C C . VAL A 1 762 ? -13.846 2.345 -7.708 1.00 85.81 762 VAL A C 1
ATOM 6152 O O . VAL A 1 762 ? -13.057 2.136 -8.627 1.00 85.81 762 VAL A O 1
ATOM 6155 N N . LEU A 1 763 ? -13.868 1.578 -6.614 1.00 84.94 763 LEU A N 1
ATOM 6156 C CA . LEU A 1 763 ? -12.952 0.452 -6.411 1.00 84.94 763 LEU A CA 1
ATOM 6157 C C . LEU A 1 763 ? -13.115 -0.620 -7.492 1.00 84.94 763 LEU A C 1
ATOM 6159 O O . LEU A 1 763 ? -12.122 -1.187 -7.941 1.00 84.94 763 LEU A O 1
ATOM 6163 N N . SER A 1 764 ? -14.344 -0.895 -7.933 1.00 84.19 764 SER A N 1
ATOM 6164 C CA . SER A 1 764 ? -14.590 -1.828 -9.034 1.00 84.19 764 SER A CA 1
ATOM 6165 C C . SER A 1 764 ? -14.015 -1.316 -10.355 1.00 84.19 764 SER A C 1
ATOM 6167 O O . SER A 1 764 ? -13.437 -2.106 -11.099 1.00 84.19 764 SER A O 1
ATOM 6169 N N . LEU A 1 765 ? -14.137 -0.017 -10.643 1.00 84.50 765 LEU A N 1
ATOM 6170 C CA . LEU A 1 765 ? -13.571 0.595 -11.849 1.00 84.50 765 LEU A CA 1
ATOM 6171 C C . LEU A 1 765 ? -12.039 0.580 -11.819 1.00 84.50 765 LEU A C 1
ATOM 6173 O O . LEU A 1 765 ? -11.433 0.223 -12.825 1.00 84.50 765 LEU A O 1
ATOM 6177 N N . ILE A 1 766 ? -11.429 0.889 -10.667 1.00 85.44 766 ILE A N 1
ATOM 6178 C CA . ILE A 1 766 ? -9.973 0.823 -10.451 1.00 85.44 766 ILE A CA 1
ATOM 6179 C C . ILE A 1 766 ? -9.460 -0.604 -10.658 1.00 85.44 766 ILE A C 1
ATOM 6181 O O . ILE A 1 766 ? -8.482 -0.791 -11.371 1.00 85.44 766 ILE A O 1
ATOM 6185 N N . ARG A 1 767 ? -10.125 -1.610 -10.071 1.00 81.19 767 ARG A N 1
ATOM 6186 C CA . ARG A 1 767 ? -9.754 -3.025 -10.252 1.00 81.19 767 ARG A CA 1
ATOM 6187 C C . ARG A 1 767 ? -9.850 -3.453 -11.708 1.00 81.19 767 ARG A C 1
ATOM 6189 O O . ARG A 1 767 ? -8.935 -4.082 -12.210 1.00 81.19 767 ARG A O 1
ATOM 6196 N N . ALA A 1 768 ? -10.928 -3.086 -12.394 1.00 79.31 768 ALA A N 1
ATOM 6197 C CA . ALA A 1 768 ? -11.084 -3.417 -13.805 1.00 79.31 768 ALA A CA 1
ATOM 6198 C C . ALA A 1 768 ? -10.045 -2.707 -14.692 1.00 79.31 768 ALA A C 1
ATOM 6200 O O . ALA A 1 768 ? -9.621 -3.276 -15.689 1.00 79.31 768 ALA A O 1
ATOM 6201 N N . ALA A 1 769 ? -9.621 -1.490 -14.335 1.00 80.12 769 ALA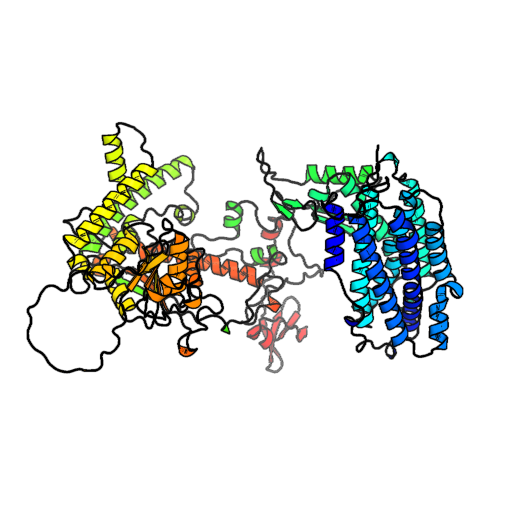 A N 1
ATOM 6202 C CA . ALA A 1 769 ? -8.593 -0.727 -15.047 1.00 80.12 769 ALA A CA 1
ATOM 6203 C C . ALA A 1 769 ? -7.149 -1.117 -14.676 1.00 80.12 769 ALA A C 1
ATOM 6205 O O . ALA A 1 769 ? -6.205 -0.532 -15.216 1.00 80.12 769 ALA A O 1
ATOM 6206 N N . SER A 1 770 ? -6.956 -2.052 -13.740 1.00 80.88 770 SER A N 1
ATOM 6207 C CA . SER A 1 770 ? -5.629 -2.383 -13.239 1.00 80.88 770 SER A CA 1
ATOM 6208 C C . SER A 1 770 ? -4.835 -3.232 -14.229 1.00 80.88 770 SER A C 1
ATOM 6210 O O . SER A 1 770 ? -5.377 -4.116 -14.892 1.00 80.88 770 SER A O 1
ATOM 6212 N N . VAL A 1 771 ? -3.529 -2.966 -14.328 1.00 74.31 771 VAL A N 1
ATOM 6213 C CA . VAL A 1 771 ? -2.619 -3.657 -15.273 1.00 74.31 771 VAL A CA 1
ATOM 6214 C C . VAL A 1 771 ? -2.605 -5.171 -15.046 1.00 74.31 771 VAL A C 1
ATOM 6216 O O . VAL A 1 771 ? -2.461 -5.968 -15.967 1.00 74.31 771 VAL A O 1
ATOM 6219 N N . ASP A 1 772 ? -2.784 -5.561 -13.796 1.00 73.31 772 ASP A N 1
ATOM 6220 C CA . ASP A 1 772 ? -2.769 -6.918 -13.272 1.00 73.31 772 ASP A CA 1
ATOM 6221 C C . ASP A 1 772 ? -4.173 -7.524 -13.106 1.00 73.31 772 ASP A C 1
ATOM 6223 O O . ASP A 1 772 ? -4.303 -8.610 -12.535 1.00 73.31 772 ASP A O 1
ATOM 6227 N N . CYS A 1 773 ? -5.224 -6.871 -13.621 1.00 73.94 773 CYS A N 1
ATOM 6228 C CA . CYS A 1 773 ? -6.604 -7.347 -13.504 1.00 73.94 773 CYS A CA 1
ATOM 6229 C C . CYS A 1 773 ? -6.738 -8.803 -13.975 1.00 73.94 773 CYS A C 1
ATOM 6231 O O . CYS A 1 773 ? -7.210 -9.658 -13.228 1.00 73.94 773 CYS A O 1
ATOM 6233 N N . ALA A 1 774 ? -6.206 -9.123 -15.161 1.00 69.38 774 ALA A N 1
ATOM 6234 C CA . ALA A 1 774 ? -6.282 -10.467 -15.739 1.00 69.38 774 ALA A CA 1
ATOM 6235 C C . ALA A 1 774 ? -5.543 -11.541 -14.914 1.00 69.38 774 ALA A C 1
ATOM 6237 O O . ALA A 1 774 ? -5.840 -12.727 -15.028 1.00 69.38 774 ALA A O 1
ATOM 6238 N N . VAL A 1 775 ? -4.579 -11.142 -14.079 1.00 68.06 775 VAL A N 1
ATOM 6239 C CA . VAL A 1 775 ? -3.808 -12.052 -13.215 1.00 68.06 775 VAL A CA 1
ATOM 6240 C C . VAL A 1 775 ? -4.560 -12.351 -11.916 1.00 68.06 775 VAL A C 1
ATOM 6242 O O . VAL A 1 775 ? -4.414 -13.432 -11.336 1.00 68.06 775 VAL A O 1
ATOM 6245 N N . HIS A 1 776 ? -5.343 -11.389 -11.428 1.00 64.81 776 HIS A N 1
ATOM 6246 C CA . HIS A 1 776 ? -5.952 -11.431 -10.100 1.00 64.81 776 HIS A CA 1
ATOM 6247 C C . HIS A 1 776 ? -7.463 -11.662 -10.098 1.00 64.81 776 HIS A C 1
ATOM 6249 O O . HIS A 1 776 ? -8.013 -11.973 -9.036 1.00 64.81 776 HIS A O 1
ATOM 6255 N N . ASP A 1 777 ? -8.121 -11.572 -11.250 1.00 60.75 777 ASP A N 1
ATOM 6256 C CA . ASP A 1 777 ? -9.550 -11.819 -11.378 1.00 60.75 777 ASP A CA 1
ATOM 6257 C C . ASP A 1 777 ? -9.848 -13.300 -11.647 1.00 60.75 777 ASP A C 1
ATOM 6259 O O . ASP A 1 777 ? -9.691 -13.810 -12.754 1.00 60.75 777 ASP A O 1
ATOM 6263 N N . LYS A 1 778 ? -10.247 -14.020 -10.593 1.00 53.50 778 LYS A N 1
ATOM 6264 C CA . LYS A 1 778 ? -10.760 -15.398 -10.686 1.00 53.50 778 LYS A CA 1
ATOM 6265 C C . LYS A 1 778 ? -12.293 -15.461 -10.679 1.00 53.50 778 LYS A C 1
ATOM 6267 O O . LYS A 1 778 ? -12.832 -16.549 -10.843 1.00 53.50 778 LYS A O 1
ATOM 6272 N N . ASP A 1 779 ? -12.974 -14.328 -10.475 1.00 48.34 779 ASP A N 1
ATOM 6273 C CA . ASP A 1 779 ? -14.410 -14.245 -10.163 1.00 48.34 779 ASP A CA 1
ATOM 6274 C C . ASP A 1 779 ? -15.227 -13.605 -11.320 1.00 48.34 779 ASP A C 1
ATOM 6276 O O . ASP A 1 779 ? -16.251 -12.967 -11.080 1.00 48.34 779 ASP A O 1
ATOM 6280 N N . GLU A 1 780 ? -14.793 -13.776 -12.578 1.00 46.97 780 GLU A N 1
ATOM 6281 C CA . GLU A 1 780 ? -15.531 -13.384 -13.801 1.00 46.97 780 GLU A CA 1
ATOM 6282 C C . GLU A 1 780 ? -15.891 -11.884 -13.933 1.00 46.97 780 GLU A C 1
ATOM 6284 O O . GLU A 1 780 ? -16.858 -11.539 -14.622 1.00 46.97 780 GLU A O 1
ATOM 6289 N N . LYS A 1 781 ? -15.144 -10.944 -13.333 1.00 52.44 781 LYS A N 1
ATOM 6290 C CA . LYS A 1 781 ? -15.335 -9.524 -13.684 1.00 52.44 781 LYS A CA 1
ATOM 6291 C C . LYS A 1 781 ? -14.526 -9.184 -14.943 1.00 52.44 781 LYS A C 1
ATOM 6293 O O . LYS A 1 781 ? -13.383 -9.578 -15.131 1.00 52.44 781 LYS A O 1
ATOM 6298 N N . ALA A 1 782 ? -15.169 -8.490 -15.880 1.00 64.00 782 ALA A N 1
ATOM 6299 C CA . ALA A 1 782 ? -14.550 -8.140 -17.152 1.00 64.00 782 ALA A CA 1
ATOM 6300 C C . ALA A 1 782 ? -13.469 -7.070 -16.928 1.00 64.00 782 ALA A C 1
ATOM 6302 O O . ALA A 1 782 ? -13.792 -5.918 -16.622 1.00 64.00 782 ALA A O 1
ATOM 6303 N N . CYS A 1 783 ? -12.198 -7.445 -17.086 1.00 70.81 783 CYS A N 1
ATOM 6304 C CA . CYS A 1 783 ? -11.102 -6.483 -17.129 1.00 70.81 783 CYS A CA 1
ATOM 6305 C C . CYS A 1 783 ? -11.344 -5.452 -18.233 1.00 70.81 783 CYS A C 1
ATOM 6307 O O . CYS A 1 783 ? -11.831 -5.770 -19.323 1.00 70.81 783 CYS A O 1
ATOM 6309 N N . PHE A 1 784 ? -11.025 -4.196 -17.938 1.00 69.31 784 PHE A N 1
ATOM 6310 C CA . PHE A 1 784 ? -11.184 -3.114 -18.888 1.00 69.31 784 PHE A CA 1
ATOM 6311 C C . PHE A 1 784 ? -10.085 -3.217 -19.946 1.00 69.31 784 PHE A C 1
ATOM 6313 O O . PHE A 1 784 ? -8.920 -2.934 -19.682 1.00 69.31 784 PHE A O 1
ATOM 6320 N N . ASN A 1 785 ? -10.474 -3.612 -21.154 1.00 61.50 785 ASN A N 1
ATOM 6321 C CA . ASN A 1 785 ? -9.581 -3.658 -22.304 1.00 61.50 785 ASN A CA 1
ATOM 6322 C C . ASN A 1 785 ? -9.703 -2.367 -23.116 1.00 61.50 785 ASN A C 1
ATOM 6324 O O . ASN A 1 785 ? -10.808 -1.892 -23.393 1.00 61.50 785 ASN A O 1
ATOM 6328 N N . LEU A 1 786 ? -8.564 -1.820 -23.538 1.00 56.84 786 LEU A N 1
ATOM 6329 C CA . LEU A 1 786 ? -8.536 -0.688 -24.457 1.00 56.84 786 LEU A CA 1
ATOM 6330 C C . LEU A 1 786 ? -9.002 -1.156 -25.847 1.00 56.84 786 LEU A C 1
ATOM 6332 O O . LEU A 1 786 ? -8.439 -2.109 -26.389 1.00 56.84 786 LEU A O 1
ATOM 6336 N N . PRO A 1 787 ? -10.016 -0.520 -26.459 1.00 46.69 787 PRO A N 1
ATOM 6337 C CA . PRO A 1 787 ? -10.378 -0.837 -27.831 1.00 46.69 787 PRO A CA 1
ATOM 6338 C C . PRO A 1 787 ? -9.267 -0.364 -28.774 1.00 46.69 787 PRO A C 1
ATOM 6340 O O . PRO A 1 787 ? -8.907 0.815 -28.755 1.00 46.69 787 PRO A O 1
ATOM 6343 N N . GLN A 1 788 ? -8.767 -1.254 -29.636 1.00 42.97 788 GLN A N 1
ATOM 6344 C CA . GLN A 1 788 ? -7.863 -0.871 -30.721 1.00 42.97 788 GLN A CA 1
ATOM 6345 C C . GLN A 1 788 ? -8.545 0.170 -31.617 1.00 42.97 788 GLN A C 1
ATOM 6347 O O . GLN A 1 788 ? -9.669 -0.018 -32.095 1.00 42.97 788 GLN A O 1
ATOM 6352 N N . THR A 1 789 ? -7.885 1.302 -31.836 1.00 44.72 789 THR A N 1
ATOM 6353 C CA . THR A 1 789 ? -8.340 2.294 -32.808 1.00 44.72 789 THR A CA 1
ATOM 6354 C C . THR A 1 789 ? -8.104 1.778 -34.233 1.00 44.72 789 THR A C 1
ATOM 6356 O O . THR A 1 789 ? -7.253 0.935 -34.500 1.00 44.72 789 THR A O 1
ATOM 6359 N N . THR A 1 790 ? -8.863 2.308 -35.191 1.00 38.06 790 THR A N 1
ATOM 6360 C CA . THR A 1 790 ? -8.802 1.944 -36.620 1.00 38.06 790 THR A CA 1
ATOM 6361 C C . THR A 1 790 ? -7.469 2.269 -37.307 1.00 38.06 790 THR A C 1
ATOM 6363 O O . THR A 1 790 ? -7.249 1.818 -38.424 1.00 38.06 790 THR A O 1
ATOM 6366 N N . ASP A 1 791 ? -6.602 3.055 -36.668 1.00 40.69 791 ASP A N 1
ATOM 6367 C CA . ASP A 1 791 ? -5.238 3.382 -37.106 1.00 40.69 791 ASP A CA 1
ATOM 6368 C C . ASP A 1 791 ? -4.160 2.535 -36.397 1.00 40.69 791 ASP A C 1
ATOM 6370 O O . ASP A 1 791 ? -2.972 2.784 -36.583 1.00 40.69 791 ASP A O 1
ATOM 6374 N N . GLY A 1 792 ? -4.555 1.538 -35.593 1.00 35.25 792 GLY A N 1
ATOM 6375 C CA . GLY A 1 792 ? -3.628 0.675 -34.856 1.00 35.25 792 GLY A CA 1
ATOM 6376 C C . GLY A 1 792 ? -2.892 1.377 -33.709 1.00 35.25 792 GLY A C 1
ATOM 6377 O O . GLY A 1 792 ? -1.945 0.810 -33.171 1.00 35.25 792 GLY A O 1
ATOM 6378 N N . GLN A 1 793 ? -3.296 2.597 -33.330 1.00 39.41 793 GLN A N 1
ATOM 6379 C CA . GLN A 1 793 ? -2.691 3.344 -32.227 1.00 39.41 793 GLN A CA 1
ATOM 6380 C C . GLN A 1 793 ? -3.495 3.218 -30.931 1.00 39.41 793 GLN A C 1
ATOM 6382 O O . GLN A 1 793 ? -4.512 3.879 -30.738 1.00 39.41 793 GLN A O 1
ATOM 6387 N N . GLU A 1 794 ? -2.992 2.450 -29.970 1.00 44.22 794 GLU A N 1
ATOM 6388 C CA . GLU A 1 794 ? -3.526 2.460 -28.606 1.00 44.22 794 GLU A CA 1
ATOM 6389 C C . GLU A 1 794 ? -3.377 3.863 -27.986 1.00 44.22 794 GLU A C 1
ATOM 6391 O O . GLU A 1 794 ? -2.307 4.268 -27.531 1.00 44.22 794 GLU A O 1
ATOM 6396 N N . ARG A 1 795 ? -4.455 4.658 -27.996 1.00 51.03 795 ARG A N 1
ATOM 6397 C CA . ARG A 1 795 ? -4.486 5.961 -27.323 1.00 51.03 795 ARG A CA 1
ATOM 6398 C C . ARG A 1 795 ? -5.013 5.784 -25.906 1.00 51.03 795 ARG A C 1
ATOM 6400 O O . ARG A 1 795 ? -6.219 5.759 -25.685 1.00 51.03 795 ARG A O 1
ATOM 6407 N N . PHE A 1 796 ? -4.085 5.694 -24.957 1.00 53.19 796 PHE A N 1
ATOM 6408 C CA . PHE A 1 796 ? -4.374 5.606 -23.523 1.00 53.19 796 PHE A CA 1
ATOM 6409 C C . PHE A 1 796 ? -5.126 6.845 -23.003 1.00 53.19 796 PHE A C 1
ATOM 6411 O O . PHE A 1 796 ? -6.083 6.717 -22.251 1.00 53.19 796 PHE A O 1
ATOM 6418 N N . ARG A 1 797 ? -4.721 8.052 -23.425 1.00 59.44 797 ARG A N 1
ATOM 6419 C CA . ARG A 1 797 ? -5.335 9.345 -23.062 1.00 59.44 797 ARG A CA 1
ATOM 6420 C C . ARG A 1 797 ? -4.851 10.453 -23.996 1.00 59.44 797 ARG A C 1
ATOM 6422 O O . ARG A 1 797 ? -3.712 10.391 -24.466 1.00 59.44 797 ARG A O 1
ATOM 6429 N N . THR A 1 798 ? -5.673 11.468 -24.256 1.00 58.69 798 THR A N 1
ATOM 6430 C CA . THR A 1 798 ? -5.210 12.690 -24.935 1.00 58.69 798 THR A CA 1
ATOM 6431 C C . THR A 1 798 ? -4.446 13.606 -23.984 1.00 58.69 798 THR A C 1
ATOM 6433 O O . THR A 1 798 ? -4.603 13.534 -22.765 1.00 58.69 798 THR A O 1
ATOM 6436 N N . THR A 1 799 ? -3.633 14.503 -24.546 1.00 60.09 799 THR A N 1
ATOM 6437 C CA . THR A 1 799 ? -2.857 15.492 -23.783 1.00 60.09 799 THR A CA 1
ATOM 6438 C C . THR A 1 799 ? -3.759 16.409 -22.954 1.00 60.09 799 THR A C 1
ATOM 6440 O O . THR A 1 799 ? -3.463 16.676 -21.799 1.00 60.09 799 THR A O 1
ATOM 6443 N N . GLU A 1 800 ? -4.896 16.837 -23.505 1.00 62.47 800 GLU A N 1
ATOM 6444 C CA . GLU A 1 800 ? -5.854 17.695 -22.805 1.00 62.47 800 GLU A CA 1
ATOM 6445 C C . GLU A 1 800 ? -7.006 16.868 -22.228 1.00 62.47 800 GLU A C 1
ATOM 6447 O O . GLU A 1 800 ? -7.452 15.900 -22.844 1.00 62.47 800 GLU A O 1
ATOM 6452 N N . PHE A 1 801 ? -7.490 17.217 -21.030 1.00 66.62 801 PHE A N 1
ATOM 6453 C CA . PHE A 1 801 ? -8.676 16.587 -20.427 1.00 66.62 801 PHE A CA 1
ATOM 6454 C C . PHE A 1 801 ? -9.945 16.869 -21.241 1.00 66.62 801 PHE A C 1
ATOM 6456 O O . PHE A 1 801 ? -10.718 15.955 -21.524 1.00 66.62 801 PHE A O 1
ATOM 6463 N N . ALA A 1 802 ? -10.099 18.109 -21.713 1.00 66.25 802 ALA A N 1
ATOM 6464 C CA . ALA A 1 802 ? -11.254 18.543 -22.494 1.00 66.25 802 ALA A CA 1
ATOM 6465 C C . ALA A 1 802 ? -11.430 17.766 -23.810 1.00 66.25 802 ALA A C 1
ATOM 6467 O O . ALA A 1 802 ? -12.547 17.395 -24.162 1.00 66.25 802 ALA A O 1
ATOM 6468 N N . SER A 1 803 ? -10.338 17.429 -24.504 1.00 65.50 803 SER A N 1
ATOM 6469 C CA . SER A 1 803 ? -10.425 16.687 -25.769 1.00 65.50 803 SER A CA 1
ATOM 6470 C C . SER A 1 803 ? -10.930 15.251 -25.606 1.00 65.50 803 SER A C 1
ATOM 6472 O O . SER A 1 803 ? -11.455 14.680 -26.557 1.00 65.50 803 SER A O 1
ATOM 6474 N N . ASP A 1 804 ? -10.795 14.673 -24.411 1.00 66.00 804 ASP A N 1
ATOM 6475 C CA . ASP A 1 804 ? -11.331 13.349 -24.098 1.00 66.00 804 ASP A CA 1
ATOM 6476 C C . ASP A 1 804 ? -12.811 13.390 -23.672 1.00 66.00 804 ASP A C 1
ATOM 6478 O O . ASP A 1 804 ? -13.481 12.360 -23.783 1.00 66.00 804 ASP A O 1
ATOM 6482 N N . LEU A 1 805 ? -13.318 14.545 -23.210 1.00 63.31 805 LEU A N 1
ATOM 6483 C CA . LEU A 1 805 ? -14.746 14.784 -22.933 1.00 63.31 805 LEU A CA 1
ATOM 6484 C C . LEU A 1 805 ? -15.555 14.900 -24.232 1.00 63.31 805 LEU A C 1
ATOM 6486 O O . LEU A 1 805 ? -16.648 14.345 -24.334 1.00 63.31 805 LEU A O 1
ATOM 6490 N N . ASP A 1 806 ? -14.989 15.585 -25.229 1.00 54.56 806 ASP A N 1
ATOM 6491 C CA . ASP A 1 806 ? -15.603 15.847 -26.539 1.00 54.56 806 ASP A CA 1
ATOM 6492 C C . ASP A 1 806 ? -15.418 14.706 -27.549 1.00 54.56 806 ASP A C 1
ATOM 6494 O O . ASP A 1 806 ? -15.807 14.836 -28.716 1.00 54.56 806 ASP A O 1
ATOM 6498 N N . ASP A 1 807 ? -14.838 13.576 -27.127 1.00 55.88 807 ASP A N 1
ATOM 6499 C CA . ASP A 1 807 ? -14.562 12.422 -27.980 1.00 55.88 807 ASP A CA 1
ATOM 6500 C C . ASP A 1 807 ? -15.862 11.696 -28.380 1.00 55.88 807 ASP A C 1
ATOM 6502 O O . ASP A 1 807 ? -16.203 10.588 -27.951 1.00 55.88 807 ASP A O 1
ATOM 6506 N N . ALA A 1 808 ? -16.617 12.342 -29.267 1.00 42.84 808 ALA A N 1
ATOM 6507 C CA . ALA A 1 808 ? -17.848 11.844 -29.849 1.00 42.84 808 ALA A CA 1
ATOM 6508 C C . ALA A 1 808 ? -17.621 10.534 -30.617 1.00 42.84 808 ALA A C 1
ATOM 6510 O O . ALA A 1 808 ? -18.590 9.828 -30.893 1.00 42.84 808 ALA A O 1
ATOM 6511 N N . ALA A 1 809 ? -16.376 10.181 -30.966 1.00 43.97 809 ALA A N 1
ATOM 6512 C CA . ALA A 1 809 ? -16.056 8.896 -31.575 1.00 43.97 809 ALA A CA 1
ATOM 6513 C C . ALA A 1 809 ? -16.285 7.732 -30.601 1.00 43.97 809 ALA A C 1
ATOM 6515 O O . ALA A 1 809 ? -16.714 6.672 -31.054 1.00 43.97 809 ALA A O 1
ATOM 6516 N N . TYR A 1 810 ? -16.098 7.935 -29.291 1.00 48.66 810 TYR A N 1
ATOM 6517 C CA . TYR A 1 810 ? -16.382 6.926 -28.270 1.00 48.66 810 TYR A CA 1
ATOM 6518 C C . TYR A 1 810 ? -17.895 6.727 -28.079 1.00 48.66 810 TYR A C 1
ATOM 6520 O O . TYR A 1 810 ? -18.400 5.610 -28.195 1.00 48.66 810 TYR A O 1
ATOM 6528 N N . ALA A 1 811 ? -18.656 7.819 -27.927 1.00 42.59 811 ALA A N 1
ATOM 6529 C CA . ALA A 1 811 ? -20.122 7.775 -27.832 1.00 42.59 811 ALA A CA 1
ATOM 6530 C C . ALA A 1 811 ? -20.796 7.227 -29.111 1.00 42.59 811 ALA A C 1
ATOM 6532 O O . ALA A 1 811 ? -21.833 6.567 -29.046 1.00 42.59 811 ALA A O 1
ATOM 6533 N N . ARG A 1 812 ? -20.192 7.445 -30.290 1.00 40.03 812 ARG A N 1
ATOM 6534 C CA . ARG A 1 812 ? -20.648 6.887 -31.582 1.00 40.03 812 ARG A CA 1
ATOM 6535 C C . ARG A 1 812 ? -20.190 5.441 -31.835 1.00 40.03 812 ARG A C 1
ATOM 6537 O O . ARG A 1 812 ? -20.638 4.856 -32.823 1.00 40.03 812 ARG A O 1
ATOM 6544 N N . ARG A 1 813 ? -19.313 4.872 -30.994 1.00 49.09 813 ARG A N 1
ATOM 6545 C CA . ARG A 1 813 ? -18.742 3.512 -31.113 1.00 49.09 813 ARG A CA 1
ATOM 6546 C C . ARG A 1 813 ? -19.364 2.482 -30.166 1.00 49.09 813 ARG A C 1
ATOM 6548 O O . ARG A 1 813 ? -18.831 1.384 -30.047 1.00 49.09 813 ARG A O 1
ATOM 6555 N N . ILE A 1 814 ? -20.533 2.755 -29.581 1.00 46.34 814 ILE A N 1
ATOM 6556 C CA . ILE A 1 814 ? -21.417 1.661 -29.152 1.00 46.34 814 ILE A CA 1
ATOM 6557 C C . ILE A 1 814 ? -21.856 0.934 -30.429 1.00 46.34 814 ILE A C 1
ATOM 6559 O O . ILE A 1 814 ? -22.796 1.346 -31.114 1.00 46.34 814 ILE A O 1
ATOM 6563 N N . VAL A 1 815 ? -21.117 -0.109 -30.807 1.00 51.50 815 VAL A N 1
ATOM 6564 C CA . VAL A 1 815 ? -21.441 -0.942 -31.964 1.00 51.50 815 VAL A CA 1
ATOM 6565 C C . VAL A 1 815 ? -22.747 -1.662 -31.641 1.00 51.50 815 VAL A C 1
ATOM 6567 O O . VAL A 1 815 ? -22.791 -2.556 -30.798 1.00 51.50 815 VAL A O 1
ATOM 6570 N N . LYS A 1 816 ? -23.847 -1.256 -32.285 1.00 52.88 816 LYS A N 1
ATOM 6571 C CA . LYS A 1 816 ? -25.109 -2.003 -32.226 1.00 52.88 816 LYS A CA 1
ATOM 6572 C C . LYS A 1 816 ? -24.945 -3.290 -33.025 1.00 52.88 816 LYS A C 1
ATOM 6574 O O . LYS A 1 816 ? -25.186 -3.317 -34.232 1.00 52.88 816 LYS A O 1
ATOM 6579 N N . LEU A 1 817 ? -24.535 -4.342 -32.332 1.00 71.69 817 LEU A N 1
ATOM 6580 C CA . LEU A 1 817 ? -24.492 -5.690 -32.869 1.00 71.69 817 LEU A CA 1
ATOM 6581 C C . LEU A 1 817 ? -25.918 -6.214 -33.046 1.00 71.69 817 LEU A C 1
ATOM 6583 O O . LEU A 1 817 ? -26.755 -6.103 -32.148 1.00 71.69 817 LEU A O 1
ATOM 6587 N N . VAL A 1 818 ? -26.205 -6.772 -34.217 1.00 78.56 818 VAL A N 1
ATOM 6588 C CA . VAL A 1 818 ? -27.513 -7.360 -34.524 1.00 78.56 818 VAL A CA 1
ATOM 6589 C C . VAL A 1 818 ? -27.362 -8.869 -34.570 1.00 78.56 818 VAL A C 1
ATOM 6591 O O . VAL A 1 818 ? -26.462 -9.373 -35.233 1.00 78.56 818 VAL A O 1
ATOM 6594 N N . VAL A 1 819 ? -28.244 -9.595 -33.885 1.00 85.81 819 VAL A N 1
ATOM 6595 C CA . VAL A 1 819 ? -28.236 -11.058 -33.950 1.00 85.81 819 VAL A CA 1
ATOM 6596 C C . VAL A 1 819 ? -28.699 -11.493 -35.338 1.00 85.81 819 VAL A C 1
ATOM 6598 O O . VAL A 1 819 ? -29.793 -11.130 -35.773 1.00 85.81 819 VAL A O 1
ATOM 6601 N N . VAL A 1 820 ? -27.870 -12.272 -36.019 1.00 85.50 820 VAL A N 1
ATOM 6602 C CA . VAL A 1 820 ? -28.185 -12.922 -37.294 1.00 85.50 820 VAL A CA 1
ATOM 6603 C C . VAL A 1 820 ? -28.069 -14.431 -37.133 1.00 85.50 820 VAL A C 1
ATOM 6605 O O . VAL A 1 820 ? -27.399 -14.916 -36.222 1.00 85.50 820 VAL A O 1
ATOM 6608 N N . SER A 1 821 ? -28.760 -15.185 -37.983 1.00 83.56 821 SER A N 1
ATOM 6609 C CA . SER A 1 821 ? -28.694 -16.646 -37.977 1.00 83.56 821 SER A CA 1
ATOM 6610 C C . SER A 1 821 ? -28.281 -17.151 -39.350 1.00 83.56 821 SER A C 1
ATOM 6612 O O . SER A 1 821 ? -28.911 -16.801 -40.346 1.00 83.56 821 SER A O 1
ATOM 6614 N N . LEU A 1 822 ? -27.221 -17.952 -39.378 1.00 78.81 822 LEU A N 1
ATOM 6615 C CA . LEU A 1 822 ? -26.686 -18.646 -40.548 1.00 78.81 822 LEU A CA 1
ATOM 6616 C C . LEU A 1 822 ? -26.690 -20.136 -40.207 1.00 78.81 822 LEU A C 1
ATOM 6618 O O . LEU A 1 822 ? -26.176 -20.513 -39.159 1.00 78.81 822 LEU A O 1
ATOM 6622 N N . ASP A 1 823 ? -27.337 -20.961 -41.032 1.00 77.50 823 ASP A N 1
ATOM 6623 C CA . ASP A 1 823 ? -27.406 -22.422 -40.866 1.00 77.50 823 ASP A CA 1
ATOM 6624 C C . ASP A 1 823 ? -27.761 -22.891 -39.438 1.00 77.50 823 ASP A C 1
ATOM 6626 O O . ASP A 1 823 ? -27.139 -23.784 -38.870 1.00 77.50 823 ASP A O 1
ATOM 6630 N N . ASN A 1 824 ? -28.785 -22.269 -38.838 1.00 80.19 824 ASN A N 1
ATOM 6631 C CA . ASN A 1 824 ? -29.247 -22.497 -37.458 1.00 80.19 824 ASN A CA 1
ATOM 6632 C C . ASN A 1 824 ? -28.257 -22.135 -36.330 1.00 80.19 824 ASN A C 1
ATOM 6634 O O . ASN A 1 824 ? -28.587 -22.342 -35.160 1.00 80.19 824 ASN A O 1
ATOM 6638 N N . GLN A 1 825 ? -27.109 -21.525 -36.627 1.00 78.62 825 GLN A N 1
ATOM 6639 C CA . GLN A 1 825 ? -26.212 -20.929 -35.633 1.00 78.62 825 GLN A CA 1
ATOM 6640 C C . GLN A 1 825 ? -26.399 -19.411 -35.562 1.00 78.62 825 GLN A C 1
ATOM 6642 O O . GLN A 1 825 ? -26.635 -18.741 -36.571 1.00 78.62 825 GLN A O 1
ATOM 6647 N N . LYS A 1 826 ? -26.352 -18.858 -34.345 1.00 87.31 826 LYS A N 1
ATOM 6648 C CA . LYS A 1 826 ? -26.507 -17.418 -34.100 1.00 87.31 826 LYS A CA 1
ATOM 6649 C C . LYS A 1 826 ? -25.144 -16.742 -34.086 1.00 87.31 826 LYS A C 1
ATOM 6651 O O . LYS A 1 826 ? -24.190 -17.286 -33.549 1.00 87.31 826 LYS A O 1
ATOM 6656 N N . PHE A 1 827 ? -25.097 -15.523 -34.606 1.00 87.56 827 PHE A N 1
ATOM 6657 C CA . PHE A 1 827 ? -23.918 -14.663 -34.602 1.00 87.56 827 PHE A CA 1
ATOM 6658 C C . PHE A 1 827 ? -24.324 -13.225 -34.293 1.00 87.56 827 PHE A C 1
ATOM 6660 O O . PHE A 1 827 ? -25.458 -12.816 -34.558 1.00 87.56 827 PHE A O 1
ATOM 6667 N N . TYR A 1 828 ? -23.393 -12.439 -33.766 1.00 84.94 828 TYR A N 1
ATOM 6668 C CA . TYR A 1 828 ? -23.531 -10.992 -33.665 1.00 84.94 828 TYR A CA 1
ATOM 6669 C C . TYR A 1 828 ? -22.895 -10.332 -34.887 1.00 84.94 828 TYR A C 1
ATOM 6671 O O . TYR A 1 828 ? -21.698 -10.456 -35.112 1.00 84.94 828 TYR A O 1
ATOM 6679 N N . LEU A 1 829 ? -23.688 -9.616 -35.678 1.00 78.12 829 LEU A N 1
ATOM 6680 C CA . LEU A 1 829 ? -23.215 -8.885 -36.848 1.00 78.12 829 LEU A CA 1
ATOM 6681 C C . LEU A 1 829 ? -22.996 -7.412 -36.507 1.00 78.12 829 LEU A C 1
ATOM 6683 O O . LEU A 1 829 ? -23.951 -6.699 -36.173 1.00 78.12 829 LEU A O 1
ATOM 6687 N N . ASP A 1 830 ? -21.769 -6.932 -36.696 1.00 80.38 830 ASP A N 1
ATOM 6688 C CA . ASP A 1 830 ? -21.526 -5.508 -36.902 1.00 80.38 830 ASP A CA 1
ATOM 6689 C C . ASP A 1 830 ? -21.904 -5.154 -38.342 1.00 80.38 830 ASP A C 1
ATOM 6691 O O . ASP A 1 830 ? -21.150 -5.381 -39.289 1.00 80.38 830 ASP A O 1
ATOM 6695 N N . ARG A 1 831 ? -23.093 -4.565 -38.510 1.00 72.44 831 ARG A N 1
ATOM 6696 C CA . ARG A 1 831 ? -23.606 -4.148 -39.825 1.00 72.44 831 ARG A CA 1
ATOM 6697 C C . ARG A 1 831 ? -22.734 -3.106 -40.520 1.00 72.44 831 ARG A C 1
ATOM 6699 O O . ARG A 1 831 ? -22.867 -2.927 -41.726 1.00 72.44 831 ARG A O 1
ATOM 6706 N N . ARG A 1 832 ? -21.913 -2.373 -39.772 1.00 63.16 832 ARG A N 1
ATOM 6707 C CA . ARG A 1 832 ? -21.109 -1.267 -40.291 1.00 63.16 832 ARG A CA 1
ATOM 6708 C C . ARG A 1 832 ? -19.758 -1.756 -40.794 1.00 63.16 832 ARG A C 1
ATOM 6710 O O . ARG A 1 832 ? -19.316 -1.306 -41.845 1.00 63.16 832 ARG A O 1
ATOM 6717 N N . ALA A 1 833 ? -19.131 -2.671 -40.059 1.00 66.00 833 ALA A N 1
ATOM 6718 C CA . ALA A 1 833 ? -17.860 -3.285 -40.444 1.00 66.00 833 ALA A CA 1
ATOM 6719 C C . ALA A 1 833 ? -18.028 -4.545 -41.316 1.00 66.00 833 ALA A C 1
ATOM 6721 O O . ALA A 1 833 ? -17.063 -4.995 -41.936 1.00 66.00 833 ALA A O 1
ATOM 6722 N N . GLY A 1 834 ? -19.238 -5.115 -41.357 1.00 75.25 834 GLY A N 1
ATOM 6723 C CA . GLY A 1 834 ? -19.522 -6.388 -42.017 1.00 75.25 834 GLY A CA 1
ATOM 6724 C C . GLY A 1 834 ? -18.876 -7.570 -41.298 1.00 75.25 834 GLY A C 1
ATOM 6725 O O . GLY A 1 834 ? -18.541 -8.550 -41.939 1.00 75.25 834 GLY A O 1
ATOM 6726 N N . ILE A 1 835 ? -18.628 -7.482 -39.990 1.00 76.88 835 ILE A N 1
ATOM 6727 C CA . ILE A 1 835 ? -17.900 -8.512 -39.234 1.00 76.88 835 ILE A CA 1
ATOM 6728 C C . ILE A 1 835 ? -18.886 -9.343 -38.411 1.00 76.88 835 ILE A C 1
ATOM 6730 O O . ILE A 1 835 ? -19.771 -8.792 -37.754 1.00 76.88 835 ILE A O 1
ATOM 6734 N N . LEU A 1 836 ? -18.724 -10.667 -38.450 1.00 82.81 836 LEU A N 1
ATOM 6735 C CA . LEU A 1 836 ? -19.474 -11.617 -37.634 1.00 82.81 836 LEU A CA 1
ATOM 6736 C C . LEU A 1 836 ? -18.666 -11.990 -36.395 1.00 82.81 836 LEU A C 1
ATOM 6738 O O . LEU A 1 836 ? -17.510 -12.410 -36.491 1.00 82.81 836 LEU A O 1
ATOM 6742 N N . TYR A 1 837 ? -19.317 -11.887 -35.247 1.00 82.69 837 TYR A N 1
ATOM 6743 C CA . TYR A 1 837 ? -18.802 -12.298 -33.953 1.00 82.69 837 TYR A CA 1
ATOM 6744 C C . TYR A 1 837 ? -19.583 -13.495 -33.422 1.00 82.69 837 TYR A C 1
ATOM 6746 O O . TYR A 1 837 ? -20.790 -13.626 -33.654 1.00 82.69 837 TYR A O 1
ATOM 6754 N N . ASP A 1 838 ? -18.883 -14.364 -32.706 1.00 83.19 838 ASP A N 1
ATOM 6755 C CA . ASP A 1 838 ? -19.460 -15.543 -32.073 1.00 83.19 838 ASP A CA 1
ATOM 6756 C C . ASP A 1 838 ? -20.521 -15.135 -31.035 1.00 83.19 838 ASP A C 1
ATOM 6758 O O . ASP A 1 838 ? -20.284 -14.281 -30.173 1.00 83.19 838 ASP A O 1
ATOM 6762 N N . TYR A 1 839 ? -21.720 -15.710 -31.145 1.00 84.06 839 TYR A N 1
ATOM 6763 C CA . TYR A 1 839 ? -22.838 -15.361 -30.270 1.00 84.06 839 TYR A CA 1
ATOM 6764 C C . TYR A 1 839 ? -22.653 -15.871 -28.842 1.00 84.06 839 TYR A C 1
ATOM 6766 O O . TYR A 1 839 ? -22.963 -15.141 -27.897 1.00 84.06 839 TYR A O 1
ATOM 6774 N N . ASP A 1 840 ? -22.161 -17.096 -28.677 1.00 78.25 840 ASP A N 1
ATOM 6775 C CA . ASP A 1 840 ? -22.073 -17.750 -27.374 1.00 78.25 840 ASP A CA 1
ATOM 6776 C C . ASP A 1 840 ? -20.876 -17.215 -26.585 1.00 78.25 840 ASP A C 1
ATOM 6778 O O . ASP A 1 840 ? -21.030 -16.869 -25.413 1.00 78.25 840 ASP A O 1
ATOM 6782 N N . LYS A 1 841 ? -19.727 -17.006 -27.239 1.00 69.44 841 LYS A N 1
ATOM 6783 C CA . LYS A 1 841 ? -18.544 -16.365 -26.637 1.00 69.44 841 LYS A CA 1
ATOM 6784 C C . LYS A 1 841 ? -18.832 -14.945 -26.163 1.00 69.44 841 LYS A C 1
ATOM 6786 O O . LYS A 1 841 ? -18.478 -14.594 -25.038 1.00 69.44 841 LYS A O 1
ATOM 6791 N N . LEU A 1 842 ? -19.511 -14.129 -26.973 1.00 62.25 842 LEU A N 1
ATOM 6792 C CA . LEU A 1 842 ? -19.821 -12.759 -26.562 1.00 62.25 842 LEU A CA 1
ATOM 6793 C C . LEU A 1 842 ? -20.889 -12.719 -25.461 1.00 62.25 842 LEU A C 1
ATOM 6795 O O . LEU A 1 842 ? -20.831 -11.867 -24.582 1.00 62.25 842 LEU A O 1
ATOM 6799 N N . LYS A 1 843 ? -21.865 -13.633 -25.478 1.00 64.81 843 LYS A N 1
ATOM 6800 C CA . LYS A 1 843 ? -22.952 -13.655 -24.489 1.00 64.81 843 LYS A CA 1
ATOM 6801 C C . LYS A 1 843 ? -22.539 -14.249 -23.141 1.00 64.81 843 LYS A C 1
ATOM 6803 O O . LYS A 1 843 ? -23.050 -13.793 -22.122 1.00 64.81 843 LYS A O 1
ATOM 6808 N N . ALA A 1 844 ? -21.687 -15.270 -23.140 1.00 52.84 844 ALA A N 1
ATOM 6809 C CA . ALA A 1 844 ? -21.268 -15.965 -21.926 1.00 52.84 844 ALA A CA 1
ATOM 6810 C C . ALA A 1 844 ? -19.994 -15.366 -21.317 1.00 52.84 844 ALA A C 1
ATOM 6812 O O . ALA A 1 844 ? -19.922 -15.217 -20.105 1.00 52.84 844 ALA A O 1
ATOM 6813 N N . GLU A 1 845 ? -19.016 -14.993 -22.146 1.00 51.38 845 GLU A N 1
ATOM 6814 C CA . GLU A 1 845 ? -17.675 -14.591 -21.689 1.00 51.38 845 GLU A CA 1
ATOM 6815 C C . GLU A 1 845 ? -17.382 -13.099 -21.938 1.00 51.38 845 GLU A C 1
ATOM 6817 O O . GLU A 1 845 ? -16.322 -12.603 -21.567 1.00 51.38 845 GLU A O 1
ATOM 6822 N N . ASN A 1 846 ? -18.303 -12.365 -22.576 1.00 52.34 846 ASN A N 1
ATOM 6823 C CA . ASN A 1 846 ? -18.114 -10.972 -23.002 1.00 52.34 846 ASN A CA 1
ATOM 6824 C C . ASN A 1 846 ? -16.882 -10.766 -23.913 1.00 52.34 846 ASN A C 1
ATOM 6826 O O . ASN A 1 846 ? -16.292 -9.686 -23.962 1.00 52.34 846 ASN A O 1
ATOM 6830 N N . VAL A 1 847 ? -16.500 -11.812 -24.657 1.00 49.53 847 VAL A N 1
ATOM 6831 C CA . VAL A 1 847 ? -15.362 -11.810 -25.584 1.00 49.53 847 VAL A CA 1
ATOM 6832 C C . VAL A 1 847 ? -15.852 -11.595 -27.016 1.00 49.53 847 VAL A C 1
ATOM 6834 O O . VAL A 1 847 ? -16.618 -12.394 -27.556 1.00 49.53 847 VAL A O 1
ATOM 6837 N N . LEU A 1 848 ? -15.374 -10.529 -27.663 1.00 55.94 848 LEU A N 1
ATOM 6838 C CA . LEU A 1 848 ? -15.581 -10.269 -29.093 1.00 55.94 848 LEU A CA 1
ATOM 6839 C C . LEU A 1 848 ? -14.659 -11.172 -29.927 1.00 55.94 848 LEU A C 1
ATOM 6841 O O . LEU A 1 848 ? -13.582 -10.761 -30.354 1.00 55.94 848 LEU A O 1
ATOM 6845 N N . LEU A 1 849 ? -15.085 -12.414 -30.166 1.00 61.84 849 LEU A N 1
ATOM 6846 C CA . LEU A 1 849 ? -14.383 -13.335 -31.059 1.00 61.84 849 LEU A CA 1
ATOM 6847 C C . LEU A 1 849 ? -14.920 -13.189 -32.483 1.00 61.84 849 LEU A C 1
ATOM 6849 O O . LEU A 1 849 ? -16.059 -13.560 -32.763 1.00 61.84 849 LEU A O 1
ATOM 6853 N N . GLN A 1 850 ? -14.105 -12.642 -33.382 1.00 79.25 850 GLN A N 1
ATOM 6854 C CA . GLN A 1 850 ? -14.441 -12.584 -34.800 1.00 79.25 850 GLN A CA 1
ATOM 6855 C C . GLN A 1 850 ? -14.408 -13.996 -35.396 1.00 79.25 850 GLN A C 1
ATOM 6857 O O . GLN A 1 850 ? -13.367 -14.646 -35.399 1.00 79.25 850 GLN A O 1
ATOM 6862 N N . VAL A 1 851 ? -15.536 -14.443 -35.941 1.00 80.75 851 VAL A N 1
ATOM 6863 C CA . VAL A 1 851 ? -15.670 -15.758 -36.595 1.00 80.75 851 VAL A CA 1
ATOM 6864 C C . VAL A 1 851 ? -15.766 -15.663 -38.112 1.00 80.75 851 VAL A C 1
ATOM 6866 O O . VAL A 1 851 ? -15.635 -16.665 -38.808 1.00 80.75 851 VAL A O 1
ATOM 6869 N N . GLY A 1 852 ? -15.990 -14.464 -38.647 1.00 72.62 852 GLY A N 1
ATOM 6870 C CA . GLY A 1 852 ? -16.116 -14.273 -40.084 1.00 72.62 852 GLY A CA 1
ATOM 6871 C C . GLY A 1 852 ? -16.355 -12.825 -40.481 1.00 72.62 852 GLY A C 1
ATOM 6872 O O . GLY A 1 852 ? -16.421 -11.922 -39.645 1.00 72.62 852 GLY A O 1
ATOM 6873 N N . LYS A 1 853 ? -16.481 -12.605 -41.785 1.00 78.94 853 LYS A N 1
ATOM 6874 C CA . LYS A 1 853 ? -16.823 -11.319 -42.391 1.00 78.94 853 LYS A CA 1
ATOM 6875 C C . LYS A 1 853 ? -17.873 -11.578 -43.476 1.00 78.94 853 LYS A C 1
ATOM 6877 O O . LYS A 1 853 ? -17.707 -12.531 -44.233 1.00 78.94 853 LYS A O 1
ATOM 6882 N N . VAL A 1 854 ? -18.955 -10.799 -43.467 1.00 69.50 854 VAL A N 1
ATOM 6883 C CA . VAL A 1 854 ? -20.077 -10.847 -44.422 1.00 69.50 854 VAL A CA 1
ATOM 6884 C C . VAL A 1 854 ? -19.671 -10.243 -45.753 1.00 69.50 854 VAL A C 1
ATOM 6886 O O . VAL A 1 854 ? -19.000 -9.182 -45.730 1.00 69.50 854 VAL A O 1
#

Sequence (854 aa):
MANALLDPNPDRFSIFPIRDQAVWNFYKKAQASIWTAEEIDLSMDKWDDLKEDEQHFIKHILAFFATSDGIVNENLASRFMREIQLPEARCFYGFQIAMENVHGETYSLLLDQYIKDTREKQDLFKAIETMDCIKRKASWALKWIESSDVFAKRLVAFAAVEGIFFSGSFCAIFWLKKRGLMPGLTFSNELISRDEGLHCDFACHLYQQLPPHARLDAKDIQEIIRDAVHIEKSFICDALPVSLIGMNQELMGEYLIDESSMEAIQEALDAADVSRIVQEVSYEPSTRRVRVVFAPVGFEMSADNAGMVHRVRDDDERPTSMTSTSIERVTRALGDAHIRVKARNSMTALPLPDDVDDFDAHFVDWEQGTIVNPVLLQRRIVGAVSSYSLRDKTFFASVSPINIVQVEMSGLQFVKYSQLRYEERRRERNVQRFQVRARGRKPSGEVDNLGQVYRTFSLAACTFVFPDEITRPFKFQMRQKLREDSGDVEVDAGEVDREYERTLELATRRLKIEMPDSLRMEGTLAVHSPKFLALLQYLQGSPGPALVYSQFRRAEGLGLLASTLDVNGWVEFRLVRSQGAWVYSSDSLKTKSLKTKKTEKTKKTKKTKKTLKSYIILRTEEDPECNRLLLNIFNNEFDQLPRATRDSLPTETNLHGECARVFMITASGAEGISLKNVRQVHMIEGFWNHNRLDQVIGRTVRARSHIDLPEAERHVDVFLYLSTFTDDQRLDHAIMHIDKGLTSDQYVHTVAMKKKHLTDQVLSLIRAASVDCAVHDKDEKACFNLPQTTDGQERFRTTEFASDLDDAAYARRIVKLVVVSLDNQKFYLDRRAGILYDYDKLKAENVLLQVGKV

InterPro domains:
  IPR000358 Ribonucleotide reductase small subunit family [PF00268] (12-256)
  IPR000358 Ribonucleotide reductase small subunit family [PTHR23409] (18-256)
  IPR001650 Helicase, C-terminal domain-like [PF00271] (640-703)
  IPR009078 Ferritin-like superfamily [SSF47240] (5-256)
  IPR012348 Ribonucleotide reductase-like [G3DSA:1.10.620.20] (1-265)
  IPR027417 P-loop containing nucleoside triphosphate hydrolase [G3DSA:3.40.50.300] (519-764)
  IPR027417 P-loop containing nucleoside triphosphate hydrolase [SSF52540] (404-764)
  IPR030475 Ribonucleotide reductase small subunit, acitve site [PS00368] (99-115)
  IPR033909 Ribonucleotide reductase small subunit [cd01049] (13-256)

Organism: NCBI:txid47790

Secondary structure (DSSP, 8-state):
---TTTS--TTTT--PSPS-HHHHHHHHHHHTT---GGGS--TT--GGGS-HHHHHHHHHHHHHHHHHHHHHHHHIIIIIHHH---HHHHHHHHHHHHHHHHHHHHHHHHHHHH---HHHHHHHHTHHHH-HHHHHHHHHHHHHHH--S-HHHHHHHHHHHHHHTTHHHHHHHHHHHHTT--HHHHHHHHHHHHHHHHHHHHHHHHHHHS-GGGSPPHHHHHHHHHHHHHHHHIIIIIIS-GGGGT--HHHHHHHHHHHHHHHHHHHHHHHTT-TTTEEEEEEEGGGTEEEEEEPPTTEEE-TTSSSEEE---SSS---S--SHHHHHHHHHHHHHTT------------SS-SSHHHHHHHHEETTTTEES-HHHHHHHHTTT---PPPS-GGGS-EE---EEEEEEPPHHHHHHHHHHHHHHHHHHHHHHHHHHHHHSS--SHHHHGGGG---HHHHHHHH----TTSPPP-HHHHHHHHHHHH--SS--HHHHHHHHHHHHHHHHHHHHHH-GGGG-TTTTHHHH-HHHHHHHHHHHH-SS-EEEE-S--SIIIIIHHHHHHHHTT-EE--EEEETTEEEE-GGGG-S----------------------EEEE--TTS-HHHHHHHHHHHTT-GGGS-HHHHHHSS-S--TTSSS--EEEE-TTTTSS----S--EEEESS--SSTHHHHHHHHHHS-TTTTTTS-GGG-EEEEEEEEEE--HHHHT-HHHHHHSTT--HHHHHHHHHHHHHHHHHHHHHHHHHT-TTHHHH--S-----PPPPPTTS------SSHHHHHS-HHHHTT---EEEEEETTEEEEEETTTTEEEEHHHHHHH----EEEE-

Radius of gyration: 38.1 Å; chains: 1; bounding box: 100×70×101 Å

pLDDT: mean 78.97, std 15.98, range [23.55, 97.81]